Protein 8QWF (pdb70)

Structure (mmCIF, N/CA/C/O backbone):
data_8QWF
#
_entry.id   8QWF
#
_cell.length_a   1.00
_cell.length_b   1.00
_cell.length_c   1.00
_cell.angle_alpha   90.00
_cell.angle_beta   90.00
_cell.angle_gamma   90.00
#
_symmetry.space_group_name_H-M   'P 1'
#
loop_
_entity.id
_entity.type
_entity.pdbx_description
1 polymer ReChb
2 polymer crRNA
3 polymer 'non target DNA'
4 polymer 'target DNA'
5 non-polymer 'MAGNESIUM ION'
#
loop_
_atom_site.group_PDB
_atom_site.id
_atom_site.type_symbol
_atom_site.label_atom_id
_atom_site.label_alt_id
_atom_site.label_comp_id
_atom_site.label_asym_id
_atom_site.label_entity_id
_atom_site.label_seq_id
_atom_site.pdbx_PDB_ins_code
_atom_site.Cartn_x
_atom_site.Cartn_y
_atom_site.Cartn_z
_atom_site.occupancy
_atom_site.B_iso_or_equiv
_atom_site.auth_seq_id
_atom_site.auth_comp_id
_atom_site.auth_asym_id
_atom_site.auth_atom_id
_atom_site.pdbx_PDB_model_num
ATOM 1 N N . GLY A 1 1 ? 123.631 95.701 131.328 1.00 36.14 1 GLY A N 1
ATOM 2 C CA . GLY A 1 1 ? 124.409 95.794 130.107 1.00 37.97 1 GLY A CA 1
ATOM 3 C C . GLY A 1 1 ? 124.342 97.162 129.458 1.00 40.97 1 GLY A C 1
ATOM 4 O O . GLY A 1 1 ? 123.948 98.135 130.096 1.00 42.92 1 GLY A O 1
ATOM 5 N N . PRO A 1 2 ? 124.718 97.241 128.181 1.00 45.65 2 PRO A N 1
ATOM 6 C CA . PRO A 1 2 ? 124.709 98.522 127.469 1.00 38.97 2 PRO A CA 1
ATOM 7 C C . PRO A 1 2 ? 123.352 98.928 126.915 1.00 36.35 2 PRO A C 1
ATOM 8 O O . PRO A 1 2 ? 123.295 99.837 126.083 1.00 41.55 2 PRO A O 1
ATOM 12 N N . LYS A 1 3 ? 122.269 98.281 127.349 1.00 32.06 3 LYS A N 1
ATOM 13 C CA . LYS A 1 3 ? 120.950 98.553 126.791 1.00 34.64 3 LYS A CA 1
ATOM 14 C C . LYS A 1 3 ? 120.467 99.961 127.126 1.00 37.53 3 LYS A C 1
ATOM 15 O O . LYS A 1 3 ? 119.624 100.504 126.404 1.00 39.16 3 LYS A O 1
ATOM 21 N N . MET A 1 4 ? 121.004 100.580 128.180 1.00 26.94 4 MET A N 1
ATOM 22 C CA . MET A 1 4 ? 120.514 101.890 128.600 1.00 33.19 4 MET A CA 1
ATOM 23 C C . MET A 1 4 ? 120.754 102.946 127.528 1.00 29.72 4 MET A C 1
ATOM 24 O O . MET A 1 4 ? 119.813 103.574 127.032 1.00 27.30 4 MET A O 1
ATOM 29 N N . PHE A 1 5 ? 122.012 103.156 127.157 1.00 18.24 5 PHE A N 1
ATOM 30 C CA . PHE A 1 5 ? 122.366 104.206 126.215 1.00 19.34 5 PHE A CA 1
ATOM 31 C C . PHE A 1 5 ? 122.366 103.734 124.768 1.00 24.57 5 PHE A C 1
ATOM 32 O O . PHE A 1 5 ? 122.698 104.521 123.877 1.00 29.58 5 PHE A O 1
ATOM 40 N N . SER A 1 6 ? 122.000 102.476 124.512 1.00 21.33 6 SER A N 1
ATOM 41 C CA . SER A 1 6 ? 121.984 101.977 123.141 1.00 21.15 6 SER A CA 1
ATOM 42 C C . SER A 1 6 ? 120.943 102.691 122.290 1.00 26.55 6 SER A C 1
ATOM 43 O O . SER A 1 6 ? 121.121 102.818 121.074 1.00 30.73 6 SER A O 1
ATOM 46 N N . ASN A 1 7 ? 119.859 103.162 122.901 1.00 26.06 7 ASN A N 1
ATOM 47 C CA . ASN A 1 7 ? 118.786 103.840 122.189 1.00 25.32 7 ASN A CA 1
ATOM 48 C C . ASN A 1 7 ? 118.847 105.355 122.330 1.00 28.00 7 ASN A C 1
ATOM 49 O O . ASN A 1 7 ? 117.876 106.037 121.988 1.00 27.91 7 ASN A O 1
ATOM 54 N N . PHE A 1 8 ? 119.956 105.897 122.826 1.00 23.74 8 PHE A N 1
ATOM 55 C CA . PHE A 1 8 ? 120.104 107.330 123.045 1.00 13.41 8 PHE A CA 1
ATOM 56 C C . PHE A 1 8 ? 121.210 107.906 122.173 1.00 10.17 8 PHE A C 1
ATOM 57 O O . PHE A 1 8 ? 121.977 108.773 122.595 1.00 16.21 8 PHE A O 1
ATOM 65 N N . THR A 1 9 ? 121.300 107.423 120.939 1.00 15.58 9 THR A N 1
ATOM 66 C CA . THR A 1 9 ? 122.235 107.932 119.951 1.00 14.45 9 THR A CA 1
ATOM 67 C C . THR A 1 9 ? 121.458 108.509 118.777 1.00 15.02 9 THR A C 1
ATOM 68 O O . THR A 1 9 ? 120.353 108.056 118.465 1.00 27.20 9 THR A O 1
ATOM 72 N N . ASN A 1 10 ? 122.043 109.522 118.135 1.00 5.94 10 ASN A N 1
ATOM 73 C CA . ASN A 1 10 ? 121.430 110.197 116.991 1.00 10.84 10 ASN A CA 1
ATOM 74 C C . ASN A 1 10 ? 120.083 110.811 117.380 1.00 15.10 10 ASN A C 1
ATOM 75 O O . ASN A 1 10 ? 119.030 110.469 116.841 1.00 24.55 10 ASN A O 1
ATOM 80 N N . GLN A 1 11 ? 120.135 111.728 118.346 1.00 10.84 11 GLN A N 1
ATOM 81 C CA . GLN A 1 11 ? 118.940 112.383 118.864 1.00 8.49 11 GLN A CA 1
ATOM 82 C C . GLN A 1 11 ? 118.735 113.780 118.290 1.00 10.36 11 GLN A C 1
ATOM 83 O O . GLN A 1 11 ? 117.661 114.079 117.763 1.00 19.28 11 GLN A O 1
ATOM 89 N N . TYR A 1 12 ? 119.740 114.645 118.383 1.00 7.83 12 TYR A N 1
ATOM 90 C CA . TYR A 1 12 ? 119.645 116.010 117.889 1.00 12.79 12 TYR A CA 1
ATOM 91 C C . TYR A 1 12 ? 120.962 116.403 117.238 1.00 17.94 12 TYR A C 1
ATOM 92 O O . TYR A 1 12 ? 122.014 115.847 117.577 1.00 21.45 12 TYR A O 1
ATOM 101 N N . PRO A 1 13 ? 120.939 117.350 116.303 1.00 14.86 13 PRO A N 1
ATOM 102 C CA . PRO A 1 13 ? 122.180 117.764 115.644 1.00 13.54 13 PRO A CA 1
ATOM 103 C C . PRO A 1 13 ? 122.981 118.748 116.479 1.00 20.41 13 PRO A C 1
ATOM 104 O O . PRO A 1 13 ? 122.444 119.497 117.297 1.00 30.36 13 PRO A O 1
ATOM 108 N N . LEU A 1 14 ? 124.293 118.735 116.253 1.00 13.76 14 LEU A N 1
ATOM 109 C CA . LEU A 1 14 ? 125.223 119.641 116.909 1.00 11.18 14 LEU A CA 1
ATOM 110 C C . LEU A 1 14 ? 126.098 120.314 115.865 1.00 15.70 14 LEU A C 1
ATOM 111 O O . LEU A 1 14 ? 126.310 119.781 114.774 1.00 23.17 14 LEU A O 1
ATOM 116 N N . SER A 1 15 ? 126.610 121.491 116.211 1.00 10.27 15 SER A N 1
ATOM 117 C CA . SER A 1 15 ? 127.503 122.243 115.342 1.00 4.53 15 SER A CA 1
ATOM 118 C C . SER A 1 15 ? 128.748 122.614 116.129 1.00 9.04 15 SER A C 1
ATOM 119 O O . SER A 1 15 ? 128.649 123.091 117.263 1.00 18.75 15 SER A O 1
ATOM 122 N N . LYS A 1 16 ? 129.916 122.391 115.530 1.00 8.52 16 LYS A N 1
ATOM 123 C CA . LYS A 1 16 ? 131.185 122.669 116.184 1.00 11.34 16 LYS A CA 1
ATOM 124 C C . LYS A 1 16 ? 132.181 123.168 115.149 1.00 9.99 16 LYS A C 1
ATOM 125 O O . LYS A 1 16 ? 132.031 122.934 113.949 1.00 19.04 16 LYS A O 1
ATOM 131 N N . THR A 1 17 ? 133.206 123.863 115.633 1.00 8.97 17 THR A N 1
ATOM 132 C CA . THR A 1 17 ? 134.231 124.458 114.786 1.00 10.18 17 THR A CA 1
ATOM 133 C C . THR A 1 17 ? 135.563 123.779 115.066 1.00 12.01 17 THR A C 1
ATOM 134 O O . THR A 1 17 ? 136.060 123.820 116.197 1.00 22.62 17 THR A O 1
ATOM 138 N N . LEU A 1 18 ? 136.137 123.158 114.041 1.00 6.62 18 LEU A N 1
ATOM 139 C CA . LEU A 1 18 ? 137.460 122.564 114.144 1.00 7.26 18 LEU A CA 1
ATOM 140 C C . LEU A 1 18 ? 138.507 123.568 113.685 1.00 7.76 18 LEU A C 1
ATOM 141 O O . LEU A 1 18 ? 138.296 124.303 112.718 1.00 22.42 18 LEU A O 1
ATOM 146 N N . ARG A 1 19 ? 139.636 123.594 114.384 1.00 7.42 19 ARG A N 1
ATOM 147 C CA . ARG A 1 19 ? 140.724 124.509 114.077 1.00 5.84 19 ARG A CA 1
ATOM 148 C C . ARG A 1 19 ? 141.946 123.727 113.619 1.00 16.77 19 ARG A C 1
ATOM 149 O O . ARG A 1 19 ? 142.229 122.641 114.132 1.00 36.62 19 ARG A O 1
ATOM 157 N N . PHE A 1 20 ? 142.664 124.284 112.648 1.00 0.00 20 PHE A N 1
ATOM 158 C CA . PHE A 1 20 ? 143.833 123.643 112.070 1.00 0.00 20 PHE A CA 1
ATOM 159 C C . PHE A 1 20 ? 144.892 124.704 111.812 1.00 2.69 20 PHE A C 1
ATOM 160 O O . PHE A 1 20 ? 144.688 125.893 112.072 1.00 26.42 20 PHE A O 1
ATOM 168 N N . GLU A 1 21 ? 146.035 124.267 111.298 1.00 0.00 21 GLU A N 1
ATOM 169 C CA . GLU A 1 21 ? 147.114 125.156 110.898 1.00 0.00 21 GLU A CA 1
ATOM 170 C C . GLU A 1 21 ? 147.408 124.944 109.422 1.00 1.72 21 GLU A C 1
ATOM 171 O O . GLU A 1 21 ? 147.460 123.806 108.949 1.00 17.87 21 GLU A O 1
ATOM 177 N N . LEU A 1 22 ? 147.598 126.040 108.697 1.00 2.70 22 LEU A N 1
ATOM 178 C CA . LEU A 1 22 ? 147.855 125.994 107.265 1.00 0.90 22 LEU A CA 1
ATOM 179 C C . LEU A 1 22 ? 149.346 126.177 107.016 1.00 1.93 22 LEU A C 1
ATOM 180 O O . LEU A 1 22 ? 149.910 127.227 107.338 1.00 6.81 22 LEU A O 1
ATOM 185 N N . LYS A 1 23 ? 149.979 125.154 106.447 1.00 7.26 23 LYS A N 1
ATOM 186 C CA . LYS A 1 23 ? 151.387 125.224 106.091 1.00 14.70 23 LYS A CA 1
ATOM 187 C C . LYS A 1 23 ? 151.503 125.473 104.598 1.00 14.33 23 LYS A C 1
ATOM 188 O O . LYS A 1 23 ? 151.147 124.588 103.806 1.00 24.66 23 LYS A O 1
ATOM 194 N N . PRO A 1 24 ? 151.973 126.641 104.163 1.00 1.57 24 PRO A N 1
ATOM 195 C CA . PRO A 1 24 ? 152.076 126.902 102.722 1.00 9.75 24 PRO A CA 1
ATOM 196 C C . PRO A 1 24 ? 152.977 125.887 102.035 1.00 16.49 24 PRO A C 1
ATOM 197 O O . PRO A 1 24 ? 154.005 125.473 102.573 1.00 26.72 24 PRO A O 1
ATOM 201 N N . VAL A 1 25 ? 152.574 125.487 100.832 1.00 17.88 25 VAL A N 1
ATOM 202 C CA . VAL A 1 25 ? 153.248 124.445 100.067 1.00 17.71 25 VAL A CA 1
ATOM 203 C C . VAL A 1 25 ? 153.871 125.080 98.833 1.00 21.75 25 VAL A C 1
ATOM 204 O O . VAL A 1 25 ? 153.224 125.879 98.144 1.00 32.73 25 VAL A O 1
ATOM 208 N N . GLY A 1 26 ? 155.120 124.722 98.553 1.00 21.49 26 GLY A N 1
ATOM 209 C CA . GLY A 1 26 ? 155.787 125.250 97.373 1.00 23.77 26 GLY A CA 1
ATOM 210 C C . GLY A 1 26 ? 156.003 126.745 97.484 1.00 22.35 26 GLY A C 1
ATOM 211 O O . GLY A 1 26 ? 156.438 127.258 98.520 1.00 27.74 26 GLY A O 1
ATOM 212 N N . LYS A 1 27 ? 155.695 127.461 96.404 1.00 17.29 27 LYS A N 1
ATOM 213 C CA . LYS A 1 27 ? 155.908 128.898 96.328 1.00 20.52 27 LYS A CA 1
ATOM 214 C C . LYS A 1 27 ? 154.701 129.700 96.798 1.00 26.59 27 LYS A C 1
ATOM 215 O O . LYS A 1 27 ? 154.549 130.860 96.400 1.00 30.59 27 LYS A O 1
ATOM 221 N N . THR A 1 28 ? 153.837 129.107 97.624 1.00 23.84 28 THR A N 1
ATOM 222 C CA . THR A 1 28 ? 152.663 129.826 98.110 1.00 9.14 28 THR A CA 1
ATOM 223 C C . THR A 1 28 ? 153.064 131.026 98.958 1.00 20.05 28 THR A C 1
ATOM 224 O O . THR A 1 28 ? 152.597 132.148 98.729 1.00 28.55 28 THR A O 1
ATOM 228 N N . LEU A 1 29 ? 153.934 130.808 99.946 1.00 24.99 29 LEU A N 1
ATOM 229 C CA . LEU A 1 29 ? 154.339 131.896 100.830 1.00 16.26 29 LEU A CA 1
ATOM 230 C C . LEU A 1 29 ? 155.110 132.967 100.072 1.00 23.68 29 LEU A C 1
ATOM 231 O O . LEU A 1 29 ? 154.954 134.163 100.345 1.00 34.42 29 LEU A O 1
ATOM 236 N N . GLU A 1 30 ? 155.954 132.556 99.124 1.00 24.81 30 GLU A N 1
ATOM 237 C CA . GLU A 1 30 ? 156.722 133.519 98.342 1.00 18.59 30 GLU A CA 1
ATOM 238 C C . GLU A 1 30 ? 155.802 134.452 97.566 1.00 19.60 30 GLU A C 1
ATOM 239 O O . GLU A 1 30 ? 155.991 135.673 97.569 1.00 25.80 30 GLU A O 1
ATOM 245 N N . HIS A 1 31 ? 154.777 133.896 96.915 1.00 20.87 31 HIS A N 1
ATOM 246 C CA . HIS A 1 31 ? 153.847 134.728 96.159 1.00 21.11 31 HIS A CA 1
ATOM 247 C C . HIS A 1 31 ? 152.963 135.562 97.076 1.00 20.88 31 HIS A C 1
ATOM 248 O O . HIS A 1 31 ? 152.620 136.701 96.735 1.00 28.58 31 HIS A O 1
ATOM 255 N N . ILE A 1 32 ? 152.586 135.019 98.236 1.00 16.98 32 ILE A N 1
ATOM 256 C CA . ILE A 1 32 ? 151.800 135.788 99.198 1.00 13.01 32 ILE A CA 1
ATOM 257 C C . ILE A 1 32 ? 152.578 137.016 99.652 1.00 13.79 32 ILE A C 1
ATOM 258 O O . ILE A 1 32 ? 152.040 138.127 99.718 1.00 21.39 32 ILE A O 1
ATOM 263 N N . GLU A 1 33 ? 153.863 136.834 99.965 1.00 22.25 33 GLU A N 1
ATOM 264 C CA . GLU A 1 33 ? 154.697 137.964 100.360 1.00 21.76 33 GLU A CA 1
ATOM 265 C C . GLU A 1 33 ? 154.915 138.929 99.200 1.00 29.82 33 GLU A C 1
ATOM 266 O O . GLU A 1 33 ? 154.905 140.150 99.394 1.00 32.85 33 GLU A O 1
ATOM 272 N N . LYS A 1 34 ? 155.125 138.401 97.990 1.00 32.04 34 LYS A N 1
ATOM 273 C CA . LYS A 1 34 ? 155.377 139.260 96.837 1.00 28.78 34 LYS A CA 1
ATOM 274 C C . LYS A 1 34 ? 154.182 140.155 96.535 1.00 21.68 34 LYS A C 1
ATOM 275 O O . LYS A 1 34 ? 154.346 141.353 96.278 1.00 25.18 34 LYS A O 1
ATOM 281 N N . LYS A 1 35 ? 152.974 139.597 96.562 1.00 20.57 35 LYS A N 1
ATOM 282 C CA . LYS A 1 35 ? 151.781 140.391 96.295 1.00 25.51 35 LYS A CA 1
ATOM 283 C C . LYS A 1 35 ? 151.334 141.214 97.495 1.00 31.77 35 LYS A C 1
ATOM 284 O O . LYS A 1 35 ? 150.392 142.003 97.364 1.00 34.41 35 LYS A O 1
ATOM 290 N N . GLY A 1 36 ? 151.979 141.057 98.648 1.00 30.06 36 GLY A N 1
ATOM 291 C CA . GLY A 1 36 ? 151.637 141.835 99.822 1.00 26.95 36 GLY A CA 1
ATOM 292 C C . GLY A 1 36 ? 150.233 141.580 100.326 1.00 23.16 36 GLY A C 1
ATOM 293 O O . GLY A 1 36 ? 149.500 142.520 100.644 1.00 26.42 36 GLY A O 1
ATOM 294 N N . LEU A 1 37 ? 149.845 140.309 100.400 1.00 25.76 37 LEU A N 1
ATOM 295 C CA . LEU A 1 37 ? 148.511 139.938 100.849 1.00 24.74 37 LEU A CA 1
ATOM 296 C C . LEU A 1 37 ? 148.385 139.878 102.364 1.00 22.20 37 LEU A C 1
ATOM 297 O O . LEU A 1 37 ? 147.293 139.596 102.865 1.00 23.40 37 LEU A O 1
ATOM 302 N N . LEU A 1 38 ? 149.464 140.128 103.104 1.00 20.79 38 LEU A N 1
ATOM 303 C CA . LEU A 1 38 ? 149.419 140.141 104.561 1.00 25.50 38 LEU A CA 1
ATOM 304 C C . LEU A 1 38 ? 149.315 141.553 105.123 1.00 28.38 38 LEU A C 1
ATOM 305 O O . LEU A 1 38 ? 148.504 141.807 106.018 1.00 28.53 38 LEU A O 1
ATOM 310 N N . GLU A 1 39 ? 150.117 142.486 104.604 1.00 30.69 39 GLU A N 1
ATOM 311 C CA . GLU A 1 39 ? 149.985 143.881 105.009 1.00 29.02 39 GLU A CA 1
ATOM 312 C C . GLU A 1 39 ? 148.623 144.438 104.617 1.00 32.30 39 GLU A C 1
ATOM 313 O O . GLU A 1 39 ? 148.005 145.187 105.383 1.00 39.08 39 GLU A O 1
ATOM 319 N N . GLN A 1 40 ? 148.140 144.083 103.425 1.00 28.17 40 GLN A N 1
ATOM 320 C CA . GLN A 1 40 ? 146.828 144.542 102.983 1.00 23.49 40 GLN A CA 1
ATOM 321 C C . GLN A 1 40 ? 145.731 144.058 103.923 1.00 24.15 40 GLN A C 1
ATOM 322 O O . GLN A 1 40 ? 144.852 144.830 104.321 1.00 38.06 40 GLN A O 1
ATOM 328 N N . ASP A 1 41 ? 145.779 142.783 104.307 1.00 16.36 41 ASP A N 1
ATOM 329 C CA . ASP A 1 41 ? 144.745 142.230 105.170 1.00 17.44 41 ASP A CA 1
ATOM 330 C C . ASP A 1 41 ? 144.899 142.649 106.625 1.00 22.52 41 ASP A C 1
ATOM 331 O O . ASP A 1 41 ? 143.922 142.582 107.377 1.00 24.73 41 ASP A O 1
ATOM 336 N N . GLU A 1 42 ? 146.095 143.066 107.047 1.00 24.09 42 GLU A N 1
ATOM 337 C CA . GLU A 1 42 ? 146.229 143.620 108.390 1.00 22.38 42 GLU A CA 1
ATOM 338 C C . GLU A 1 42 ? 145.808 145.083 108.440 1.00 24.49 42 GLU A C 1
ATOM 339 O O . GLU A 1 42 ? 145.388 145.565 109.497 1.00 36.17 42 GLU A O 1
ATOM 345 N N . LYS A 1 43 ? 145.921 145.803 107.320 1.00 20.00 43 LYS A N 1
ATOM 346 C CA . LYS A 1 43 ? 145.376 147.155 107.254 1.00 18.36 43 LYS A CA 1
ATOM 347 C C . LYS A 1 43 ? 143.860 147.135 107.110 1.00 20.88 43 LYS A C 1
ATOM 348 O O . LYS A 1 43 ? 143.174 148.038 107.611 1.00 32.72 43 LYS A O 1
ATOM 354 N N . ARG A 1 44 ? 143.324 146.121 106.424 1.00 17.41 44 ARG A N 1
ATOM 355 C CA . ARG A 1 44 ? 141.878 145.990 106.310 1.00 13.43 44 ARG A CA 1
ATOM 356 C C . ARG A 1 44 ? 141.224 145.789 107.666 1.00 19.43 44 ARG A C 1
ATOM 357 O O . ARG A 1 44 ? 140.075 146.186 107.853 1.00 29.84 44 ARG A O 1
ATOM 365 N N . ALA A 1 45 ? 141.929 145.183 108.623 1.00 20.62 45 ALA A N 1
ATOM 366 C CA . ALA A 1 45 ? 141.360 145.022 109.957 1.00 20.48 45 ALA A CA 1
ATOM 367 C C . ALA A 1 45 ? 141.147 146.374 110.629 1.00 26.51 45 ALA A C 1
ATOM 368 O O . ALA A 1 45 ? 140.075 146.646 111.186 1.00 34.39 45 ALA A O 1
ATOM 370 N N . GLU A 1 46 ? 142.162 147.241 110.582 1.00 18.60 46 GLU A N 1
ATOM 371 C CA . GLU A 1 46 ? 142.026 148.576 111.155 1.00 18.35 46 GLU A CA 1
ATOM 372 C C . GLU A 1 46 ? 140.961 149.383 110.424 1.00 22.97 46 GLU A C 1
ATOM 373 O O . GLU A 1 46 ? 140.164 150.093 111.053 1.00 28.57 46 GLU A O 1
ATOM 379 N N . ASP A 1 47 ? 140.933 149.288 109.092 1.00 21.61 47 ASP A N 1
ATOM 380 C CA . ASP A 1 47 ? 139.915 150.002 108.329 1.00 17.07 47 ASP A CA 1
ATOM 381 C C . ASP A 1 47 ? 138.518 149.504 108.676 1.00 17.58 47 ASP A C 1
ATOM 382 O O . ASP A 1 47 ? 137.579 150.297 108.802 1.00 28.55 47 ASP A O 1
ATOM 387 N N . TYR A 1 48 ? 138.365 148.188 108.835 1.00 16.63 48 TYR A N 1
ATOM 388 C CA . TYR A 1 48 ? 137.085 147.603 109.207 1.00 8.65 48 TYR A CA 1
ATOM 389 C C . TYR A 1 48 ? 136.642 148.088 110.578 1.00 15.93 48 TYR A C 1
ATOM 390 O O . TYR A 1 48 ? 135.473 148.433 110.773 1.00 35.38 48 TYR A O 1
ATOM 399 N N . LYS A 1 49 ? 137.568 148.136 111.538 1.00 15.24 49 LYS A N 1
ATOM 400 C CA . LYS A 1 49 ? 137.224 148.630 112.868 1.00 17.46 49 LYS A CA 1
ATOM 401 C C . LYS A 1 49 ? 136.793 150.092 112.822 1.00 19.64 49 LYS A C 1
ATOM 402 O O . LYS A 1 49 ? 135.794 150.475 113.445 1.00 26.96 49 LYS A O 1
ATOM 408 N N . LYS A 1 50 ? 137.533 150.925 112.086 1.00 20.71 50 LYS A N 1
ATOM 409 C CA . LYS A 1 50 ? 137.187 152.342 112.013 1.00 11.61 50 LYS A CA 1
ATOM 410 C C . LYS A 1 50 ? 135.840 152.557 111.330 1.00 15.18 50 LYS A C 1
ATOM 411 O O . LYS A 1 50 ? 135.027 153.368 111.790 1.00 33.97 50 LYS A O 1
ATOM 417 N N . VAL A 1 51 ? 135.581 151.842 110.232 1.00 17.32 51 VAL A N 1
ATOM 418 C CA . VAL A 1 51 ? 134.298 151.992 109.553 1.00 16.34 51 VAL A CA 1
ATOM 419 C C . VAL A 1 51 ? 133.162 151.461 110.418 1.00 19.12 51 VAL A C 1
ATOM 420 O O . VAL A 1 51 ? 132.055 152.007 110.399 1.00 34.46 51 VAL A O 1
ATOM 424 N N . LYS A 1 52 ? 133.404 150.398 111.188 1.00 11.48 52 LYS A N 1
ATOM 425 C CA . LYS A 1 52 ? 132.378 149.912 112.104 1.00 6.00 52 LYS A CA 1
ATOM 426 C C . LYS A 1 52 ? 132.076 150.943 113.183 1.00 13.41 52 LYS A C 1
ATOM 427 O O . LYS A 1 52 ? 130.918 151.123 113.569 1.00 24.40 52 LYS A O 1
ATOM 433 N N . LYS A 1 53 ? 133.103 151.638 113.677 1.00 17.70 53 LYS A N 1
ATOM 434 C CA . LYS A 1 53 ? 132.864 152.714 114.638 1.00 12.31 53 LYS A CA 1
ATOM 435 C C . LYS A 1 53 ? 132.071 153.856 114.007 1.00 15.23 53 LYS A C 1
ATOM 436 O O . LYS A 1 53 ? 131.180 154.432 114.645 1.00 30.37 53 LYS A O 1
ATOM 442 N N . ILE A 1 54 ? 132.388 154.204 112.759 1.00 13.49 54 ILE A N 1
ATOM 443 C CA . ILE A 1 54 ? 131.647 155.263 112.073 1.00 10.31 54 ILE A CA 1
ATOM 444 C C . ILE A 1 54 ? 130.185 154.865 111.893 1.00 14.46 54 ILE A C 1
ATOM 445 O O . ILE A 1 54 ? 129.272 155.676 112.099 1.00 24.36 54 ILE A O 1
ATOM 450 N N . ILE A 1 55 ? 129.939 153.613 111.503 1.00 17.63 55 ILE A N 1
ATOM 451 C CA . ILE A 1 55 ? 128.570 153.128 111.360 1.00 17.44 55 ILE A CA 1
ATOM 452 C C . ILE A 1 55 ? 127.866 153.096 112.712 1.00 27.29 55 ILE A C 1
ATOM 453 O O . ILE A 1 55 ? 126.659 153.345 112.795 1.00 30.75 55 ILE A O 1
ATOM 458 N N . ASP A 1 56 ? 128.595 152.787 113.787 1.00 24.26 56 ASP A N 1
ATOM 459 C CA . ASP A 1 56 ? 128.007 152.847 115.122 1.00 15.89 56 ASP A CA 1
ATOM 460 C C . ASP A 1 56 ? 127.582 154.266 115.472 1.00 23.08 56 ASP A C 1
ATOM 461 O O . ASP A 1 56 ? 126.517 154.475 116.060 1.00 30.31 56 ASP A O 1
ATOM 466 N N . GLU A 1 57 ? 128.405 155.257 115.122 1.00 20.66 57 GLU A N 1
ATOM 467 C CA . GLU A 1 57 ? 128.016 156.650 115.336 1.00 20.54 57 GLU A CA 1
ATOM 468 C C . GLU A 1 57 ? 126.785 157.013 114.510 1.00 24.00 57 GLU A C 1
ATOM 469 O O . GLU A 1 57 ? 125.892 157.732 114.983 1.00 30.74 57 GLU A O 1
ATOM 475 N N . TYR A 1 58 ? 126.730 156.538 113.265 1.00 21.78 58 TYR A N 1
ATOM 476 C CA . TYR A 1 58 ? 125.561 156.788 112.425 1.00 17.30 58 TYR A CA 1
ATOM 477 C C . TYR A 1 58 ? 124.304 156.183 113.039 1.00 18.20 58 TYR A C 1
ATOM 478 O O . TYR A 1 58 ? 123.241 156.816 113.053 1.00 26.91 58 TYR A O 1
ATOM 487 N N . HIS A 1 59 ? 124.409 154.957 113.552 1.00 19.57 59 HIS A N 1
ATOM 488 C CA . HIS A 1 59 ? 123.278 154.328 114.224 1.00 16.03 59 HIS A CA 1
ATOM 489 C C . HIS A 1 59 ? 122.899 155.088 115.487 1.00 22.07 59 HIS A C 1
ATOM 490 O O . HIS A 1 59 ? 121.718 155.182 115.832 1.00 25.65 59 HIS A O 1
ATOM 497 N N . LYS A 1 60 ? 123.893 155.623 116.196 1.00 28.21 60 LYS A N 1
ATOM 498 C CA . LYS A 1 60 ? 123.624 156.428 117.382 1.00 26.81 60 LYS A CA 1
ATOM 499 C C . LYS A 1 60 ? 122.759 157.628 117.022 1.00 23.65 60 LYS A C 1
ATOM 500 O O . LYS A 1 60 ? 121.733 157.897 117.664 1.00 21.98 60 LYS A O 1
ATOM 506 N N . ASP A 1 61 ? 123.164 158.355 115.978 1.00 29.02 61 ASP A N 1
ATOM 507 C CA . ASP A 1 61 ? 122.399 159.517 115.537 1.00 28.12 61 ASP A CA 1
ATOM 508 C C . ASP A 1 61 ? 121.012 159.118 115.049 1.00 28.47 61 ASP A C 1
ATOM 509 O O . ASP A 1 61 ? 120.033 159.825 115.310 1.00 37.70 61 ASP A O 1
ATOM 514 N N . PHE A 1 62 ? 120.906 157.992 114.339 1.00 27.79 62 PHE A N 1
ATOM 515 C CA . PHE A 1 62 ? 119.600 157.558 113.850 1.00 27.36 62 PHE A CA 1
ATOM 516 C C . PHE A 1 62 ? 118.668 157.208 115.003 1.00 30.64 62 PHE A C 1
ATOM 517 O O . PHE A 1 62 ? 117.476 157.538 114.970 1.00 28.55 62 PHE A O 1
ATOM 525 N N . ILE A 1 63 ? 119.191 156.537 116.032 1.00 36.36 63 ILE A N 1
ATOM 526 C CA . ILE A 1 63 ? 118.385 156.218 117.208 1.00 28.91 63 ILE A CA 1
ATOM 527 C C . ILE A 1 63 ? 117.934 157.497 117.900 1.00 31.70 63 ILE A C 1
ATOM 528 O O . ILE A 1 63 ? 116.771 157.632 118.298 1.00 31.32 63 ILE A O 1
ATOM 533 N N . GLU A 1 64 ? 118.849 158.459 118.055 1.00 38.66 64 GLU A N 1
ATOM 534 C CA . GLU A 1 64 ? 118.476 159.706 118.717 1.00 32.97 64 GLU A CA 1
ATOM 535 C C . GLU A 1 64 ? 117.462 160.498 117.899 1.00 33.27 64 GLU A C 1
ATOM 536 O O . GLU A 1 64 ? 116.636 161.220 118.468 1.00 40.80 64 GLU A O 1
ATOM 542 N N . GLU A 1 65 ? 117.497 160.368 116.572 1.00 30.70 65 GLU A N 1
ATOM 543 C CA . GLU A 1 65 ? 116.570 161.094 115.713 1.00 32.19 65 GLU A CA 1
ATOM 544 C C . GLU A 1 65 ? 115.217 160.407 115.584 1.00 32.29 65 GLU A C 1
ATOM 545 O O . GLU A 1 65 ? 114.219 161.081 115.310 1.00 37.63 65 GLU A O 1
ATOM 551 N N . ALA A 1 66 ? 115.156 159.091 115.782 1.00 32.72 66 ALA A N 1
ATOM 552 C CA . ALA A 1 66 ? 113.914 158.349 115.597 1.00 33.32 66 ALA A CA 1
ATOM 553 C C . ALA A 1 66 ? 113.046 158.354 116.850 1.00 35.89 66 ALA A C 1
ATOM 554 O O . ALA A 1 66 ? 111.861 158.693 116.786 1.00 38.52 66 ALA A O 1
ATOM 556 N N . LEU A 1 67 ? 113.619 157.978 117.994 1.00 34.74 67 LEU A N 1
ATOM 557 C CA . LEU A 1 67 ? 112.866 157.905 119.240 1.00 31.89 67 LEU A CA 1
ATOM 558 C C . LEU A 1 67 ? 112.490 159.274 119.793 1.00 31.48 67 LEU A C 1
ATOM 559 O O . LEU A 1 67 ? 111.732 159.341 120.765 1.00 35.08 67 LEU A O 1
ATOM 564 N N . ASN A 1 68 ? 113.013 160.360 119.220 1.00 31.09 68 ASN A N 1
ATOM 565 C CA . ASN A 1 68 ? 112.666 161.688 119.713 1.00 36.49 68 ASN A CA 1
ATOM 566 C C . ASN A 1 68 ? 111.244 162.082 119.332 1.00 39.33 68 ASN A C 1
ATOM 567 O O . ASN A 1 68 ? 110.591 162.825 120.073 1.00 39.36 68 ASN A O 1
ATOM 572 N N . ASN A 1 69 ? 110.749 161.603 118.193 1.00 37.46 69 ASN A N 1
ATOM 573 C CA . ASN A 1 69 ? 109.457 162.024 117.668 1.00 40.77 69 ASN A CA 1
ATOM 574 C C . ASN A 1 69 ? 108.325 161.052 117.977 1.00 42.51 69 ASN A C 1
ATOM 575 O O . ASN A 1 69 ? 107.183 161.317 117.590 1.00 45.50 69 ASN A O 1
ATOM 580 N N . VAL A 1 70 ? 108.601 159.943 118.656 1.00 36.55 70 VAL A N 1
ATOM 581 C CA . VAL A 1 70 ? 107.554 158.977 118.972 1.00 37.05 70 VAL A CA 1
ATOM 582 C C . VAL A 1 70 ? 106.751 159.472 120.168 1.00 39.65 70 VAL A C 1
ATOM 583 O O . VAL A 1 70 ? 107.304 160.011 121.134 1.00 39.37 70 VAL A O 1
ATOM 587 N N . LYS A 1 71 ? 105.431 159.306 120.095 1.00 41.18 71 LYS A N 1
ATOM 588 C CA . LYS A 1 71 ? 104.519 159.692 121.167 1.00 42.14 71 LYS A CA 1
ATOM 589 C C . LYS A 1 71 ? 103.677 158.479 121.537 1.00 41.52 71 LYS A C 1
ATOM 590 O O . LYS A 1 71 ? 102.795 158.078 120.771 1.00 41.11 71 LYS A O 1
ATOM 596 N N . LEU A 1 72 ? 103.952 157.893 122.701 1.00 38.55 72 LEU A N 1
ATOM 597 C CA . LEU A 1 72 ? 103.188 156.738 123.149 1.00 37.78 72 LEU A CA 1
ATOM 598 C C . LEU A 1 72 ? 101.737 157.126 123.414 1.00 39.36 72 LEU A C 1
ATOM 599 O O . LEU A 1 72 ? 101.428 158.271 123.756 1.00 38.31 72 LEU A O 1
ATOM 604 N N . ASN A 1 73 ? 100.841 156.151 123.241 1.00 39.34 73 ASN A N 1
ATOM 605 C CA . ASN A 1 73 ? 99.415 156.405 123.429 1.00 39.36 73 ASN A CA 1
ATOM 606 C C . ASN A 1 73 ? 99.098 156.838 124.855 1.00 39.76 73 ASN A C 1
ATOM 607 O O . ASN A 1 73 ? 98.141 157.589 125.076 1.00 37.43 73 ASN A O 1
ATOM 612 N N . GLY A 1 74 ? 99.882 156.390 125.825 1.00 38.96 74 GLY A N 1
ATOM 613 C CA . GLY A 1 74 ? 99.618 156.736 127.221 1.00 38.42 74 GLY A CA 1
ATOM 614 C C . GLY A 1 74 ? 98.593 155.872 127.919 1.00 38.56 74 GLY A C 1
ATOM 615 O O . GLY A 1 74 ? 98.819 155.436 129.051 1.00 35.44 74 GLY A O 1
ATOM 616 N N . GLU A 1 75 ? 97.453 155.623 127.271 1.00 39.93 75 GLU A N 1
ATOM 617 C CA . GLU A 1 75 ? 96.454 154.733 127.854 1.00 40.08 75 GLU A CA 1
ATOM 618 C C . GLU A 1 75 ? 97.001 153.318 128.002 1.00 39.67 75 GLU A C 1
ATOM 619 O O . GLU A 1 75 ? 96.770 152.659 129.023 1.00 33.06 75 GLU A O 1
ATOM 625 N N . GLY A 1 76 ? 97.733 152.834 126.996 1.00 39.08 76 GLY A N 1
ATOM 626 C CA . GLY A 1 76 ? 98.431 151.570 127.146 1.00 40.43 76 GLY A CA 1
ATOM 627 C C . GLY A 1 76 ? 99.512 151.629 128.206 1.00 40.42 76 GLY A C 1
ATOM 628 O O . GLY A 1 76 ? 99.748 150.648 128.918 1.00 39.01 76 GLY A O 1
ATOM 629 N N . LEU A 1 77 ? 100.178 152.779 128.329 1.00 37.48 77 LEU A N 1
ATOM 630 C CA . LEU A 1 77 ? 101.129 152.970 129.417 1.00 37.49 77 LEU A CA 1
ATOM 631 C C . LEU A 1 77 ? 100.439 152.857 130.770 1.00 39.35 77 LEU A C 1
ATOM 632 O O . LEU A 1 77 ? 100.970 152.235 131.695 1.00 36.35 77 LEU A O 1
ATOM 637 N N . GLU A 1 78 ? 99.248 153.448 130.902 1.00 41.53 78 GLU A N 1
ATOM 638 C CA . GLU A 1 78 ? 98.505 153.337 132.154 1.00 43.61 78 GLU A CA 1
ATOM 639 C C . GLU A 1 78 ? 98.048 151.904 132.404 1.00 42.15 78 GLU A C 1
ATOM 640 O O . GLU A 1 78 ? 98.014 151.452 133.555 1.00 37.75 78 GLU A O 1
ATOM 646 N N . GLU A 1 79 ? 97.685 151.178 131.344 1.00 41.10 79 GLU A N 1
ATOM 647 C CA . GLU A 1 79 ? 97.320 149.773 131.506 1.00 41.39 79 GLU A CA 1
ATOM 648 C C . GLU A 1 79 ? 98.501 148.955 132.012 1.00 41.81 79 GLU A C 1
ATOM 649 O O . GLU A 1 79 ? 98.353 148.123 132.918 1.00 40.57 79 GLU A O 1
ATOM 655 N N . TYR A 1 80 ? 99.686 149.186 131.447 1.00 40.64 80 TYR A N 1
ATOM 656 C CA . TYR A 1 80 ? 100.874 148.489 131.929 1.00 40.11 80 TYR A CA 1
ATOM 657 C C . TYR A 1 80 ? 101.197 148.893 133.362 1.00 41.60 80 TYR A C 1
ATOM 658 O O . TYR A 1 80 ? 101.624 148.058 134.168 1.00 42.88 80 TYR A O 1
ATOM 667 N N . TYR A 1 81 ? 100.996 150.170 133.693 1.00 37.69 81 TYR A N 1
ATOM 668 C CA . TYR A 1 81 ? 101.238 150.648 135.050 1.00 42.84 81 TYR A CA 1
ATOM 669 C C . TYR A 1 81 ? 100.333 149.942 136.052 1.00 42.14 81 TYR A C 1
ATOM 670 O O . TYR A 1 81 ? 100.792 149.480 137.103 1.00 43.85 81 TYR A O 1
ATOM 679 N N . GLU A 1 82 ? 99.038 149.851 135.743 1.00 38.67 82 GLU A N 1
ATOM 680 C CA . GLU A 1 82 ? 98.111 149.216 136.675 1.00 44.39 82 GLU A CA 1
ATOM 681 C C . GLU A 1 82 ? 98.357 147.714 136.764 1.00 40.44 82 GLU A C 1
ATOM 682 O O . GLU A 1 82 ? 98.228 147.127 137.844 1.00 42.46 82 GLU A O 1
ATOM 688 N N . LEU A 1 83 ? 98.716 147.072 135.647 1.00 37.94 83 LEU A N 1
ATOM 689 C CA . LEU A 1 83 ? 99.025 145.646 135.704 1.00 43.64 83 LEU A CA 1
ATOM 690 C C . LEU A 1 83 ? 100.286 145.381 136.520 1.00 42.50 83 LEU A C 1
ATOM 691 O O . LEU A 1 83 ? 100.364 144.382 137.245 1.00 38.12 83 LEU A O 1
ATOM 696 N N . TYR A 1 84 ? 101.284 146.261 136.413 1.00 43.44 84 TYR A N 1
ATOM 697 C CA . TYR A 1 84 ? 102.514 146.095 137.180 1.00 46.20 84 TYR A CA 1
ATOM 698 C C . TYR A 1 84 ? 102.291 146.273 138.677 1.00 44.73 84 TYR A C 1
ATOM 699 O O . TYR A 1 84 ? 103.146 145.869 139.472 1.00 44.54 84 TYR A O 1
ATOM 708 N N . PHE A 1 85 ? 101.165 146.864 139.078 1.00 42.59 85 PHE A N 1
ATOM 709 C CA . PHE A 1 85 ? 100.868 147.118 140.482 1.00 43.23 85 PHE A CA 1
ATOM 710 C C . PHE A 1 85 ? 99.670 146.314 140.978 1.00 43.83 85 PHE A C 1
ATOM 711 O O . PHE A 1 85 ? 99.046 146.688 141.975 1.00 44.59 85 PHE A O 1
ATOM 719 N N . LYS A 1 86 ? 99.337 145.214 140.301 1.00 42.93 86 LYS A N 1
ATOM 720 C CA . LYS A 1 86 ? 98.241 144.344 140.706 1.00 44.87 86 LYS A CA 1
ATOM 721 C C . LYS A 1 86 ? 98.651 143.317 141.756 1.00 44.50 86 LYS A C 1
ATOM 722 O O . LYS A 1 86 ? 97.949 142.311 141.912 1.00 38.54 86 LYS A O 1
ATOM 728 N N . LYS A 1 87 ? 99.774 143.538 142.445 1.00 45.57 87 LYS A N 1
ATOM 729 C CA . LYS A 1 87 ? 100.257 142.666 143.513 1.00 46.20 87 LYS A CA 1
ATOM 730 C C . LYS A 1 87 ? 100.663 141.298 142.973 1.00 47.86 87 LYS A C 1
ATOM 731 O O . LYS A 1 87 ? 100.540 141.035 141.772 1.00 46.24 87 LYS A O 1
ATOM 737 N N . ASN A 1 88 ? 101.167 140.429 143.853 1.00 46.53 88 ASN A N 1
ATOM 738 C CA . ASN A 1 88 ? 101.628 139.113 143.420 1.00 44.82 88 ASN A CA 1
ATOM 739 C C . ASN A 1 88 ? 100.480 138.283 142.857 1.00 42.16 88 ASN A C 1
ATOM 740 O O . ASN A 1 88 ? 100.559 137.783 141.729 1.00 43.66 88 ASN A O 1
ATOM 745 N N . LYS A 1 89 ? 99.396 138.146 143.625 1.00 42.58 89 LYS A N 1
ATOM 746 C CA . LYS A 1 89 ? 98.231 137.357 143.232 1.00 47.01 89 LYS A CA 1
ATOM 747 C C . LYS A 1 89 ? 98.630 135.976 142.726 1.00 45.35 89 LYS A C 1
ATOM 748 O O . LYS A 1 89 ? 99.283 135.208 143.440 1.00 44.85 89 LYS A O 1
ATOM 754 N N . ASP A 1 90 ? 98.240 135.656 141.494 1.00 42.89 90 ASP A N 1
ATOM 755 C CA . ASP A 1 90 ? 98.607 134.395 140.869 1.00 44.84 90 ASP A CA 1
ATOM 756 C C . ASP A 1 90 ? 98.814 134.630 139.381 1.00 47.02 90 ASP A C 1
ATOM 757 O O . ASP A 1 90 ? 98.286 135.584 138.803 1.00 46.62 90 ASP A O 1
ATOM 762 N N . ASP A 1 91 ? 99.594 133.743 138.762 1.00 45.05 91 ASP A N 1
ATOM 763 C CA . ASP A 1 91 ? 99.885 133.826 137.330 1.00 46.56 91 ASP A CA 1
ATOM 764 C C . ASP A 1 91 ? 98.698 133.267 136.541 1.00 44.68 91 ASP A C 1
ATOM 765 O O . ASP A 1 91 ? 98.768 132.228 135.881 1.00 43.79 91 ASP A O 1
ATOM 770 N N . LYS A 1 92 ? 97.586 133.992 136.621 1.00 43.82 92 LYS A N 1
ATOM 771 C CA . LYS A 1 92 ? 96.352 133.590 135.961 1.00 42.55 92 LYS A CA 1
ATOM 772 C C . LYS A 1 92 ? 96.407 133.987 134.486 1.00 41.73 92 LYS A C 1
ATOM 773 O O . LYS A 1 92 ? 97.445 134.407 133.967 1.00 39.24 92 LYS A O 1
ATOM 779 N N . ASP A 1 93 ? 95.276 133.848 133.790 1.00 44.18 93 ASP A N 1
ATOM 780 C CA . ASP A 1 93 ? 95.224 134.220 132.379 1.00 44.04 93 ASP A CA 1
ATOM 781 C C . ASP A 1 93 ? 95.476 135.710 132.190 1.00 44.15 93 ASP A C 1
ATOM 782 O O . ASP A 1 93 ? 96.212 136.111 131.282 1.00 43.37 93 ASP A O 1
ATOM 787 N N . LYS A 1 94 ? 94.874 136.546 133.038 1.00 45.87 94 LYS A N 1
ATOM 788 C CA . LYS A 1 94 ? 95.081 137.988 132.944 1.00 47.12 94 LYS A CA 1
ATOM 789 C C . LYS A 1 94 ? 96.547 138.348 133.160 1.00 47.27 94 LYS A C 1
ATOM 790 O O . LYS A 1 94 ? 97.208 138.881 132.259 1.00 42.89 94 LYS A O 1
ATOM 796 N N . LYS A 1 95 ? 97.077 138.013 134.343 1.00 41.39 95 LYS A N 1
ATOM 797 C CA . LYS A 1 95 ? 98.379 138.508 134.786 1.00 44.86 95 LYS A CA 1
ATOM 798 C C . LYS A 1 95 ? 99.490 138.195 133.793 1.00 45.82 95 LYS A C 1
ATOM 799 O O . LYS A 1 95 ? 100.476 138.935 133.716 1.00 43.65 95 LYS A O 1
ATOM 805 N N . LYS A 1 96 ? 99.362 137.108 133.035 1.00 42.31 96 LYS A N 1
ATOM 806 C CA . LYS A 1 96 ? 100.353 136.751 132.028 1.00 40.42 96 LYS A CA 1
ATOM 807 C C . LYS A 1 96 ? 99.968 137.228 130.633 1.00 40.05 96 LYS A C 1
ATOM 808 O O . LYS A 1 96 ? 100.766 137.892 129.961 1.00 42.72 96 LYS A O 1
ATOM 814 N N . LYS A 1 97 ? 98.756 136.894 130.183 1.00 43.39 97 LYS A N 1
ATOM 815 C CA . LYS A 1 97 ? 98.358 137.189 128.811 1.00 43.91 97 LYS A CA 1
ATOM 816 C C . LYS A 1 97 ? 98.332 138.689 128.547 1.00 45.46 97 LYS A C 1
ATOM 817 O O . LYS A 1 97 ? 98.901 139.161 127.557 1.00 45.68 97 LYS A O 1
ATOM 823 N N . GLU A 1 98 ? 97.677 139.462 129.420 1.00 45.52 98 GLU A N 1
ATOM 824 C CA . GLU A 1 98 ? 97.593 140.898 129.177 1.00 47.19 98 GLU A CA 1
ATOM 825 C C . GLU A 1 98 ? 98.939 141.579 129.386 1.00 50.25 98 GLU A C 1
ATOM 826 O O . GLU A 1 98 ? 99.255 142.549 128.688 1.00 50.61 98 GLU A O 1
ATOM 832 N N . PHE A 1 99 ? 99.738 141.085 130.333 1.00 43.58 99 PHE A N 1
ATOM 833 C CA . PHE A 1 99 ? 101.100 141.579 130.507 1.00 41.65 99 PHE A CA 1
ATOM 834 C C . PHE A 1 99 ? 101.890 141.457 129.209 1.00 43.90 99 PHE A C 1
ATOM 835 O O . PHE A 1 99 ? 102.459 142.441 128.712 1.00 43.20 99 PHE A O 1
ATOM 843 N N . GLU A 1 100 ? 101.908 140.253 128.628 1.00 43.82 100 GLU A N 1
ATOM 844 C CA . GLU A 1 100 ? 102.637 140.043 127.382 1.00 43.88 100 GLU A CA 1
ATOM 845 C C . GLU A 1 100 ? 102.027 140.841 126.238 1.00 41.41 100 GLU A C 1
ATOM 846 O O . GLU A 1 100 ? 102.754 141.362 125.386 1.00 46.46 100 GLU A O 1
ATOM 852 N N . LYS A 1 101 ? 100.697 140.949 126.197 1.00 33.94 101 LYS A N 1
ATOM 853 C CA . LYS A 1 101 ? 100.046 141.687 125.119 1.00 39.66 101 LYS A CA 1
ATOM 854 C C . LYS A 1 101 ? 100.434 143.160 125.149 1.00 42.16 101 LYS A C 1
ATOM 855 O O . LYS A 1 101 ? 100.754 143.750 124.112 1.00 41.27 101 LYS A O 1
ATOM 861 N N . ILE A 1 102 ? 100.424 143.769 126.336 1.00 37.95 102 ILE A N 1
ATOM 862 C CA . ILE A 1 102 ? 100.778 145.181 126.441 1.00 40.26 102 ILE A CA 1
ATOM 863 C C . ILE A 1 102 ? 102.261 145.385 126.157 1.00 41.12 102 ILE A C 1
ATOM 864 O O . ILE A 1 102 ? 102.652 146.360 125.499 1.00 40.77 102 ILE A O 1
ATOM 869 N N . GLN A 1 103 ? 103.113 144.474 126.640 1.00 39.55 103 GLN A N 1
ATOM 870 C CA . GLN A 1 103 ? 104.536 144.576 126.332 1.00 36.29 103 GLN A CA 1
ATOM 871 C C . GLN A 1 103 ? 104.776 144.513 124.828 1.00 34.45 103 GLN A C 1
ATOM 872 O O . GLN A 1 103 ? 105.539 145.314 124.274 1.00 40.27 103 GLN A O 1
ATOM 878 N N . ASP A 1 104 ? 104.114 143.574 124.148 1.00 27.70 104 ASP A N 1
ATOM 879 C CA . ASP A 1 104 ? 104.281 143.443 122.706 1.00 34.43 104 ASP A CA 1
ATOM 880 C C . ASP A 1 104 ? 103.725 144.654 121.973 1.00 38.52 104 ASP A C 1
ATOM 881 O O . ASP A 1 104 ? 104.302 145.095 120.974 1.00 43.17 104 ASP A O 1
ATOM 886 N N . ASN A 1 105 ? 102.608 145.208 122.450 1.00 35.46 105 ASN A N 1
ATOM 887 C CA . ASN A 1 105 ? 102.041 146.394 121.818 1.00 36.65 105 ASN A CA 1
ATOM 888 C C . ASN A 1 105 ? 102.998 147.576 121.912 1.00 38.96 105 ASN A C 1
ATOM 889 O O . ASN A 1 105 ? 103.235 148.280 120.924 1.00 36.82 105 ASN A O 1
ATOM 894 N N . LEU A 1 106 ? 103.565 147.806 123.100 1.00 35.59 106 LEU A N 1
ATOM 895 C CA . LEU A 1 106 ? 104.510 148.908 123.259 1.00 33.92 106 LEU A CA 1
ATOM 896 C C . LEU A 1 106 ? 105.768 148.686 122.425 1.00 35.40 106 LEU A C 1
ATOM 897 O O . LEU A 1 106 ? 106.277 149.620 121.787 1.00 34.45 106 LEU A O 1
ATOM 902 N N . ARG A 1 107 ? 106.287 147.454 122.420 1.00 33.18 107 ARG A N 1
ATOM 903 C CA . ARG A 1 107 ? 107.471 147.156 121.621 1.00 32.74 107 ARG A CA 1
ATOM 904 C C . ARG A 1 107 ? 107.207 147.382 120.138 1.00 32.50 107 ARG A C 1
ATOM 905 O O . ARG A 1 107 ? 108.042 147.958 119.432 1.00 41.24 107 ARG A O 1
ATOM 913 N N . LYS A 1 108 ? 106.046 146.940 119.649 1.00 31.54 108 LYS A N 1
ATOM 914 C CA . LYS A 1 108 ? 105.707 147.143 118.248 1.00 36.05 108 LYS A CA 1
ATOM 915 C C . LYS A 1 108 ? 105.496 148.616 117.931 1.00 40.10 108 LYS A C 1
ATOM 916 O O . LYS A 1 108 ? 105.811 149.053 116.824 1.00 39.89 108 LYS A O 1
ATOM 922 N N . GLN A 1 109 ? 104.974 149.394 118.882 1.00 37.65 109 GLN A N 1
ATOM 923 C CA . GLN A 1 109 ? 104.865 150.834 118.667 1.00 33.87 109 GLN A CA 1
ATOM 924 C C . GLN A 1 109 ? 106.240 151.472 118.507 1.00 32.77 109 GLN A C 1
ATOM 925 O O . GLN A 1 109 ? 106.454 152.295 117.608 1.00 38.11 109 GLN A O 1
ATOM 931 N N . ILE A 1 110 ? 107.189 151.095 119.367 1.00 29.21 110 ILE A N 1
ATOM 932 C CA . ILE A 1 110 ? 108.543 151.638 119.255 1.00 28.61 110 ILE A CA 1
ATOM 933 C C . ILE A 1 110 ? 109.182 151.222 117.931 1.00 29.10 110 ILE A C 1
ATOM 934 O O . ILE A 1 110 ? 109.827 152.031 117.249 1.00 24.43 110 ILE A O 1
ATOM 939 N N . VAL A 1 111 ? 109.008 149.957 117.542 1.00 30.36 111 VAL A N 1
ATOM 940 C CA . VAL A 1 111 ? 109.601 149.485 116.295 1.00 26.80 111 VAL A CA 1
ATOM 941 C C . VAL A 1 111 ? 108.953 150.172 115.096 1.00 30.10 111 VAL A C 1
ATOM 942 O O . VAL A 1 111 ? 109.621 150.459 114.097 1.00 32.80 111 VAL A O 1
ATOM 946 N N . GLU A 1 112 ? 107.649 150.445 115.171 1.00 28.87 112 GLU A N 1
ATOM 947 C CA . GLU A 1 112 ? 106.982 151.187 114.106 1.00 31.30 112 GLU A CA 1
ATOM 948 C C . GLU A 1 112 ? 107.515 152.610 114.020 1.00 33.90 112 GLU A C 1
ATOM 949 O O . GLU A 1 112 ? 107.652 153.167 112.924 1.00 36.32 112 GLU A O 1
ATOM 955 N N . ALA A 1 113 ? 107.812 153.218 115.171 1.00 36.14 113 ALA A N 1
ATOM 956 C CA . ALA A 1 113 ? 108.486 154.512 115.166 1.00 34.04 113 ALA A CA 1
ATOM 957 C C . ALA A 1 113 ? 109.837 154.420 114.468 1.00 36.58 113 ALA A C 1
ATOM 958 O O . ALA A 1 113 ? 110.223 155.325 113.719 1.00 36.38 113 ALA A O 1
ATOM 960 N N . PHE A 1 114 ? 110.573 153.334 114.714 1.00 34.41 114 PHE A N 1
ATOM 961 C CA . PHE A 1 114 ? 111.844 153.121 114.023 1.00 30.25 114 PHE A CA 1
ATOM 962 C C . PHE A 1 114 ? 111.648 153.021 112.514 1.00 28.17 114 PHE A C 1
ATOM 963 O O . PHE A 1 114 ? 112.361 153.668 111.738 1.00 35.88 114 PHE A O 1
ATOM 971 N N . LYS A 1 115 ? 110.681 152.210 112.080 1.00 26.78 115 LYS A N 1
ATOM 972 C CA . LYS A 1 115 ? 110.533 151.906 110.659 1.00 29.73 115 LYS A CA 1
ATOM 973 C C . LYS A 1 115 ? 110.068 153.113 109.855 1.00 28.23 115 LYS A C 1
ATOM 974 O O . LYS A 1 115 ? 110.448 153.257 108.688 1.00 31.99 115 LYS A O 1
ATOM 980 N N . ASN A 1 116 ? 109.249 153.982 110.451 1.00 32.03 116 ASN A N 1
ATOM 981 C CA . ASN A 1 116 ? 108.698 155.115 109.715 1.00 36.48 116 ASN A CA 1
ATOM 982 C C . ASN A 1 116 ? 109.775 156.073 109.225 1.00 38.10 116 ASN A C 1
ATOM 983 O O . ASN A 1 116 ? 109.556 156.775 108.232 1.00 36.97 116 ASN A O 1
ATOM 988 N N . HIS A 1 117 ? 110.924 156.121 109.893 1.00 39.01 117 HIS A N 1
ATOM 989 C CA . HIS A 1 117 ? 111.971 157.060 109.519 1.00 40.44 117 HIS A CA 1
ATOM 990 C C . HIS A 1 117 ? 112.552 156.669 108.163 1.00 41.36 117 HIS A C 1
ATOM 991 O O . HIS A 1 117 ? 112.714 155.484 107.858 1.00 37.50 117 HIS A O 1
ATOM 998 N N . GLU A 1 118 ? 112.861 157.679 107.344 1.00 40.60 118 GLU A N 1
ATOM 999 C CA . GLU A 1 118 ? 113.296 157.428 105.972 1.00 35.90 118 GLU A CA 1
ATOM 1000 C C . GLU A 1 118 ? 114.621 156.676 105.930 1.00 39.39 118 GLU A C 1
ATOM 1001 O O . GLU A 1 118 ? 114.826 155.820 105.061 1.00 40.84 118 GLU A O 1
ATOM 1007 N N . LYS A 1 119 ? 115.534 156.982 106.855 1.00 39.32 119 LYS A N 1
ATOM 1008 C CA . LYS A 1 119 ? 116.852 156.359 106.841 1.00 31.98 119 LYS A CA 1
ATOM 1009 C C . LYS A 1 119 ? 116.793 154.853 107.063 1.00 30.38 119 LYS A C 1
ATOM 1010 O O . LYS A 1 119 ? 117.766 154.157 106.759 1.00 35.86 119 LYS A O 1
ATOM 1016 N N . TYR A 1 120 ? 115.680 154.335 107.585 1.00 28.79 120 TYR A N 1
ATOM 1017 C CA . TYR A 1 120 ? 115.581 152.908 107.869 1.00 29.91 120 TYR A CA 1
ATOM 1018 C C . TYR A 1 120 ? 115.433 152.066 106.606 1.00 29.68 120 TYR A C 1
ATOM 1019 O O . TYR A 1 120 ? 115.652 150.851 106.661 1.00 30.60 120 TYR A O 1
ATOM 1028 N N . LYS A 1 121 ? 115.070 152.678 105.476 1.00 31.59 121 LYS A N 1
ATOM 1029 C CA . LYS A 1 121 ? 114.835 151.907 104.258 1.00 34.25 121 LYS A CA 1
ATOM 1030 C C . LYS A 1 121 ? 116.110 151.236 103.763 1.00 32.18 121 LYS A C 1
ATOM 1031 O O . LYS A 1 121 ? 116.082 150.080 103.326 1.00 35.36 121 LYS A O 1
ATOM 1037 N N . ASN A 1 122 ? 117.233 151.943 103.818 1.00 32.53 122 ASN A N 1
ATOM 1038 C CA . ASN A 1 122 ? 118.515 151.447 103.332 1.00 29.20 122 ASN A CA 1
ATOM 1039 C C . ASN A 1 122 ? 119.591 151.573 104.402 1.00 24.94 122 ASN A C 1
ATOM 1040 O O . ASN A 1 122 ? 120.728 151.965 104.129 1.00 22.47 122 ASN A O 1
ATOM 1045 N N . LEU A 1 123 ? 119.244 151.234 105.644 1.00 23.68 123 LEU A N 1
ATOM 1046 C CA . LEU A 1 123 ? 120.195 151.309 106.745 1.00 23.80 123 LEU A CA 1
ATOM 1047 C C . LEU A 1 123 ? 121.116 150.098 106.813 1.00 24.39 123 LEU A C 1
ATOM 1048 O O . LEU A 1 123 ? 122.143 150.156 107.497 1.00 28.56 123 LEU A O 1
ATOM 1053 N N . PHE A 1 124 ? 120.780 149.010 106.120 1.00 23.95 124 PHE A N 1
ATOM 1054 C CA . PHE A 1 124 ? 121.567 147.783 106.155 1.00 19.07 124 PHE A CA 1
ATOM 1055 C C . PHE A 1 124 ? 121.921 147.317 104.750 1.00 22.25 124 PHE A C 1
ATOM 1056 O O . PHE A 1 124 ? 122.007 146.114 104.492 1.00 24.51 124 PHE A O 1
ATOM 1064 N N . LYS A 1 125 ? 122.126 148.254 103.830 1.00 20.24 125 LYS A N 1
ATOM 1065 C CA . LYS A 1 125 ? 122.389 147.935 102.436 1.00 18.14 125 LYS A CA 1
ATOM 1066 C C . LYS A 1 125 ? 123.671 148.626 101.991 1.00 21.20 125 LYS A C 1
ATOM 1067 O O . LYS A 1 125 ? 124.321 149.338 102.761 1.00 17.91 125 LYS A O 1
ATOM 1073 N N . LYS A 1 126 ? 124.038 148.401 100.727 1.00 27.22 126 LYS A N 1
ATOM 1074 C CA . LYS A 1 126 ? 125.206 149.062 100.160 1.00 25.04 126 LYS A CA 1
ATOM 1075 C C . LYS A 1 126 ? 125.041 150.572 100.117 1.00 27.99 126 LYS A C 1
ATOM 1076 O O . LYS A 1 126 ? 126.043 151.294 100.054 1.00 27.87 126 LYS A O 1
ATOM 1082 N N . GLU A 1 127 ? 123.800 151.061 100.150 1.00 33.35 127 GLU A N 1
ATOM 1083 C CA . GLU A 1 127 ? 123.564 152.499 100.150 1.00 31.62 127 GLU A CA 1
ATOM 1084 C C . GLU A 1 127 ? 124.217 153.161 101.354 1.00 29.61 127 GLU A C 1
ATOM 1085 O O . GLU A 1 127 ? 124.800 154.243 101.231 1.00 30.95 127 GLU A O 1
ATOM 1091 N N . LEU A 1 128 ? 124.140 152.515 102.521 1.00 21.35 128 LEU A N 1
ATOM 1092 C CA . LEU A 1 128 ? 124.705 153.083 103.741 1.00 18.74 128 LEU A CA 1
ATOM 1093 C C . LEU A 1 128 ? 126.169 153.462 103.557 1.00 18.46 128 LEU A C 1
ATOM 1094 O O . LEU A 1 128 ? 126.568 154.595 103.838 1.00 32.60 128 LEU A O 1
ATOM 1099 N N . ILE A 1 129 ? 126.983 152.530 103.058 1.00 16.18 129 ILE A N 1
ATOM 1100 C CA . ILE A 1 129 ? 128.411 152.796 102.922 1.00 14.20 129 ILE A CA 1
ATOM 1101 C C . ILE A 1 129 ? 128.740 153.522 101.623 1.00 18.54 129 ILE A C 1
ATOM 1102 O O . ILE A 1 129 ? 129.822 154.110 101.507 1.00 14.09 129 ILE A O 1
ATOM 1107 N N . LYS A 1 130 ? 127.832 153.526 100.648 1.00 28.83 130 LYS A N 1
ATOM 1108 C CA . LYS A 1 130 ? 128.137 154.156 99.369 1.00 29.58 130 LYS A CA 1
ATOM 1109 C C . LYS A 1 130 ? 127.779 155.639 99.345 1.00 30.25 130 LYS A C 1
ATOM 1110 O O . LYS A 1 130 ? 128.602 156.469 98.949 1.00 27.95 130 LYS A O 1
ATOM 1116 N N . GLU A 1 131 ? 126.561 155.991 99.755 1.00 31.27 131 GLU A N 1
ATOM 1117 C CA . GLU A 1 131 ? 126.087 157.367 99.686 1.00 31.02 131 GLU A CA 1
ATOM 1118 C C . GLU A 1 131 ? 125.752 157.948 101.049 1.00 31.29 131 GLU A C 1
ATOM 1119 O O . GLU A 1 131 ? 126.158 159.076 101.353 1.00 37.87 131 GLU A O 1
ATOM 1125 N N . ASP A 1 132 ? 125.011 157.210 101.879 1.00 27.56 132 ASP A N 1
ATOM 1126 C CA . ASP A 1 132 ? 124.479 157.777 103.115 1.00 29.94 132 ASP A CA 1
ATOM 1127 C C . ASP A 1 132 ? 125.591 158.150 104.090 1.00 26.59 132 ASP A C 1
ATOM 1128 O O . ASP A 1 132 ? 125.582 159.245 104.664 1.00 35.17 132 ASP A O 1
ATOM 1133 N N . LEU A 1 133 ? 126.550 157.249 104.304 1.00 17.44 133 LEU A N 1
ATOM 1134 C CA . LEU A 1 133 ? 127.637 157.547 105.235 1.00 15.51 133 LEU A CA 1
ATOM 1135 C C . LEU A 1 133 ? 128.523 158.694 104.763 1.00 26.76 133 LEU A C 1
ATOM 1136 O O . LEU A 1 133 ? 128.832 159.577 105.582 1.00 36.13 133 LEU A O 1
ATOM 1141 N N . PRO A 1 134 ? 128.989 158.745 103.506 1.00 27.18 134 PRO A N 1
ATOM 1142 C CA . PRO A 1 134 ? 129.739 159.938 103.077 1.00 29.78 134 PRO A CA 1
ATOM 1143 C C . PRO A 1 134 ? 128.939 161.224 103.191 1.00 31.09 134 PRO A C 1
ATOM 1144 O O . PRO A 1 134 ? 129.490 162.255 103.595 1.00 31.32 134 PRO A O 1
ATOM 1148 N N . ASN A 1 135 ? 127.646 161.189 102.858 1.00 28.67 135 ASN A N 1
ATOM 1149 C CA . ASN A 1 135 ? 126.813 162.381 102.995 1.00 26.26 135 ASN A CA 1
ATOM 1150 C C . ASN A 1 135 ? 126.665 162.786 104.455 1.00 29.37 135 ASN A C 1
ATOM 1151 O O . ASN A 1 135 ? 126.733 163.975 104.787 1.00 36.27 135 ASN A O 1
ATOM 1156 N N . TRP A 1 136 ? 126.454 161.809 105.340 1.00 25.60 136 TRP A N 1
ATOM 1157 C CA . TRP A 1 136 ? 126.331 162.105 106.763 1.00 24.26 136 TRP A CA 1
ATOM 1158 C C . TRP A 1 136 ? 127.622 162.695 107.315 1.00 23.15 136 TRP A C 1
ATOM 1159 O O . TRP A 1 136 ? 127.590 163.627 108.127 1.00 29.15 136 TRP A O 1
ATOM 1170 N N . LEU A 1 137 ? 128.769 162.160 106.892 1.00 25.47 137 LEU A N 1
ATOM 1171 C CA . LEU A 1 137 ? 130.048 162.720 107.317 1.00 32.35 137 LEU A CA 1
ATOM 1172 C C . LEU A 1 137 ? 130.232 164.138 106.791 1.00 34.68 137 LEU A C 1
ATOM 1173 O O . LEU A 1 137 ? 130.695 165.022 107.519 1.00 36.57 137 LEU A O 1
ATOM 1178 N N . LYS A 1 138 ? 129.872 164.373 105.526 1.00 32.25 138 LYS A N 1
ATOM 1179 C CA . LYS A 1 138 ? 130.005 165.708 104.950 1.00 30.17 138 LYS A CA 1
ATOM 1180 C C . LYS A 1 138 ? 129.123 166.713 105.679 1.00 31.41 138 LYS A C 1
ATOM 1181 O O . LYS A 1 138 ? 129.519 167.868 105.876 1.00 32.98 138 LYS A O 1
ATOM 1187 N N . ASN A 1 139 ? 127.918 166.295 106.074 1.00 36.60 139 ASN A N 1
ATOM 1188 C CA . ASN A 1 139 ? 127.038 167.181 106.830 1.00 36.05 139 ASN A CA 1
ATOM 1189 C C . ASN A 1 139 ? 127.674 167.593 108.151 1.00 33.86 139 ASN A C 1
ATOM 1190 O O . ASN A 1 139 ? 127.593 168.761 108.550 1.00 36.36 139 ASN A O 1
ATOM 1195 N N . SER A 1 140 ? 128.303 166.648 108.848 1.00 34.13 140 SER A N 1
ATOM 1196 C CA . SER A 1 140 ? 128.987 166.963 110.095 1.00 36.86 140 SER A CA 1
ATOM 1197 C C . SER A 1 140 ? 130.137 167.929 109.840 1.00 36.85 140 SER A C 1
ATOM 1198 O O . SER A 1 140 ? 130.928 167.741 108.910 1.00 36.08 140 SER A O 1
ATOM 1201 N N . GLU A 1 141 ? 130.225 168.971 110.670 1.00 37.83 141 GLU A N 1
ATOM 1202 C CA . GLU A 1 141 ? 131.255 169.986 110.476 1.00 38.16 141 GLU A CA 1
ATOM 1203 C C . GLU A 1 141 ? 132.635 169.465 110.858 1.00 38.79 141 GLU A C 1
ATOM 1204 O O . GLU A 1 141 ? 133.611 169.695 110.133 1.00 38.00 141 GLU A O 1
ATOM 1210 N N . ASP A 1 142 ? 132.741 168.772 111.995 1.00 36.00 142 ASP A N 1
ATOM 1211 C CA . ASP A 1 142 ? 134.037 168.260 112.432 1.00 34.34 142 ASP A CA 1
ATOM 1212 C C . ASP A 1 142 ? 134.591 167.250 111.435 1.00 36.67 142 ASP A C 1
ATOM 1213 O O . ASP A 1 142 ? 135.739 167.368 110.991 1.00 34.16 142 ASP A O 1
ATOM 1218 N N . THR A 1 143 ? 133.770 166.261 111.058 1.00 37.37 143 THR A N 1
ATOM 1219 C CA . THR A 1 143 ? 134.084 165.209 110.089 1.00 36.99 143 THR A CA 1
ATOM 1220 C C . THR A 1 143 ? 135.556 164.796 110.079 1.00 41.65 143 THR A C 1
ATOM 1221 O O . THR A 1 143 ? 136.099 164.408 111.118 1.00 40.66 143 THR A O 1
ATOM 1225 N N . GLY A 1 144 ? 136.208 164.875 108.923 1.00 40.05 144 GLY A N 1
ATOM 1226 C CA . GLY A 1 144 ? 137.600 164.494 108.802 1.00 40.03 144 GLY A CA 1
ATOM 1227 C C . GLY A 1 144 ? 137.881 163.742 107.520 1.00 38.12 144 GLY A C 1
ATOM 1228 O O . GLY A 1 144 ? 137.162 162.798 107.177 1.00 36.11 144 GLY A O 1
ATOM 1229 N N . GLU A 1 145 ? 138.921 164.159 106.794 1.00 41.31 145 GLU A N 1
ATOM 1230 C CA . GLU A 1 145 ? 139.272 163.481 105.552 1.00 41.58 145 GLU A CA 1
ATOM 1231 C C . GLU A 1 145 ? 139.689 162.038 105.800 1.00 42.39 145 GLU A C 1
ATOM 1232 O O . GLU A 1 145 ? 139.502 161.180 104.929 1.00 42.28 145 GLU A O 1
ATOM 1238 N N . GLU A 1 146 ? 140.253 161.749 106.976 1.00 40.24 146 GLU A N 1
ATOM 1239 C CA . GLU A 1 146 ? 140.625 160.376 107.298 1.00 40.58 146 GLU A CA 1
ATOM 1240 C C . GLU A 1 146 ? 139.399 159.472 107.365 1.00 44.80 146 GLU A C 1
ATOM 1241 O O . GLU A 1 146 ? 139.418 158.351 106.845 1.00 48.05 146 GLU A O 1
ATOM 1247 N N . ASP A 1 147 ? 138.315 159.948 107.983 1.00 39.40 147 ASP A N 1
ATOM 1248 C CA . ASP A 1 147 ? 137.102 159.142 108.076 1.00 31.54 147 ASP A CA 1
ATOM 1249 C C . ASP A 1 147 ? 136.478 158.923 106.704 1.00 30.04 147 ASP A C 1
ATOM 1250 O O . ASP A 1 147 ? 136.037 157.811 106.386 1.00 39.42 147 ASP A O 1
ATOM 1255 N N . LYS A 1 148 ? 136.424 159.972 105.881 1.00 29.80 148 LYS A N 1
ATOM 1256 C CA . LYS A 1 148 ? 135.866 159.824 104.542 1.00 35.19 148 LYS A CA 1
ATOM 1257 C C . LYS A 1 148 ? 136.698 158.865 103.702 1.00 36.70 148 LYS A C 1
ATOM 1258 O O . LYS A 1 148 ? 136.146 158.045 102.963 1.00 41.30 148 LYS A O 1
ATOM 1264 N N . GLU A 1 149 ? 138.027 158.952 103.799 1.00 30.25 149 GLU A N 1
ATOM 1265 C CA . GLU A 1 149 ? 138.883 158.018 103.073 1.00 29.42 149 GLU A CA 1
ATOM 1266 C C . GLU A 1 149 ? 138.680 156.588 103.562 1.00 32.17 149 GLU A C 1
ATOM 1267 O O . GLU A 1 149 ? 138.630 155.648 102.757 1.00 39.04 149 GLU A O 1
ATOM 1273 N N . THR A 1 150 ? 138.557 156.403 104.879 1.00 25.93 150 THR A N 1
ATOM 1274 C CA . THR A 1 150 ? 138.342 155.067 105.423 1.00 24.33 150 THR A CA 1
ATOM 1275 C C . THR A 1 150 ? 137.023 154.480 104.940 1.00 24.15 150 THR A C 1
ATOM 1276 O O . THR A 1 150 ? 136.945 153.289 104.619 1.00 27.39 150 THR A O 1
ATOM 1280 N N . VAL A 1 151 ? 135.972 155.300 104.885 1.00 24.69 151 VAL A N 1
ATOM 1281 C CA . VAL A 1 151 ? 134.687 154.819 104.384 1.00 23.49 151 VAL A CA 1
ATOM 1282 C C . VAL A 1 151 ? 134.765 154.539 102.887 1.00 24.56 151 VAL A C 1
ATOM 1283 O O . VAL A 1 151 ? 134.206 153.551 102.397 1.00 29.70 151 VAL A O 1
ATOM 1287 N N . GLU A 1 152 ? 135.467 155.393 102.139 1.00 25.76 152 GLU A N 1
ATOM 1288 C CA . GLU A 1 152 ? 135.583 155.218 100.697 1.00 25.21 152 GLU A CA 1
ATOM 1289 C C . GLU A 1 152 ? 136.414 154.000 100.327 1.00 26.60 152 GLU A C 1
ATOM 1290 O O . GLU A 1 152 ? 136.268 153.480 99.216 1.00 28.54 152 GLU A O 1
ATOM 1296 N N . LYS A 1 153 ? 137.284 153.538 101.225 1.00 24.65 153 LYS A N 1
ATOM 1297 C CA . LYS A 1 153 ? 138.033 152.314 100.959 1.00 26.95 153 LYS A CA 1
ATOM 1298 C C . LYS A 1 153 ? 137.141 151.081 100.877 1.00 27.86 153 LYS A C 1
ATOM 1299 O O . LYS A 1 153 ? 137.605 150.036 100.409 1.00 24.97 153 LYS A O 1
ATOM 1305 N N . PHE A 1 154 ? 135.884 151.175 101.313 1.00 27.59 154 PHE A N 1
ATOM 1306 C CA . PHE A 1 154 ? 134.941 150.063 101.277 1.00 21.55 154 PHE A CA 1
ATOM 1307 C C . PHE A 1 154 ? 133.773 150.342 100.335 1.00 22.32 154 PHE A C 1
ATOM 1308 O O . PHE A 1 154 ? 132.684 149.795 100.511 1.00 27.78 154 PHE A O 1
ATOM 1316 N N . LYS A 1 155 ? 133.982 151.195 99.331 1.00 27.09 155 LYS A N 1
ATOM 1317 C CA . LYS A 1 155 ? 132.904 151.536 98.411 1.00 23.27 155 LYS A CA 1
ATOM 1318 C C . LYS A 1 155 ? 132.591 150.413 97.432 1.00 30.61 155 LYS A C 1
ATOM 1319 O O . LYS A 1 155 ? 131.500 150.402 96.853 1.00 34.98 155 LYS A O 1
ATOM 1325 N N . ASN A 1 156 ? 133.515 149.472 97.237 1.00 31.36 156 ASN A N 1
ATOM 1326 C CA . ASN A 1 156 ? 133.288 148.302 96.396 1.00 26.12 156 ASN A CA 1
ATOM 1327 C C . ASN A 1 156 ? 133.494 147.007 97.173 1.00 24.70 156 ASN A C 1
ATOM 1328 O O . ASN A 1 156 ? 133.769 145.963 96.575 1.00 29.43 156 ASN A O 1
ATOM 1333 N N . PHE A 1 157 ? 133.366 147.060 98.499 1.00 24.26 157 PHE A N 1
ATOM 1334 C CA . PHE A 1 157 ? 133.671 145.930 99.366 1.00 13.49 157 PHE A CA 1
ATOM 1335 C C . PHE A 1 157 ? 132.601 145.791 100.445 1.00 14.91 157 PHE A C 1
ATOM 1336 O O . PHE A 1 157 ? 132.893 145.370 101.569 1.00 21.29 157 PHE A O 1
ATOM 1344 N N . THR A 1 158 ? 131.357 146.153 100.114 1.00 16.76 158 THR A N 1
ATOM 1345 C CA . THR A 1 158 ? 130.298 146.262 101.114 1.00 16.28 158 THR A CA 1
ATOM 1346 C C . THR A 1 158 ? 129.891 144.906 101.682 1.00 26.67 158 THR A C 1
ATOM 1347 O O . THR A 1 158 ? 129.484 144.826 102.846 1.00 31.70 158 THR A O 1
ATOM 1351 N N . THR A 1 159 ? 129.992 143.836 100.888 1.00 25.13 159 THR A N 1
ATOM 1352 C CA . THR A 1 159 ? 129.574 142.517 101.355 1.00 19.63 159 THR A CA 1
ATOM 1353 C C . THR A 1 159 ? 130.345 142.073 102.592 1.00 25.37 159 THR A C 1
ATOM 1354 O O . THR A 1 159 ? 129.870 141.203 103.330 1.00 30.07 159 THR A O 1
ATOM 1358 N N . TYR A 1 160 ? 131.517 142.658 102.840 1.00 15.44 160 TYR A N 1
ATOM 1359 C CA . TYR A 1 160 ? 132.288 142.370 104.041 1.00 14.55 160 TYR A CA 1
ATOM 1360 C C . TYR A 1 160 ? 131.585 142.817 105.315 1.00 14.51 160 TYR A C 1
ATOM 1361 O O . TYR A 1 160 ? 131.992 142.402 106.405 1.00 21.71 160 TYR A O 1
ATOM 1370 N N . PHE A 1 161 ? 130.544 143.640 105.206 1.00 10.29 161 PHE A N 1
ATOM 1371 C CA . PHE A 1 161 ? 129.809 144.145 106.356 1.00 9.01 161 PHE A CA 1
ATOM 1372 C C . PHE A 1 161 ? 128.496 143.411 106.585 1.00 18.29 161 PHE A C 1
ATOM 1373 O O . PHE A 1 161 ? 127.658 143.895 107.350 1.00 25.55 161 PHE A O 1
ATOM 1381 N N . THR A 1 162 ? 128.289 142.267 105.930 1.00 21.21 162 THR A N 1
ATOM 1382 C CA . THR A 1 162 ? 127.024 141.552 106.076 1.00 13.46 162 THR A CA 1
ATOM 1383 C C . THR A 1 162 ? 126.827 141.055 107.503 1.00 17.18 162 THR A C 1
ATOM 1384 O O . THR A 1 162 ? 125.739 141.197 108.071 1.00 23.64 162 THR A O 1
ATOM 1388 N N . GLY A 1 163 ? 127.868 140.474 108.100 1.00 20.87 163 GLY A N 1
ATOM 1389 C CA . GLY A 1 163 ? 127.754 140.018 109.476 1.00 16.54 163 GLY A CA 1
ATOM 1390 C C . GLY A 1 163 ? 127.504 141.155 110.448 1.00 25.10 163 GLY A C 1
ATOM 1391 O O . GLY A 1 163 ? 126.700 141.029 111.375 1.00 34.67 163 GLY A O 1
ATOM 1392 N N . PHE A 1 164 ? 128.191 142.281 110.250 1.00 24.11 164 PHE A N 1
ATOM 1393 C CA . PHE A 1 164 ? 127.971 143.441 111.105 1.00 18.75 164 PHE A CA 1
ATOM 1394 C C . PHE A 1 164 ? 126.551 143.974 110.958 1.00 21.91 164 PHE A C 1
ATOM 1395 O O . PHE A 1 164 ? 125.924 144.372 111.946 1.00 32.61 164 PHE A O 1
ATOM 1403 N N . HIS A 1 165 ? 126.032 144.007 109.730 1.00 15.14 165 HIS A N 1
ATOM 1404 C CA . HIS A 1 165 ? 124.661 144.460 109.521 1.00 9.63 165 HIS A CA 1
ATOM 1405 C C . HIS A 1 165 ? 123.661 143.509 110.166 1.00 18.24 165 HIS A C 1
ATOM 1406 O O . HIS A 1 165 ? 122.639 143.949 110.702 1.00 24.36 165 HIS A O 1
ATOM 1413 N N . GLU A 1 166 ? 123.931 142.202 110.120 1.00 30.61 166 GLU A N 1
ATOM 1414 C CA . GLU A 1 166 ? 123.069 141.254 110.821 1.00 27.44 166 GLU A CA 1
ATOM 1415 C C . GLU A 1 166 ? 123.129 141.469 112.328 1.00 25.31 166 GLU A C 1
ATOM 1416 O O . GLU A 1 166 ? 122.115 141.331 113.022 1.00 29.61 166 GLU A O 1
ATOM 1422 N N . ASN A 1 167 ? 124.312 141.794 112.852 1.00 23.04 167 ASN A N 1
ATOM 1423 C CA . ASN A 1 167 ? 124.435 142.097 114.274 1.00 24.53 167 ASN A CA 1
ATOM 1424 C C . ASN A 1 167 ? 123.660 143.357 114.640 1.00 26.40 167 ASN A C 1
ATOM 1425 O O . ASN A 1 167 ? 123.041 143.425 115.709 1.00 32.42 167 ASN A O 1
ATOM 1430 N N . ARG A 1 168 ? 123.685 144.365 113.770 1.00 21.46 168 ARG A N 1
ATOM 1431 C CA . ARG A 1 168 ? 122.998 145.623 114.036 1.00 20.34 168 ARG A CA 1
ATOM 1432 C C . ARG A 1 168 ? 121.512 145.576 113.704 1.00 18.54 168 ARG A C 1
ATOM 1433 O O . ARG A 1 168 ? 120.792 146.519 114.043 1.00 16.03 168 ARG A O 1
ATOM 1441 N N . LYS A 1 169 ? 121.040 144.519 113.042 1.00 25.08 169 LYS A N 1
ATOM 1442 C CA . LYS A 1 169 ? 119.609 144.369 112.805 1.00 25.77 169 LYS A CA 1
ATOM 1443 C C . LYS A 1 169 ? 118.859 143.935 114.056 1.00 28.68 169 LYS A C 1
ATOM 1444 O O . LYS A 1 169 ? 117.641 144.125 114.129 1.00 29.99 169 LYS A O 1
ATOM 1450 N N . ASN A 1 170 ? 119.557 143.353 115.034 1.00 24.86 170 ASN A N 1
ATOM 1451 C CA . ASN A 1 170 ? 118.887 142.834 116.221 1.00 22.86 170 ASN A CA 1
ATOM 1452 C C . ASN A 1 170 ? 118.281 143.947 117.063 1.00 26.18 170 ASN A C 1
ATOM 1453 O O . ASN A 1 170 ? 117.257 143.734 117.722 1.00 36.23 170 ASN A O 1
ATOM 1458 N N . MET A 1 171 ? 118.895 145.131 117.061 1.00 25.79 171 MET A N 1
ATOM 1459 C CA . MET A 1 171 ? 118.395 146.226 117.886 1.00 27.91 171 MET A CA 1
ATOM 1460 C C . MET A 1 171 ? 117.013 146.680 117.434 1.00 28.72 171 MET A C 1
ATOM 1461 O O . MET A 1 171 ? 116.155 147.001 118.264 1.00 34.51 171 MET A O 1
ATOM 1466 N N . TYR A 1 172 ? 116.776 146.716 116.125 1.00 24.24 172 TYR A N 1
ATOM 1467 C CA . TYR A 1 172 ? 115.482 147.133 115.585 1.00 21.92 172 TYR A CA 1
ATOM 1468 C C . TYR A 1 172 ? 114.615 145.902 115.320 1.00 31.34 172 TYR A C 1
ATOM 1469 O O . TYR A 1 172 ? 114.296 145.555 114.182 1.00 36.29 172 TYR A O 1
ATOM 1478 N N . SER A 1 173 ? 114.228 145.240 116.407 1.00 32.92 173 SER A N 1
ATOM 1479 C CA . SER A 1 173 ? 113.458 144.009 116.328 1.00 33.84 173 SER A CA 1
ATOM 1480 C C . SER A 1 173 ? 112.283 144.058 117.295 1.00 36.67 173 SER A C 1
ATOM 1481 O O . SER A 1 173 ? 112.275 144.822 118.263 1.00 35.18 173 SER A O 1
ATOM 1484 N N . ASP A 1 174 ? 111.280 143.224 117.013 1.00 35.84 174 ASP A N 1
ATOM 1485 C CA . ASP A 1 174 ? 110.084 143.139 117.841 1.00 34.38 174 ASP A CA 1
ATOM 1486 C C . ASP A 1 174 ? 110.200 142.101 118.947 1.00 36.63 174 ASP A C 1
ATOM 1487 O O . ASP A 1 174 ? 109.564 142.254 119.996 1.00 36.23 174 ASP A O 1
ATOM 1492 N N . GLU A 1 175 ? 110.989 141.051 118.735 1.00 35.26 175 GLU A N 1
ATOM 1493 C CA . GLU A 1 175 ? 111.080 139.968 119.702 1.00 35.57 175 GLU A CA 1
ATOM 1494 C C . GLU A 1 175 ? 111.695 140.454 121.009 1.00 35.77 175 GLU A C 1
ATOM 1495 O O . GLU A 1 175 ? 112.443 141.434 121.046 1.00 34.46 175 GLU A O 1
ATOM 1501 N N . GLU A 1 176 ? 111.364 139.754 122.094 1.00 37.86 176 GLU A N 1
ATOM 1502 C CA . GLU A 1 176 ? 111.845 140.114 123.427 1.00 38.19 176 GLU A CA 1
ATOM 1503 C C . GLU A 1 176 ? 113.252 139.557 123.659 1.00 37.39 176 GLU A C 1
ATOM 1504 O O . GLU A 1 176 ? 113.500 138.730 124.536 1.00 38.87 176 GLU A O 1
ATOM 1510 N N . LYS A 1 177 ? 114.184 140.036 122.843 1.00 34.86 177 LYS A N 1
ATOM 1511 C CA . LYS A 1 177 ? 115.589 139.681 122.959 1.00 34.78 177 LYS A CA 1
ATOM 1512 C C . LYS A 1 177 ? 116.352 140.807 123.645 1.00 34.76 177 LYS A C 1
ATOM 1513 O O . LYS A 1 177 ? 116.034 141.986 123.477 1.00 35.95 177 LYS A O 1
ATOM 1519 N N . SER A 1 178 ? 117.372 140.427 124.420 1.00 29.04 178 SER A N 1
ATOM 1520 C CA . SER A 1 178 ? 118.114 141.412 125.201 1.00 31.25 178 SER A CA 1
ATOM 1521 C C . SER A 1 178 ? 118.822 142.426 124.313 1.00 36.48 178 SER A C 1
ATOM 1522 O O . SER A 1 178 ? 119.027 143.574 124.724 1.00 36.71 178 SER A O 1
ATOM 1525 N N . THR A 1 179 ? 119.202 142.028 123.101 1.00 36.26 179 THR A N 1
ATOM 1526 C CA . THR A 1 179 ? 119.886 142.927 122.171 1.00 33.89 179 THR A CA 1
ATOM 1527 C C . THR A 1 179 ? 118.870 143.658 121.292 1.00 34.05 179 THR A C 1
ATOM 1528 O O . THR A 1 179 ? 118.813 143.490 120.076 1.00 40.20 179 THR A O 1
ATOM 1532 N N . ALA A 1 180 ? 118.057 144.487 121.942 1.00 25.83 180 ALA A N 1
ATOM 1533 C CA . ALA A 1 180 ? 117.034 145.250 121.244 1.00 26.16 180 ALA A CA 1
ATOM 1534 C C . ALA A 1 180 ? 116.783 146.549 121.995 1.00 31.00 180 ALA A C 1
ATOM 1535 O O . ALA A 1 180 ? 117.053 146.660 123.193 1.00 37.69 180 ALA A O 1
ATOM 1537 N N . ILE A 1 181 ? 116.261 147.533 121.271 1.00 27.10 181 ILE A N 1
ATOM 1538 C CA . ILE A 1 181 ? 115.951 148.833 121.857 1.00 28.09 181 ILE A CA 1
ATOM 1539 C C . ILE A 1 181 ? 114.553 148.849 122.457 1.00 35.10 181 ILE A C 1
ATOM 1540 O O . ILE A 1 181 ? 114.355 149.307 123.586 1.00 38.75 181 ILE A O 1
ATOM 1545 N N . ALA A 1 182 ? 113.566 148.351 121.709 1.00 35.21 182 ALA A N 1
ATOM 1546 C CA . ALA A 1 182 ? 112.205 148.284 122.230 1.00 31.58 182 ALA A CA 1
ATOM 1547 C C . ALA A 1 182 ? 112.127 147.371 123.445 1.00 29.46 182 ALA A C 1
ATOM 1548 O O . ALA A 1 182 ? 111.470 147.702 124.441 1.00 35.63 182 ALA A O 1
ATOM 1550 N N . TYR A 1 183 ? 112.801 146.219 123.387 1.00 31.13 183 TYR A N 1
ATOM 1551 C CA . TYR A 1 183 ? 112.790 145.309 124.525 1.00 33.49 183 TYR A CA 1
ATOM 1552 C C . TYR A 1 183 ? 113.365 145.979 125.760 1.00 28.78 183 TYR A C 1
ATOM 1553 O O . TYR A 1 183 ? 112.801 145.866 126.852 1.00 37.87 183 TYR A O 1
ATOM 1562 N N . ARG A 1 184 ? 114.492 146.678 125.612 1.00 21.72 184 ARG A N 1
ATOM 1563 C CA . ARG A 1 184 ? 115.057 147.397 126.747 1.00 30.35 184 ARG A CA 1
ATOM 1564 C C . ARG A 1 184 ? 114.074 148.431 127.279 1.00 31.44 184 ARG A C 1
ATOM 1565 O O . ARG A 1 184 ? 113.699 148.396 128.455 1.00 30.92 184 ARG A O 1
ATOM 1573 N N . LEU A 1 185 ? 113.581 149.307 126.400 1.00 31.14 185 LEU A N 1
ATOM 1574 C CA . LEU A 1 185 ? 112.756 150.427 126.836 1.00 33.20 185 LEU A CA 1
ATOM 1575 C C . LEU A 1 185 ? 111.406 149.995 127.393 1.00 34.79 185 LEU A C 1
ATOM 1576 O O . LEU A 1 185 ? 110.738 150.804 128.045 1.00 39.99 185 LEU A O 1
ATOM 1581 N N . ILE A 1 186 ? 110.978 148.758 127.154 1.00 30.11 186 ILE A N 1
ATOM 1582 C CA . ILE A 1 186 ? 109.704 148.293 127.686 1.00 29.71 186 ILE A CA 1
ATOM 1583 C C . ILE A 1 186 ? 109.858 147.269 128.811 1.00 33.68 186 ILE A C 1
ATOM 1584 O O . ILE A 1 186 ? 108.909 147.085 129.588 1.00 41.50 186 ILE A O 1
ATOM 1589 N N . HIS A 1 187 ? 111.024 146.636 128.964 1.00 30.51 187 HIS A N 1
ATOM 1590 C CA . HIS A 1 187 ? 111.182 145.583 129.955 1.00 32.73 187 HIS A CA 1
ATOM 1591 C C . HIS A 1 187 ? 112.217 145.870 131.032 1.00 37.08 187 HIS A C 1
ATOM 1592 O O . HIS A 1 187 ? 112.162 145.230 132.087 1.00 38.26 187 HIS A O 1
ATOM 1599 N N . GLU A 1 188 ? 113.159 146.787 130.810 1.00 35.92 188 GLU A N 1
ATOM 1600 C CA . GLU A 1 188 ? 114.204 147.051 131.789 1.00 34.44 188 GLU A CA 1
ATOM 1601 C C . GLU A 1 188 ? 114.156 148.472 132.324 1.00 34.27 188 GLU A C 1
ATOM 1602 O O . GLU A 1 188 ? 114.220 148.672 133.541 1.00 33.37 188 GLU A O 1
ATOM 1608 N N . ASN A 1 189 ? 114.046 149.471 131.446 1.00 36.28 189 ASN A N 1
ATOM 1609 C CA . ASN A 1 189 ? 114.015 150.856 131.904 1.00 35.20 189 ASN A CA 1
ATOM 1610 C C . ASN A 1 189 ? 112.702 151.176 132.609 1.00 37.70 189 ASN A C 1
ATOM 1611 O O . ASN A 1 189 ? 112.697 151.779 133.688 1.00 41.14 189 ASN A O 1
ATOM 1616 N N . LEU A 1 190 ? 111.579 150.785 132.009 1.00 34.80 190 LEU A N 1
ATOM 1617 C CA . LEU A 1 190 ? 110.280 151.141 132.575 1.00 33.20 190 LEU A CA 1
ATOM 1618 C C . LEU A 1 190 ? 110.036 150.545 133.959 1.00 30.61 190 LEU A C 1
ATOM 1619 O O . LEU A 1 190 ? 109.500 151.268 134.819 1.00 27.69 190 LEU A O 1
ATOM 1624 N N . PRO A 1 191 ? 110.349 149.271 134.240 1.00 32.94 191 PRO A N 1
ATOM 1625 C CA . PRO A 1 191 ? 110.190 148.789 135.624 1.00 34.57 191 PRO A CA 1
ATOM 1626 C C . PRO A 1 191 ? 110.982 149.597 136.636 1.00 35.26 191 PRO A C 1
ATOM 1627 O O . PRO A 1 191 ? 110.490 149.847 137.742 1.00 34.65 191 PRO A O 1
ATOM 1631 N N . LYS A 1 192 ? 112.199 150.021 136.286 1.00 36.73 192 LYS A N 1
ATOM 1632 C CA . LYS A 1 192 ? 112.961 150.881 137.184 1.00 35.97 192 LYS A CA 1
ATOM 1633 C C . LYS A 1 192 ? 112.271 152.227 137.367 1.00 35.60 192 LYS A C 1
ATOM 1634 O O . LYS A 1 192 ? 112.264 152.786 138.470 1.00 35.76 192 LYS A O 1
ATOM 1640 N N . PHE A 1 193 ? 111.688 152.764 136.292 1.00 35.34 193 PHE A N 1
ATOM 1641 C CA . PHE A 1 193 ? 110.952 154.019 136.396 1.00 35.09 193 PHE A CA 1
ATOM 1642 C C . PHE A 1 193 ? 109.773 153.887 137.352 1.00 39.53 193 PHE A C 1
ATOM 1643 O O . PHE A 1 193 ? 109.540 154.768 138.188 1.00 39.79 193 PHE A O 1
ATOM 1651 N N . LEU A 1 194 ? 109.029 152.783 137.260 1.00 37.01 194 LEU A N 1
ATOM 1652 C CA . LEU A 1 194 ? 107.891 152.597 138.154 1.00 37.48 194 LEU A CA 1
ATOM 1653 C C . LEU A 1 194 ? 108.338 152.329 139.586 1.00 38.33 194 LEU A C 1
ATOM 1654 O O . LEU A 1 194 ? 107.663 152.750 140.533 1.00 38.98 194 LEU A O 1
ATOM 1659 N N . ASP A 1 195 ? 109.467 151.639 139.768 1.00 35.53 195 ASP A N 1
ATOM 1660 C CA . ASP A 1 195 ? 110.005 151.452 141.111 1.00 36.09 195 ASP A CA 1
ATOM 1661 C C . ASP A 1 195 ? 110.392 152.787 141.734 1.00 37.53 195 ASP A C 1
ATOM 1662 O O . ASP A 1 195 ? 110.116 153.034 142.914 1.00 37.78 195 ASP A O 1
ATOM 1667 N N . ASN A 1 196 ? 111.038 153.658 140.955 1.00 37.61 196 ASN A N 1
ATOM 1668 C CA . ASN A 1 196 ? 111.348 154.998 141.445 1.00 39.15 196 ASN A CA 1
ATOM 1669 C C . ASN A 1 196 ? 110.074 155.767 141.768 1.00 42.16 196 ASN A C 1
ATOM 1670 O O . ASN A 1 196 ? 109.996 156.455 142.793 1.00 40.48 196 ASN A O 1
ATOM 1675 N N . MET A 1 197 ? 109.060 155.649 140.908 1.00 40.60 197 MET A N 1
ATOM 1676 C CA . MET A 1 197 ? 107.785 156.315 141.153 1.00 43.95 197 MET A CA 1
ATOM 1677 C C . MET A 1 197 ? 107.179 155.874 142.481 1.00 42.67 197 MET A C 1
ATOM 1678 O O . MET A 1 197 ? 106.723 156.705 143.274 1.00 39.37 197 MET A O 1
ATOM 1683 N N . LYS A 1 198 ? 107.177 154.566 142.746 1.00 37.90 198 LYS A N 1
ATOM 1684 C CA . LYS A 1 198 ? 106.519 154.071 143.954 1.00 40.74 198 LYS A CA 1
ATOM 1685 C C . LYS A 1 198 ? 107.336 154.384 145.206 1.00 38.89 198 LYS A C 1
ATOM 1686 O O . LYS A 1 198 ? 106.767 154.737 146.248 1.00 40.63 198 LYS A O 1
ATOM 1692 N N . VAL A 1 199 ? 108.668 154.287 145.129 1.00 35.85 199 VAL A N 1
ATOM 1693 C CA . VAL A 1 199 ? 109.463 154.640 146.301 1.00 40.75 199 VAL A CA 1
ATOM 1694 C C . VAL A 1 199 ? 109.338 156.129 146.598 1.00 38.91 199 VAL A C 1
ATOM 1695 O O . VAL A 1 199 ? 109.333 156.533 147.767 1.00 41.85 199 VAL A O 1
ATOM 1699 N N . PHE A 1 200 ? 109.221 156.970 145.566 1.00 36.69 200 PHE A N 1
ATOM 1700 C CA . PHE A 1 200 ? 108.954 158.384 145.804 1.00 40.76 200 PHE A CA 1
ATOM 1701 C C . PHE A 1 200 ? 107.586 158.577 146.445 1.00 46.25 200 PHE A C 1
ATOM 1702 O O . PHE A 1 200 ? 107.456 159.259 147.467 1.00 46.03 200 PHE A O 1
ATOM 1710 N N . GLU A 1 201 ? 106.549 157.967 145.863 1.00 44.11 201 GLU A N 1
ATOM 1711 C CA . GLU A 1 201 ? 105.196 158.130 146.381 1.00 46.12 201 GLU A CA 1
ATOM 1712 C C . GLU A 1 201 ? 105.056 157.589 147.796 1.00 44.00 201 GLU A C 1
ATOM 1713 O O . GLU A 1 201 ? 104.087 157.925 148.485 1.00 43.80 201 GLU A O 1
ATOM 1719 N N . LYS A 1 202 ? 105.992 156.754 148.241 1.00 38.80 202 LYS A N 1
ATOM 1720 C CA . LYS A 1 202 ? 106.021 156.344 149.641 1.00 39.21 202 LYS A CA 1
ATOM 1721 C C . LYS A 1 202 ? 106.798 157.341 150.501 1.00 37.48 202 LYS A C 1
ATOM 1722 O O . LYS A 1 202 ? 106.250 157.914 151.449 1.00 39.27 202 LYS A O 1
ATOM 1728 N N . ILE A 1 203 ? 108.071 157.570 150.163 1.00 33.06 203 ILE A N 1
ATOM 1729 C CA . ILE A 1 203 ? 108.954 158.341 151.034 1.00 39.93 203 ILE A CA 1
ATOM 1730 C C . ILE A 1 203 ? 108.489 159.789 151.140 1.00 44.69 203 ILE A C 1
ATOM 1731 O O . ILE A 1 203 ? 108.402 160.347 152.240 1.00 43.46 203 ILE A O 1
ATOM 1736 N N . LYS A 1 204 ? 108.192 160.424 150.003 1.00 39.36 204 LYS A N 1
ATOM 1737 C CA . LYS A 1 204 ? 107.765 161.818 150.030 1.00 40.30 204 LYS A CA 1
ATOM 1738 C C . LYS A 1 204 ? 106.449 161.978 150.782 1.00 40.98 204 LYS A C 1
ATOM 1739 O O . LYS A 1 204 ? 106.294 162.906 151.583 1.00 38.98 204 LYS A O 1
ATOM 1745 N N . GLU A 1 205 ? 105.493 161.076 150.546 1.00 43.94 205 GLU A N 1
ATOM 1746 C CA . GLU A 1 205 ? 104.207 161.165 151.228 1.00 45.12 205 GLU A CA 1
ATOM 1747 C C . GLU A 1 205 ? 104.313 160.858 152.716 1.00 44.38 205 GLU A C 1
ATOM 1748 O O . GLU A 1 205 ? 103.428 161.259 153.479 1.00 45.46 205 GLU A O 1
ATOM 1754 N N . LYS A 1 206 ? 105.363 160.153 153.147 1.00 41.74 206 LYS A N 1
ATOM 1755 C CA . LYS A 1 206 ? 105.610 160.023 154.581 1.00 43.37 206 LYS A CA 1
ATOM 1756 C C . LYS A 1 206 ? 105.858 161.386 155.217 1.00 43.82 206 LYS A C 1
ATOM 1757 O O . LYS A 1 206 ? 105.386 161.660 156.327 1.00 43.14 206 LYS A O 1
ATOM 1763 N N . HIS A 1 207 ? 106.604 162.247 154.526 1.00 44.57 207 HIS A N 1
ATOM 1764 C CA . HIS A 1 207 ? 106.956 163.606 154.931 1.00 42.70 207 HIS A CA 1
ATOM 1765 C C . HIS A 1 207 ? 107.673 163.712 156.277 1.00 40.20 207 HIS A C 1
ATOM 1766 O O . HIS A 1 207 ? 107.245 164.504 157.128 1.00 38.88 207 HIS A O 1
ATOM 1773 N N . PRO A 1 208 ? 108.762 162.939 156.537 1.00 44.95 208 PRO A N 1
ATOM 1774 C CA . PRO A 1 208 ? 109.714 163.307 157.591 1.00 46.11 208 PRO A CA 1
ATOM 1775 C C . PRO A 1 208 ? 110.835 164.190 157.046 1.00 44.45 208 PRO A C 1
ATOM 1776 O O . PRO A 1 208 ? 112.024 163.884 157.192 1.00 40.59 208 PRO A O 1
ATOM 1780 N N . GLU A 1 209 ? 110.460 165.298 156.408 1.00 46.35 209 GLU A N 1
ATOM 1781 C CA . GLU A 1 209 ? 111.385 166.014 155.539 1.00 45.86 209 GLU A CA 1
ATOM 1782 C C . GLU A 1 209 ? 112.504 166.683 156.331 1.00 48.31 209 GLU A C 1
ATOM 1783 O O . GLU A 1 209 ? 112.264 167.356 157.339 1.00 50.74 209 GLU A O 1
ATOM 1789 N N . ALA A 1 210 ? 113.740 166.460 155.881 1.00 44.95 210 ALA A N 1
ATOM 1790 C CA . ALA A 1 210 ? 114.899 167.211 156.335 1.00 44.58 210 ALA A CA 1
ATOM 1791 C C . ALA A 1 210 ? 115.779 167.690 155.191 1.00 45.18 210 ALA A C 1
ATOM 1792 O O . ALA A 1 210 ? 116.630 168.558 155.413 1.00 45.56 210 ALA A O 1
ATOM 1794 N N . GLU A 1 211 ? 115.602 167.155 153.986 1.00 45.64 211 GLU A N 1
ATOM 1795 C CA . GLU A 1 211 ? 116.384 167.529 152.819 1.00 46.18 211 GLU A CA 1
ATOM 1796 C C . GLU A 1 211 ? 115.717 168.706 152.109 1.00 47.18 211 GLU A C 1
ATOM 1797 O O . GLU A 1 211 ? 114.782 169.325 152.625 1.00 48.77 211 GLU A O 1
ATOM 1803 N N . GLN A 1 212 ? 116.194 169.026 150.909 1.00 39.47 212 GLN A N 1
ATOM 1804 C CA . GLN A 1 212 ? 115.629 170.097 150.098 1.00 42.64 212 GLN A CA 1
ATOM 1805 C C . GLN A 1 212 ? 114.682 169.491 149.071 1.00 41.42 212 GLN A C 1
ATOM 1806 O O . GLN A 1 212 ? 115.077 168.614 148.295 1.00 38.90 212 GLN A O 1
ATOM 1812 N N . LEU A 1 213 ? 113.432 169.960 149.070 1.00 40.84 213 LEU A N 1
ATOM 1813 C CA . LEU A 1 213 ? 112.435 169.450 148.137 1.00 41.15 213 LEU A CA 1
ATOM 1814 C C . LEU A 1 213 ? 112.716 169.864 146.699 1.00 44.59 213 LEU A C 1
ATOM 1815 O O . LEU A 1 213 ? 112.160 169.259 145.776 1.00 45.04 213 LEU A O 1
ATOM 1820 N N . GLU A 1 214 ? 113.543 170.890 146.493 1.00 45.74 214 GLU A N 1
ATOM 1821 C CA . GLU A 1 214 ? 113.925 171.411 145.182 1.00 45.46 214 GLU A CA 1
ATOM 1822 C C . GLU A 1 214 ? 112.752 172.017 144.419 1.00 44.49 214 GLU A C 1
ATOM 1823 O O . GLU A 1 214 ? 112.901 172.363 143.241 1.00 43.90 214 GLU A O 1
ATOM 1829 N N . LYS A 1 215 ? 111.585 172.148 145.055 1.00 44.76 215 LYS A N 1
ATOM 1830 C CA . LYS A 1 215 ? 110.447 172.774 144.391 1.00 47.25 215 LYS A CA 1
ATOM 1831 C C . LYS A 1 215 ? 110.720 174.243 144.093 1.00 47.66 215 LYS A C 1
ATOM 1832 O O . LYS A 1 215 ? 110.371 174.740 143.016 1.00 46.87 215 LYS A O 1
ATOM 1838 N N . THR A 1 216 ? 111.342 174.951 145.031 1.00 41.32 216 THR A N 1
ATOM 1839 C CA . THR A 1 216 ? 111.654 176.363 144.846 1.00 42.55 216 THR A CA 1
ATOM 1840 C C . THR A 1 216 ? 113.104 176.549 144.410 1.00 42.12 216 THR A C 1
ATOM 1841 O O . THR A 1 216 ? 113.914 175.627 144.505 1.00 41.21 216 THR A O 1
ATOM 1845 N N . ASN A 1 230 ? 106.802 170.606 136.093 1.00 37.36 230 ASN A N 1
ATOM 1846 C CA . ASN A 1 230 ? 107.962 171.331 136.597 1.00 38.97 230 ASN A CA 1
ATOM 1847 C C . ASN A 1 230 ? 108.555 170.631 137.815 1.00 36.43 230 ASN A C 1
ATOM 1848 O O . ASN A 1 230 ? 107.839 170.322 138.769 1.00 36.81 230 ASN A O 1
ATOM 1853 N N . VAL A 1 231 ? 109.865 170.377 137.766 1.00 38.68 231 VAL A N 1
ATOM 1854 C CA . VAL A 1 231 ? 110.613 169.747 138.853 1.00 43.08 231 VAL A CA 1
ATOM 1855 C C . VAL A 1 231 ? 110.061 168.357 139.145 1.00 43.87 231 VAL A C 1
ATOM 1856 O O . VAL A 1 231 ? 110.762 167.352 138.978 1.00 42.02 231 VAL A O 1
ATOM 1860 N N . GLU A 1 232 ? 108.804 168.287 139.587 1.00 43.01 232 GLU A N 1
ATOM 1861 C CA . GLU A 1 232 ? 108.172 167.012 139.895 1.00 42.52 232 GLU A CA 1
ATOM 1862 C C . GLU A 1 232 ? 107.704 166.269 138.649 1.00 44.98 232 GLU A C 1
ATOM 1863 O O . GLU A 1 232 ? 107.422 165.068 138.730 1.00 41.87 232 GLU A O 1
ATOM 1869 N N . ASP A 1 233 ? 107.651 166.938 137.494 1.00 43.58 233 ASP A N 1
ATOM 1870 C CA . ASP A 1 233 ? 107.238 166.272 136.264 1.00 45.04 233 ASP A CA 1
ATOM 1871 C C . ASP A 1 233 ? 108.172 165.132 135.880 1.00 45.06 233 ASP A C 1
ATOM 1872 O O . ASP A 1 233 ? 107.780 164.265 135.091 1.00 44.43 233 ASP A O 1
ATOM 1877 N N . ILE A 1 234 ? 109.396 165.117 136.413 1.00 38.11 234 ILE A N 1
ATOM 1878 C CA . ILE A 1 234 ? 110.336 164.043 136.106 1.00 39.86 234 ILE A CA 1
ATOM 1879 C C . ILE A 1 234 ? 109.820 162.705 136.615 1.00 42.21 234 ILE A C 1
ATOM 1880 O O . ILE A 1 234 ? 110.023 161.666 135.974 1.00 42.19 234 ILE A O 1
ATOM 1885 N N . PHE A 1 235 ? 109.146 162.701 137.766 1.00 42.16 235 PHE A N 1
ATOM 1886 C CA . PHE A 1 235 ? 108.664 161.465 138.369 1.00 41.02 235 PHE A CA 1
ATOM 1887 C C . PHE A 1 235 ? 107.219 161.140 138.020 1.00 41.31 235 PHE A C 1
ATOM 1888 O O . PHE A 1 235 ? 106.820 159.977 138.140 1.00 44.52 235 PHE A O 1
ATOM 1896 N N . SER A 1 236 ? 106.431 162.124 137.600 1.00 36.72 236 SER A N 1
ATOM 1897 C CA . SER A 1 236 ? 105.047 161.862 137.244 1.00 41.30 236 SER A CA 1
ATOM 1898 C C . SER A 1 236 ? 104.971 161.143 135.901 1.00 42.23 236 SER A C 1
ATOM 1899 O O . SER A 1 236 ? 105.936 161.094 135.134 1.00 42.95 236 SER A O 1
ATOM 1902 N N . LEU A 1 237 ? 103.799 160.579 135.620 1.00 38.67 237 LEU A N 1
ATOM 1903 C CA . LEU A 1 237 ? 103.598 159.856 134.375 1.00 37.75 237 LEU A CA 1
ATOM 1904 C C . LEU A 1 237 ? 103.565 160.839 133.203 1.00 36.84 237 LEU A C 1
ATOM 1905 O O . LEU A 1 237 ? 103.644 162.059 133.374 1.00 39.08 237 LEU A O 1
ATOM 1910 N N . ASP A 1 238 ? 103.460 160.290 131.992 1.00 35.03 238 ASP A N 1
ATOM 1911 C CA . ASP A 1 238 ? 103.528 161.001 130.717 1.00 37.32 238 ASP A CA 1
ATOM 1912 C C . ASP A 1 238 ? 104.908 161.592 130.459 1.00 37.64 238 ASP A C 1
ATOM 1913 O O . ASP A 1 238 ? 105.093 162.278 129.447 1.00 38.50 238 ASP A O 1
ATOM 1918 N N . TYR A 1 239 ? 105.882 161.354 131.338 1.00 36.69 239 TYR A N 1
ATOM 1919 C CA . TYR A 1 239 ? 107.252 161.797 131.136 1.00 39.87 239 TYR A CA 1
ATOM 1920 C C . TYR A 1 239 ? 108.161 160.684 130.632 1.00 42.31 239 TYR A C 1
ATOM 1921 O O . TYR A 1 239 ? 109.280 160.970 130.192 1.00 40.93 239 TYR A O 1
ATOM 1930 N N . PHE A 1 240 ? 107.706 159.429 130.678 1.00 39.30 240 PHE A N 1
ATOM 1931 C CA . PHE A 1 240 ? 108.500 158.322 130.161 1.00 33.57 240 PHE A CA 1
ATOM 1932 C C . PHE A 1 240 ? 108.788 158.466 128.674 1.00 33.09 240 PHE A C 1
ATOM 1933 O O . PHE A 1 240 ? 109.755 157.877 128.180 1.00 36.30 240 PHE A O 1
ATOM 1941 N N . ASN A 1 241 ? 107.967 159.228 127.948 1.00 33.07 241 ASN A N 1
ATOM 1942 C CA . ASN A 1 241 ? 108.253 159.496 126.543 1.00 35.75 241 ASN A CA 1
ATOM 1943 C C . ASN A 1 241 ? 109.547 160.283 126.384 1.00 35.28 241 ASN A C 1
ATOM 1944 O O . ASN A 1 241 ? 110.306 160.061 125.433 1.00 37.38 241 ASN A O 1
ATOM 1949 N N . HIS A 1 242 ? 109.813 161.213 127.304 1.00 35.79 242 HIS A N 1
ATOM 1950 C CA . HIS A 1 242 ? 111.004 162.049 127.189 1.00 42.98 242 HIS A CA 1
ATOM 1951 C C . HIS A 1 242 ? 112.279 161.241 127.396 1.00 44.44 242 HIS A C 1
ATOM 1952 O O . HIS A 1 242 ? 113.290 161.487 126.729 1.00 44.16 242 HIS A O 1
ATOM 1959 N N . THR A 1 243 ? 112.254 160.271 128.310 1.00 36.29 243 THR A N 1
ATOM 1960 C CA . THR A 1 243 ? 113.427 159.466 128.620 1.00 33.17 243 THR A CA 1
ATOM 1961 C C . THR A 1 243 ? 113.577 158.261 127.698 1.00 33.05 243 THR A C 1
ATOM 1962 O O . THR A 1 243 ? 114.287 157.311 128.046 1.00 34.51 243 THR A O 1
ATOM 1966 N N . LEU A 1 244 ? 112.923 158.276 126.535 1.00 31.15 244 LEU A N 1
ATOM 1967 C CA . LEU A 1 244 ? 113.071 157.167 125.598 1.00 34.34 244 LEU A CA 1
ATOM 1968 C C . LEU A 1 244 ? 114.437 157.190 124.923 1.00 32.57 244 LEU A C 1
ATOM 1969 O O . LEU A 1 244 ? 115.069 156.141 124.753 1.00 31.91 244 LEU A O 1
ATOM 1974 N N . THR A 1 245 ? 114.910 158.372 124.537 1.00 31.00 245 THR A N 1
ATOM 1975 C CA . THR A 1 245 ? 116.206 158.501 123.891 1.00 32.30 245 THR A CA 1
ATOM 1976 C C . THR A 1 245 ? 117.325 158.407 124.928 1.00 33.58 245 THR A C 1
ATOM 1977 O O . THR A 1 245 ? 117.090 158.230 126.126 1.00 33.24 245 THR A O 1
ATOM 1981 N N . GLN A 1 246 ? 118.568 158.525 124.457 1.00 34.56 246 GLN A N 1
ATOM 1982 C CA . GLN A 1 246 ? 119.698 158.550 125.379 1.00 33.00 246 GLN A CA 1
ATOM 1983 C C . GLN A 1 246 ? 119.794 159.892 126.092 1.00 32.98 246 GLN A C 1
ATOM 1984 O O . GLN A 1 246 ? 120.175 159.951 127.267 1.00 38.81 246 GLN A O 1
ATOM 1990 N N . SER A 1 247 ? 119.453 160.981 125.398 1.00 30.07 247 SER A N 1
ATOM 1991 C CA . SER A 1 247 ? 119.443 162.293 126.038 1.00 31.09 247 SER A CA 1
ATOM 1992 C C . SER A 1 247 ? 118.440 162.338 127.184 1.00 32.13 247 SER A C 1
ATOM 1993 O O . SER A 1 247 ? 118.734 162.881 128.255 1.00 35.90 247 SER A O 1
ATOM 1996 N N . GLY A 1 248 ? 117.249 161.775 126.974 1.00 26.68 248 GLY A N 1
ATOM 1997 C CA . GLY A 1 248 ? 116.267 161.724 128.045 1.00 24.99 248 GLY A CA 1
ATOM 1998 C C . GLY A 1 248 ? 116.733 160.893 129.225 1.00 27.13 248 GLY A C 1
ATOM 1999 O O . GLY A 1 248 ? 116.513 161.263 130.381 1.00 31.79 248 GLY A O 1
ATOM 2000 N N . ILE A 1 249 ? 117.379 159.758 128.951 1.00 30.24 249 ILE A N 1
ATOM 2001 C CA . ILE A 1 249 ? 117.907 158.923 130.026 1.00 31.32 249 ILE A CA 1
ATOM 2002 C C . ILE A 1 249 ? 118.973 159.677 130.809 1.00 33.49 249 ILE A C 1
ATOM 2003 O O . ILE A 1 249 ? 119.016 159.618 132.044 1.00 38.62 249 ILE A O 1
ATOM 2008 N N . ASP A 1 250 ? 119.851 160.394 130.105 1.00 32.20 250 ASP A N 1
ATOM 2009 C CA . ASP A 1 250 ? 120.896 161.157 130.778 1.00 31.23 250 ASP A CA 1
ATOM 2010 C C . ASP A 1 250 ? 120.295 162.273 131.627 1.00 36.19 250 ASP A C 1
ATOM 2011 O O . ASP A 1 250 ? 120.755 162.530 132.746 1.00 33.44 250 ASP A O 1
ATOM 2016 N N . ILE A 1 251 ? 119.265 162.949 131.110 1.00 35.12 251 ILE A N 1
ATOM 2017 C CA . ILE A 1 251 ? 118.596 163.995 131.881 1.00 34.31 251 ILE A CA 1
ATOM 2018 C C . ILE A 1 251 ? 117.947 163.407 133.128 1.00 34.46 251 ILE A C 1
ATOM 2019 O O . ILE A 1 251 ? 118.043 163.973 134.224 1.00 30.86 251 ILE A O 1
ATOM 2024 N N . TYR A 1 252 ? 117.282 162.259 132.983 1.00 35.03 252 TYR A N 1
ATOM 2025 C CA . TYR A 1 252 ? 116.675 161.603 134.135 1.00 35.44 252 TYR A CA 1
ATOM 2026 C C . TYR A 1 252 ? 117.728 161.216 135.166 1.00 35.34 252 TYR A C 1
ATOM 2027 O O . TYR A 1 252 ? 117.516 161.379 136.372 1.00 34.72 252 TYR A O 1
ATOM 2036 N N . ASN A 1 253 ? 118.872 160.707 134.708 1.00 33.87 253 ASN A N 1
ATOM 2037 C CA . ASN A 1 253 ? 119.927 160.300 135.631 1.00 33.40 253 ASN A CA 1
ATOM 2038 C C . ASN A 1 253 ? 120.527 161.498 136.357 1.00 40.75 253 ASN A C 1
ATOM 2039 O O . ASN A 1 253 ? 120.777 161.433 137.566 1.00 40.58 253 ASN A O 1
ATOM 2044 N N . THR A 1 254 ? 120.773 162.599 135.641 1.00 42.39 254 THR A N 1
ATOM 2045 C CA . THR A 1 254 ? 121.358 163.769 136.289 1.00 39.42 254 THR A CA 1
ATOM 2046 C C . THR A 1 254 ? 120.360 164.452 137.218 1.00 41.90 254 THR A C 1
ATOM 2047 O O . THR A 1 254 ? 120.767 165.080 138.202 1.00 39.02 254 THR A O 1
ATOM 2051 N N . ILE A 1 255 ? 119.060 164.348 136.928 1.00 42.05 255 ILE A N 1
ATOM 2052 C CA . ILE A 1 255 ? 118.057 164.760 137.904 1.00 40.57 255 ILE A CA 1
ATOM 2053 C C . ILE A 1 255 ? 118.118 163.857 139.129 1.00 39.04 255 ILE A C 1
ATOM 2054 O O . ILE A 1 255 ? 118.050 164.327 140.271 1.00 43.06 255 ILE A O 1
ATOM 2059 N N . ILE A 1 256 ? 118.252 162.548 138.909 1.00 35.44 256 ILE A N 1
ATOM 2060 C CA . ILE A 1 256 ? 118.453 161.617 140.014 1.00 37.57 256 ILE A CA 1
ATOM 2061 C C . ILE A 1 256 ? 119.782 161.898 140.704 1.00 40.00 256 ILE A C 1
ATOM 2062 O O . ILE A 1 256 ? 119.859 161.987 141.934 1.00 40.63 256 ILE A O 1
ATOM 2067 N N . GLY A 1 257 ? 120.843 162.060 139.920 1.00 36.60 257 GLY A N 1
ATOM 2068 C CA . GLY A 1 257 ? 122.150 162.336 140.475 1.00 34.40 257 GLY A CA 1
ATOM 2069 C C . GLY A 1 257 ? 122.773 161.116 141.139 1.00 38.70 257 GLY A C 1
ATOM 2070 O O . GLY A 1 257 ? 122.286 159.989 141.047 1.00 42.72 257 GLY A O 1
ATOM 2071 N N . GLY A 1 258 ? 123.882 161.373 141.825 1.00 40.98 258 GLY A N 1
ATOM 2072 C CA . GLY A 1 258 ? 124.606 160.328 142.524 1.00 44.45 258 GLY A CA 1
ATOM 2073 C C . GLY A 1 258 ? 125.331 159.373 141.596 1.00 44.22 258 GLY A C 1
ATOM 2074 O O . GLY A 1 258 ? 126.376 159.709 141.038 1.00 41.13 258 GLY A O 1
ATOM 2075 N N . LYS A 1 267 ? 128.826 168.193 137.234 1.00 38.28 267 LYS A N 1
ATOM 2076 C CA . LYS A 1 267 ? 128.741 168.276 138.687 1.00 39.34 267 LYS A CA 1
ATOM 2077 C C . LYS A 1 267 ? 127.525 169.091 139.114 1.00 40.89 267 LYS A C 1
ATOM 2078 O O . LYS A 1 267 ? 127.623 170.296 139.345 1.00 41.47 267 LYS A O 1
ATOM 2084 N N . ILE A 1 268 ? 126.379 168.423 139.217 1.00 40.49 268 ILE A N 1
ATOM 2085 C CA . ILE A 1 268 ? 125.120 169.058 139.583 1.00 44.42 268 ILE A CA 1
ATOM 2086 C C . ILE A 1 268 ? 124.429 168.190 140.626 1.00 40.91 268 ILE A C 1
ATOM 2087 O O . ILE A 1 268 ? 124.425 166.959 140.518 1.00 39.10 268 ILE A O 1
ATOM 2092 N N . GLN A 1 269 ? 123.857 168.836 141.642 1.00 36.72 269 GLN A N 1
ATOM 2093 C CA . GLN A 1 269 ? 123.172 168.119 142.709 1.00 35.79 269 GLN A CA 1
ATOM 2094 C C . GLN A 1 269 ? 122.021 167.286 142.156 1.00 41.08 269 GLN A C 1
ATOM 2095 O O . GLN A 1 269 ? 121.317 167.699 141.230 1.00 39.20 269 GLN A O 1
ATOM 2101 N N . GLY A 1 270 ? 121.844 166.095 142.723 1.00 48.52 270 GLY A N 1
ATOM 2102 C CA . GLY A 1 270 ? 120.800 165.192 142.281 1.00 43.87 270 GLY A CA 1
ATOM 2103 C C . GLY A 1 270 ? 119.878 164.737 143.393 1.00 44.04 270 GLY A C 1
ATOM 2104 O O . GLY A 1 270 ? 120.205 164.872 144.576 1.00 43.47 270 GLY A O 1
ATOM 2105 N N . LEU A 1 271 ? 118.714 164.199 143.020 1.00 43.88 271 LEU A N 1
ATOM 2106 C CA . LEU A 1 271 ? 117.753 163.736 144.017 1.00 43.42 271 LEU A CA 1
ATOM 2107 C C . LEU A 1 271 ? 118.302 162.561 144.817 1.00 40.07 271 LEU A C 1
ATOM 2108 O O . LEU A 1 271 ? 118.090 162.476 146.032 1.00 35.89 271 LEU A O 1
ATOM 2113 N N . ASN A 1 272 ? 118.994 161.633 144.150 1.00 42.44 272 ASN A N 1
ATOM 2114 C CA . ASN A 1 272 ? 119.564 160.487 144.853 1.00 45.75 272 ASN A CA 1
ATOM 2115 C C . ASN A 1 272 ? 120.608 160.927 145.871 1.00 44.72 272 ASN A C 1
ATOM 2116 O O . ASN A 1 272 ? 120.671 160.384 146.979 1.00 41.54 272 ASN A O 1
ATOM 2121 N N . GLU A 1 273 ? 121.444 161.902 145.510 1.00 43.43 273 GLU A N 1
ATOM 2122 C CA . GLU A 1 273 ? 122.422 162.417 146.463 1.00 47.73 273 GLU A CA 1
ATOM 2123 C C . GLU A 1 273 ? 121.732 163.057 147.662 1.00 45.55 273 GLU A C 1
ATOM 2124 O O . GLU A 1 273 ? 122.141 162.844 148.811 1.00 40.59 273 GLU A O 1
ATOM 2130 N N . TYR A 1 274 ? 120.676 163.837 147.412 1.00 46.61 274 TYR A N 1
ATOM 2131 C CA . TYR A 1 274 ? 119.932 164.444 148.510 1.00 45.18 274 TYR A CA 1
ATOM 2132 C C . TYR A 1 274 ? 119.324 163.391 149.425 1.00 45.19 274 TYR A C 1
ATOM 2133 O O . TYR A 1 274 ? 119.397 163.517 150.650 1.00 45.73 274 TYR A O 1
ATOM 2142 N N . ILE A 1 275 ? 118.731 162.340 148.857 1.00 42.55 275 ILE A N 1
ATOM 2143 C CA . ILE A 1 275 ? 118.088 161.335 149.699 1.00 42.19 275 ILE A CA 1
ATOM 2144 C C . ILE A 1 275 ? 119.133 160.526 150.464 1.00 42.26 275 ILE A C 1
ATOM 2145 O O . ILE A 1 275 ? 118.928 160.173 151.633 1.00 40.13 275 ILE A O 1
ATOM 2150 N N . ASN A 1 276 ? 120.278 160.242 149.835 1.00 41.58 276 ASN A N 1
ATOM 2151 C CA . ASN A 1 276 ? 121.337 159.516 150.527 1.00 43.99 276 ASN A CA 1
ATOM 2152 C C . ASN A 1 276 ? 121.887 160.329 151.691 1.00 42.59 276 ASN A C 1
ATOM 2153 O O . ASN A 1 276 ? 122.131 159.788 152.776 1.00 38.79 276 ASN A O 1
ATOM 2158 N N . LEU A 1 277 ? 122.094 161.633 151.486 1.00 42.55 277 LEU A N 1
ATOM 2159 C CA . LEU A 1 277 ? 122.518 162.488 152.590 1.00 46.51 277 LEU A CA 1
ATOM 2160 C C . LEU A 1 277 ? 121.420 162.639 153.637 1.00 47.12 277 LEU A C 1
ATOM 2161 O O . LEU A 1 277 ? 121.717 162.827 154.821 1.00 46.60 277 LEU A O 1
ATOM 2166 N N . TYR A 1 278 ? 120.155 162.563 153.219 1.00 42.81 278 TYR A N 1
ATOM 2167 C CA . TYR A 1 278 ? 119.016 162.708 154.115 1.00 42.35 278 TYR A CA 1
ATOM 2168 C C . TYR A 1 278 ? 118.774 161.471 154.969 1.00 43.27 278 TYR A C 1
ATOM 2169 O O . TYR A 1 278 ? 118.127 161.573 156.018 1.00 43.70 278 TYR A O 1
ATOM 2178 N N . ARG A 1 279 ? 119.276 160.311 154.552 1.00 44.75 279 ARG A N 1
ATOM 2179 C CA . ARG A 1 279 ? 119.123 159.116 155.377 1.00 45.55 279 ARG A CA 1
ATOM 2180 C C . ARG A 1 279 ? 120.073 159.145 156.571 1.00 46.16 279 ARG A C 1
ATOM 2181 O O . ARG A 1 279 ? 121.049 158.389 156.605 1.00 45.44 279 ARG A O 1
ATOM 2189 N N . GLN A 1 280 ? 119.807 160.007 157.554 1.00 47.20 280 GLN A N 1
ATOM 2190 C CA . GLN A 1 280 ? 120.592 160.021 158.782 1.00 46.65 280 GLN A CA 1
ATOM 2191 C C . GLN A 1 280 ? 119.691 160.451 159.934 1.00 43.18 280 GLN A C 1
ATOM 2192 O O . GLN A 1 280 ? 118.522 160.794 159.739 1.00 38.10 280 GLN A O 1
ATOM 2198 N N . LYS A 1 281 ? 120.251 160.408 161.147 1.00 43.88 281 LYS A N 1
ATOM 2199 C CA . LYS A 1 281 ? 119.563 160.740 162.395 1.00 45.01 281 LYS A CA 1
ATOM 2200 C C . LYS A 1 281 ? 118.446 159.760 162.729 1.00 44.40 281 LYS A C 1
ATOM 2201 O O . LYS A 1 281 ? 117.559 160.080 163.528 1.00 44.34 281 LYS A O 1
ATOM 2207 N N . ASN A 1 282 ? 118.467 158.575 162.122 1.00 45.17 282 ASN A N 1
ATOM 2208 C CA . ASN A 1 282 ? 117.536 157.478 162.378 1.00 45.58 282 ASN A CA 1
ATOM 2209 C C . ASN A 1 282 ? 116.088 157.825 162.046 1.00 46.27 282 ASN A C 1
ATOM 2210 O O . ASN A 1 282 ? 115.186 157.031 162.339 1.00 43.24 282 ASN A O 1
ATOM 2215 N N . ASN A 1 283 ? 115.832 158.988 161.443 1.00 44.31 283 ASN A N 1
ATOM 2216 C CA . ASN A 1 283 ? 114.475 159.290 161.000 1.00 44.00 283 ASN A CA 1
ATOM 2217 C C . ASN A 1 283 ? 114.124 158.518 159.733 1.00 47.33 283 ASN A C 1
ATOM 2218 O O . ASN A 1 283 ? 113.003 158.015 159.599 1.00 43.34 283 ASN A O 1
ATOM 2223 N N . GLU A 1 284 ? 115.072 158.416 158.793 1.00 48.23 284 GLU A N 1
ATOM 2224 C CA . GLU A 1 284 ? 114.880 157.619 157.587 1.00 45.17 284 GLU A CA 1
ATOM 2225 C C . GLU A 1 284 ? 116.134 156.830 157.221 1.00 46.01 284 GLU A C 1
ATOM 2226 O O . GLU A 1 284 ? 116.227 156.322 156.097 1.00 42.79 284 GLU A O 1
ATOM 2232 N N . LYS A 1 285 ? 117.097 156.716 158.140 1.00 46.76 285 LYS A N 1
ATOM 2233 C CA . LYS A 1 285 ? 118.367 156.069 157.818 1.00 47.79 285 LYS A CA 1
ATOM 2234 C C . LYS A 1 285 ? 118.173 154.600 157.459 1.00 48.78 285 LYS A C 1
ATOM 2235 O O . LYS A 1 285 ? 118.790 154.099 156.512 1.00 47.55 285 LYS A O 1
ATOM 2241 N N . ASN A 1 286 ? 117.324 153.893 158.209 1.00 45.91 286 ASN A N 1
ATOM 2242 C CA . ASN A 1 286 ? 117.111 152.472 157.952 1.00 45.85 286 ASN A CA 1
ATOM 2243 C C . ASN A 1 286 ? 116.502 152.226 156.577 1.00 45.19 286 ASN A C 1
ATOM 2244 O O . ASN A 1 286 ? 116.728 151.168 155.980 1.00 42.48 286 ASN A O 1
ATOM 2249 N N . ARG A 1 287 ? 115.735 153.186 156.058 1.00 45.29 287 ARG A N 1
ATOM 2250 C CA . ARG A 1 287 ? 115.025 153.014 154.789 1.00 45.45 287 ARG A CA 1
ATOM 2251 C C . ARG A 1 287 ? 115.957 153.356 153.625 1.00 46.59 287 ARG A C 1
ATOM 2252 O O . ARG A 1 287 ? 115.779 154.334 152.895 1.00 45.62 287 ARG A O 1
ATOM 2260 N N . LYS A 1 288 ? 116.978 152.514 153.459 1.00 46.53 288 LYS A N 1
ATOM 2261 C CA . LYS A 1 288 ? 117.906 152.646 152.345 1.00 45.23 288 LYS A CA 1
ATOM 2262 C C . LYS A 1 288 ? 117.456 151.884 151.106 1.00 43.63 288 LYS A C 1
ATOM 2263 O O . LYS A 1 288 ? 117.892 152.217 149.999 1.00 43.19 288 LYS A O 1
ATOM 2269 N N . LEU A 1 289 ? 116.610 150.868 151.272 1.00 38.33 289 LEU A N 1
ATOM 2270 C CA . LEU A 1 289 ? 116.073 150.149 150.118 1.00 42.40 289 LEU A CA 1
ATOM 2271 C C . LEU A 1 289 ? 115.330 151.044 149.128 1.00 42.58 289 LEU A C 1
ATOM 2272 O O . LEU A 1 289 ? 115.529 150.862 147.914 1.00 38.95 289 LEU A O 1
ATOM 2277 N N . PRO A 1 290 ? 114.483 151.997 149.542 1.00 43.49 290 PRO A N 1
ATOM 2278 C CA . PRO A 1 290 ? 113.787 152.840 148.555 1.00 41.53 290 PRO A CA 1
ATOM 2279 C C . PRO A 1 290 ? 114.694 153.759 147.748 1.00 43.35 290 PRO A C 1
ATOM 2280 O O . PRO A 1 290 ? 114.172 154.567 146.971 1.00 45.39 290 PRO A O 1
ATOM 2284 N N . LYS A 1 291 ? 116.015 153.690 147.925 1.00 44.54 291 LYS A N 1
ATOM 2285 C CA . LYS A 1 291 ? 116.934 154.543 147.180 1.00 46.21 291 LYS A CA 1
ATOM 2286 C C . LYS A 1 291 ? 116.666 154.459 145.681 1.00 42.65 291 LYS A C 1
ATOM 2287 O O . LYS A 1 291 ? 116.406 153.383 145.137 1.00 37.41 291 LYS A O 1
ATOM 2293 N N . LEU A 1 292 ? 116.729 155.612 145.019 1.00 40.89 292 LEU A N 1
ATOM 2294 C CA . LEU A 1 292 ? 116.362 155.708 143.612 1.00 42.30 292 LEU A CA 1
ATOM 2295 C C . LEU A 1 292 ? 117.427 155.055 142.738 1.00 39.90 292 LEU A C 1
ATOM 2296 O O . LEU A 1 292 ? 118.587 155.480 142.738 1.00 39.36 292 LEU A O 1
ATOM 2301 N N . LYS A 1 293 ? 117.031 154.021 141.992 1.00 38.88 293 LYS A N 1
ATOM 2302 C CA . LYS A 1 293 ? 117.931 153.347 141.060 1.00 40.89 293 LYS A CA 1
ATOM 2303 C C . LYS A 1 293 ? 117.943 154.080 139.725 1.00 44.05 293 LYS A C 1
ATOM 2304 O O . LYS A 1 293 ? 116.873 154.404 139.196 1.00 40.82 293 LYS A O 1
ATOM 2310 N N . PRO A 1 294 ? 119.113 154.359 139.156 1.00 44.41 294 PRO A N 1
ATOM 2311 C CA . PRO A 1 294 ? 119.154 155.042 137.860 1.00 36.33 294 PRO A CA 1
ATOM 2312 C C . PRO A 1 294 ? 118.681 154.138 136.734 1.00 39.67 294 PRO A C 1
ATOM 2313 O O . PRO A 1 294 ? 118.753 152.909 136.817 1.00 41.21 294 PRO A O 1
ATOM 2317 N N . LEU A 1 295 ? 118.188 154.767 135.672 1.00 40.09 295 LEU A N 1
ATOM 2318 C CA . LEU A 1 295 ? 117.743 154.028 134.500 1.00 36.16 295 LEU A CA 1
ATOM 2319 C C . LEU A 1 295 ? 118.931 153.407 133.775 1.00 35.14 295 LEU A C 1
ATOM 2320 O O . LEU A 1 295 ? 120.052 153.919 133.819 1.00 37.03 295 LEU A O 1
ATOM 2325 N N . TYR A 1 296 ? 118.677 152.285 133.106 1.00 33.66 296 TYR A N 1
ATOM 2326 C CA . TYR A 1 296 ? 119.708 151.668 132.286 1.00 34.89 296 TYR A CA 1
ATOM 2327 C C . TYR A 1 296 ? 120.051 152.552 131.094 1.00 38.74 296 TYR A C 1
ATOM 2328 O O . TYR A 1 296 ? 119.214 153.294 130.575 1.00 38.47 296 TYR A O 1
ATOM 2337 N N . LYS A 1 297 ? 121.307 152.467 130.669 1.00 39.10 297 LYS A N 1
ATOM 2338 C CA . LYS A 1 297 ? 121.761 153.189 129.492 1.00 34.59 297 LYS A CA 1
ATOM 2339 C C . LYS A 1 297 ? 121.089 152.652 128.233 1.00 34.09 297 LYS A C 1
ATOM 2340 O O . LYS A 1 297 ? 120.808 151.457 128.110 1.00 35.16 297 LYS A O 1
ATOM 2346 N N . GLN A 1 298 ? 120.820 153.559 127.298 1.00 30.51 298 GLN A N 1
ATOM 2347 C CA . GLN A 1 298 ? 120.225 153.177 126.026 1.00 28.61 298 GLN A CA 1
ATOM 2348 C C . GLN A 1 298 ? 121.186 152.289 125.243 1.00 35.59 298 GLN A C 1
ATOM 2349 O O . GLN A 1 298 ? 122.407 152.450 125.310 1.00 42.43 298 GLN A O 1
ATOM 2355 N N . ILE A 1 299 ? 120.620 151.327 124.507 1.00 29.77 299 ILE A N 1
ATOM 2356 C CA . ILE A 1 299 ? 121.438 150.417 123.714 1.00 30.50 299 ILE A CA 1
ATOM 2357 C C . ILE A 1 299 ? 122.268 151.214 122.721 1.00 26.06 299 ILE A C 1
ATOM 2358 O O . ILE A 1 299 ? 121.756 152.103 122.029 1.00 25.30 299 ILE A O 1
ATOM 2363 N N . LEU A 1 300 ? 123.563 150.901 122.657 1.00 26.81 300 LEU A N 1
ATOM 2364 C CA . LEU A 1 300 ? 124.505 151.565 121.759 1.00 34.00 300 LEU A CA 1
ATOM 2365 C C . LEU A 1 300 ? 124.554 153.071 122.031 1.00 35.30 300 LEU A C 1
ATOM 2366 O O . LEU A 1 300 ? 124.264 153.899 121.167 1.00 38.92 300 LEU A O 1
ATOM 2371 N N . SER A 1 301 ? 124.924 153.412 123.264 1.00 31.51 301 SER A N 1
ATOM 2372 C CA . SER A 1 301 ? 125.059 154.806 123.662 1.00 28.38 301 SER A CA 1
ATOM 2373 C C . SER A 1 301 ? 126.017 154.890 124.841 1.00 32.79 301 SER A C 1
ATOM 2374 O O . SER A 1 301 ? 125.939 154.081 125.767 1.00 35.99 301 SER A O 1
ATOM 2377 N N . ASP A 1 302 ? 126.912 155.872 124.800 1.00 36.33 302 ASP A N 1
ATOM 2378 C CA . ASP A 1 302 ? 127.907 156.035 125.853 1.00 37.88 302 ASP A CA 1
ATOM 2379 C C . ASP A 1 302 ? 128.487 157.447 125.851 1.00 37.53 302 ASP A C 1
ATOM 2380 O O . ASP A 1 302 ? 128.953 157.937 124.822 1.00 35.28 302 ASP A O 1
ATOM 2385 N N . PHE A 1 313 ? 154.137 153.319 131.063 1.00 46.20 313 PHE A N 1
ATOM 2386 C CA . PHE A 1 313 ? 155.335 153.969 130.545 1.00 46.65 313 PHE A CA 1
ATOM 2387 C C . PHE A 1 313 ? 155.665 153.471 129.141 1.00 48.79 313 PHE A C 1
ATOM 2388 O O . PHE A 1 313 ? 154.869 152.768 128.520 1.00 49.82 313 PHE A O 1
ATOM 2396 N N . GLU A 1 314 ? 156.846 153.839 128.647 1.00 47.29 314 GLU A N 1
ATOM 2397 C CA . GLU A 1 314 ? 157.285 153.472 127.306 1.00 50.34 314 GLU A CA 1
ATOM 2398 C C . GLU A 1 314 ? 158.330 152.363 127.316 1.00 49.19 314 GLU A C 1
ATOM 2399 O O . GLU A 1 314 ? 158.199 151.382 126.577 1.00 47.04 314 GLU A O 1
ATOM 2405 N N . ASN A 1 315 ? 159.367 152.499 128.138 1.00 44.63 315 ASN A N 1
ATOM 2406 C CA . ASN A 1 315 ? 160.409 151.489 128.242 1.00 43.97 315 ASN A CA 1
ATOM 2407 C C . ASN A 1 315 ? 161.058 151.599 129.616 1.00 43.28 315 ASN A C 1
ATOM 2408 O O . ASN A 1 315 ? 160.632 152.386 130.466 1.00 40.12 315 ASN A O 1
ATOM 2413 N N . ASP A 1 316 ? 162.100 150.793 129.830 1.00 41.75 316 ASP A N 1
ATOM 2414 C CA . ASP A 1 316 ? 162.819 150.841 131.098 1.00 42.58 316 ASP A CA 1
ATOM 2415 C C . ASP A 1 316 ? 163.642 152.115 131.231 1.00 46.77 316 ASP A C 1
ATOM 2416 O O . ASP A 1 316 ? 163.923 152.555 132.352 1.00 42.02 316 ASP A O 1
ATOM 2421 N N . GLU A 1 317 ? 164.036 152.719 130.106 1.00 46.86 317 GLU A N 1
ATOM 2422 C CA . GLU A 1 317 ? 164.833 153.940 130.160 1.00 44.09 317 GLU A CA 1
ATOM 2423 C C . GLU A 1 317 ? 164.064 155.075 130.825 1.00 45.38 317 GLU A C 1
ATOM 2424 O O . GLU A 1 317 ? 164.613 155.797 131.665 1.00 39.75 317 GLU A O 1
ATOM 2430 N N . GLU A 1 318 ? 162.789 155.245 130.466 1.00 49.32 318 GLU A N 1
ATOM 2431 C CA . GLU A 1 318 ? 161.991 156.310 131.065 1.00 48.37 318 GLU A CA 1
ATOM 2432 C C . GLU A 1 318 ? 161.761 156.059 132.550 1.00 49.70 318 GLU A C 1
ATOM 2433 O O . GLU A 1 318 ? 161.789 156.997 133.356 1.00 46.50 318 GLU A O 1
ATOM 2439 N N . LEU A 1 319 ? 161.528 154.800 132.931 1.00 49.22 319 LEU A N 1
ATOM 2440 C CA . LEU A 1 319 ? 161.353 154.477 134.343 1.00 49.66 319 LEU A CA 1
ATOM 2441 C C . LEU A 1 319 ? 162.620 154.772 135.137 1.00 47.40 319 LEU A C 1
ATOM 2442 O O . LEU A 1 319 ? 162.556 155.336 136.236 1.00 39.48 319 LEU A O 1
ATOM 2447 N N . LEU A 1 320 ? 163.783 154.401 134.593 1.00 44.96 320 LEU A N 1
ATOM 2448 C CA . LEU A 1 320 ? 165.045 154.707 135.260 1.00 46.09 320 LEU A CA 1
ATOM 2449 C C . LEU A 1 320 ? 165.266 156.211 135.361 1.00 49.43 320 LEU A C 1
ATOM 2450 O O . LEU A 1 320 ? 165.745 156.708 136.388 1.00 47.35 320 LEU A O 1
ATOM 2455 N N . GLU A 1 321 ? 164.936 156.951 134.300 1.00 49.82 321 GLU A N 1
ATOM 2456 C CA . GLU A 1 321 ? 165.074 158.403 134.337 1.00 48.29 321 GLU A CA 1
ATOM 2457 C C . GLU A 1 321 ? 164.192 159.013 135.419 1.00 46.38 321 GLU A C 1
ATOM 2458 O O . GLU A 1 321 ? 164.634 159.894 136.164 1.00 45.91 321 GLU A O 1
ATOM 2464 N N . ALA A 1 322 ? 162.941 158.556 135.519 1.00 41.09 322 ALA A N 1
ATOM 2465 C CA . ALA A 1 322 ? 162.044 159.071 136.550 1.00 44.92 322 ALA A CA 1
ATOM 2466 C C . ALA A 1 322 ? 162.545 158.719 137.946 1.00 45.52 322 ALA A C 1
ATOM 2467 O O . ALA A 1 322 ? 162.479 159.545 138.866 1.00 42.39 322 ALA A O 1
ATOM 2469 N N . ILE A 1 323 ? 163.050 157.495 138.123 1.00 43.94 323 ILE A N 1
ATOM 2470 C CA . ILE A 1 323 ? 163.567 157.082 139.424 1.00 44.01 323 ILE A CA 1
ATOM 2471 C C . ILE A 1 323 ? 164.758 157.944 139.823 1.00 40.36 323 ILE A C 1
ATOM 2472 O O . ILE A 1 323 ? 164.855 158.401 140.968 1.00 39.03 323 ILE A O 1
ATOM 2477 N N . GLU A 1 324 ? 165.678 158.186 138.886 1.00 41.01 324 GLU A N 1
ATOM 2478 C CA . GLU A 1 324 ? 166.839 159.019 139.190 1.00 45.31 324 GLU A CA 1
ATOM 2479 C C . GLU A 1 324 ? 166.433 160.465 139.452 1.00 46.44 324 GLU A C 1
ATOM 2480 O O . GLU A 1 324 ? 167.010 161.129 140.320 1.00 45.14 324 GLU A O 1
ATOM 2486 N N . GLU A 1 325 ? 165.443 160.970 138.710 1.00 46.25 325 GLU A N 1
ATOM 2487 C CA . GLU A 1 325 ? 164.949 162.321 138.954 1.00 45.44 325 GLU A CA 1
ATOM 2488 C C . GLU A 1 325 ? 164.371 162.449 140.357 1.00 45.26 325 GLU A C 1
ATOM 2489 O O . GLU A 1 325 ? 164.643 163.428 141.062 1.00 43.10 325 GLU A O 1
ATOM 2495 N N . PHE A 1 326 ? 163.577 161.465 140.785 1.00 45.04 326 PHE A N 1
ATOM 2496 C CA . PHE A 1 326 ? 163.007 161.531 142.126 1.00 45.64 326 PHE A CA 1
ATOM 2497 C C . PHE A 1 326 ? 164.072 161.335 143.198 1.00 46.22 326 PHE A C 1
ATOM 2498 O O . PHE A 1 326 ? 163.975 161.927 144.278 1.00 45.35 326 PHE A O 1
ATOM 2506 N N . TYR A 1 327 ? 165.088 160.514 142.922 1.00 44.63 327 TYR A N 1
ATOM 2507 C CA . TYR A 1 327 ? 166.198 160.369 143.858 1.00 45.67 327 TYR A CA 1
ATOM 2508 C C . TYR A 1 327 ? 166.947 161.686 144.028 1.00 45.06 327 TYR A C 1
ATOM 2509 O O . TYR A 1 327 ? 167.313 162.062 145.147 1.00 44.01 327 TYR A O 1
ATOM 2518 N N . GLU A 1 328 ? 167.189 162.395 142.923 1.00 46.18 328 GLU A N 1
ATOM 2519 C CA . GLU A 1 328 ? 167.833 163.702 143.004 1.00 47.85 328 GLU A CA 1
ATOM 2520 C C . GLU A 1 328 ? 166.955 164.705 143.743 1.00 48.73 328 GLU A C 1
ATOM 2521 O O . GLU A 1 328 ? 167.453 165.509 144.539 1.00 46.09 328 GLU A O 1
ATOM 2527 N N . ASN A 1 329 ? 165.646 164.678 143.486 1.00 45.00 329 ASN A N 1
ATOM 2528 C CA . ASN A 1 329 ? 164.735 165.573 144.192 1.00 44.96 329 ASN A CA 1
ATOM 2529 C C . ASN A 1 329 ? 164.679 165.261 145.683 1.00 45.98 329 ASN A C 1
ATOM 2530 O O . ASN A 1 329 ? 164.427 166.159 146.494 1.00 48.06 329 ASN A O 1
ATOM 2535 N N . LEU A 1 330 ? 164.913 164.004 146.062 1.00 45.58 330 LEU A N 1
ATOM 2536 C CA . LEU A 1 330 ? 164.808 163.608 147.463 1.00 48.49 330 LEU A CA 1
ATOM 2537 C C . LEU A 1 330 ? 166.063 163.981 148.246 1.00 47.33 330 LEU A C 1
ATOM 2538 O O . LEU A 1 330 ? 165.997 164.735 149.222 1.00 42.85 330 LEU A O 1
ATOM 2543 N N . ASN A 1 331 ? 167.217 163.461 147.829 1.00 45.46 331 ASN A N 1
ATOM 2544 C CA . ASN A 1 331 ? 168.461 163.686 148.558 1.00 47.50 331 ASN A CA 1
ATOM 2545 C C . ASN A 1 331 ? 169.160 164.972 148.129 1.00 49.47 331 ASN A C 1
ATOM 2546 O O . ASN A 1 331 ? 169.561 165.773 148.980 1.00 47.91 331 ASN A O 1
ATOM 2551 N N . PHE A 1 332 ? 169.316 165.175 146.825 1.00 46.84 332 PHE A N 1
ATOM 2552 C CA . PHE A 1 332 ? 169.977 166.364 146.252 1.00 44.94 332 PHE A CA 1
ATOM 2553 C C . PHE A 1 332 ? 171.423 166.374 146.761 1.00 47.81 332 PHE A C 1
ATOM 2554 O O . PHE A 1 332 ? 172.041 165.305 146.882 1.00 47.99 332 PHE A O 1
ATOM 2562 N N . SER A 1 333 ? 171.992 167.544 147.063 1.00 44.39 333 SER A N 1
ATOM 2563 C CA . SER A 1 333 ? 173.370 167.638 147.532 1.00 43.73 333 SER A CA 1
ATOM 2564 C C . SER A 1 333 ? 173.502 168.570 148.731 1.00 45.18 333 SER A C 1
ATOM 2565 O O . SER A 1 333 ? 174.600 169.069 149.000 1.00 44.47 333 SER A O 1
ATOM 2568 N N . ASN A 1 334 ? 172.404 168.815 149.450 1.00 46.64 334 ASN A N 1
ATOM 2569 C CA . ASN A 1 334 ? 172.397 169.676 150.635 1.00 48.77 334 ASN A CA 1
ATOM 2570 C C . ASN A 1 334 ? 172.885 171.085 150.297 1.00 47.34 334 ASN A C 1
ATOM 2571 O O . ASN A 1 334 ? 173.714 171.668 150.999 1.00 46.39 334 ASN A O 1
ATOM 2576 N N . ASN A 1 335 ? 172.357 171.632 149.206 1.00 38.92 335 ASN A N 1
ATOM 2577 C CA . ASN A 1 335 ? 172.667 172.984 148.770 1.00 39.04 335 ASN A CA 1
ATOM 2578 C C . ASN A 1 335 ? 171.442 173.873 148.938 1.00 44.01 335 ASN A C 1
ATOM 2579 O O . ASN A 1 335 ? 170.303 173.421 148.784 1.00 47.43 335 ASN A O 1
ATOM 2584 N N . ASN A 1 336 ? 171.690 175.145 149.259 1.00 44.45 336 ASN A N 1
ATOM 2585 C CA . ASN A 1 336 ? 170.632 176.119 149.528 1.00 45.45 336 ASN A CA 1
ATOM 2586 C C . ASN A 1 336 ? 169.725 175.623 150.656 1.00 43.81 336 ASN A C 1
ATOM 2587 O O . ASN A 1 336 ? 168.535 175.359 150.466 1.00 39.28 336 ASN A O 1
ATOM 2592 N N . GLU A 1 337 ? 170.336 175.467 151.835 1.00 42.69 337 GLU A N 1
ATOM 2593 C CA . GLU A 1 337 ? 169.705 174.912 153.031 1.00 44.43 337 GLU A CA 1
ATOM 2594 C C . GLU A 1 337 ? 169.437 173.423 152.836 1.00 48.45 337 GLU A C 1
ATOM 2595 O O . GLU A 1 337 ? 169.506 172.914 151.713 1.00 46.80 337 GLU A O 1
ATOM 2601 N N . ALA A 1 338 ? 169.139 172.713 153.921 1.00 47.15 338 ALA A N 1
ATOM 2602 C CA . ALA A 1 338 ? 168.943 171.267 153.867 1.00 46.77 338 ALA A CA 1
ATOM 2603 C C . ALA A 1 338 ? 167.619 170.969 153.176 1.00 43.08 338 ALA A C 1
ATOM 2604 O O . ALA A 1 338 ? 166.549 171.080 153.777 1.00 40.64 338 ALA A O 1
ATOM 2606 N N . THR A 1 339 ? 167.688 170.596 151.900 1.00 40.96 339 THR A N 1
ATOM 2607 C CA . THR A 1 339 ? 166.507 170.230 151.130 1.00 45.22 339 THR A CA 1
ATOM 2608 C C . THR A 1 339 ? 166.248 168.729 151.122 1.00 48.83 339 THR A C 1
ATOM 2609 O O . THR A 1 339 ? 165.264 168.289 150.518 1.00 46.25 339 THR A O 1
ATOM 2613 N N . ASN A 1 340 ? 167.103 167.940 151.768 1.00 48.87 340 ASN A N 1
ATOM 2614 C CA . ASN A 1 340 ? 166.914 166.495 151.841 1.00 45.93 340 ASN A CA 1
ATOM 2615 C C . ASN A 1 340 ? 165.684 166.190 152.688 1.00 47.21 340 ASN A C 1
ATOM 2616 O O . ASN A 1 340 ? 165.696 166.387 153.908 1.00 42.63 340 ASN A O 1
ATOM 2621 N N . VAL A 1 341 ? 164.620 165.711 152.040 1.00 49.44 341 VAL A N 1
ATOM 2622 C CA . VAL A 1 341 ? 163.361 165.469 152.738 1.00 50.97 341 VAL A CA 1
ATOM 2623 C C . VAL A 1 341 ? 163.503 164.343 153.754 1.00 49.74 341 VAL A C 1
ATOM 2624 O O . VAL A 1 341 ? 162.842 164.357 154.801 1.00 46.01 341 VAL A O 1
ATOM 2628 N N . LEU A 1 342 ? 164.352 163.352 153.469 1.00 45.21 342 LEU A N 1
ATOM 2629 C CA . LEU A 1 342 ? 164.469 162.192 154.349 1.00 45.59 342 LEU A CA 1
ATOM 2630 C C . LEU A 1 342 ? 164.930 162.593 155.746 1.00 44.77 342 LEU A C 1
ATOM 2631 O O . LEU A 1 342 ? 164.399 162.098 156.748 1.00 43.04 342 LEU A O 1
ATOM 2636 N N . GLU A 1 343 ? 165.914 163.488 155.837 1.00 40.97 343 GLU A N 1
ATOM 2637 C CA . GLU A 1 343 ? 166.407 163.925 157.137 1.00 41.47 343 GLU A CA 1
ATOM 2638 C C . GLU A 1 343 ? 165.646 165.123 157.688 1.00 43.06 343 GLU A C 1
ATOM 2639 O O . GLU A 1 343 ? 165.516 165.253 158.910 1.00 42.98 343 GLU A O 1
ATOM 2645 N N . LYS A 1 344 ? 165.138 166.001 156.819 1.00 41.79 344 LYS A N 1
ATOM 2646 C CA . LYS A 1 344 ? 164.372 167.148 157.296 1.00 45.08 344 LYS A CA 1
ATOM 2647 C C . LYS A 1 344 ? 163.083 166.708 157.979 1.00 45.40 344 LYS A C 1
ATOM 2648 O O . LYS A 1 344 ? 162.727 167.230 159.042 1.00 37.48 344 LYS A O 1
ATOM 2654 N N . LEU A 1 345 ? 162.374 165.745 157.386 1.00 44.34 345 LEU A N 1
ATOM 2655 C CA . LEU A 1 345 ? 161.159 165.229 158.009 1.00 42.33 345 LEU A CA 1
ATOM 2656 C C . LEU A 1 345 ? 161.476 164.526 159.323 1.00 40.46 345 LEU A C 1
ATOM 2657 O O . LEU A 1 345 ? 160.727 164.650 160.300 1.00 37.85 345 LEU A O 1
ATOM 2662 N N . LYS A 1 346 ? 162.584 163.784 159.361 1.00 41.91 346 LYS A N 1
ATOM 2663 C CA . LYS A 1 346 ? 162.998 163.116 160.591 1.00 42.85 346 LYS A CA 1
ATOM 2664 C C . LYS A 1 346 ? 163.272 164.127 161.698 1.00 45.94 346 LYS A C 1
ATOM 2665 O O . LYS A 1 346 ? 162.828 163.954 162.839 1.00 41.48 346 LYS A O 1
A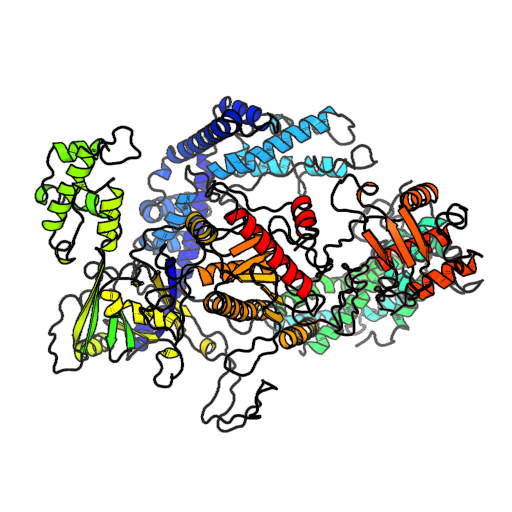TOM 2671 N N . GLU A 1 347 ? 163.993 165.203 161.372 1.00 46.72 347 GLU A N 1
ATOM 2672 C CA . GLU A 1 347 ? 164.276 166.238 162.362 1.00 48.40 347 GLU A CA 1
ATOM 2673 C C . GLU A 1 347 ? 163.001 166.942 162.810 1.00 48.80 347 GLU A C 1
ATOM 2674 O O . GLU A 1 347 ? 162.833 167.235 164.001 1.00 45.32 347 GLU A O 1
ATOM 2680 N N . LEU A 1 348 ? 162.093 167.225 161.872 1.00 44.85 348 LEU A N 1
ATOM 2681 C CA . LEU A 1 348 ? 160.840 167.883 162.228 1.00 45.68 348 LEU A CA 1
ATOM 2682 C C . LEU A 1 348 ? 160.009 167.015 163.165 1.00 42.26 348 LEU A C 1
ATOM 2683 O O . LEU A 1 348 ? 159.427 167.516 164.134 1.00 38.65 348 LEU A O 1
ATOM 2688 N N . LEU A 1 349 ? 159.938 165.711 162.889 1.00 44.19 349 LEU A N 1
ATOM 2689 C CA . LEU A 1 349 ? 159.208 164.809 163.775 1.00 48.67 349 LEU A CA 1
ATOM 2690 C C . LEU A 1 349 ? 159.900 164.680 165.127 1.00 48.11 349 LEU A C 1
ATOM 2691 O O . LEU A 1 349 ? 159.233 164.544 166.160 1.00 47.33 349 LEU A O 1
ATOM 2696 N N . SER A 1 350 ? 161.235 164.711 165.142 1.00 43.53 350 SER A N 1
ATOM 2697 C CA . SER A 1 350 ? 161.958 164.704 166.410 1.00 46.52 350 SER A CA 1
ATOM 2698 C C . SER A 1 350 ? 161.692 165.971 167.211 1.00 48.91 350 SER A C 1
ATOM 2699 O O . SER A 1 350 ? 161.746 165.949 168.446 1.00 46.36 350 SER A O 1
ATOM 2702 N N . ASN A 1 351 ? 161.407 167.079 166.531 1.00 43.79 351 ASN A N 1
ATOM 2703 C CA . ASN A 1 351 ? 161.111 168.347 167.185 1.00 44.51 351 ASN A CA 1
ATOM 2704 C C . ASN A 1 351 ? 159.648 168.478 167.590 1.00 46.25 351 ASN A C 1
ATOM 2705 O O . ASN A 1 351 ? 159.254 169.532 168.098 1.00 44.63 351 ASN A O 1
ATOM 2710 N N . LEU A 1 352 ? 158.838 167.438 167.370 1.00 44.44 352 LEU A N 1
ATOM 2711 C CA . LEU A 1 352 ? 157.426 167.497 167.736 1.00 47.01 352 LEU A CA 1
ATOM 2712 C C . LEU A 1 352 ? 157.235 167.698 169.234 1.00 47.40 352 LEU A C 1
ATOM 2713 O O . LEU A 1 352 ? 156.258 168.330 169.654 1.00 46.10 352 LEU A O 1
ATOM 2718 N N . ALA A 1 353 ? 158.145 167.162 170.052 1.00 43.61 353 ALA A N 1
ATOM 2719 C CA . ALA A 1 353 ? 158.002 167.273 171.501 1.00 45.48 353 ALA A CA 1
ATOM 2720 C C . ALA A 1 353 ? 158.022 168.727 171.956 1.00 45.18 353 ALA A C 1
ATOM 2721 O O . ALA A 1 353 ? 157.225 169.127 172.813 1.00 42.79 353 ALA A O 1
ATOM 2723 N N . ASP A 1 354 ? 158.929 169.533 171.398 1.00 39.17 354 ASP A N 1
ATOM 2724 C CA . ASP A 1 354 ? 159.009 170.937 171.791 1.00 40.67 354 ASP A CA 1
ATOM 2725 C C . ASP A 1 354 ? 157.770 171.708 171.355 1.00 42.98 354 ASP A C 1
ATOM 2726 O O . ASP A 1 354 ? 157.319 172.619 172.060 1.00 40.47 354 ASP A O 1
ATOM 2731 N N . TYR A 1 355 ? 157.211 171.365 170.197 1.00 45.25 355 TYR A N 1
ATOM 2732 C CA . TYR A 1 355 ? 156.025 172.047 169.703 1.00 46.93 355 TYR A CA 1
ATOM 2733 C C . TYR A 1 355 ? 154.821 171.749 170.591 1.00 47.55 355 TYR A C 1
ATOM 2734 O O . TYR A 1 355 ? 154.687 170.658 171.153 1.00 45.60 355 TYR A O 1
ATOM 2743 N N . ASP A 1 356 ? 153.941 172.740 170.715 1.00 48.37 356 ASP A N 1
ATOM 2744 C CA . ASP A 1 356 ? 152.740 172.579 171.523 1.00 47.49 356 ASP A CA 1
ATOM 2745 C C . ASP A 1 356 ? 151.821 171.527 170.913 1.00 47.16 356 ASP A C 1
ATOM 2746 O O . ASP A 1 356 ? 151.617 171.485 169.697 1.00 44.60 356 ASP A O 1
ATOM 2751 N N . LEU A 1 357 ? 151.264 170.674 171.770 1.00 47.20 357 LEU A N 1
ATOM 2752 C CA . LEU A 1 357 ? 150.400 169.585 171.336 1.00 47.76 357 LEU A CA 1
ATOM 2753 C C . LEU A 1 357 ? 148.924 169.960 171.331 1.00 44.65 357 LEU A C 1
ATOM 2754 O O . LEU A 1 357 ? 148.090 169.125 170.966 1.00 43.45 357 LEU A O 1
ATOM 2759 N N . ASN A 1 358 ? 148.580 171.188 171.724 1.00 42.81 358 ASN A N 1
ATOM 2760 C CA . ASN A 1 358 ? 147.183 171.599 171.773 1.00 45.33 358 ASN A CA 1
ATOM 2761 C C . ASN A 1 358 ? 146.611 171.916 170.398 1.00 45.97 358 ASN A C 1
ATOM 2762 O O . ASN A 1 358 ? 145.387 172.003 170.258 1.00 42.83 358 ASN A O 1
ATOM 2767 N N . LYS A 1 359 ? 147.461 172.085 169.384 1.00 47.73 359 LYS A N 1
ATOM 2768 C CA . LYS A 1 359 ? 147.008 172.428 168.044 1.00 50.67 359 LYS A CA 1
ATOM 2769 C C . LYS A 1 359 ? 147.396 171.408 166.984 1.00 50.99 359 LYS A C 1
ATOM 2770 O O . LYS A 1 359 ? 146.977 171.556 165.830 1.00 47.24 359 LYS A O 1
ATOM 2776 N N . ILE A 1 360 ? 148.174 170.389 167.331 1.00 49.57 360 ILE A N 1
ATOM 2777 C CA . ILE A 1 360 ? 148.561 169.355 166.378 1.00 48.50 360 ILE A CA 1
ATOM 2778 C C . ILE A 1 360 ? 147.446 168.322 166.291 1.00 44.84 360 ILE A C 1
ATOM 2779 O O . ILE A 1 360 ? 146.968 167.818 167.315 1.00 42.95 360 ILE A O 1
ATOM 2784 N N . TYR A 1 361 ? 147.025 168.006 165.070 1.00 44.15 361 TYR A N 1
ATOM 2785 C CA . TYR A 1 361 ? 145.912 167.100 164.836 1.00 48.31 361 TYR A CA 1
ATOM 2786 C C . TYR A 1 361 ? 146.415 165.754 164.330 1.00 48.71 361 TYR A C 1
ATOM 2787 O O . TYR A 1 361 ? 147.539 165.628 163.836 1.00 49.05 361 TYR A O 1
ATOM 2796 N N . ILE A 1 362 ? 145.559 164.743 164.460 1.00 47.01 362 ILE A N 1
ATOM 2797 C CA . ILE A 1 362 ? 145.897 163.370 164.103 1.00 45.97 362 ILE A CA 1
ATOM 2798 C C . ILE A 1 362 ? 144.721 162.751 163.358 1.00 46.10 362 ILE A C 1
ATOM 2799 O O . ILE A 1 362 ? 143.558 163.047 163.652 1.00 42.74 362 ILE A O 1
ATOM 2804 N N . ARG A 1 363 ? 145.029 161.913 162.371 1.00 47.76 363 ARG A N 1
ATOM 2805 C CA . ARG A 1 363 ? 143.996 161.241 161.597 1.00 49.95 363 ARG A CA 1
ATOM 2806 C C . ARG A 1 363 ? 143.291 160.179 162.437 1.00 49.93 363 ARG A C 1
ATOM 2807 O O . ARG A 1 363 ? 143.881 159.567 163.331 1.00 45.14 363 ARG A O 1
ATOM 2815 N N . ASN A 1 364 ? 142.009 159.968 162.141 1.00 47.47 364 ASN A N 1
ATOM 2816 C CA . ASN A 1 364 ? 141.196 158.955 162.801 1.00 46.24 364 ASN A CA 1
ATOM 2817 C C . ASN A 1 364 ? 141.183 157.626 162.053 1.00 45.80 364 ASN A C 1
ATOM 2818 O O . ASN A 1 364 ? 140.484 156.698 162.475 1.00 44.54 364 ASN A O 1
ATOM 2823 N N . ASP A 1 365 ? 141.940 157.508 160.967 1.00 48.53 365 ASP A N 1
ATOM 2824 C CA . ASP A 1 365 ? 141.917 156.321 160.122 1.00 49.65 365 ASP A CA 1
ATOM 2825 C C . ASP A 1 365 ? 142.773 155.220 160.749 1.00 50.93 365 ASP A C 1
ATOM 2826 O O . ASP A 1 365 ? 143.185 155.299 161.910 1.00 48.79 365 ASP A O 1
ATOM 2831 N N . THR A 1 366 ? 143.039 154.163 159.973 1.00 42.11 366 THR A N 1
ATOM 2832 C CA . THR A 1 366 ? 143.810 153.009 160.431 1.00 39.92 366 THR A CA 1
ATOM 2833 C C . THR A 1 366 ? 145.190 153.397 160.962 1.00 40.67 366 THR A C 1
ATOM 2834 O O . THR A 1 366 ? 145.826 152.589 161.651 1.00 34.16 366 THR A O 1
ATOM 2838 N N . SER A 1 367 ? 145.657 154.616 160.679 1.00 44.34 367 SER A N 1
ATOM 2839 C CA . SER A 1 367 ? 146.890 155.100 161.290 1.00 44.42 367 SER A CA 1
ATOM 2840 C C . SER A 1 367 ? 146.816 155.032 162.811 1.00 43.72 367 SER A C 1
ATOM 2841 O O . SER A 1 367 ? 147.814 154.728 163.475 1.00 40.84 367 SER A O 1
ATOM 2844 N N . LEU A 1 368 ? 145.641 155.311 163.382 1.00 43.84 368 LEU A N 1
ATOM 2845 C CA . LEU A 1 368 ? 145.466 155.154 164.823 1.00 45.02 368 LEU A CA 1
ATOM 2846 C C . LEU A 1 368 ? 145.637 153.700 165.245 1.00 44.32 368 LEU A C 1
ATOM 2847 O O . LEU A 1 368 ? 146.215 153.417 166.300 1.00 39.47 368 LEU A O 1
ATOM 2852 N N . THR A 1 369 ? 145.131 152.765 164.437 1.00 44.83 369 THR A N 1
ATOM 2853 C CA . THR A 1 369 ? 145.314 151.349 164.741 1.00 42.73 369 THR A CA 1
ATOM 2854 C C . THR A 1 369 ? 146.791 150.972 164.724 1.00 43.66 369 THR A C 1
ATOM 2855 O O . THR A 1 369 ? 147.264 150.243 165.603 1.00 40.73 369 THR A O 1
ATOM 2859 N N . ASP A 1 370 ? 147.536 151.469 163.733 1.00 41.24 370 ASP A N 1
ATOM 2860 C CA . ASP A 1 370 ? 148.972 151.205 163.679 1.00 42.58 370 ASP A CA 1
ATOM 2861 C C . ASP A 1 370 ? 149.692 151.803 164.882 1.00 43.84 370 ASP A C 1
ATOM 2862 O O . ASP A 1 370 ? 150.584 151.170 165.463 1.00 43.79 370 ASP A O 1
ATOM 2867 N N . ILE A 1 371 ? 149.321 153.027 165.267 1.00 41.96 371 ILE A N 1
ATOM 2868 C CA . ILE A 1 371 ? 149.942 153.675 166.419 1.00 44.64 371 ILE A CA 1
ATOM 2869 C C . ILE A 1 371 ? 149.668 152.878 167.688 1.00 43.42 371 ILE A C 1
ATOM 2870 O O . ILE A 1 371 ? 150.561 152.682 168.522 1.00 37.49 371 ILE A O 1
ATOM 2875 N N . SER A 1 372 ? 148.430 152.409 167.856 1.00 44.58 372 SER A N 1
ATOM 2876 C CA . SER A 1 372 ? 148.097 151.584 169.013 1.00 46.21 372 SER A CA 1
ATOM 2877 C C . SER A 1 372 ? 148.883 150.279 169.004 1.00 44.05 372 SER A C 1
ATOM 2878 O O . SER A 1 372 ? 149.388 149.841 170.044 1.00 38.62 372 SER A O 1
ATOM 2881 N N . GLN A 1 373 ? 148.999 149.646 167.834 1.00 40.74 373 GLN A N 1
ATOM 2882 C CA . GLN A 1 373 ? 149.707 148.374 167.735 1.00 42.39 373 GLN A CA 1
ATOM 2883 C C . GLN A 1 373 ? 151.195 148.532 168.019 1.00 43.29 373 GLN A C 1
ATOM 2884 O O . GLN A 1 373 ? 151.825 147.609 168.547 1.00 39.73 373 GLN A O 1
ATOM 2890 N N . LYS A 1 374 ? 151.772 149.686 167.688 1.00 44.87 374 LYS A N 1
ATOM 2891 C CA . LYS A 1 374 ? 153.202 149.873 167.908 1.00 45.42 374 LYS A CA 1
ATOM 2892 C C . LYS A 1 374 ? 153.523 150.366 169.315 1.00 46.66 374 LYS A C 1
ATOM 2893 O O . LYS A 1 374 ? 154.452 149.854 169.949 1.00 46.64 374 LYS A O 1
ATOM 2899 N N . ILE A 1 375 ? 152.780 151.356 169.816 1.00 44.19 375 ILE A N 1
ATOM 2900 C CA . ILE A 1 375 ? 153.080 151.926 171.127 1.00 44.25 375 ILE A CA 1
ATOM 2901 C C . ILE A 1 375 ? 152.813 150.911 172.234 1.00 46.20 375 ILE A C 1
ATOM 2902 O O . ILE A 1 375 ? 153.655 150.690 173.112 1.00 43.49 375 ILE A O 1
ATOM 2907 N N . PHE A 1 376 ? 151.640 150.275 172.207 1.00 46.79 376 PHE A N 1
ATOM 2908 C CA . PHE A 1 376 ? 151.203 149.418 173.300 1.00 46.51 376 PHE A CA 1
ATOM 2909 C C . PHE A 1 376 ? 151.243 147.932 172.983 1.00 48.74 376 PHE A C 1
ATOM 2910 O O . PHE A 1 376 ? 151.232 147.122 173.915 1.00 48.84 376 PHE A O 1
ATOM 2918 N N . GLY A 1 377 ? 151.288 147.553 171.708 1.00 45.21 377 GLY A N 1
ATOM 2919 C CA . GLY A 1 377 ? 151.159 146.172 171.309 1.00 42.55 377 GLY A CA 1
ATOM 2920 C C . GLY A 1 377 ? 149.733 145.711 171.092 1.00 42.55 377 GLY A C 1
ATOM 2921 O O . GLY A 1 377 ? 149.524 144.647 170.499 1.00 41.09 377 GLY A O 1
ATOM 2922 N N . ASP A 1 378 ? 148.752 146.477 171.559 1.00 48.82 378 ASP A N 1
ATOM 2923 C CA . ASP A 1 378 ? 147.342 146.212 171.307 1.00 47.28 378 ASP A CA 1
ATOM 2924 C C . ASP A 1 378 ? 146.797 147.300 170.393 1.00 44.77 378 ASP A C 1
ATOM 2925 O O . ASP A 1 378 ? 146.990 148.491 170.657 1.00 45.83 378 ASP A O 1
ATOM 2930 N N . TRP A 1 379 ? 146.110 146.889 169.330 1.00 44.14 379 TRP A N 1
ATOM 2931 C CA . TRP A 1 379 ? 145.648 147.817 168.305 1.00 47.46 379 TRP A CA 1
ATOM 2932 C C . TRP A 1 379 ? 144.337 148.506 168.659 1.00 48.96 379 TRP A C 1
ATOM 2933 O O . TRP A 1 379 ? 143.846 149.308 167.856 1.00 52.56 379 TRP A O 1
ATOM 2944 N N . SER A 1 380 ? 143.758 148.224 169.826 1.00 42.56 380 SER A N 1
ATOM 2945 C CA . SER A 1 380 ? 142.467 148.785 170.205 1.00 44.62 380 SER A CA 1
ATOM 2946 C C . SER A 1 380 ? 142.530 149.636 171.469 1.00 41.72 380 SER A C 1
ATOM 2947 O O . SER A 1 380 ? 141.483 150.084 171.949 1.00 38.59 380 SER A O 1
ATOM 2950 N N . VAL A 1 381 ? 143.722 149.869 172.022 1.00 42.02 381 VAL A N 1
ATOM 2951 C CA . VAL A 1 381 ? 143.825 150.602 173.282 1.00 47.06 381 VAL A CA 1
ATOM 2952 C C . VAL A 1 381 ? 143.399 152.056 173.099 1.00 47.00 381 VAL A C 1
ATOM 2953 O O . VAL A 1 381 ? 142.586 152.583 173.869 1.00 47.35 381 VAL A O 1
ATOM 2957 N N . ILE A 1 382 ? 143.932 152.722 172.072 1.00 40.87 382 ILE A N 1
ATOM 2958 C CA . ILE A 1 382 ? 143.651 154.143 171.888 1.00 41.29 382 ILE A CA 1
ATOM 2959 C C . ILE A 1 382 ? 142.198 154.359 171.485 1.00 40.59 382 ILE A C 1
ATOM 2960 O O . ILE A 1 382 ? 141.545 155.303 171.948 1.00 37.92 382 ILE A O 1
ATOM 2965 N N . LYS A 1 383 ? 141.662 153.491 170.622 1.00 43.08 383 LYS A N 1
ATOM 2966 C CA . LYS A 1 383 ? 140.268 153.639 170.217 1.00 44.18 383 LYS A CA 1
ATOM 2967 C C . LYS A 1 383 ? 139.323 153.378 171.385 1.00 43.33 383 LYS A C 1
ATOM 2968 O O . LYS A 1 383 ? 138.298 154.055 171.522 1.00 41.97 383 LYS A O 1
ATOM 2974 N N . ASP A 1 384 ? 139.662 152.421 172.255 1.00 41.50 384 ASP A N 1
ATOM 2975 C CA . ASP A 1 384 ? 138.837 152.181 173.436 1.00 43.46 384 ASP A CA 1
ATOM 2976 C C . ASP A 1 384 ? 138.919 153.350 174.409 1.00 44.29 384 ASP A C 1
ATOM 2977 O O . ASP A 1 384 ? 137.916 153.715 175.033 1.00 45.29 384 ASP A O 1
ATOM 2982 N N . ALA A 1 385 ? 140.103 153.951 174.550 1.00 37.47 385 ALA A N 1
ATOM 2983 C CA . ALA A 1 385 ? 140.231 155.136 175.391 1.00 42.26 385 ALA A CA 1
ATOM 2984 C C . ALA A 1 385 ? 139.399 156.289 174.843 1.00 43.34 385 ALA A C 1
ATOM 2985 O O . ALA A 1 385 ? 138.760 157.023 175.606 1.00 42.01 385 ALA A O 1
ATOM 2987 N N . LEU A 1 386 ? 139.398 156.464 173.520 1.00 42.25 386 LEU A N 1
ATOM 2988 C CA . LEU A 1 386 ? 138.625 157.544 172.913 1.00 42.25 386 LEU A CA 1
ATOM 2989 C C . LEU A 1 386 ? 137.125 157.286 172.996 1.00 43.43 386 LEU A C 1
ATOM 2990 O O . LEU A 1 386 ? 136.342 158.235 173.119 1.00 44.21 386 LEU A O 1
ATOM 2995 N N . ASN A 1 387 ? 136.705 156.023 172.931 1.00 40.55 387 ASN A N 1
ATOM 2996 C CA . ASN A 1 387 ? 135.290 155.678 172.967 1.00 43.72 387 ASN A CA 1
ATOM 2997 C C . ASN A 1 387 ? 134.765 155.438 174.377 1.00 44.92 387 ASN A C 1
ATOM 2998 O O . ASN A 1 387 ? 133.556 155.241 174.545 1.00 44.16 387 ASN A O 1
ATOM 3003 N N . ALA A 1 388 ? 135.628 155.455 175.389 1.00 42.57 388 ALA A N 1
ATOM 3004 C CA . ALA A 1 388 ? 135.208 155.207 176.761 1.00 45.03 388 ALA A CA 1
ATOM 3005 C C . ALA A 1 388 ? 135.463 156.368 177.709 1.00 44.01 388 ALA A C 1
ATOM 3006 O O . ALA A 1 388 ? 134.702 156.538 178.664 1.00 42.97 388 ALA A O 1
ATOM 3008 N N . HIS A 1 389 ? 136.500 157.166 177.479 1.00 46.46 389 HIS A N 1
ATOM 3009 C CA . HIS A 1 389 ? 136.867 158.240 178.396 1.00 46.79 389 HIS A CA 1
ATOM 3010 C C . HIS A 1 389 ? 136.757 159.627 177.785 1.00 47.21 389 HIS A C 1
ATOM 3011 O O . HIS A 1 389 ? 136.382 160.570 178.485 1.00 44.95 389 HIS A O 1
ATOM 3018 N N . TYR A 1 390 ? 137.088 159.783 176.500 1.00 45.07 390 TYR A N 1
ATOM 3019 C CA . TYR A 1 390 ? 136.975 161.090 175.860 1.00 44.39 390 TYR A CA 1
ATOM 3020 C C . TYR A 1 390 ? 135.532 161.581 175.864 1.00 46.31 390 TYR A C 1
ATOM 3021 O O . TYR A 1 390 ? 135.255 162.730 176.229 1.00 42.23 390 TYR A O 1
ATOM 3030 N N . ASP A 1 391 ? 134.597 160.718 175.474 1.00 47.13 391 ASP A N 1
ATOM 3031 C CA . ASP A 1 391 ? 133.184 161.070 175.440 1.00 46.50 391 ASP A CA 1
ATOM 3032 C C . ASP A 1 391 ? 132.375 159.793 175.275 1.00 46.20 391 ASP A C 1
ATOM 3033 O O . ASP A 1 391 ? 132.905 158.747 174.890 1.00 45.61 391 ASP A O 1
ATOM 3038 N N . GLN A 1 392 ? 131.083 159.894 175.571 1.00 46.33 392 GLN A N 1
ATOM 3039 C CA . GLN A 1 392 ? 130.184 158.751 175.478 1.00 49.82 392 GLN A CA 1
ATOM 3040 C C . GLN A 1 392 ? 129.176 158.936 174.348 1.00 50.90 392 GLN A C 1
ATOM 3041 O O . GLN A 1 392 ? 129.484 159.542 173.322 1.00 50.45 392 GLN A O 1
ATOM 3047 N N . LYS A 1 412 ? 125.144 159.153 172.851 1.00 45.78 412 LYS A N 1
ATOM 3048 C CA . LYS A 1 412 ? 125.051 159.732 171.516 1.00 45.83 412 LYS A CA 1
ATOM 3049 C C . LYS A 1 412 ? 125.927 158.969 170.526 1.00 45.54 412 LYS A C 1
ATOM 3050 O O . LYS A 1 412 ? 126.411 157.878 170.825 1.00 40.26 412 LYS A O 1
ATOM 3056 N N . TRP A 1 413 ? 126.126 159.553 169.345 1.00 48.91 413 TRP A N 1
ATOM 3057 C CA . TRP A 1 413 ? 126.921 158.940 168.291 1.00 46.13 413 TRP A CA 1
ATOM 3058 C C . TRP A 1 413 ? 128.381 159.384 168.319 1.00 48.68 413 TRP A C 1
ATOM 3059 O O . TRP A 1 413 ? 129.088 159.212 167.319 1.00 49.06 413 TRP A O 1
ATOM 3070 N N . LEU A 1 414 ? 128.833 159.964 169.432 1.00 44.57 414 LEU A N 1
ATOM 3071 C CA . LEU A 1 414 ? 130.210 160.375 169.702 1.00 42.59 414 LEU A CA 1
ATOM 3072 C C . LEU A 1 414 ? 130.609 161.627 168.926 1.00 45.00 414 LEU A C 1
ATOM 3073 O O . LEU A 1 414 ? 131.689 162.176 169.181 1.00 43.19 414 LEU A O 1
ATOM 3078 N N . LYS A 1 415 ? 129.750 162.140 168.045 1.00 42.27 415 LYS A N 1
ATOM 3079 C CA . LYS A 1 415 ? 130.085 163.250 167.154 1.00 44.57 415 LYS A CA 1
ATOM 3080 C C . LYS A 1 415 ? 131.388 162.957 166.409 1.00 46.88 415 LYS A C 1
ATOM 3081 O O . LYS A 1 415 ? 132.393 163.658 166.544 1.00 43.51 415 LYS A O 1
ATOM 3087 N N . LYS A 1 416 ? 131.347 161.880 165.626 1.00 47.64 416 LYS A N 1
ATOM 3088 C CA . LYS A 1 416 ? 132.524 161.386 164.922 1.00 49.13 416 LYS A CA 1
ATOM 3089 C C . LYS A 1 416 ? 133.137 162.476 164.051 1.00 48.91 416 LYS A C 1
ATOM 3090 O O . LYS A 1 416 ? 132.499 162.974 163.119 1.00 48.38 416 LYS A O 1
ATOM 3096 N N . GLN A 1 417 ? 134.377 162.843 164.361 1.00 42.22 417 GLN A N 1
ATOM 3097 C CA . GLN A 1 417 ? 135.115 163.848 163.615 1.00 40.92 417 GLN A CA 1
ATOM 3098 C C . GLN A 1 417 ? 136.315 163.206 162.931 1.00 43.58 417 GLN A C 1
ATOM 3099 O O . GLN A 1 417 ? 136.842 162.187 163.388 1.00 40.88 417 GLN A O 1
ATOM 3105 N N . LYS A 1 418 ? 136.737 163.810 161.818 1.00 46.49 418 LYS A N 1
ATOM 3106 C CA . LYS A 1 418 ? 137.815 163.226 161.027 1.00 46.15 418 LYS A CA 1
ATOM 3107 C C . LYS A 1 418 ? 139.164 163.375 161.720 1.00 47.25 418 LYS A C 1
ATOM 3108 O O . LYS A 1 418 ? 139.965 162.433 161.736 1.00 44.25 418 LYS A O 1
ATOM 3114 N N . TYR A 1 419 ? 139.438 164.545 162.293 1.00 47.80 419 TYR A N 1
ATOM 3115 C CA . TYR A 1 419 ? 140.734 164.841 162.891 1.00 45.59 419 TYR A CA 1
ATOM 3116 C C . TYR A 1 419 ? 140.562 165.093 164.382 1.00 47.41 419 TYR A C 1
ATOM 3117 O O . TYR A 1 419 ? 139.768 165.950 164.784 1.00 51.64 419 TYR A O 1
ATOM 3126 N N . PHE A 1 420 ? 141.307 164.349 165.195 1.00 43.25 420 PHE A N 1
ATOM 3127 C CA . PHE A 1 420 ? 141.388 164.591 166.626 1.00 46.10 420 PHE A CA 1
ATOM 3128 C C . PHE A 1 420 ? 142.556 165.537 166.902 1.00 45.76 420 PHE A C 1
ATOM 3129 O O . PHE A 1 420 ? 143.140 166.115 165.983 1.00 41.45 420 PHE A O 1
ATOM 3137 N N . SER A 1 421 ? 142.910 165.713 168.173 1.00 47.29 421 SER A N 1
ATOM 3138 C CA . SER A 1 421 ? 144.042 166.545 168.553 1.00 46.55 421 SER A CA 1
ATOM 3139 C C . SER A 1 421 ? 145.003 165.739 169.414 1.00 43.30 421 SER A C 1
ATOM 3140 O O . SER A 1 421 ? 144.589 164.876 170.192 1.00 37.67 421 SER A O 1
ATOM 3143 N N . ILE A 1 422 ? 146.296 166.043 169.274 1.00 46.61 422 ILE A N 1
ATOM 3144 C CA . ILE A 1 422 ? 147.330 165.277 169.967 1.00 47.02 422 ILE A CA 1
ATOM 3145 C C . ILE A 1 422 ? 147.169 165.397 171.477 1.00 44.93 422 ILE A C 1
ATOM 3146 O O . ILE A 1 422 ? 147.342 164.418 172.215 1.00 39.24 422 ILE A O 1
ATOM 3151 N N . ALA A 1 423 ? 146.844 166.598 171.962 1.00 45.79 423 ALA A N 1
ATOM 3152 C CA . ALA A 1 423 ? 146.645 166.786 173.396 1.00 45.23 423 ALA A CA 1
ATOM 3153 C C . ALA A 1 423 ? 145.497 165.928 173.913 1.00 47.63 423 ALA A C 1
ATOM 3154 O O . ALA A 1 423 ? 145.578 165.368 175.014 1.00 45.27 423 ALA A O 1
ATOM 3156 N N . GLU A 1 424 ? 144.416 165.815 173.136 1.00 45.34 424 GLU A N 1
ATOM 3157 C CA . GLU A 1 424 ? 143.290 164.987 173.558 1.00 43.57 424 GLU A CA 1
ATOM 3158 C C . GLU A 1 424 ? 143.679 163.515 173.631 1.00 46.86 424 GLU A C 1
ATOM 3159 O O . GLU A 1 424 ? 143.281 162.808 174.564 1.00 42.99 424 GLU A O 1
ATOM 3165 N N . LEU A 1 425 ? 144.449 163.031 172.652 1.00 47.82 425 LEU A N 1
ATOM 3166 C CA . LEU A 1 425 ? 144.930 161.652 172.708 1.00 44.36 425 LEU A CA 1
ATOM 3167 C C . LEU A 1 425 ? 145.846 161.430 173.903 1.00 43.01 425 LEU A C 1
ATOM 3168 O O . LEU A 1 425 ? 145.779 160.382 174.554 1.00 38.27 425 LEU A O 1
ATOM 3173 N N . GLN A 1 426 ? 146.721 162.394 174.197 1.00 44.63 426 GLN A N 1
ATOM 3174 C CA . GLN A 1 426 ? 147.579 162.273 175.373 1.00 47.25 426 GLN A CA 1
ATOM 3175 C C . GLN A 1 426 ? 146.753 162.201 176.651 1.00 44.61 426 GLN A C 1
ATOM 3176 O O . GLN A 1 426 ? 147.021 161.370 177.528 1.00 38.20 426 GLN A O 1
ATOM 3182 N N . GLU A 1 427 ? 145.740 163.062 176.771 1.00 41.44 427 GLU A N 1
ATOM 3183 C CA . GLU A 1 427 ? 144.881 163.042 177.951 1.00 43.96 427 GLU A CA 1
ATOM 3184 C C . GLU A 1 427 ? 144.131 161.720 178.067 1.00 45.46 427 GLU A C 1
ATOM 3185 O O . GLU A 1 427 ? 144.016 161.156 179.163 1.00 41.91 427 GLU A O 1
ATOM 3191 N N . ALA A 1 428 ? 143.612 161.210 176.947 1.00 44.17 428 ALA A N 1
ATOM 3192 C CA . ALA A 1 428 ? 142.893 159.940 176.969 1.00 46.38 428 ALA A CA 1
ATOM 3193 C C . ALA A 1 428 ? 143.813 158.788 177.351 1.00 46.37 428 ALA A C 1
ATOM 3194 O O . ALA A 1 428 ? 143.427 157.907 178.129 1.00 38.83 428 ALA A O 1
ATOM 3196 N N . LEU A 1 429 ? 145.034 158.772 176.812 1.00 47.87 429 LEU A N 1
ATOM 3197 C CA . LEU A 1 429 ? 145.977 157.707 177.126 1.00 45.29 429 LEU A CA 1
ATOM 3198 C C . LEU A 1 429 ? 146.527 157.820 178.540 1.00 44.06 429 LEU A C 1
ATOM 3199 O O . LEU A 1 429 ? 147.011 156.822 179.084 1.00 43.36 429 LEU A O 1
ATOM 3204 N N . ASP A 1 430 ? 146.466 159.008 179.147 1.00 40.52 430 ASP A N 1
ATOM 3205 C CA . ASP A 1 430 ? 146.864 159.139 180.543 1.00 43.05 430 ASP A CA 1
ATOM 3206 C C . ASP A 1 430 ? 145.898 158.433 181.484 1.00 45.32 430 ASP A C 1
ATOM 3207 O O . ASP A 1 430 ? 146.254 158.174 182.639 1.00 43.91 430 ASP A O 1
ATOM 3212 N N . SER A 1 431 ? 144.687 158.118 181.020 1.00 45.89 431 SER A N 1
ATOM 3213 C CA . SER A 1 431 ? 143.714 157.386 181.830 1.00 46.12 431 SER A CA 1
ATOM 3214 C C . SER A 1 431 ? 142.886 156.522 180.881 1.00 48.59 431 SER A C 1
ATOM 3215 O O . SER A 1 431 ? 141.917 157.003 180.288 1.00 50.98 431 SER A O 1
ATOM 3218 N N . TYR A 1 432 ? 143.270 155.251 180.750 1.00 47.51 432 TYR A N 1
ATOM 3219 C CA . TYR A 1 432 ? 142.579 154.308 179.878 1.00 47.60 432 TYR A CA 1
ATOM 3220 C C . TYR A 1 432 ? 142.176 153.051 180.642 1.00 46.40 432 TYR A C 1
ATOM 3221 O O . TYR A 1 432 ? 142.088 151.965 180.060 1.00 42.86 432 TYR A O 1
ATOM 3230 N N . CYS A 1 433 ? 141.968 153.191 181.954 1.00 46.10 433 CYS A N 1
ATOM 3231 C CA . CYS A 1 433 ? 141.449 152.152 182.841 1.00 47.75 433 CYS A CA 1
ATOM 3232 C C . CYS A 1 433 ? 142.487 151.072 183.126 1.00 47.73 433 CYS A C 1
ATOM 3233 O O . CYS A 1 433 ? 142.244 150.184 183.950 1.00 43.23 433 CYS A O 1
ATOM 3236 N N . LYS A 1 434 ? 143.648 151.158 182.474 1.00 46.38 434 LYS A N 1
ATOM 3237 C CA . LYS A 1 434 ? 144.789 150.277 182.728 1.00 45.83 434 LYS A CA 1
ATOM 3238 C C . LYS A 1 434 ? 144.365 148.807 182.777 1.00 47.05 434 LYS A C 1
ATOM 3239 O O . LYS A 1 434 ? 144.461 148.137 183.807 1.00 45.98 434 LYS A O 1
ATOM 3245 N N . GLU A 1 435 ? 143.859 148.328 181.636 1.00 42.93 435 GLU A N 1
ATOM 3246 C CA . GLU A 1 435 ? 143.364 146.957 181.534 1.00 42.20 435 GLU A CA 1
ATOM 3247 C C . GLU A 1 435 ? 144.379 145.951 182.069 1.00 43.35 435 GLU A C 1
ATOM 3248 O O . GLU A 1 435 ? 144.098 145.203 183.012 1.00 41.73 435 GLU A O 1
ATOM 3254 N N . SER A 1 436 ? 145.574 145.923 181.477 1.00 43.87 436 SER A N 1
ATOM 3255 C CA . SER A 1 436 ? 146.637 145.034 181.947 1.00 44.71 436 SER A CA 1
ATOM 3256 C C . SER A 1 436 ? 147.972 145.668 181.567 1.00 43.81 436 SER A C 1
ATOM 3257 O O . SER A 1 436 ? 148.400 145.574 180.413 1.00 41.41 436 SER A O 1
ATOM 3260 N N . ASP A 1 437 ? 148.619 146.297 182.539 1.00 41.80 437 ASP A N 1
ATOM 3261 C CA . ASP A 1 437 ? 149.918 146.940 182.356 1.00 41.70 437 ASP A CA 1
ATOM 3262 C C . ASP A 1 437 ? 150.463 147.280 183.739 1.00 44.33 437 ASP A C 1
ATOM 3263 O O . ASP A 1 437 ? 149.870 146.918 184.763 1.00 40.87 437 ASP A O 1
ATOM 3268 N N . GLU A 1 438 ? 151.598 147.974 183.768 1.00 47.65 438 GLU A N 1
ATOM 3269 C CA . GLU A 1 438 ? 152.143 148.469 185.023 1.00 44.94 438 GLU A CA 1
ATOM 3270 C C . GLU A 1 438 ? 151.191 149.487 185.645 1.00 43.99 438 GLU A C 1
ATOM 3271 O O . GLU A 1 438 ? 150.455 150.187 184.944 1.00 40.48 438 GLU A O 1
ATOM 3277 N N . SER A 1 439 ? 151.195 149.544 186.981 1.00 42.62 439 SER A N 1
ATOM 3278 C CA . SER A 1 439 ? 150.337 150.488 187.693 1.00 46.84 439 SER A CA 1
ATOM 3279 C C . SER A 1 439 ? 150.548 151.914 187.201 1.00 47.10 439 SER A C 1
ATOM 3280 O O . SER A 1 439 ? 149.583 152.662 187.004 1.00 43.28 439 SER A O 1
ATOM 3283 N N . LYS A 1 440 ? 151.802 152.309 186.996 1.00 46.25 440 LYS A N 1
ATOM 3284 C CA . LYS A 1 440 ? 152.139 153.594 186.402 1.00 46.18 440 LYS A CA 1
ATOM 3285 C C . LYS A 1 440 ? 152.952 153.351 185.139 1.00 44.99 440 LYS A C 1
ATOM 3286 O O . LYS A 1 440 ? 153.967 152.648 185.175 1.00 41.76 440 LYS A O 1
ATOM 3292 N N . GLU A 1 441 ? 152.506 153.933 184.030 1.00 49.11 441 GLU A N 1
ATOM 3293 C CA . GLU A 1 441 ? 153.156 153.759 182.738 1.00 48.82 441 GLU A CA 1
ATOM 3294 C C . GLU A 1 441 ? 153.998 154.987 182.421 1.00 48.63 441 GLU A C 1
ATOM 3295 O O . GLU A 1 441 ? 153.518 156.120 182.528 1.00 47.25 441 GLU A O 1
ATOM 3301 N N . GLN A 1 442 ? 155.252 154.758 182.031 1.00 44.21 442 GLN A N 1
ATOM 3302 C CA . GLN A 1 442 ? 156.173 155.841 181.686 1.00 44.95 442 GLN A CA 1
ATOM 3303 C C . GLN A 1 442 ? 155.989 156.249 180.222 1.00 48.51 442 GLN A C 1
ATOM 3304 O O . GLN A 1 442 ? 156.906 156.201 179.403 1.00 49.37 442 GLN A O 1
ATOM 3310 N N . LYS A 1 443 ? 154.759 156.659 179.903 1.00 49.15 443 LYS A N 1
ATOM 3311 C CA . LYS A 1 443 ? 154.444 157.060 178.537 1.00 46.44 443 LYS A CA 1
ATOM 3312 C C . LYS A 1 443 ? 155.100 158.388 178.180 1.00 45.98 443 LYS A C 1
ATOM 3313 O O . LYS A 1 443 ? 155.655 158.535 177.084 1.00 45.09 443 LYS A O 1
ATOM 3319 N N . GLU A 1 444 ? 155.052 159.357 179.093 1.00 45.57 444 GLU A N 1
ATOM 3320 C CA . GLU A 1 444 ? 155.555 160.720 178.865 1.00 46.55 444 GLU A CA 1
ATOM 3321 C C . GLU A 1 444 ? 154.833 161.261 177.632 1.00 48.85 444 GLU A C 1
ATOM 3322 O O . GLU A 1 444 ? 153.594 161.204 177.582 1.00 48.26 444 GLU A O 1
ATOM 3328 N N . ASN A 1 445 ? 155.540 161.783 176.631 1.00 44.01 445 ASN A N 1
ATOM 3329 C CA . ASN A 1 445 ? 154.921 162.197 175.372 1.00 46.64 445 ASN A CA 1
ATOM 3330 C C . ASN A 1 445 ? 154.893 161.000 174.419 1.00 46.13 445 ASN A C 1
ATOM 3331 O O . ASN A 1 445 ? 155.645 160.909 173.448 1.00 44.06 445 ASN A O 1
ATOM 3336 N N . SER A 1 446 ? 153.982 160.071 174.726 1.00 42.36 446 SER A N 1
ATOM 3337 C CA . SER A 1 446 ? 153.979 158.768 174.065 1.00 46.25 446 SER A CA 1
ATOM 3338 C C . SER A 1 446 ? 153.816 158.899 172.555 1.00 49.51 446 SER A C 1
ATOM 3339 O O . SER A 1 446 ? 154.504 158.213 171.790 1.00 47.39 446 SER A O 1
ATOM 3342 N N . ILE A 1 447 ? 152.915 159.774 172.106 1.00 44.14 447 ILE A N 1
ATOM 3343 C CA . ILE A 1 447 ? 152.715 159.958 170.670 1.00 43.48 447 ILE A CA 1
ATOM 3344 C C . ILE A 1 447 ? 153.976 160.525 170.029 1.00 44.38 447 ILE A C 1
ATOM 3345 O O . ILE A 1 447 ? 154.472 160.006 169.020 1.00 41.21 447 ILE A O 1
ATOM 3350 N N . ALA A 1 448 ? 154.530 161.584 170.624 1.00 40.23 448 ALA A N 1
ATOM 3351 C CA . ALA A 1 448 ? 155.747 162.182 170.085 1.00 42.54 448 ALA A CA 1
ATOM 3352 C C . ALA A 1 448 ? 156.942 161.251 170.251 1.00 41.92 448 ALA A C 1
ATOM 3353 O O . ALA A 1 448 ? 157.832 161.216 169.392 1.00 36.69 448 ALA A O 1
ATOM 3355 N N . ASP A 1 449 ? 156.985 160.498 171.354 1.00 42.83 449 ASP A N 1
ATOM 3356 C CA . ASP A 1 449 ? 158.064 159.534 171.547 1.00 44.49 449 ASP A CA 1
ATOM 3357 C C . ASP A 1 449 ? 158.049 158.475 170.453 1.00 44.83 449 ASP A C 1
ATOM 3358 O O . ASP A 1 449 ? 159.092 158.147 169.880 1.00 41.79 449 ASP A O 1
ATOM 3363 N N . TYR A 1 450 ? 156.868 157.938 170.139 1.00 44.82 450 TYR A N 1
ATOM 3364 C CA . TYR A 1 450 ? 156.758 156.975 169.047 1.00 47.56 450 TYR A CA 1
ATOM 3365 C C . TYR A 1 450 ? 157.125 157.609 167.712 1.00 44.14 450 TYR A C 1
ATOM 3366 O O . TYR A 1 450 ? 157.805 156.985 166.885 1.00 42.48 450 TYR A O 1
ATOM 3375 N N . PHE A 1 451 ? 156.662 158.840 167.474 1.00 41.95 451 PHE A N 1
ATOM 3376 C CA . PHE A 1 451 ? 156.978 159.522 166.223 1.00 48.64 451 PHE A CA 1
ATOM 3377 C C . PHE A 1 451 ? 158.484 159.641 166.027 1.00 47.82 451 PHE A C 1
ATOM 3378 O O . PHE A 1 451 ? 159.019 159.235 164.990 1.00 43.90 451 PHE A O 1
ATOM 3386 N N . LYS A 1 452 ? 159.190 160.172 167.028 1.00 45.29 452 LYS A N 1
ATOM 3387 C CA . LYS A 1 452 ? 160.638 160.326 166.901 1.00 44.37 452 LYS A CA 1
ATOM 3388 C C . LYS A 1 452 ? 161.342 158.973 166.865 1.00 41.78 452 LYS A C 1
ATOM 3389 O O . LYS A 1 452 ? 162.349 158.808 166.161 1.00 37.84 452 LYS A O 1
ATOM 3395 N N . THR A 1 453 ? 160.830 157.988 167.608 1.00 41.46 453 THR A N 1
ATOM 3396 C CA . THR A 1 453 ? 161.431 156.662 167.577 1.00 42.09 453 THR A CA 1
ATOM 3397 C C . THR A 1 453 ? 161.421 156.103 166.164 1.00 43.54 453 THR A C 1
ATOM 3398 O O . THR A 1 453 ? 162.471 155.751 165.618 1.00 37.85 453 THR A O 1
ATOM 3402 N N . LEU A 1 454 ? 160.249 156.086 165.527 1.00 43.80 454 LEU A N 1
ATOM 3403 C CA . LEU A 1 454 ? 160.181 155.589 164.158 1.00 43.72 454 LEU A CA 1
ATOM 3404 C C . LEU A 1 454 ? 160.923 156.512 163.196 1.00 42.10 454 LEU A C 1
ATOM 3405 O O . LEU A 1 454 ? 161.395 156.059 162.146 1.00 41.03 454 LEU A O 1
ATOM 3410 N N . ALA A 1 455 ? 161.055 157.796 163.540 1.00 37.75 455 ALA A N 1
ATOM 3411 C CA . ALA A 1 455 ? 161.742 158.734 162.659 1.00 40.62 455 ALA A CA 1
ATOM 3412 C C . ALA A 1 455 ? 163.229 158.416 162.550 1.00 41.80 455 ALA A C 1
ATOM 3413 O O . ALA A 1 455 ? 163.768 158.312 161.442 1.00 38.52 455 ALA A O 1
ATOM 3415 N N . GLN A 1 456 ? 163.914 158.259 163.683 1.00 42.89 456 GLN A N 1
ATOM 3416 C CA . GLN A 1 456 ? 165.355 158.011 163.634 1.00 41.35 456 GLN A CA 1
ATOM 3417 C C . GLN A 1 456 ? 165.797 156.670 164.206 1.00 44.49 456 GLN A C 1
ATOM 3418 O O . GLN A 1 456 ? 166.620 155.990 163.585 1.00 42.29 456 GLN A O 1
ATOM 3424 N N . THR A 1 457 ? 165.290 156.252 165.362 1.00 42.94 457 THR A N 1
ATOM 3425 C CA . THR A 1 457 ? 165.860 155.101 166.048 1.00 43.39 457 THR A CA 1
ATOM 3426 C C . THR A 1 457 ? 165.199 153.784 165.656 1.00 42.47 457 THR A C 1
ATOM 3427 O O . THR A 1 457 ? 165.529 152.746 166.239 1.00 43.73 457 THR A O 1
ATOM 3431 N N . LYS A 1 458 ? 164.273 153.799 164.694 1.00 35.82 458 LYS A N 1
ATOM 3432 C CA . LYS A 1 458 ? 163.605 152.564 164.294 1.00 38.67 458 LYS A CA 1
ATOM 3433 C C . LYS A 1 458 ? 164.587 151.582 163.666 1.00 41.90 458 LYS A C 1
ATOM 3434 O O . LYS A 1 458 ? 164.681 150.423 164.088 1.00 41.07 458 LYS A O 1
ATOM 3440 N N . ASN A 1 459 ? 165.330 152.029 162.653 1.00 42.53 459 ASN A N 1
ATOM 3441 C CA . ASN A 1 459 ? 166.307 151.167 161.997 1.00 41.67 459 ASN A CA 1
ATOM 3442 C C . ASN A 1 459 ? 167.653 151.825 161.736 1.00 42.58 459 ASN A C 1
ATOM 3443 O O . ASN A 1 459 ? 168.610 151.103 161.439 1.00 40.02 459 ASN A O 1
ATOM 3448 N N . GLU A 1 460 ? 167.767 153.152 161.840 1.00 46.17 460 GLU A N 1
ATOM 3449 C CA . GLU A 1 460 ? 168.995 153.879 161.503 1.00 47.03 460 GLU A CA 1
ATOM 3450 C C . GLU A 1 460 ? 169.481 153.546 160.093 1.00 46.15 460 GLU A C 1
ATOM 3451 O O . GLU A 1 460 ? 170.678 153.601 159.805 1.00 44.27 460 GLU A O 1
ATOM 3457 N N . THR A 1 461 ? 168.549 153.198 159.200 1.00 42.27 461 THR A N 1
ATOM 3458 C CA . THR A 1 461 ? 168.900 152.812 157.839 1.00 44.11 461 THR A CA 1
ATOM 3459 C C . THR A 1 461 ? 167.932 153.437 156.834 1.00 45.93 461 THR A C 1
ATOM 3460 O O . THR A 1 461 ? 167.726 152.901 155.739 1.00 46.10 461 THR A O 1
ATOM 3464 N N . ASP A 1 462 ? 167.314 154.564 157.198 1.00 46.23 462 ASP A N 1
ATOM 3465 C CA . ASP A 1 462 ? 166.413 155.241 156.271 1.00 47.15 462 ASP A CA 1
ATOM 3466 C C . ASP A 1 462 ? 167.157 155.722 155.031 1.00 45.91 462 ASP A C 1
ATOM 3467 O O . ASP A 1 462 ? 166.660 155.584 153.907 1.00 43.28 462 ASP A O 1
ATOM 3472 N N . LYS A 1 463 ? 168.345 156.290 155.215 1.00 43.84 463 LYS A N 1
ATOM 3473 C CA . LYS A 1 463 ? 169.160 156.704 154.083 1.00 42.72 463 LYS A CA 1
ATOM 3474 C C . LYS A 1 463 ? 169.676 155.483 153.330 1.00 44.39 463 LYS A C 1
ATOM 3475 O O . LYS A 1 463 ? 170.089 154.489 153.934 1.00 42.62 463 LYS A O 1
ATOM 3481 N N . LYS A 1 464 ? 169.648 155.561 152.003 1.00 46.38 464 LYS A N 1
ATOM 3482 C CA . LYS A 1 464 ? 170.105 154.459 151.166 1.00 47.23 464 LYS A CA 1
ATOM 3483 C C . LYS A 1 464 ? 171.578 154.617 150.807 1.00 48.21 464 LYS A C 1
ATOM 3484 O O . LYS A 1 464 ? 172.446 153.995 151.420 1.00 49.09 464 LYS A O 1
ATOM 3490 N N . LYS A 1 490 ? 168.745 149.951 137.806 1.00 42.33 490 LYS A N 1
ATOM 3491 C CA . LYS A 1 490 ? 168.152 149.185 136.716 1.00 45.60 490 LYS A CA 1
ATOM 3492 C C . LYS A 1 490 ? 167.455 147.936 137.247 1.00 44.92 490 LYS A C 1
ATOM 3493 O O . LYS A 1 490 ? 166.359 147.592 136.804 1.00 43.01 490 LYS A O 1
ATOM 3499 N N . ASP A 1 491 ? 168.103 147.261 138.195 1.00 47.25 491 ASP A N 1
ATOM 3500 C CA . ASP A 1 491 ? 167.527 146.061 138.786 1.00 48.90 491 ASP A CA 1
ATOM 3501 C C . ASP A 1 491 ? 166.214 146.384 139.488 1.00 48.98 491 ASP A C 1
ATOM 3502 O O . ASP A 1 491 ? 166.085 147.409 140.165 1.00 45.78 491 ASP A O 1
ATOM 3507 N N . VAL A 1 492 ? 165.231 145.499 139.316 1.00 42.69 492 VAL A N 1
ATOM 3508 C CA . VAL A 1 492 ? 163.921 145.712 139.922 1.00 40.63 492 VAL A CA 1
ATOM 3509 C C . VAL A 1 492 ? 164.003 145.609 141.442 1.00 41.60 492 VAL A C 1
ATOM 3510 O O . VAL A 1 492 ? 163.294 146.323 142.162 1.00 40.36 492 VAL A O 1
ATOM 3514 N N . GLU A 1 493 ? 164.867 144.727 141.954 1.00 47.80 493 GLU A N 1
ATOM 3515 C CA . GLU A 1 493 ? 164.919 144.475 143.393 1.00 50.62 493 GLU A CA 1
ATOM 3516 C C . GLU A 1 493 ? 165.298 145.732 144.169 1.00 48.75 493 GLU A C 1
ATOM 3517 O O . GLU A 1 493 ? 164.654 146.077 145.166 1.00 45.87 493 GLU A O 1
ATOM 3523 N N . LYS A 1 494 ? 166.342 146.434 143.722 1.00 42.22 494 LYS A N 1
ATOM 3524 C CA . LYS A 1 494 ? 166.773 147.642 144.421 1.00 44.71 494 LYS A CA 1
ATOM 3525 C C . LYS A 1 494 ? 165.722 148.741 144.321 1.00 44.10 494 LYS A C 1
ATOM 3526 O O . LYS A 1 494 ? 165.407 149.402 145.321 1.00 39.30 494 LYS A O 1
ATOM 3532 N N . ILE A 1 495 ? 165.169 148.946 143.125 1.00 42.26 495 ILE A N 1
ATOM 3533 C CA . ILE A 1 495 ? 164.140 149.965 142.941 1.00 44.88 495 ILE A CA 1
ATOM 3534 C C . ILE A 1 495 ? 162.909 149.632 143.772 1.00 43.75 495 ILE A C 1
ATOM 3535 O O . ILE A 1 495 ? 162.318 150.510 144.413 1.00 40.62 495 ILE A O 1
ATOM 3540 N N . LYS A 1 496 ? 162.506 148.358 143.781 1.00 43.17 496 LYS A N 1
ATOM 3541 C CA . LYS A 1 496 ? 161.327 147.969 144.548 1.00 43.34 496 LYS A CA 1
ATOM 3542 C C . LYS A 1 496 ? 161.556 148.131 146.045 1.00 42.96 496 LYS A C 1
ATOM 3543 O O . LYS A 1 496 ? 160.654 148.564 146.766 1.00 42.16 496 LYS A O 1
ATOM 3549 N N . ALA A 1 497 ? 162.753 147.793 146.534 1.00 39.00 497 ALA A N 1
ATOM 3550 C CA . ALA A 1 497 ? 163.043 147.985 147.952 1.00 43.25 497 ALA A CA 1
ATOM 3551 C C . ALA A 1 497 ? 163.037 149.463 148.325 1.00 46.11 497 ALA A C 1
ATOM 3552 O O . ALA A 1 497 ? 162.483 149.848 149.366 1.00 46.63 497 ALA A O 1
ATOM 3554 N N . PHE A 1 498 ? 163.645 150.305 147.485 1.00 42.35 498 PHE A N 1
ATOM 3555 C CA . PHE A 1 498 ? 163.643 151.741 147.746 1.00 45.82 498 PHE A CA 1
ATOM 3556 C C . PHE A 1 498 ? 162.222 152.286 147.769 1.00 45.48 498 PHE A C 1
ATOM 3557 O O . PHE A 1 498 ? 161.848 153.039 148.676 1.00 40.09 498 PHE A O 1
ATOM 3565 N N . LEU A 1 499 ? 161.405 151.890 146.790 1.00 43.58 499 LEU A N 1
ATOM 3566 C CA . LEU A 1 499 ? 160.018 152.340 146.758 1.00 44.66 499 LEU A CA 1
ATOM 3567 C C . LEU A 1 499 ? 159.253 151.853 147.980 1.00 42.22 499 LEU A C 1
ATOM 3568 O O . LEU A 1 499 ? 158.456 152.601 148.559 1.00 40.09 499 LEU A O 1
ATOM 3573 N N . ASP A 1 500 ? 159.465 150.593 148.374 1.00 38.77 500 ASP A N 1
ATOM 3574 C CA . ASP A 1 500 ? 158.779 150.046 149.539 1.00 41.97 500 ASP A CA 1
ATOM 3575 C C . ASP A 1 500 ? 159.090 150.865 150.782 1.00 43.03 500 ASP A C 1
ATOM 3576 O O . ASP A 1 500 ? 158.180 151.281 151.511 1.00 44.60 500 ASP A O 1
ATOM 3581 N N . SER A 1 501 ? 160.375 151.137 151.017 1.00 35.47 501 SER A N 1
ATOM 3582 C CA . SER A 1 501 ? 160.751 151.963 152.158 1.00 39.57 501 SER A CA 1
ATOM 3583 C C . SER A 1 501 ? 160.132 153.352 152.055 1.00 40.50 501 SER A C 1
ATOM 3584 O O . SER A 1 501 ? 159.654 153.907 153.056 1.00 39.35 501 SER A O 1
ATOM 3587 N N . ILE A 1 502 ? 160.115 153.923 150.847 1.00 38.69 502 ILE A N 1
ATOM 3588 C CA . ILE A 1 502 ? 159.648 155.295 150.688 1.00 42.24 502 ILE A CA 1
ATOM 3589 C C . ILE A 1 502 ? 158.157 155.405 150.993 1.00 42.61 502 ILE A C 1
ATOM 3590 O O . ILE A 1 502 ? 157.734 156.286 151.753 1.00 39.68 502 ILE A O 1
ATOM 3595 N N . MET A 1 503 ? 157.327 154.518 150.428 1.00 41.97 503 MET A N 1
ATOM 3596 C CA . MET A 1 503 ? 155.917 154.716 150.748 1.00 42.41 503 MET A CA 1
ATOM 3597 C C . MET A 1 503 ? 155.565 154.162 152.121 1.00 42.00 503 MET A C 1
ATOM 3598 O O . MET A 1 503 ? 154.538 154.559 152.675 1.00 35.64 503 MET A O 1
ATOM 3603 N N . ASN A 1 504 ? 156.398 153.295 152.709 1.00 39.84 504 ASN A N 1
ATOM 3604 C CA . ASN A 1 504 ? 156.207 152.966 154.119 1.00 38.57 504 ASN A CA 1
ATOM 3605 C C . ASN A 1 504 ? 156.399 154.204 154.987 1.00 40.53 504 ASN A C 1
ATOM 3606 O O . ASN A 1 504 ? 155.588 154.490 155.878 1.00 40.17 504 ASN A O 1
ATOM 3611 N N . LEU A 1 505 ? 157.460 154.970 154.716 1.00 41.45 505 LEU A N 1
ATOM 3612 C CA . LEU A 1 505 ? 157.681 156.214 155.446 1.00 45.97 505 LEU A CA 1
ATOM 3613 C C . LEU A 1 505 ? 156.555 157.211 155.196 1.00 46.47 505 LEU A C 1
ATOM 3614 O O . LEU A 1 505 ? 156.105 157.901 156.121 1.00 41.21 505 LEU A O 1
ATOM 3619 N N . GLN A 1 506 ? 156.087 157.305 153.947 1.00 42.50 506 GLN A N 1
ATOM 3620 C CA . GLN A 1 506 ? 155.023 158.259 153.648 1.00 44.79 506 GLN A CA 1
ATOM 3621 C C . GLN A 1 506 ? 153.705 157.851 154.298 1.00 44.52 506 GLN A C 1
ATOM 3622 O O . GLN A 1 506 ? 152.951 158.718 154.749 1.00 42.22 506 GLN A O 1
ATOM 3628 N N . HIS A 1 507 ? 153.416 156.548 154.382 1.00 45.11 507 HIS A N 1
ATOM 3629 C CA . HIS A 1 507 ? 152.240 156.096 155.115 1.00 46.76 507 HIS A CA 1
ATOM 3630 C C . HIS A 1 507 ? 152.375 156.394 156.601 1.00 47.28 507 HIS A C 1
ATOM 3631 O O . HIS A 1 507 ? 151.394 156.760 157.259 1.00 41.12 507 HIS A O 1
ATOM 3638 N N . PHE A 1 508 ? 153.581 156.230 157.150 1.00 45.97 508 PHE A N 1
ATOM 3639 C CA . PHE A 1 508 ? 153.797 156.545 158.558 1.00 44.42 508 PHE A CA 1
ATOM 3640 C C . PHE A 1 508 ? 153.561 158.025 158.838 1.00 46.31 508 PHE A C 1
ATOM 3641 O O . PHE A 1 508 ? 152.977 158.384 159.867 1.00 47.35 508 PHE A O 1
ATOM 3649 N N . VAL A 1 509 ? 154.014 158.901 157.935 1.00 40.29 509 VAL A N 1
ATOM 3650 C CA . VAL A 1 509 ? 153.891 160.342 158.162 1.00 44.16 509 VAL A CA 1
ATOM 3651 C C . VAL A 1 509 ? 152.549 160.897 157.693 1.00 42.22 509 VAL A C 1
ATOM 3652 O O . VAL A 1 509 ? 152.211 162.045 158.026 1.00 37.19 509 VAL A O 1
ATOM 3656 N N . LYS A 1 510 ? 151.765 160.114 156.951 1.00 41.62 510 LYS A N 1
ATOM 3657 C CA . LYS A 1 510 ? 150.467 160.583 156.470 1.00 44.37 510 LYS A CA 1
ATOM 3658 C C . LYS A 1 510 ? 149.510 161.047 157.566 1.00 46.22 510 LYS A C 1
ATOM 3659 O O . LYS A 1 510 ? 148.821 162.059 157.345 1.00 45.07 510 LYS A O 1
ATOM 3665 N N . PRO A 1 511 ? 149.391 160.382 158.726 1.00 45.85 511 PRO A N 1
ATOM 3666 C CA . PRO A 1 511 ? 148.412 160.840 159.731 1.00 44.23 511 PRO A CA 1
ATOM 3667 C C . PRO A 1 511 ? 148.534 162.309 160.106 1.00 43.35 511 PRO A C 1
ATOM 3668 O O . PRO A 1 511 ? 147.511 162.956 160.368 1.00 40.28 511 PRO A O 1
ATOM 3672 N N . LEU A 1 512 ? 149.746 162.861 160.142 1.00 42.53 512 LEU A N 1
ATOM 3673 C CA . LEU A 1 512 ? 149.921 164.263 160.497 1.00 41.82 512 LEU A CA 1
ATOM 3674 C C . LEU A 1 512 ? 149.555 165.217 159.366 1.00 42.86 512 LEU A C 1
ATOM 3675 O O . LEU A 1 512 ? 149.521 166.432 159.592 1.00 39.15 512 LEU A O 1
ATOM 3680 N N . HIS A 1 513 ? 149.281 164.706 158.169 1.00 43.81 513 HIS A N 1
ATOM 3681 C CA . HIS A 1 513 ? 148.923 165.553 157.039 1.00 42.23 513 HIS A CA 1
ATOM 3682 C C . HIS A 1 513 ? 147.449 165.937 157.093 1.00 45.68 513 HIS A C 1
ATOM 3683 O O . HIS A 1 513 ? 146.594 165.127 157.463 1.00 49.15 513 HIS A O 1
ATOM 3690 N N . LEU A 1 514 ? 147.158 167.182 156.722 1.00 42.02 514 LEU A N 1
ATOM 3691 C CA . LEU A 1 514 ? 145.787 167.678 156.647 1.00 40.01 514 LEU A CA 1
ATOM 3692 C C . LEU A 1 514 ? 145.227 167.358 155.265 1.00 36.63 514 LEU A C 1
ATOM 3693 O O . LEU A 1 514 ? 145.712 167.878 154.255 1.00 39.38 514 LEU A O 1
ATOM 3698 N N . VAL A 1 515 ? 144.210 166.504 155.218 1.00 39.70 515 VAL A N 1
ATOM 3699 C CA . VAL A 1 515 ? 143.569 166.151 153.956 1.00 45.18 515 VAL A CA 1
ATOM 3700 C C . VAL A 1 515 ? 142.530 167.209 153.602 1.00 44.37 515 VAL A C 1
ATOM 3701 O O . VAL A 1 515 ? 141.675 167.558 154.425 1.00 39.49 515 VAL A O 1
ATOM 3705 N N . LYS A 1 516 ? 142.629 167.737 152.388 1.00 41.27 516 LYS A N 1
ATOM 3706 C CA . LYS A 1 516 ? 141.729 168.731 151.788 1.00 42.32 516 LYS A CA 1
ATOM 3707 C C . LYS A 1 516 ? 141.484 169.878 152.777 1.00 45.81 516 LYS A C 1
ATOM 3708 O O . LYS A 1 516 ? 142.320 170.161 153.642 1.00 46.74 516 LYS A O 1
ATOM 3714 N N . GLY A 1 517 ? 140.358 170.565 152.649 1.00 42.38 517 GLY A N 1
ATOM 3715 C CA . GLY A 1 517 ? 140.033 171.662 153.541 1.00 39.68 517 GLY A CA 1
ATOM 3716 C C . GLY A 1 517 ? 138.592 171.578 153.995 1.00 42.25 517 GLY A C 1
ATOM 3717 O O . GLY A 1 517 ? 137.710 171.132 153.258 1.00 42.47 517 GLY A O 1
ATOM 3718 N N . GLY A 1 518 ? 138.362 172.023 155.226 1.00 39.89 518 GLY A N 1
ATOM 3719 C CA . GLY A 1 518 ? 137.024 171.989 155.798 1.00 36.34 518 GLY A CA 1
ATOM 3720 C C . GLY A 1 518 ? 136.463 170.594 155.957 1.00 36.97 518 GLY A C 1
ATOM 3721 O O . GLY A 1 518 ? 135.275 170.370 155.694 1.00 36.36 518 GLY A O 1
ATOM 3722 N N . SER A 1 519 ? 137.293 169.645 156.384 1.00 40.66 519 SER A N 1
ATOM 3723 C CA . SER A 1 519 ? 136.870 168.256 156.556 1.00 40.54 519 SER A CA 1
ATOM 3724 C C . SER A 1 519 ? 136.122 168.137 157.878 1.00 41.91 519 SER A C 1
ATOM 3725 O O . SER A 1 519 ? 136.717 167.956 158.942 1.00 39.74 519 SER A O 1
ATOM 3728 N N . ALA A 1 520 ? 134.794 168.238 157.801 1.00 40.93 520 ALA A N 1
ATOM 3729 C CA . ALA A 1 520 ? 133.910 168.114 158.960 1.00 41.29 520 ALA A CA 1
ATOM 3730 C C . ALA A 1 520 ? 134.298 169.095 160.065 1.00 42.89 520 ALA A C 1
ATOM 3731 O O . ALA A 1 520 ? 134.366 168.750 161.247 1.00 45.86 520 ALA A O 1
ATOM 3733 N N . GLY A 1 521 ? 134.555 170.339 159.666 1.00 40.69 521 GLY A N 1
ATOM 3734 C CA . GLY A 1 521 ? 134.914 171.357 160.640 1.00 39.35 521 GLY A CA 1
ATOM 3735 C C . GLY A 1 521 ? 136.324 171.162 161.164 1.00 38.66 521 GLY A C 1
ATOM 3736 O O . GLY A 1 521 ? 137.232 170.742 160.438 1.00 37.76 521 GLY A O 1
ATOM 3737 N N . ALA A 1 522 ? 136.508 171.478 162.445 1.00 37.81 522 ALA A N 1
ATOM 3738 C CA . ALA A 1 522 ? 137.805 171.391 163.135 1.00 43.39 522 ALA A CA 1
ATOM 3739 C C . ALA A 1 522 ? 138.771 172.321 162.403 1.00 45.36 522 ALA A C 1
ATOM 3740 O O . ALA A 1 522 ? 138.420 173.495 162.200 1.00 41.70 522 ALA A O 1
ATOM 3742 N N . GLU A 1 523 ? 139.968 171.860 162.022 1.00 47.87 523 GLU A N 1
ATOM 3743 C CA . GLU A 1 523 ? 140.958 172.639 161.265 1.00 45.16 523 GLU A CA 1
ATOM 3744 C C . GLU A 1 523 ? 141.144 174.045 161.839 1.00 48.70 523 GLU A C 1
ATOM 3745 O O . GLU A 1 523 ? 141.281 175.031 161.110 1.00 45.92 523 GLU A O 1
ATOM 3751 N N . MET A 1 524 ? 141.179 174.132 163.167 1.00 53.84 524 MET A N 1
ATOM 3752 C CA . MET A 1 524 ? 141.380 175.406 163.841 1.00 52.77 524 MET A CA 1
ATOM 3753 C C . MET A 1 524 ? 142.805 175.910 163.602 1.00 54.37 524 MET A C 1
ATOM 3754 O O . MET A 1 524 ? 143.618 175.269 162.928 1.00 52.16 524 MET A O 1
ATOM 3759 N N . GLU A 1 525 ? 143.096 177.091 164.148 1.00 52.15 525 GLU A N 1
ATOM 3760 C CA . GLU A 1 525 ? 144.408 177.713 163.998 1.00 50.14 525 GLU A CA 1
ATOM 3761 C C . GLU A 1 525 ? 145.518 176.743 164.378 1.00 50.28 525 GLU A C 1
ATOM 3762 O O . GLU A 1 525 ? 145.594 176.283 165.521 1.00 46.24 525 GLU A O 1
ATOM 3768 N N . LYS A 1 526 ? 146.374 176.435 163.410 1.00 46.55 526 LYS A N 1
ATOM 3769 C CA . LYS A 1 526 ? 147.391 175.408 163.560 1.00 47.62 526 LYS A CA 1
ATOM 3770 C C . LYS A 1 526 ? 148.701 176.002 164.070 1.00 46.11 526 LYS A C 1
ATOM 3771 O O . LYS A 1 526 ? 148.894 177.219 164.112 1.00 46.69 526 LYS A O 1
ATOM 3777 N N . ASP A 1 527 ? 149.613 175.114 164.462 1.00 43.91 527 ASP A N 1
ATOM 3778 C CA . ASP A 1 527 ? 150.958 175.515 164.861 1.00 44.03 527 ASP A CA 1
ATOM 3779 C C . ASP A 1 527 ? 151.731 175.954 163.624 1.00 46.43 527 ASP A C 1
ATOM 3780 O O . ASP A 1 527 ? 152.103 175.124 162.789 1.00 47.02 527 ASP A O 1
ATOM 3785 N N . GLU A 1 528 ? 151.963 177.263 163.499 1.00 45.99 528 GLU A N 1
ATOM 3786 C CA . GLU A 1 528 ? 152.602 177.797 162.300 1.00 45.23 528 GLU A CA 1
ATOM 3787 C C . GLU A 1 528 ? 154.003 177.228 162.113 1.00 43.14 528 GLU A C 1
ATOM 3788 O O . GLU A 1 528 ? 154.322 176.670 161.056 1.00 41.55 528 GLU A O 1
ATOM 3794 N N . ALA A 1 529 ? 154.844 177.327 163.148 1.00 42.27 529 ALA A N 1
ATOM 3795 C CA . ALA A 1 529 ? 156.253 176.968 163.017 1.00 47.14 529 ALA A CA 1
ATOM 3796 C C . ALA A 1 529 ? 156.459 175.505 162.647 1.00 46.13 529 ALA A C 1
ATOM 3797 O O . ALA A 1 529 ? 157.506 175.163 162.086 1.00 46.85 529 ALA A O 1
ATOM 3799 N N . PHE A 1 530 ? 155.494 174.637 162.946 1.00 42.10 530 PHE A N 1
ATOM 3800 C CA . PHE A 1 530 ? 155.583 173.224 162.591 1.00 43.12 530 PHE A CA 1
ATOM 3801 C C . PHE A 1 530 ? 154.828 172.912 161.304 1.00 41.62 530 PHE A C 1
ATOM 3802 O O . PHE A 1 530 ? 155.407 172.389 160.347 1.00 39.63 530 PHE A O 1
ATOM 3810 N N . TYR A 1 531 ? 153.537 173.249 161.256 1.00 42.26 531 TYR A N 1
ATOM 3811 C CA . TYR A 1 531 ? 152.704 172.807 160.144 1.00 44.25 531 TYR A CA 1
ATOM 3812 C C . TYR A 1 531 ? 152.988 173.587 158.867 1.00 43.37 531 TYR A C 1
ATOM 3813 O O . TYR A 1 531 ? 152.817 173.043 157.770 1.00 37.51 531 TYR A O 1
ATOM 3822 N N . SER A 1 532 ? 153.429 174.844 158.977 1.00 43.85 532 SER A N 1
ATOM 3823 C CA . SER A 1 532 ? 153.773 175.605 157.781 1.00 40.16 532 SER A CA 1
ATOM 3824 C C . SER A 1 532 ? 154.904 174.935 157.012 1.00 40.98 532 SER A C 1
ATOM 3825 O O . SER A 1 532 ? 154.879 174.877 155.777 1.00 39.90 532 SER A O 1
ATOM 3828 N N . GLU A 1 533 ? 155.909 174.425 157.727 1.00 45.84 533 GLU A N 1
ATOM 3829 C CA . GLU A 1 533 ? 156.976 173.674 157.076 1.00 46.49 533 GLU A CA 1
ATOM 3830 C C . GLU A 1 533 ? 156.528 172.263 156.712 1.00 46.83 533 GLU A C 1
ATOM 3831 O O . GLU A 1 533 ? 156.954 171.722 155.685 1.00 43.71 533 GLU A O 1
ATOM 3837 N N . PHE A 1 534 ? 155.676 171.652 157.542 1.00 45.85 534 PHE A N 1
ATOM 3838 C CA . PHE A 1 534 ? 155.258 170.275 157.297 1.00 43.75 534 PHE A CA 1
ATOM 3839 C C . PHE A 1 534 ? 154.451 170.151 156.010 1.00 46.68 534 PHE A C 1
ATOM 3840 O O . PHE A 1 534 ? 154.623 169.187 155.254 1.00 42.68 534 PHE A O 1
ATOM 3848 N N . GLU A 1 535 ? 153.552 171.104 155.751 1.00 48.87 535 GLU A N 1
ATOM 3849 C CA . GLU A 1 535 ? 152.725 171.029 154.551 1.00 46.54 535 GLU A CA 1
ATOM 3850 C C . GLU A 1 535 ? 153.569 171.156 153.287 1.00 45.46 535 GLU A C 1
ATOM 3851 O O . GLU A 1 535 ? 153.310 170.471 152.291 1.00 44.43 535 GLU A O 1
ATOM 3857 N N . ALA A 1 536 ? 154.583 172.024 153.309 1.00 44.35 536 ALA A N 1
ATOM 3858 C CA . ALA A 1 536 ? 155.458 172.171 152.153 1.00 46.45 536 ALA A CA 1
ATOM 3859 C C . ALA A 1 536 ? 156.429 171.006 152.019 1.00 48.53 536 ALA A C 1
ATOM 3860 O O . ALA A 1 536 ? 156.872 170.700 150.906 1.00 43.61 536 ALA A O 1
ATOM 3862 N N . LEU A 1 537 ? 156.781 170.356 153.129 1.00 47.17 537 LEU A N 1
ATOM 3863 C CA . LEU A 1 537 ? 157.671 169.204 153.062 1.00 46.49 537 LEU A CA 1
ATOM 3864 C C . LEU A 1 537 ? 156.955 167.946 152.587 1.00 45.83 537 LEU A C 1
ATOM 3865 O O . LEU A 1 537 ? 157.556 167.126 151.885 1.00 43.14 537 LEU A O 1
ATOM 3870 N N . TYR A 1 538 ? 155.682 167.776 152.955 1.00 47.32 538 TYR A N 1
ATOM 3871 C CA . TYR A 1 538 ? 154.988 166.530 152.645 1.00 51.45 538 TYR A CA 1
ATOM 3872 C C . TYR A 1 538 ? 154.602 166.434 151.174 1.00 50.86 538 TYR A C 1
ATOM 3873 O O . TYR A 1 538 ? 154.446 165.325 150.653 1.00 45.40 538 TYR A O 1
ATOM 3882 N N . GLU A 1 539 ? 154.414 167.569 150.496 1.00 51.33 539 GLU A N 1
ATOM 3883 C CA . GLU A 1 539 ? 154.034 167.517 149.088 1.00 47.32 539 GLU A CA 1
ATOM 3884 C C . GLU A 1 539 ? 155.139 166.913 148.229 1.00 45.96 539 GLU A C 1
ATOM 3885 O O . GLU A 1 539 ? 154.849 166.251 147.226 1.00 45.91 539 GLU A O 1
ATOM 3891 N N . GLU A 1 540 ? 156.404 167.131 148.599 1.00 44.32 540 GLU A N 1
ATOM 3892 C CA . GLU A 1 540 ? 157.506 166.522 147.862 1.00 48.51 540 GLU A CA 1
ATOM 3893 C C . GLU A 1 540 ? 157.487 165.003 147.992 1.00 49.91 540 GLU A C 1
ATOM 3894 O O . GLU A 1 540 ? 157.752 164.288 147.019 1.00 46.19 540 GLU A O 1
ATOM 3900 N N . LEU A 1 541 ? 157.177 164.494 149.185 1.00 48.60 541 LEU A N 1
ATOM 3901 C CA . LEU A 1 541 ? 157.122 163.054 149.402 1.00 46.34 541 LEU A CA 1
ATOM 3902 C C . LEU A 1 541 ? 155.812 162.436 148.932 1.00 48.29 541 LEU A C 1
ATOM 3903 O O . LEU A 1 541 ? 155.730 161.210 148.809 1.00 50.41 541 LEU A O 1
ATOM 3908 N N . SER A 1 542 ? 154.789 163.251 148.677 1.00 42.87 542 SER A N 1
ATOM 3909 C CA . SER A 1 542 ? 153.510 162.730 148.211 1.00 44.88 542 SER A CA 1
ATOM 3910 C C . SER A 1 542 ? 153.497 162.430 146.719 1.00 43.91 542 SER A C 1
ATOM 3911 O O . SER A 1 542 ? 152.506 161.881 146.224 1.00 42.40 542 SER A O 1
ATOM 3914 N N . GLN A 1 543 ? 154.563 162.772 145.993 1.00 40.09 543 GLN A N 1
ATOM 3915 C CA . GLN A 1 543 ? 154.653 162.441 144.576 1.00 42.59 543 GLN A CA 1
ATOM 3916 C C . GLN A 1 543 ? 154.868 160.954 144.334 1.00 44.87 543 GLN A C 1
ATOM 3917 O O . GLN A 1 543 ? 154.807 160.516 143.180 1.00 44.98 543 GLN A O 1
ATOM 3923 N N . VAL A 1 544 ? 155.133 160.176 145.385 1.00 39.57 544 VAL A N 1
ATOM 3924 C CA . VAL A 1 544 ? 155.374 158.747 145.217 1.00 41.09 544 VAL A CA 1
ATOM 3925 C C . VAL A 1 544 ? 154.097 158.028 144.803 1.00 42.42 544 VAL A C 1
ATOM 3926 O O . VAL A 1 544 ? 154.136 157.086 144.001 1.00 39.90 544 VAL A O 1
ATOM 3930 N N . ILE A 1 545 ? 152.950 158.450 145.345 1.00 42.16 545 ILE A N 1
ATOM 3931 C CA . ILE A 1 545 ? 151.693 157.757 145.052 1.00 41.57 545 ILE A CA 1
ATOM 3932 C C . ILE A 1 545 ? 151.397 157.710 143.556 1.00 41.96 545 ILE A C 1
ATOM 3933 O O . ILE A 1 545 ? 151.144 156.611 143.035 1.00 37.28 545 ILE A O 1
ATOM 3938 N N . PRO A 1 546 ? 151.431 158.822 142.808 1.00 43.34 546 PRO A N 1
ATOM 3939 C CA . PRO A 1 546 ? 151.285 158.684 141.349 1.00 41.15 546 PRO A CA 1
ATOM 3940 C C . PRO A 1 546 ? 152.453 157.954 140.714 1.00 40.54 546 PRO A C 1
ATOM 3941 O O . PRO A 1 546 ? 152.257 157.189 139.761 1.00 37.34 546 PRO A O 1
ATOM 3945 N N . LEU A 1 547 ? 153.667 158.154 141.232 1.00 41.77 547 LEU A N 1
ATOM 3946 C CA . LEU A 1 547 ? 154.820 157.427 140.715 1.00 42.67 547 LEU A CA 1
ATOM 3947 C C . LEU A 1 547 ? 154.683 155.932 140.970 1.00 46.54 547 LEU A C 1
ATOM 3948 O O . LEU A 1 547 ? 154.978 155.115 140.090 1.00 47.22 547 LEU A O 1
ATOM 3953 N N . TYR A 1 548 ? 154.229 155.554 142.167 1.00 43.62 548 TYR A N 1
ATOM 3954 C CA . TYR A 1 548 ? 154.030 154.140 142.468 1.00 44.27 548 TYR A CA 1
ATOM 3955 C C . TYR A 1 548 ? 152.911 153.550 141.618 1.00 46.20 548 TYR A C 1
ATOM 3956 O O . TYR A 1 548 ? 153.003 152.399 141.175 1.00 39.78 548 TYR A O 1
ATOM 3965 N N . ASN A 1 549 ? 151.848 154.323 141.380 1.00 46.15 549 ASN A N 1
ATOM 3966 C CA . ASN A 1 549 ? 150.776 153.857 140.505 1.00 47.20 549 ASN A CA 1
ATOM 3967 C C . ASN A 1 549 ? 151.291 153.609 139.093 1.00 43.76 549 ASN A C 1
ATOM 3968 O O . ASN A 1 549 ? 150.988 152.579 138.480 1.00 40.83 549 ASN A O 1
ATOM 3973 N N . LYS A 1 550 ? 152.084 154.543 138.563 1.00 40.89 550 LYS A N 1
ATOM 3974 C CA . LYS A 1 550 ? 152.650 154.364 137.229 1.00 45.47 550 LYS A CA 1
ATOM 3975 C C . LYS A 1 550 ? 153.586 153.162 137.180 1.00 44.74 550 LYS A C 1
ATOM 3976 O O . LYS A 1 550 ? 153.585 152.404 136.203 1.00 42.53 550 LYS A O 1
ATOM 3982 N N . VAL A 1 551 ? 154.399 152.977 138.224 1.00 40.63 551 VAL A N 1
ATOM 3983 C CA . VAL A 1 551 ? 155.324 151.847 138.260 1.00 44.53 551 VAL A CA 1
ATOM 3984 C C . VAL A 1 551 ? 154.556 150.531 138.262 1.00 46.84 551 VAL A C 1
ATOM 3985 O O . VAL A 1 551 ? 154.874 149.604 137.507 1.00 46.21 551 VAL A O 1
ATOM 3989 N N . ARG A 1 552 ? 153.528 150.429 139.110 1.00 49.64 552 ARG A N 1
ATOM 3990 C CA . ARG A 1 552 ? 152.758 149.192 139.183 1.00 52.11 552 ARG A CA 1
ATOM 3991 C C . ARG A 1 552 ? 151.925 148.969 137.926 1.00 48.11 552 ARG A C 1
ATOM 3992 O O . ARG A 1 552 ? 151.598 147.822 137.599 1.00 47.02 552 ARG A O 1
ATOM 4000 N N . ASN A 1 553 ? 151.572 150.039 137.211 1.00 41.73 553 ASN A N 1
ATOM 4001 C CA . ASN A 1 553 ? 150.835 149.883 135.963 1.00 45.57 553 ASN A CA 1
ATOM 4002 C C . ASN A 1 553 ? 151.743 149.430 134.826 1.00 49.03 553 ASN A C 1
ATOM 4003 O O . ASN A 1 553 ? 151.337 148.614 133.991 1.00 49.61 553 ASN A O 1
ATOM 4008 N N . TYR A 1 554 ? 152.973 149.945 134.779 1.00 47.93 554 TYR A N 1
ATOM 4009 C CA . TYR A 1 554 ? 153.868 149.635 133.669 1.00 50.30 554 TYR A CA 1
ATOM 4010 C C . TYR A 1 554 ? 154.571 148.297 133.871 1.00 47.28 554 TYR A C 1
ATOM 4011 O O . TYR A 1 554 ? 154.613 147.466 132.956 1.00 43.62 554 TYR A O 1
ATOM 4020 N N . LEU A 1 555 ? 155.136 148.075 135.061 1.00 44.30 555 LEU A N 1
ATOM 4021 C CA . LEU A 1 555 ? 155.915 146.864 135.302 1.00 46.17 555 LEU A CA 1
ATOM 4022 C C . LEU A 1 555 ? 155.058 145.606 135.230 1.00 45.31 555 LEU A C 1
ATOM 4023 O O . LEU A 1 555 ? 155.562 144.536 134.870 1.00 42.78 555 LEU A O 1
ATOM 4028 N N . THR A 1 556 ? 153.772 145.708 135.556 1.00 43.98 556 THR A N 1
ATOM 4029 C CA . THR A 1 556 ? 152.867 144.560 135.554 1.00 46.33 556 THR A CA 1
ATOM 4030 C C . THR A 1 556 ? 151.987 144.652 134.312 1.00 45.58 556 THR A C 1
ATOM 4031 O O . THR A 1 556 ? 151.018 145.415 134.277 1.00 45.18 556 THR A O 1
ATOM 4035 N N . GLN A 1 557 ? 152.329 143.870 133.293 1.00 41.24 557 GLN A N 1
ATOM 4036 C CA . GLN A 1 557 ? 151.578 143.862 132.043 1.00 38.56 557 GLN A CA 1
ATOM 4037 C C . GLN A 1 557 ? 151.535 142.463 131.440 1.00 37.64 557 GLN A C 1
ATOM 4038 O O . GLN A 1 557 ? 152.252 141.564 131.880 1.00 36.17 557 GLN A O 1
ATOM 4044 N N . LYS A 1 558 ? 151.701 138.229 130.037 1.00 35.04 558 LYS A N 1
ATOM 4045 C CA . LYS A 1 558 ? 151.737 136.918 129.400 1.00 34.90 558 LYS A CA 1
ATOM 4046 C C . LYS A 1 558 ? 152.926 136.810 128.452 1.00 34.69 558 LYS A C 1
ATOM 4047 O O . LYS A 1 558 ? 153.286 137.784 127.790 1.00 35.66 558 LYS A O 1
ATOM 4053 N N . PRO A 1 559 ? 153.543 135.626 128.393 1.00 33.41 559 PRO A N 1
ATOM 4054 C CA . PRO A 1 559 ? 154.707 135.463 127.503 1.00 29.63 559 PRO A CA 1
ATOM 4055 C C . PRO A 1 559 ? 154.369 135.633 126.032 1.00 32.66 559 PRO A C 1
ATOM 4056 O O . PRO A 1 559 ? 155.031 136.409 125.331 1.00 35.56 559 PRO A O 1
ATOM 4060 N N . TYR A 1 560 ? 153.352 134.932 125.542 1.00 31.41 560 TYR A N 1
ATOM 4061 C CA . TYR A 1 560 ? 152.962 134.975 124.142 1.00 21.90 560 TYR A CA 1
ATOM 4062 C C . TYR A 1 560 ? 151.691 135.802 123.977 1.00 31.08 560 TYR A C 1
ATOM 4063 O O . TYR A 1 560 ? 151.083 136.261 124.948 1.00 41.82 560 TYR A O 1
ATOM 4072 N N . SER A 1 561 ? 151.293 135.989 122.722 1.00 24.02 561 SER A N 1
ATOM 4073 C CA . SER A 1 561 ? 150.087 136.724 122.379 1.00 24.24 561 SER A CA 1
ATOM 4074 C C . SER A 1 561 ? 149.285 135.922 121.367 1.00 23.58 561 SER A C 1
ATOM 4075 O O . SER A 1 561 ? 149.846 135.206 120.533 1.00 24.13 561 SER A O 1
ATOM 4078 N N . THR A 1 562 ? 147.960 136.050 121.446 1.00 26.22 562 THR A N 1
ATOM 4079 C CA . THR A 1 562 ? 147.051 135.273 120.612 1.00 21.20 562 THR A CA 1
ATOM 4080 C C . THR A 1 562 ? 146.243 136.151 119.664 1.00 21.50 562 THR A C 1
ATOM 4081 O O . THR A 1 562 ? 145.165 135.746 119.219 1.00 23.67 562 THR A O 1
ATOM 4085 N N . GLU A 1 563 ? 146.737 137.345 119.346 1.00 30.25 563 GLU A N 1
ATOM 4086 C CA . GLU A 1 563 ? 146.056 138.224 118.405 1.00 28.68 563 GLU A CA 1
ATOM 4087 C C . GLU A 1 563 ? 146.377 137.782 116.982 1.00 26.83 563 GLU A C 1
ATOM 4088 O O . GLU A 1 563 ? 147.548 137.730 116.592 1.00 31.49 563 GLU A O 1
ATOM 4094 N N . LYS A 1 564 ? 145.341 137.469 116.210 1.00 7.74 564 LYS A N 1
ATOM 4095 C CA . LYS A 1 564 ? 145.495 136.955 114.858 1.00 6.54 564 LYS A CA 1
ATOM 4096 C C . LYS A 1 564 ? 144.749 137.843 113.874 1.00 11.42 564 LYS A C 1
ATOM 4097 O O . LYS A 1 564 ? 143.637 138.300 114.153 1.00 20.02 564 LYS A O 1
ATOM 4103 N N . ILE A 1 565 ? 145.369 138.082 112.724 1.00 11.90 565 ILE A N 1
ATOM 4104 C CA . ILE A 1 565 ? 144.773 138.885 111.664 1.00 10.60 565 ILE A CA 1
ATOM 4105 C C . ILE A 1 565 ? 143.958 137.972 110.761 1.00 10.28 565 ILE A C 1
ATOM 4106 O O . ILE A 1 565 ? 144.433 136.907 110.350 1.00 29.70 565 ILE A O 1
ATOM 4111 N N . LYS A 1 566 ? 142.731 138.381 110.453 1.00 5.35 566 LYS A N 1
ATOM 4112 C CA . LYS A 1 566 ? 141.892 137.625 109.535 1.00 6.62 566 LYS A CA 1
ATOM 4113 C C . LYS A 1 566 ? 142.321 137.897 108.101 1.00 10.55 566 LYS A C 1
ATOM 4114 O O . LYS A 1 566 ? 142.521 139.052 107.713 1.00 19.98 566 LYS A O 1
ATOM 4120 N N . LEU A 1 567 ? 142.456 136.835 107.314 1.00 10.33 567 LEU A N 1
ATOM 4121 C CA . LEU A 1 567 ? 142.898 136.940 105.933 1.00 10.57 567 LEU A CA 1
ATOM 4122 C C . LEU A 1 567 ? 141.707 136.814 104.993 1.00 19.74 567 LEU A C 1
ATOM 4123 O O . LEU A 1 567 ? 140.802 136.008 105.223 1.00 20.59 567 LEU A O 1
ATOM 4128 N N . ASN A 1 568 ? 141.718 137.617 103.929 1.00 18.28 568 ASN A N 1
ATOM 4129 C CA . ASN A 1 568 ? 140.635 137.642 102.959 1.00 11.49 568 ASN A CA 1
ATOM 4130 C C . ASN A 1 568 ? 141.064 137.289 101.545 1.00 16.12 568 ASN A C 1
ATOM 4131 O O . ASN A 1 568 ? 140.214 136.865 100.755 1.00 20.69 568 ASN A O 1
ATOM 4136 N N . PHE A 1 569 ? 142.345 137.449 101.206 1.00 12.87 569 PHE A N 1
ATOM 4137 C CA . PHE A 1 569 ? 142.861 137.138 99.872 1.00 15.49 569 PHE A CA 1
ATOM 4138 C C . PHE A 1 569 ? 142.087 137.883 98.788 1.00 16.32 569 PHE A C 1
ATOM 4139 O O . PHE A 1 569 ? 141.764 137.328 97.736 1.00 24.71 569 PHE A O 1
ATOM 4147 N N . GLU A 1 570 ? 141.772 139.150 99.062 1.00 15.44 570 GLU A N 1
ATOM 4148 C CA . GLU A 1 570 ? 141.117 140.082 98.148 1.00 15.98 570 GLU A CA 1
ATOM 4149 C C . GLU A 1 570 ? 139.670 139.716 97.849 1.00 20.51 570 GLU A C 1
ATOM 4150 O O . GLU A 1 570 ? 139.057 140.332 96.969 1.00 22.82 570 GLU A O 1
ATOM 4156 N N . ASN A 1 571 ? 139.097 138.747 98.556 1.00 19.82 571 ASN A N 1
ATOM 4157 C CA . ASN A 1 571 ? 137.735 138.292 98.307 1.00 14.73 571 ASN A CA 1
ATOM 4158 C C . ASN A 1 571 ? 136.846 138.711 99.469 1.00 21.25 571 ASN A C 1
ATOM 4159 O O . ASN A 1 571 ? 137.134 138.383 100.625 1.00 26.89 571 ASN A O 1
ATOM 4164 N N . SER A 1 572 ? 135.771 139.440 99.159 1.00 25.18 572 SER A N 1
ATOM 4165 C CA . SER A 1 572 ? 134.803 139.806 100.188 1.00 19.63 572 SER A CA 1
ATOM 4166 C C . SER A 1 572 ? 134.123 138.573 100.767 1.00 20.59 572 SER A C 1
ATOM 4167 O O . SER A 1 572 ? 133.939 138.470 101.985 1.00 15.87 572 SER A O 1
ATOM 4170 N N . THR A 1 573 ? 133.744 137.630 99.911 1.00 28.02 573 THR A N 1
ATOM 4171 C CA . THR A 1 573 ? 133.127 136.372 100.323 1.00 24.27 573 THR A CA 1
ATOM 4172 C C . THR A 1 573 ? 134.146 135.263 100.084 1.00 24.40 573 THR A C 1
ATOM 4173 O O . THR A 1 573 ? 134.228 134.700 98.992 1.00 38.88 573 THR A O 1
ATOM 4177 N N . LEU A 1 574 ? 134.924 134.952 101.114 1.00 13.11 574 LEU A N 1
ATOM 4178 C CA . LEU A 1 574 ? 135.922 133.894 101.056 1.00 6.70 574 LEU A CA 1
ATOM 4179 C C . LEU A 1 574 ? 135.498 132.766 101.983 1.00 23.27 574 LEU A C 1
ATOM 4180 O O . LEU A 1 574 ? 135.103 133.014 103.127 1.00 23.07 574 LEU A O 1
ATOM 4185 N N . LEU A 1 575 ? 135.564 131.535 101.480 1.00 21.36 575 LEU A N 1
ATOM 4186 C CA . LEU A 1 575 ? 135.220 130.324 102.218 1.00 9.49 575 LEU A CA 1
ATOM 4187 C C . LEU A 1 575 ? 133.757 130.287 102.641 1.00 18.71 575 LEU A C 1
ATOM 4188 O O . LEU A 1 575 ? 133.372 129.422 103.435 1.00 18.95 575 LEU A O 1
ATOM 4193 N N . ASP A 1 576 ? 132.927 131.197 102.123 1.00 26.74 576 ASP A N 1
ATOM 4194 C CA . ASP A 1 576 ? 131.527 131.258 102.529 1.00 16.15 576 ASP A CA 1
ATOM 4195 C C . ASP A 1 576 ? 130.751 130.013 102.127 1.00 14.99 576 ASP A C 1
ATOM 4196 O O . ASP A 1 576 ? 129.664 129.773 102.663 1.00 32.55 576 ASP A O 1
ATOM 4201 N N . GLY A 1 577 ? 131.277 129.225 101.196 1.00 14.27 577 GLY A N 1
ATOM 4202 C CA . GLY A 1 577 ? 130.659 127.977 100.801 1.00 9.00 577 GLY A CA 1
ATOM 4203 C C . GLY A 1 577 ? 131.603 127.139 99.969 1.00 9.34 577 GLY A C 1
ATOM 4204 O O . GLY A 1 577 ? 132.509 127.676 99.326 1.00 18.79 577 GLY A O 1
ATOM 4205 N N . TRP A 1 578 ? 131.409 125.824 99.970 1.00 0.00 578 TRP A N 1
ATOM 4206 C CA . TRP A 1 578 ? 132.263 124.922 99.214 1.00 6.14 578 TRP A CA 1
ATOM 4207 C C . TRP A 1 578 ? 131.600 124.394 97.952 1.00 6.32 578 TRP A C 1
ATOM 4208 O O . TRP A 1 578 ? 132.205 123.579 97.250 1.00 14.03 578 TRP A O 1
ATOM 4219 N N . ASP A 1 579 ? 130.386 124.844 97.641 1.00 10.78 579 ASP A N 1
ATOM 4220 C CA . ASP A 1 579 ? 129.640 124.284 96.523 1.00 4.68 579 ASP A CA 1
ATOM 4221 C C . ASP A 1 579 ? 130.393 124.487 95.215 1.00 10.75 579 ASP A C 1
ATOM 4222 O O . ASP A 1 579 ? 131.087 125.488 95.018 1.00 23.69 579 ASP A O 1
ATOM 4227 N N . VAL A 1 580 ? 130.263 123.504 94.321 1.00 9.44 580 VAL A N 1
ATOM 4228 C CA . VAL A 1 580 ? 130.976 123.544 93.047 1.00 7.31 580 VAL A CA 1
ATOM 4229 C C . VAL A 1 580 ? 130.580 124.780 92.250 1.00 19.37 580 VAL A C 1
ATOM 4230 O O . VAL A 1 580 ? 131.435 125.472 91.684 1.00 24.99 580 VAL A O 1
ATOM 4234 N N . ASN A 1 581 ? 129.280 125.074 92.188 1.00 25.00 581 ASN A N 1
ATOM 4235 C CA . ASN A 1 581 ? 128.827 126.260 91.470 1.00 16.12 581 ASN A CA 1
ATOM 4236 C C . ASN A 1 581 ? 129.366 127.532 92.110 1.00 14.89 581 ASN A C 1
ATOM 4237 O O . ASN A 1 581 ? 129.816 128.447 91.410 1.00 18.72 581 ASN A O 1
ATOM 4242 N N . LYS A 1 582 ? 129.333 127.609 93.436 1.00 14.50 582 LYS A N 1
ATOM 4243 C CA . LYS A 1 582 ? 129.845 128.772 94.159 1.00 19.56 582 LYS A CA 1
ATOM 4244 C C . LYS A 1 582 ? 131.281 128.529 94.619 1.00 19.57 582 LYS A C 1
ATOM 4245 O O . LYS A 1 582 ? 131.588 128.490 95.810 1.00 28.44 582 LYS A O 1
ATOM 4251 N N . GLU A 1 583 ? 132.172 128.368 93.643 1.00 12.83 583 GLU A N 1
ATOM 4252 C CA . GLU A 1 583 ? 133.597 128.234 93.916 1.00 7.64 583 GLU A CA 1
ATOM 4253 C C . GLU A 1 583 ? 134.466 129.179 93.106 1.00 10.64 583 GLU A C 1
ATOM 4254 O O . GLU A 1 583 ? 135.632 129.371 93.470 1.00 19.75 583 GLU A O 1
ATOM 4260 N N . THR A 1 584 ? 133.955 129.764 92.024 1.00 20.93 584 THR A N 1
ATOM 4261 C CA . THR A 1 584 ? 134.614 130.897 91.392 1.00 19.22 584 THR A CA 1
ATOM 4262 C C . THR A 1 584 ? 134.310 132.204 92.108 1.00 26.75 584 THR A C 1
ATOM 4263 O O . THR A 1 584 ? 134.975 133.211 91.840 1.00 26.49 584 THR A O 1
ATOM 4267 N N . ASP A 1 585 ? 133.326 132.207 93.007 1.00 25.02 585 ASP A N 1
ATOM 4268 C CA . ASP A 1 585 ? 132.996 133.368 93.822 1.00 11.65 585 ASP A CA 1
ATOM 4269 C C . ASP A 1 585 ? 133.691 133.312 95.177 1.00 15.46 585 ASP A C 1
ATOM 4270 O O . ASP A 1 585 ? 134.250 134.314 95.633 1.00 26.35 585 ASP A O 1
ATOM 4275 N N . ASN A 1 586 ? 133.661 132.150 95.832 1.00 16.53 586 ASN A N 1
ATOM 4276 C CA . ASN A 1 586 ? 134.338 131.986 97.112 1.00 14.49 586 ASN A CA 1
ATOM 4277 C C . ASN A 1 586 ? 135.819 131.671 96.958 1.00 15.06 586 ASN A C 1
ATOM 4278 O O . ASN A 1 586 ? 136.573 131.847 97.921 1.00 22.51 586 ASN A O 1
ATOM 4283 N N . THR A 1 587 ? 136.246 131.229 95.776 1.00 16.03 587 THR A N 1
ATOM 4284 C CA . THR A 1 587 ? 137.651 130.977 95.448 1.00 12.89 587 THR A CA 1
ATOM 4285 C C . THR A 1 587 ? 138.355 130.163 96.536 1.00 18.54 587 THR A C 1
ATOM 4286 O O . THR A 1 587 ? 139.313 130.612 97.165 1.00 31.00 587 THR A O 1
ATOM 4290 N N . SER A 1 588 ? 137.862 128.944 96.750 1.00 21.60 588 SER A N 1
ATOM 4291 C CA . SER A 1 588 ? 138.463 128.053 97.735 1.00 23.11 588 SER A CA 1
ATOM 4292 C C . SER A 1 588 ? 138.038 126.622 97.447 1.00 27.61 588 SER A C 1
ATOM 4293 O O . SER A 1 588 ? 136.851 126.359 97.229 1.00 30.62 588 SER A O 1
ATOM 4296 N N . VAL A 1 589 ? 139.008 125.705 97.448 1.00 19.17 589 VAL A N 1
ATOM 4297 C CA . VAL A 1 589 ? 138.772 124.289 97.201 1.00 10.26 589 VAL A CA 1
ATOM 4298 C C . VAL A 1 589 ? 139.556 123.471 98.219 1.00 11.00 589 VAL A C 1
ATOM 4299 O O . VAL A 1 589 ? 140.474 123.966 98.875 1.00 25.69 589 VAL A O 1
ATOM 4303 N N . LEU A 1 590 ? 139.178 122.200 98.345 1.00 0.00 590 LEU A N 1
ATOM 4304 C CA . LEU A 1 590 ? 139.929 121.225 99.125 1.00 0.00 590 LEU A CA 1
ATOM 4305 C C . LEU A 1 590 ? 140.563 120.193 98.207 1.00 0.00 590 LEU A C 1
ATOM 4306 O O . LEU A 1 590 ? 139.966 119.783 97.207 1.00 5.67 590 LEU A O 1
ATOM 4311 N N . LEU A 1 591 ? 141.774 119.776 98.557 1.00 1.36 591 LEU A N 1
ATOM 4312 C CA . LEU A 1 591 ? 142.496 118.741 97.837 1.00 1.58 591 LEU A CA 1
ATOM 4313 C C . LEU A 1 591 ? 142.986 117.701 98.832 1.00 1.62 591 LEU A C 1
ATOM 4314 O O . LEU A 1 591 ? 143.201 117.999 100.008 1.00 14.75 591 LEU A O 1
ATOM 4319 N N . ARG A 1 592 ? 143.156 116.473 98.351 1.00 3.93 592 ARG A N 1
ATOM 4320 C CA . ARG A 1 592 ? 143.578 115.366 99.194 1.00 3.83 592 ARG A CA 1
ATOM 4321 C C . ARG A 1 592 ? 144.564 114.500 98.427 1.00 12.64 592 ARG A C 1
ATOM 4322 O O . ARG A 1 592 ? 144.360 114.216 97.244 1.00 23.23 592 ARG A O 1
ATOM 4330 N N . LYS A 1 593 ? 145.632 114.087 99.105 1.00 12.36 593 LYS A N 1
ATOM 4331 C CA . LYS A 1 593 ? 146.653 113.250 98.481 1.00 16.53 593 LYS A CA 1
ATOM 4332 C C . LYS A 1 593 ? 147.421 112.526 99.574 1.00 22.48 593 LYS A C 1
ATOM 4333 O O . LYS A 1 593 ? 147.982 113.173 100.464 1.00 27.70 593 LYS A O 1
ATOM 4339 N N . ASP A 1 594 ? 147.443 111.194 99.505 1.00 21.08 594 ASP A N 1
ATOM 4340 C CA . ASP A 1 594 ? 148.189 110.353 100.444 1.00 20.37 594 ASP A CA 1
ATOM 4341 C C . ASP A 1 594 ? 147.737 110.563 101.887 1.00 23.92 594 ASP A C 1
ATOM 4342 O O . ASP A 1 594 ? 148.532 110.437 102.821 1.00 29.68 594 ASP A O 1
ATOM 4347 N N . GLY A 1 595 ? 146.461 110.878 102.083 1.00 20.79 595 GLY A N 1
ATOM 4348 C CA . GLY A 1 595 ? 145.924 111.085 103.410 1.00 18.36 595 GLY A CA 1
ATOM 4349 C C . GLY A 1 595 ? 146.153 112.462 103.989 1.00 23.80 595 GLY A C 1
ATOM 4350 O O . GLY A 1 595 ? 145.765 112.702 105.139 1.00 28.19 595 GLY A O 1
ATOM 4351 N N . LEU A 1 596 ? 146.766 113.371 103.239 1.00 20.05 596 LEU A N 1
ATOM 4352 C CA . LEU A 1 596 ? 146.987 114.741 103.680 1.00 16.44 596 LEU A CA 1
ATOM 4353 C C . LEU A 1 596 ? 145.979 115.649 102.993 1.00 9.65 596 LEU A C 1
ATOM 4354 O O . LEU A 1 596 ? 145.780 115.555 101.778 1.00 20.70 596 LEU A O 1
ATOM 4359 N N . TYR A 1 597 ? 145.347 116.524 103.767 1.00 0.00 597 TYR A N 1
ATOM 4360 C CA . TYR A 1 597 ? 144.302 117.401 103.261 1.00 0.00 597 TYR A CA 1
ATOM 4361 C C . TYR A 1 597 ? 144.866 118.797 103.047 1.00 2.51 597 TYR A C 1
ATOM 4362 O O . TYR A 1 597 ? 145.430 119.392 103.970 1.00 22.28 597 TYR A O 1
ATOM 4371 N N . TYR A 1 598 ? 144.715 119.311 101.834 1.00 4.44 598 TYR A N 1
ATOM 4372 C CA . TYR A 1 598 ? 145.197 120.632 101.468 1.00 3.89 598 TYR A CA 1
ATOM 4373 C C . TYR A 1 598 ? 144.027 121.595 101.322 1.00 1.73 598 TYR A C 1
ATOM 4374 O O . TYR A 1 598 ? 142.863 121.197 101.250 1.00 12.55 598 TYR A O 1
ATOM 4383 N N . LEU A 1 599 ? 144.355 122.883 101.279 1.00 8.35 599 LEU A N 1
ATOM 4384 C CA . LEU A 1 599 ? 143.376 123.941 101.069 1.00 3.02 599 LEU A CA 1
ATOM 4385 C C . LEU A 1 599 ? 143.941 124.913 100.049 1.00 13.14 599 LEU A C 1
ATOM 4386 O O . LEU A 1 599 ? 144.965 125.554 100.303 1.00 32.27 599 LEU A O 1
ATOM 4391 N N . GLY A 1 600 ? 143.278 125.025 98.901 1.00 2.66 600 GLY A N 1
ATOM 4392 C CA . GLY A 1 600 ? 143.698 125.935 97.856 1.00 6.66 600 GLY A CA 1
ATOM 4393 C C . GLY A 1 600 ? 142.792 127.152 97.817 1.00 15.13 600 GLY A C 1
ATOM 4394 O O . GLY A 1 600 ? 141.570 127.027 97.723 1.00 28.94 600 GLY A O 1
ATOM 4395 N N . ILE A 1 601 ? 143.408 128.323 97.890 1.00 13.00 601 ILE A N 1
ATOM 4396 C CA . ILE A 1 601 ? 142.697 129.597 97.828 1.00 8.56 601 ILE A CA 1
ATOM 4397 C C . ILE A 1 601 ? 143.225 130.314 96.592 1.00 10.72 601 ILE A C 1
ATOM 4398 O O . ILE A 1 601 ? 144.253 130.993 96.630 1.00 19.44 601 ILE A O 1
ATOM 4403 N N . MET A 1 602 ? 142.518 130.154 95.480 1.00 13.42 602 MET A N 1
ATOM 4404 C CA . MET A 1 602 ? 142.980 130.663 94.199 1.00 17.90 602 MET A CA 1
ATOM 4405 C C . MET A 1 602 ? 142.939 132.187 94.166 1.00 13.06 602 MET A C 1
ATOM 4406 O O . MET A 1 602 ? 142.085 132.824 94.787 1.00 23.26 602 MET A O 1
ATOM 4411 N N . ASN A 1 603 ? 143.893 132.769 93.443 1.00 17.32 603 ASN A N 1
ATOM 4412 C CA . ASN A 1 603 ? 143.955 134.218 93.311 1.00 21.68 603 ASN A CA 1
ATOM 4413 C C . ASN A 1 603 ? 142.714 134.738 92.598 1.00 23.63 603 ASN A C 1
ATOM 4414 O O . ASN A 1 603 ? 142.239 134.141 91.630 1.00 25.31 603 ASN A O 1
ATOM 4419 N N . LYS A 1 604 ? 142.186 135.863 93.085 1.00 23.69 604 LYS A N 1
ATOM 4420 C CA . LYS A 1 604 ? 140.945 136.399 92.538 1.00 21.99 604 LYS A CA 1
ATOM 4421 C C . LYS A 1 604 ? 141.077 136.810 91.078 1.00 26.10 604 LYS A C 1
ATOM 4422 O O . LYS A 1 604 ? 140.064 136.877 90.373 1.00 33.04 604 LYS A O 1
ATOM 4428 N N . LYS A 1 605 ? 142.292 137.096 90.608 1.00 26.57 605 LYS A N 1
ATOM 4429 C CA . LYS A 1 605 ? 142.470 137.418 89.196 1.00 26.55 605 LYS A CA 1
ATOM 4430 C C . LYS A 1 605 ? 142.224 136.198 88.317 1.00 29.63 605 LYS A C 1
ATOM 4431 O O . LYS A 1 605 ? 141.576 136.302 87.270 1.00 28.68 605 LYS A O 1
ATOM 4437 N N . HIS A 1 606 ? 142.726 135.036 88.724 1.00 33.02 606 HIS A N 1
ATOM 4438 C CA . HIS A 1 606 ? 142.487 133.781 88.018 1.00 30.54 606 HIS A CA 1
ATOM 4439 C C . HIS A 1 606 ? 141.628 132.909 88.928 1.00 27.82 606 HIS A C 1
ATOM 4440 O O . HIS A 1 606 ? 142.139 132.095 89.697 1.00 29.02 606 HIS A O 1
ATOM 4447 N N . ASN A 1 607 ? 140.313 133.080 88.829 1.00 18.51 607 ASN A N 1
ATOM 4448 C CA . ASN A 1 607 ? 139.368 132.316 89.629 1.00 13.75 607 ASN A CA 1
ATOM 4449 C C . ASN A 1 607 ? 138.683 131.206 88.843 1.00 24.76 607 ASN A C 1
ATOM 4450 O O . ASN A 1 607 ? 137.834 130.504 89.399 1.00 33.09 607 ASN A O 1
ATOM 4455 N N . LYS A 1 608 ? 139.028 131.033 87.568 1.00 21.12 608 LYS A N 1
ATOM 4456 C CA . LYS A 1 608 ? 138.438 130.003 86.724 1.00 16.00 608 LYS A CA 1
ATOM 4457 C C . LYS A 1 608 ? 139.422 128.884 86.402 1.00 25.15 608 LYS A C 1
ATOM 4458 O O . LYS A 1 608 ? 139.205 128.128 85.450 1.00 28.95 608 LYS A O 1
ATOM 4464 N N . VAL A 1 609 ? 140.507 128.769 87.171 1.00 28.30 609 VAL A N 1
ATOM 4465 C CA . VAL A 1 609 ? 141.524 127.763 86.878 1.00 23.14 609 VAL A CA 1
ATOM 4466 C C . VAL A 1 609 ? 140.962 126.357 87.052 1.00 23.92 609 VAL A C 1
ATOM 4467 O O . VAL A 1 609 ? 141.321 125.437 86.308 1.00 32.35 609 VAL A O 1
ATOM 4471 N N . PHE A 1 610 ? 140.079 126.164 88.030 1.00 16.74 610 PHE A N 1
ATOM 4472 C CA . PHE A 1 610 ? 139.477 124.860 88.273 1.00 20.60 610 PHE A CA 1
ATOM 4473 C C . PHE A 1 610 ? 138.220 124.617 87.451 1.00 26.80 610 PHE A C 1
ATOM 4474 O O . PHE A 1 610 ? 137.670 123.512 87.506 1.00 28.45 610 PHE A O 1
ATOM 4482 N N . GLU A 1 611 ? 137.749 125.617 86.702 1.00 34.64 611 GLU A N 1
ATOM 4483 C CA . GLU A 1 611 ? 136.546 125.434 85.895 1.00 29.99 611 GLU A CA 1
ATOM 4484 C C . GLU A 1 611 ? 136.766 124.407 84.792 1.00 38.49 611 GLU A C 1
ATOM 4485 O O . GLU A 1 611 ? 135.901 123.558 84.546 1.00 39.63 611 GLU A O 1
ATOM 4491 N N . ASN A 1 612 ? 137.913 124.465 84.120 1.00 40.06 612 ASN A N 1
ATOM 4492 C CA . ASN A 1 612 ? 138.229 123.578 83.002 1.00 37.51 612 ASN A CA 1
ATOM 4493 C C . ASN A 1 612 ? 139.504 122.810 83.338 1.00 38.40 612 ASN A C 1
ATOM 4494 O O . ASN A 1 612 ? 140.614 123.299 83.116 1.00 35.66 612 ASN A O 1
ATOM 4499 N N . ILE A 1 613 ? 139.341 121.605 83.875 1.00 44.05 613 ILE A N 1
ATOM 4500 C CA . ILE A 1 613 ? 140.470 120.722 84.154 1.00 40.08 613 ILE A CA 1
ATOM 4501 C C . ILE A 1 613 ? 140.922 120.091 82.842 1.00 36.32 613 ILE A C 1
ATOM 4502 O O . ILE A 1 613 ? 140.109 119.465 82.147 1.00 36.74 613 ILE A O 1
ATOM 4507 N N . PRO A 1 614 ? 142.194 120.244 82.458 1.00 32.68 614 PRO A N 1
ATOM 4508 C CA . PRO A 1 614 ? 142.631 119.719 81.151 1.00 39.51 614 PRO A CA 1
ATOM 4509 C C . PRO A 1 614 ? 142.436 118.221 80.985 1.00 37.15 614 PRO A C 1
ATOM 4510 O O . PRO A 1 614 ? 142.055 117.772 79.896 1.00 35.02 614 PRO A O 1
ATOM 4514 N N . GLU A 1 615 ? 142.676 117.434 82.030 1.00 40.13 615 GLU A N 1
ATOM 4515 C CA . GLU A 1 615 ? 142.597 115.983 81.925 1.00 39.08 615 GLU A CA 1
ATOM 4516 C C . GLU A 1 615 ? 142.542 115.382 83.323 1.00 41.04 615 GLU A C 1
ATOM 4517 O O . GLU A 1 615 ? 142.846 116.042 84.319 1.00 40.35 615 GLU A O 1
ATOM 4523 N N . SER A 1 616 ? 142.146 114.111 83.380 1.00 40.66 616 SER A N 1
ATOM 4524 C CA . SER A 1 616 ? 142.010 113.383 84.638 1.00 40.91 616 SER A CA 1
ATOM 4525 C C . SER A 1 616 ? 142.597 111.983 84.514 1.00 42.22 616 SER A C 1
ATOM 4526 O O . SER A 1 616 ? 142.079 111.022 85.093 1.00 42.24 616 SER A O 1
ATOM 4529 N N . ASN A 1 617 ? 143.680 111.846 83.750 1.00 46.34 617 ASN A N 1
ATOM 4530 C CA . ASN A 1 617 ? 144.301 110.540 83.564 1.00 46.50 617 ASN A CA 1
ATOM 4531 C C . ASN A 1 617 ? 144.833 110.004 84.888 1.00 50.41 617 ASN A C 1
ATOM 4532 O O . ASN A 1 617 ? 145.345 110.754 85.723 1.00 52.29 617 ASN A O 1
ATOM 4537 N N . GLU A 1 618 ? 144.712 108.689 85.074 1.00 44.59 618 GLU A N 1
ATOM 4538 C CA . GLU A 1 618 ? 145.085 108.051 86.329 1.00 43.89 618 GLU A CA 1
ATOM 4539 C C . GLU A 1 618 ? 146.548 107.629 86.380 1.00 45.85 618 GLU A C 1
ATOM 4540 O O . GLU A 1 618 ? 147.065 107.375 87.474 1.00 45.25 618 GLU A O 1
ATOM 4546 N N . ASN A 1 619 ? 147.227 107.556 85.232 1.00 44.43 619 ASN A N 1
ATOM 4547 C CA . ASN A 1 619 ? 148.625 107.134 85.227 1.00 42.81 619 ASN A CA 1
ATOM 4548 C C . ASN A 1 619 ? 149.497 108.088 86.035 1.00 41.50 619 ASN A C 1
ATOM 4549 O O . ASN A 1 619 ? 150.342 107.651 86.825 1.00 41.64 619 ASN A O 1
ATOM 4554 N N . ASP A 1 620 ? 149.306 109.391 85.853 1.00 38.98 620 ASP A N 1
ATOM 4555 C CA . ASP A 1 620 ? 150.057 110.384 86.604 1.00 39.68 620 ASP A CA 1
ATOM 4556 C C . ASP A 1 620 ? 149.523 110.472 88.032 1.00 38.49 620 ASP A C 1
ATOM 4557 O O . ASP A 1 620 ? 148.366 110.149 88.313 1.00 35.37 620 ASP A O 1
ATOM 4562 N N . LYS A 1 621 ? 150.391 110.910 88.942 1.00 31.28 621 LYS A N 1
ATOM 4563 C CA . LYS A 1 621 ? 149.970 111.139 90.317 1.00 27.21 621 LYS A CA 1
ATOM 4564 C C . LYS A 1 621 ? 148.947 112.266 90.362 1.00 30.36 621 LYS A C 1
ATOM 4565 O O . LYS A 1 621 ? 149.119 113.307 89.724 1.00 36.34 621 LYS A O 1
ATOM 4571 N N . CYS A 1 622 ? 147.874 112.053 91.118 1.00 22.51 622 CYS A N 1
ATOM 4572 C CA . CYS A 1 622 ? 146.720 112.938 91.079 1.00 19.11 622 CYS A CA 1
ATOM 4573 C C . CYS A 1 622 ? 146.310 113.367 92.478 1.00 20.10 622 CYS A C 1
ATOM 4574 O O . CYS A 1 622 ? 146.402 112.588 93.431 1.00 31.39 622 CYS A O 1
ATOM 4577 N N . TYR A 1 623 ? 145.859 114.615 92.591 1.00 17.96 623 TYR A N 1
ATOM 4578 C CA . TYR A 1 623 ? 145.173 115.088 93.781 1.00 15.64 623 TYR A CA 1
ATOM 4579 C C . TYR A 1 623 ? 143.741 114.560 93.786 1.00 18.40 623 TYR A C 1
ATOM 4580 O O . TYR A 1 623 ? 143.337 113.768 92.931 1.00 24.50 623 TYR A O 1
ATOM 4589 N N . GLU A 1 624 ? 142.952 115.005 94.762 1.00 15.20 624 GLU A N 1
ATOM 4590 C CA . GLU A 1 624 ? 141.534 114.646 94.838 1.00 7.57 624 GLU A CA 1
ATOM 4591 C C . GLU A 1 624 ? 140.754 115.906 95.206 1.00 6.89 624 GLU A C 1
ATOM 4592 O O . GLU A 1 624 ? 140.568 116.212 96.386 1.00 19.77 624 GLU A O 1
ATOM 4598 N N . LYS A 1 625 ? 140.297 116.630 94.189 1.00 9.30 625 LYS A N 1
ATOM 4599 C CA . LYS A 1 625 ? 139.492 117.820 94.424 1.00 14.90 625 LYS A CA 1
ATOM 4600 C C . LYS A 1 625 ? 138.096 117.421 94.881 1.00 13.73 625 LYS A C 1
ATOM 4601 O O . LYS A 1 625 ? 137.475 116.525 94.303 1.00 21.75 625 LYS A O 1
ATOM 4607 N N . MET A 1 626 ? 137.599 118.092 95.916 1.00 7.94 626 MET A N 1
ATOM 4608 C CA . MET A 1 626 ? 136.301 117.759 96.485 1.00 3.42 626 MET A CA 1
ATOM 4609 C C . MET A 1 626 ? 135.187 118.420 95.684 1.00 7.72 626 MET A C 1
ATOM 4610 O O . MET A 1 626 ? 135.242 119.620 95.399 1.00 22.08 626 MET A O 1
ATOM 4615 N N . ASP A 1 627 ? 134.174 117.634 95.323 1.00 5.22 627 ASP A N 1
ATOM 4616 C CA . ASP A 1 627 ? 133.004 118.129 94.598 1.00 7.11 627 ASP A CA 1
ATOM 4617 C C . ASP A 1 627 ? 131.870 118.264 95.608 1.00 5.86 627 ASP A C 1
ATOM 4618 O O . ASP A 1 627 ? 131.063 117.354 95.795 1.00 11.04 627 ASP A O 1
ATOM 4623 N N . TYR A 1 628 ? 131.816 119.420 96.258 1.00 0.25 628 TYR A N 1
ATOM 4624 C CA . TYR A 1 628 ? 130.858 119.686 97.320 1.00 0.00 628 TYR A CA 1
ATOM 4625 C C . TYR A 1 628 ? 129.559 120.205 96.720 1.00 9.99 628 TYR A C 1
ATOM 4626 O O . TYR A 1 628 ? 129.568 121.152 95.928 1.00 27.92 628 TYR A O 1
ATOM 4635 N N . LYS A 1 629 ? 128.447 119.570 97.082 1.00 11.75 629 LYS A N 1
ATOM 4636 C CA . LYS A 1 629 ? 127.123 119.993 96.653 1.00 1.47 629 LYS A CA 1
ATOM 4637 C C . LYS A 1 629 ? 126.223 120.104 97.872 1.00 1.67 629 LYS A C 1
ATOM 4638 O O . LYS A 1 629 ? 126.305 119.280 98.786 1.00 12.60 629 LYS A O 1
ATOM 4644 N N . LEU A 1 630 ? 125.367 121.123 97.886 1.00 1.25 630 LEU A N 1
ATOM 4645 C CA . LEU A 1 630 ? 124.534 121.374 99.052 1.00 0.00 630 LEU A CA 1
ATOM 4646 C C . LEU A 1 630 ? 123.297 122.161 98.645 1.00 5.79 630 LEU A C 1
ATOM 4647 O O . LEU A 1 630 ? 123.355 122.997 97.741 1.00 10.40 630 LEU A O 1
ATOM 4652 N N . LEU A 1 631 ? 122.184 121.875 99.314 1.00 12.84 631 LEU A N 1
ATOM 4653 C CA . LEU A 1 631 ? 120.957 122.665 99.211 1.00 6.11 631 LEU A CA 1
ATOM 4654 C C . LEU A 1 631 ? 120.698 123.241 100.596 1.00 10.61 631 LEU A C 1
ATOM 4655 O O . LEU A 1 631 ? 120.121 122.554 101.458 1.00 17.59 631 LEU A O 1
ATOM 4660 N N . PRO A 1 632 ? 121.103 124.491 100.862 1.00 12.50 632 PRO A N 1
ATOM 4661 C CA . PRO A 1 632 ? 121.219 124.961 102.251 1.00 19.78 632 PRO A CA 1
ATOM 4662 C C . PRO A 1 632 ? 119.917 124.961 103.036 1.00 28.46 632 PRO A C 1
ATOM 4663 O O . PRO A 1 632 ? 119.837 124.352 104.107 1.00 39.55 632 PRO A O 1
ATOM 4667 N N . GLY A 1 633 ? 118.894 125.634 102.522 1.00 20.80 633 GLY A N 1
ATOM 4668 C CA . GLY A 1 633 ? 117.607 125.639 103.186 1.00 19.33 633 GLY A CA 1
ATOM 4669 C C . GLY A 1 633 ? 116.475 125.394 102.215 1.00 28.17 633 GLY A C 1
ATOM 4670 O O . GLY A 1 633 ? 116.274 126.180 101.286 1.00 38.56 633 GLY A O 1
ATOM 4671 N N . ALA A 1 634 ? 115.723 124.314 102.423 1.00 22.57 634 ALA A N 1
ATOM 4672 C CA . ALA A 1 634 ? 114.653 123.971 101.493 1.00 19.31 634 ALA A CA 1
ATOM 4673 C C . ALA A 1 634 ? 113.576 125.048 101.471 1.00 20.71 634 ALA A C 1
ATOM 4674 O O . ALA A 1 634 ? 113.140 125.483 100.398 1.00 30.02 634 ALA A O 1
ATOM 4676 N N . ASN A 1 635 ? 113.165 125.516 102.654 1.00 19.16 635 ASN A N 1
ATOM 4677 C CA . ASN A 1 635 ? 112.063 126.469 102.750 1.00 22.40 635 ASN A CA 1
ATOM 4678 C C . ASN A 1 635 ? 112.370 127.769 102.024 1.00 31.36 635 ASN A C 1
ATOM 4679 O O . ASN A 1 635 ? 111.448 128.468 101.589 1.00 37.44 635 ASN A O 1
ATOM 4684 N N . LYS A 1 636 ? 113.646 128.122 101.902 1.00 24.87 636 LYS A N 1
ATOM 4685 C CA . LYS A 1 636 ? 114.048 129.328 101.193 1.00 9.38 636 LYS A CA 1
ATOM 4686 C C . LYS A 1 636 ? 114.510 129.049 99.772 1.00 11.50 636 LYS A C 1
ATOM 4687 O O . LYS A 1 636 ? 114.193 129.821 98.864 1.00 23.36 636 LYS A O 1
ATOM 4693 N N . MET A 1 637 ? 115.243 127.958 99.551 1.00 14.78 637 MET A N 1
ATOM 4694 C CA . MET A 1 637 ? 115.786 127.702 98.222 1.00 11.05 637 MET A CA 1
ATOM 4695 C C . MET A 1 637 ? 114.702 127.258 97.247 1.00 15.22 637 MET A C 1
ATOM 4696 O O . MET A 1 637 ? 114.685 127.703 96.095 1.00 28.47 637 MET A O 1
ATOM 4701 N N . LEU A 1 638 ? 113.799 126.374 97.676 1.00 11.34 638 LEU A N 1
ATOM 4702 C CA . LEU A 1 638 ? 112.796 125.860 96.744 1.00 15.51 638 LEU A CA 1
ATOM 4703 C C . LEU A 1 638 ? 111.866 126.947 96.214 1.00 23.88 638 LEU A C 1
ATOM 4704 O O . LEU A 1 638 ? 111.736 127.065 94.982 1.00 24.48 638 LEU A O 1
ATOM 4709 N N . PRO A 1 639 ? 111.202 127.761 97.044 1.00 23.19 639 PRO A N 1
ATOM 4710 C CA . PRO A 1 639 ? 110.367 128.831 96.475 1.00 15.80 639 PRO A CA 1
ATOM 4711 C C . PRO A 1 639 ? 111.158 129.853 95.687 1.00 20.36 639 PRO A C 1
ATOM 4712 O O . PRO A 1 639 ? 110.642 130.399 94.705 1.00 29.96 639 PRO A O 1
ATOM 4716 N N . LYS A 1 640 ? 112.397 130.134 96.092 1.00 14.40 640 LYS A N 1
ATOM 4717 C CA . LYS A 1 640 ? 113.208 131.112 95.376 1.00 10.90 640 LYS A CA 1
ATOM 4718 C C . LYS A 1 640 ? 113.489 130.655 93.952 1.00 18.69 640 LYS A C 1
ATOM 4719 O O . LYS A 1 640 ? 113.311 131.417 92.995 1.00 28.47 640 LYS A O 1
ATOM 4725 N N . VAL A 1 641 ? 113.933 129.409 93.791 1.00 13.58 641 VAL A N 1
ATOM 4726 C CA . VAL A 1 641 ? 114.248 128.904 92.461 1.00 7.02 641 VAL A CA 1
ATOM 4727 C C . VAL A 1 641 ? 112.977 128.694 91.648 1.00 18.06 641 VAL A C 1
ATOM 4728 O O . VAL A 1 641 ? 112.932 129.011 90.454 1.00 27.68 641 VAL A O 1
ATOM 4732 N N . PHE A 1 642 ? 111.922 128.169 92.273 1.00 20.93 642 PHE A N 1
ATOM 4733 C CA . PHE A 1 642 ? 110.735 127.782 91.520 1.00 18.15 642 PHE A CA 1
ATOM 4734 C C . PHE A 1 642 ? 109.768 128.933 91.268 1.00 15.95 642 PHE A C 1
ATOM 4735 O O . PHE A 1 642 ? 108.883 128.793 90.417 1.00 19.21 642 PHE A O 1
ATOM 4743 N N . PHE A 1 643 ? 109.907 130.056 91.967 1.00 25.32 643 PHE A N 1
ATOM 4744 C CA . PHE A 1 643 ? 108.987 131.184 91.843 1.00 30.24 643 PHE A CA 1
ATOM 4745 C C . PHE A 1 643 ? 109.751 132.468 91.551 1.00 25.49 643 PHE A C 1
ATOM 4746 O O . PHE A 1 643 ? 109.506 133.520 92.146 1.00 31.72 643 PHE A O 1
ATOM 4754 N N . SER A 1 644 ? 110.698 132.395 90.621 1.00 24.20 644 SER A N 1
ATOM 4755 C CA . SER A 1 644 ? 111.487 133.545 90.209 1.00 25.09 644 SER A CA 1
ATOM 4756 C C . SER A 1 644 ? 111.223 133.850 88.742 1.00 28.10 644 SER A C 1
ATOM 4757 O O . SER A 1 644 ? 110.979 132.944 87.940 1.00 36.91 644 SER A O 1
ATOM 4760 N N . ASN A 1 645 ? 111.282 135.140 88.397 1.00 26.43 645 ASN A N 1
ATOM 4761 C CA . ASN A 1 645 ? 110.997 135.561 87.028 1.00 29.26 645 ASN A CA 1
ATOM 4762 C C . ASN A 1 645 ? 111.935 134.901 86.026 1.00 29.44 645 ASN A C 1
ATOM 4763 O O . ASN A 1 645 ? 111.574 134.732 84.856 1.00 29.68 645 ASN A O 1
ATOM 4768 N N . LYS A 1 646 ? 113.138 134.523 86.461 1.00 28.89 646 LYS A N 1
ATOM 4769 C CA . LYS A 1 646 ? 114.072 133.850 85.567 1.00 28.56 646 LYS A CA 1
ATOM 4770 C C . LYS A 1 646 ? 113.665 132.404 85.308 1.00 32.51 646 LYS A C 1
ATOM 4771 O O . LYS A 1 646 ? 113.905 131.880 84.214 1.00 32.91 646 LYS A O 1
ATOM 4777 N N . ASN A 1 647 ? 113.028 131.752 86.284 1.00 28.81 647 ASN A N 1
ATOM 4778 C CA . ASN A 1 647 ? 112.749 130.327 86.203 1.00 22.19 647 ASN A CA 1
ATOM 4779 C C . ASN A 1 647 ? 111.271 129.965 86.233 1.00 19.58 647 ASN A C 1
ATOM 4780 O O . ASN A 1 647 ? 110.945 128.792 86.021 1.00 28.39 647 ASN A O 1
ATOM 4785 N N . ILE A 1 648 ? 110.371 130.917 86.495 1.00 17.31 648 ILE A N 1
ATOM 4786 C CA . ILE A 1 648 ? 108.956 130.574 86.625 1.00 24.32 648 ILE A CA 1
ATOM 4787 C C . ILE A 1 648 ? 108.400 130.025 85.317 1.00 30.70 648 ILE A C 1
ATOM 4788 O O . ILE A 1 648 ? 107.465 129.215 85.324 1.00 29.52 648 ILE A O 1
ATOM 4793 N N . ASP A 1 649 ? 108.952 130.451 84.179 1.00 37.48 649 ASP A N 1
ATOM 4794 C CA . ASP A 1 649 ? 108.503 129.915 82.898 1.00 31.96 649 ASP A CA 1
ATOM 4795 C C . ASP A 1 649 ? 108.878 128.445 82.750 1.00 34.02 649 ASP A C 1
ATOM 4796 O O . ASP A 1 649 ? 108.084 127.645 82.243 1.00 35.47 649 ASP A O 1
ATOM 4801 N N . TYR A 1 650 ? 110.087 128.076 83.179 1.00 30.69 650 TYR A N 1
ATOM 4802 C CA . TYR A 1 650 ? 110.554 126.702 83.011 1.00 31.29 650 TYR A CA 1
ATOM 4803 C C . TYR A 1 650 ? 109.692 125.721 83.797 1.00 30.92 650 TYR A C 1
ATOM 4804 O O . TYR A 1 650 ? 109.194 124.734 83.244 1.00 32.29 650 TYR A O 1
ATOM 4813 N N . PHE A 1 651 ? 109.503 125.977 85.092 1.00 24.88 651 PHE A N 1
ATOM 4814 C CA . PHE A 1 651 ? 108.732 125.060 85.922 1.00 23.12 651 PHE A CA 1
ATOM 4815 C C . PHE A 1 651 ? 107.233 125.198 85.687 1.00 28.64 651 PHE A C 1
ATOM 4816 O O . PHE A 1 651 ? 106.497 124.217 85.839 1.00 34.75 651 PHE A O 1
ATOM 4824 N N . ASN A 1 652 ? 106.774 126.393 85.314 1.00 29.84 652 ASN A N 1
ATOM 4825 C CA . ASN A 1 652 ? 105.382 126.673 84.974 1.00 32.59 652 ASN A CA 1
ATOM 4826 C C . ASN A 1 652 ? 104.425 126.223 86.072 1.00 27.17 652 ASN A C 1
ATOM 4827 O O . ASN A 1 652 ? 103.658 125.273 85.871 1.00 26.63 652 ASN A O 1
ATOM 4832 N N . PRO A 1 653 ? 104.446 126.859 87.243 1.00 31.83 653 PRO A N 1
ATOM 4833 C CA . PRO A 1 653 ? 103.465 126.513 88.278 1.00 34.09 653 PRO A CA 1
ATOM 4834 C C . PRO A 1 653 ? 102.048 126.819 87.817 1.00 34.93 653 PRO A C 1
ATOM 4835 O O . PRO A 1 653 ? 101.800 127.808 87.125 1.00 34.12 653 PRO A O 1
ATOM 4839 N N . SER A 1 654 ? 101.116 125.956 88.209 1.00 33.83 654 SER A N 1
ATOM 4840 C CA . SER A 1 654 ? 99.721 126.147 87.849 1.00 32.59 654 SER A CA 1
ATOM 4841 C C . SER A 1 654 ? 99.110 127.292 88.651 1.00 34.51 654 SER A C 1
ATOM 4842 O O . SER A 1 654 ? 99.635 127.713 89.686 1.00 37.55 654 SER A O 1
ATOM 4845 N N . ALA A 1 655 ? 97.982 127.803 88.151 1.00 34.24 655 ALA A N 1
ATOM 4846 C CA . ALA A 1 655 ? 97.286 128.881 88.847 1.00 34.09 655 ALA A CA 1
ATOM 4847 C C . ALA A 1 655 ? 96.840 128.442 90.235 1.00 34.61 655 ALA A C 1
ATOM 4848 O O . ALA A 1 655 ? 96.901 129.224 91.192 1.00 32.48 655 ALA A O 1
ATOM 4850 N N . GLU A 1 656 ? 96.385 127.193 90.363 1.00 36.99 656 GLU A N 1
ATOM 4851 C CA . GLU A 1 656 ? 95.984 126.679 91.668 1.00 34.59 656 GLU A CA 1
ATOM 4852 C C . GLU A 1 656 ? 97.161 126.645 92.635 1.00 38.66 656 GLU A C 1
ATOM 4853 O O . GLU A 1 656 ? 97.023 127.016 93.805 1.00 40.54 656 GLU A O 1
ATOM 4859 N N . ILE A 1 657 ? 98.330 126.207 92.162 1.00 30.17 657 ILE A N 1
ATOM 4860 C CA . ILE A 1 657 ? 99.506 126.146 93.025 1.00 25.40 657 ILE A CA 1
ATOM 4861 C C . ILE A 1 657 ? 99.953 127.548 93.425 1.00 32.14 657 ILE A C 1
ATOM 4862 O O . ILE A 1 657 ? 100.337 127.787 94.577 1.00 32.84 657 ILE A O 1
ATOM 4867 N N . LEU A 1 658 ? 99.922 128.492 92.481 1.00 38.34 658 LEU A N 1
ATOM 4868 C CA . LEU A 1 658 ? 100.269 129.872 92.807 1.00 39.54 658 LEU A CA 1
ATOM 4869 C C . LEU A 1 658 ? 99.319 130.452 93.845 1.00 37.32 658 LEU A C 1
ATOM 4870 O O . LEU A 1 658 ? 99.753 131.133 94.779 1.00 36.76 658 LEU A O 1
ATOM 4875 N N . GLU A 1 659 ? 98.016 130.198 93.696 1.00 31.54 659 GLU A N 1
ATOM 4876 C CA . GLU A 1 659 ? 97.056 130.675 94.687 1.00 36.33 659 GLU A CA 1
ATOM 4877 C C . GLU A 1 659 ? 97.304 130.033 96.046 1.00 37.80 659 GLU A C 1
ATOM 4878 O O . GLU A 1 659 ? 97.226 130.704 97.084 1.00 39.27 659 GLU A O 1
ATOM 4884 N N . ILE A 1 660 ? 97.606 128.733 96.057 1.00 32.50 660 ILE A N 1
ATOM 4885 C CA . ILE A 1 660 ? 97.885 128.030 97.307 1.00 32.70 660 ILE A CA 1
ATOM 4886 C C . ILE A 1 660 ? 99.078 128.660 98.013 1.00 31.47 660 ILE A C 1
ATOM 4887 O O . ILE A 1 660 ? 99.040 128.924 99.221 1.00 32.26 660 ILE A O 1
ATOM 4892 N N . TYR A 1 661 ? 100.157 128.912 97.269 1.00 27.74 661 TYR A N 1
ATOM 4893 C CA . TYR A 1 661 ? 101.333 129.530 97.874 1.00 28.94 661 TYR A CA 1
ATOM 4894 C C . TYR A 1 661 ? 101.043 130.952 98.341 1.00 30.68 661 TYR A C 1
ATOM 4895 O O . TYR A 1 661 ? 101.489 131.357 99.421 1.00 30.00 661 TYR A O 1
ATOM 4904 N N . GLU A 1 662 ? 100.305 131.725 97.541 1.00 36.60 662 GLU A N 1
ATOM 4905 C CA . GLU A 1 662 ? 100.040 133.118 97.888 1.00 37.43 662 GLU A CA 1
ATOM 4906 C C . GLU A 1 662 ? 99.196 133.229 99.150 1.00 38.54 662 GLU A C 1
ATOM 4907 O O . GLU A 1 662 ? 99.466 134.076 100.010 1.00 37.78 662 GLU A O 1
ATOM 4913 N N . ASN A 1 663 ? 98.173 132.387 99.283 1.00 38.65 663 ASN A N 1
ATOM 4914 C CA . ASN A 1 663 ? 97.280 132.469 100.431 1.00 36.37 663 ASN A CA 1
ATOM 4915 C C . ASN A 1 663 ? 97.845 131.800 101.678 1.00 34.68 663 ASN A C 1
ATOM 4916 O O . ASN A 1 663 ? 97.209 131.867 102.735 1.00 34.29 663 ASN A O 1
ATOM 4921 N N . GLY A 1 664 ? 99.010 131.165 101.586 1.00 34.44 664 GLY A N 1
ATOM 4922 C CA . GLY A 1 664 ? 99.613 130.549 102.752 1.00 33.68 664 GLY A CA 1
ATOM 4923 C C . GLY A 1 664 ? 98.878 129.337 103.273 1.00 34.31 664 GLY A C 1
ATOM 4924 O O . GLY A 1 664 ? 98.979 129.024 104.463 1.00 32.89 664 GLY A O 1
ATOM 4925 N N . THR A 1 665 ? 98.130 128.645 102.411 1.00 31.98 665 THR A N 1
ATOM 4926 C CA . THR A 1 665 ? 97.372 127.480 102.855 1.00 31.37 665 THR A CA 1
ATOM 4927 C C . THR A 1 665 ? 98.294 126.355 103.311 1.00 32.72 665 THR A C 1
ATOM 4928 O O . THR A 1 665 ? 97.978 125.638 104.267 1.00 38.47 665 THR A O 1
ATOM 4932 N N . HIS A 1 666 ? 99.431 126.179 102.634 1.00 32.99 666 HIS A N 1
ATOM 4933 C CA . HIS A 1 666 ? 100.355 125.109 103.001 1.00 29.91 666 HIS A CA 1
ATOM 4934 C C . HIS A 1 666 ? 100.918 125.312 104.403 1.00 30.88 666 HIS A C 1
ATOM 4935 O O . HIS A 1 666 ? 101.087 124.346 105.156 1.00 37.15 666 HIS A O 1
ATOM 4942 N N . LYS A 1 667 ? 101.221 126.555 104.769 1.00 29.29 667 LYS A N 1
ATOM 4943 C CA . LYS A 1 667 ? 101.762 126.839 106.090 1.00 35.44 667 LYS A CA 1
ATOM 4944 C C . LYS A 1 667 ? 100.739 126.524 107.176 1.00 34.17 667 LYS A C 1
ATOM 4945 O O . LYS A 1 667 ? 99.531 126.697 106.996 1.00 31.99 667 LYS A O 1
ATOM 4951 N N . LYS A 1 668 ? 101.241 126.054 108.318 1.00 36.16 668 LYS A N 1
ATOM 4952 C CA . LYS A 1 668 ? 100.385 125.716 109.447 1.00 36.59 668 LYS A CA 1
ATOM 4953 C C . LYS A 1 668 ? 100.129 126.907 110.361 1.00 36.66 668 LYS A C 1
ATOM 4954 O O . LYS A 1 668 ? 99.085 126.958 111.022 1.00 36.52 668 LYS A O 1
ATOM 4960 N N . SER A 1 669 ? 101.052 127.872 110.404 1.00 35.13 669 SER A N 1
ATOM 4961 C CA . SER A 1 669 ? 100.845 129.060 111.226 1.00 34.45 669 SER A CA 1
ATOM 4962 C C . SER A 1 669 ? 99.621 129.846 110.779 1.00 36.59 669 SER A C 1
ATOM 4963 O O . SER A 1 669 ? 98.937 130.456 111.609 1.00 37.66 669 SER A O 1
ATOM 4966 N N . GLY A 1 670 ? 99.330 129.850 109.480 1.00 37.94 670 GLY A N 1
ATOM 4967 C CA . GLY A 1 670 ? 98.153 130.537 108.994 1.00 36.37 670 GLY A CA 1
ATOM 4968 C C . GLY A 1 670 ? 96.872 129.805 109.340 1.00 39.23 670 GLY A C 1
ATOM 4969 O O . GLY A 1 670 ? 96.842 128.590 109.545 1.00 40.46 670 GLY A O 1
ATOM 4970 N N . ASP A 1 671 ? 95.783 130.573 109.406 1.00 39.23 671 ASP A N 1
ATOM 4971 C CA . ASP A 1 671 ? 94.479 130.010 109.732 1.00 37.16 671 ASP A CA 1
ATOM 4972 C C . ASP A 1 671 ? 93.878 129.201 108.590 1.00 35.38 671 ASP A C 1
ATOM 4973 O O . ASP A 1 671 ? 92.863 128.528 108.800 1.00 35.51 671 ASP A O 1
ATOM 4978 N N . ASN A 1 672 ? 94.472 129.247 107.397 1.00 35.28 672 ASN A N 1
ATOM 4979 C CA . ASN A 1 672 ? 93.945 128.558 106.226 1.00 37.12 672 ASN A CA 1
ATOM 4980 C C . ASN A 1 672 ? 94.681 127.253 105.938 1.00 34.32 672 ASN A C 1
ATOM 4981 O O . ASN A 1 672 ? 94.836 126.875 104.772 1.00 35.04 672 ASN A O 1
ATOM 4986 N N . PHE A 1 673 ? 95.141 126.561 106.978 1.00 32.48 673 PHE A N 1
ATOM 4987 C CA . PHE A 1 673 ? 95.852 125.304 106.783 1.00 35.42 673 PHE A CA 1
ATOM 4988 C C . PHE A 1 673 ? 94.959 124.275 106.101 1.00 36.58 673 PHE A C 1
ATOM 4989 O O . PHE A 1 673 ? 93.787 124.113 106.449 1.00 40.98 673 PHE A O 1
ATOM 4997 N N . ASN A 1 674 ? 95.526 123.579 105.118 1.00 33.08 674 ASN A N 1
ATOM 4998 C CA . ASN A 1 674 ? 94.790 122.579 104.353 1.00 35.04 674 ASN A CA 1
ATOM 4999 C C . ASN A 1 674 ? 95.763 121.491 103.929 1.00 35.45 674 ASN A C 1
ATOM 5000 O O . ASN A 1 674 ? 96.719 121.767 103.198 1.00 44.47 674 ASN A O 1
ATOM 5005 N N . LEU A 1 675 ? 95.522 120.263 104.394 1.00 33.31 675 LEU A N 1
ATOM 5006 C CA . LEU A 1 675 ? 96.420 119.157 104.074 1.00 39.04 675 LEU A CA 1
ATOM 5007 C C . LEU A 1 675 ? 96.477 118.899 102.574 1.00 39.04 675 LEU A C 1
ATOM 5008 O O . LEU A 1 675 ? 97.539 118.566 102.035 1.00 39.99 675 LEU A O 1
ATOM 5013 N N . ASP A 1 676 ? 95.343 119.039 101.882 1.00 32.50 676 ASP A N 1
ATOM 5014 C CA . ASP A 1 676 ? 95.327 118.815 100.440 1.00 33.45 676 ASP A CA 1
ATOM 5015 C C . ASP A 1 676 ? 96.190 119.839 99.711 1.00 36.22 676 ASP A C 1
ATOM 5016 O O . ASP A 1 676 ? 96.940 119.488 98.792 1.00 38.32 676 ASP A O 1
ATOM 5021 N N . ASP A 1 677 ? 96.097 121.111 100.108 1.00 35.49 677 ASP A N 1
ATOM 5022 C CA . ASP A 1 677 ? 96.926 122.142 99.491 1.00 38.30 677 ASP A CA 1
ATOM 5023 C C . ASP A 1 677 ? 98.406 121.892 99.754 1.00 39.75 677 ASP A C 1
ATOM 5024 O O . ASP A 1 677 ? 99.241 122.052 98.855 1.00 44.98 677 ASP A O 1
ATOM 5029 N N . CYS A 1 678 ? 98.750 121.508 100.985 1.00 30.35 678 CYS A N 1
ATOM 5030 C CA . CYS A 1 678 ? 100.144 121.221 101.308 1.00 24.44 678 CYS A CA 1
ATOM 5031 C C . CYS A 1 678 ? 100.665 120.043 100.495 1.00 23.37 678 CYS A C 1
ATOM 5032 O O . CYS A 1 678 ? 101.798 120.071 100.004 1.00 30.15 678 CYS A O 1
ATOM 5035 N N . HIS A 1 679 ? 99.848 119.000 100.333 1.00 29.31 679 HIS A N 1
ATOM 5036 C CA . HIS A 1 679 ? 100.268 117.851 99.538 1.00 33.68 679 HIS A CA 1
ATOM 5037 C C . HIS A 1 679 ? 100.424 118.219 98.067 1.00 28.86 679 HIS A C 1
ATOM 5038 O O . HIS A 1 679 ? 101.344 117.737 97.396 1.00 37.93 679 HIS A O 1
ATOM 5045 N N . LYS A 1 680 ? 99.533 119.065 97.545 1.00 21.00 680 LYS A N 1
ATOM 5046 C CA . LYS A 1 680 ? 99.663 119.508 96.160 1.00 27.88 680 LYS A CA 1
ATOM 5047 C C . LYS A 1 680 ? 100.935 120.323 95.961 1.00 24.27 680 LYS A C 1
ATOM 5048 O O . LYS A 1 680 ? 101.645 120.150 94.962 1.00 27.20 680 LYS A O 1
ATOM 5054 N N . LEU A 1 681 ? 101.240 121.218 96.904 1.00 20.95 681 LEU A N 1
ATOM 5055 C CA . LEU A 1 681 ? 102.482 121.981 96.822 1.00 19.27 681 LEU A CA 1
ATOM 5056 C C . LEU A 1 681 ? 103.697 121.066 96.914 1.00 28.28 681 LEU A C 1
ATOM 5057 O O . LEU A 1 681 ? 104.700 121.285 96.227 1.00 32.62 681 LEU A O 1
ATOM 5062 N N . ILE A 1 682 ? 103.629 120.041 97.766 1.00 29.22 682 ILE A N 1
ATOM 5063 C CA . ILE A 1 682 ? 104.730 119.087 97.878 1.00 13.23 682 ILE A CA 1
ATOM 5064 C C . ILE A 1 682 ? 104.933 118.347 96.562 1.00 16.71 682 ILE A C 1
ATOM 5065 O O . ILE A 1 682 ? 106.068 118.141 96.117 1.00 26.77 682 ILE A O 1
ATOM 5070 N N . ASP A 1 683 ? 103.839 117.928 95.923 1.00 23.59 683 ASP A N 1
ATOM 5071 C CA . ASP A 1 683 ? 103.949 117.254 94.631 1.00 27.73 683 ASP A CA 1
ATOM 5072 C C . ASP A 1 683 ? 104.546 118.177 93.575 1.00 35.98 683 ASP A C 1
ATOM 5073 O O . ASP A 1 683 ? 105.384 117.754 92.767 1.00 33.85 683 ASP A O 1
ATOM 5078 N N . PHE A 1 684 ? 104.123 119.444 93.566 1.00 33.10 684 PHE A N 1
ATOM 5079 C CA . PHE A 1 684 ? 104.702 120.408 92.634 1.00 24.45 684 PHE A CA 1
ATOM 5080 C C . PHE A 1 684 ? 106.194 120.581 92.882 1.00 24.32 684 PHE A C 1
ATOM 5081 O O . PHE A 1 684 ? 106.984 120.663 91.934 1.00 28.47 684 PHE A O 1
ATOM 5089 N N . PHE A 1 685 ? 106.594 120.657 94.153 1.00 23.40 685 PHE A N 1
ATOM 5090 C CA . PHE A 1 685 ? 108.009 120.785 94.483 1.00 18.51 685 PHE A CA 1
ATOM 5091 C C . PHE A 1 685 ? 108.794 119.561 94.029 1.00 21.87 685 PHE A C 1
ATOM 5092 O O . PHE A 1 685 ? 109.916 119.689 93.529 1.00 29.31 685 PHE A O 1
ATOM 5100 N N . LYS A 1 686 ? 108.228 118.365 94.208 1.00 18.44 686 LYS A N 1
ATOM 5101 C CA . LYS A 1 686 ? 108.895 117.153 93.737 1.00 19.22 686 LYS A CA 1
ATOM 5102 C C . LYS A 1 686 ? 109.081 117.185 92.226 1.00 30.45 686 LYS A C 1
ATOM 5103 O O . LYS A 1 686 ? 110.157 116.855 91.712 1.00 36.19 686 LYS A O 1
ATOM 5109 N N . GLU A 1 687 ? 108.036 117.581 91.495 1.00 28.69 687 GLU A N 1
ATOM 5110 C CA . GLU A 1 687 ? 108.142 117.654 90.040 1.00 29.78 687 GLU A CA 1
ATOM 5111 C C . GLU A 1 687 ? 109.187 118.678 89.613 1.00 32.99 687 GLU A C 1
ATOM 5112 O O . GLU A 1 687 ? 109.976 118.427 88.694 1.00 35.63 687 GLU A O 1
ATOM 5118 N N . SER A 1 688 ? 109.207 119.840 90.270 1.00 25.56 688 SER A N 1
ATOM 5119 C CA . SER A 1 688 ? 110.185 120.868 89.931 1.00 20.59 688 SER A CA 1
ATOM 5120 C C . SER A 1 688 ? 111.606 120.405 90.232 1.00 28.27 688 SER A C 1
ATOM 5121 O O . SER A 1 688 ? 112.531 120.674 89.456 1.00 33.75 688 SER A O 1
ATOM 5124 N N . ILE A 1 689 ? 111.802 119.716 91.359 1.00 29.96 689 ILE A N 1
ATOM 5125 C CA . ILE A 1 689 ? 113.115 119.163 91.679 1.00 26.08 689 ILE A CA 1
ATOM 5126 C C . ILE A 1 689 ? 113.536 118.158 90.617 1.00 25.75 689 ILE A C 1
ATOM 5127 O O . ILE A 1 689 ? 114.697 118.131 90.190 1.00 29.98 689 ILE A O 1
ATOM 5132 N N . ASN A 1 690 ? 112.598 117.320 90.168 1.00 30.21 690 ASN A N 1
ATOM 5133 C CA . ASN A 1 690 ? 112.904 116.380 89.096 1.00 29.86 690 ASN A CA 1
ATOM 5134 C C . ASN A 1 690 ? 113.263 117.117 87.810 1.00 32.18 690 ASN A C 1
ATOM 5135 O O . ASN A 1 690 ? 114.089 116.637 87.026 1.00 38.72 690 ASN A O 1
ATOM 5140 N N . LYS A 1 691 ? 112.672 118.293 87.588 1.00 29.29 691 LYS A N 1
ATOM 5141 C CA . LYS A 1 691 ? 113.002 119.069 86.396 1.00 25.59 691 LYS A CA 1
ATOM 5142 C C . LYS A 1 691 ? 114.373 119.725 86.517 1.00 23.52 691 LYS A C 1
ATOM 5143 O O . LYS A 1 691 ? 115.134 119.765 85.543 1.00 24.67 691 LYS A O 1
ATOM 5149 N N . HIS A 1 692 ? 114.701 120.250 87.697 1.00 25.99 692 HIS A N 1
ATOM 5150 C CA . HIS A 1 692 ? 115.957 120.967 87.885 1.00 24.47 692 HIS A CA 1
ATOM 5151 C C . HIS A 1 692 ? 117.139 120.033 87.657 1.00 23.10 692 HIS A C 1
ATOM 5152 O O . HIS A 1 692 ? 117.187 118.929 88.206 1.00 31.35 692 HIS A O 1
ATOM 5159 N N . GLU A 1 693 ? 118.097 120.480 86.843 1.00 28.06 693 GLU A N 1
ATOM 5160 C CA . GLU A 1 693 ? 119.191 119.602 86.438 1.00 28.41 693 GLU A CA 1
ATOM 5161 C C . GLU A 1 693 ? 120.229 119.427 87.541 1.00 27.90 693 GLU A C 1
ATOM 5162 O O . GLU A 1 693 ? 120.777 118.332 87.707 1.00 33.35 693 GLU A O 1
ATOM 5168 N N . ASP A 1 694 ? 120.518 120.485 88.300 1.00 28.11 694 ASP A N 1
ATOM 5169 C CA . ASP A 1 694 ? 121.524 120.392 89.351 1.00 29.25 694 ASP A CA 1
ATOM 5170 C C . ASP A 1 694 ? 120.997 119.734 90.617 1.00 29.77 694 ASP A C 1
ATOM 5171 O O . ASP A 1 694 ? 121.797 119.340 91.472 1.00 32.91 694 ASP A O 1
ATOM 5176 N N . TRP A 1 695 ? 119.679 119.608 90.759 1.00 22.61 695 TRP A N 1
ATOM 5177 C CA . TRP A 1 695 ? 119.086 119.038 91.961 1.00 16.77 695 TRP A CA 1
ATOM 5178 C C . TRP A 1 695 ? 118.648 117.593 91.790 1.00 19.11 695 TRP A C 1
ATOM 5179 O O . TRP A 1 695 ? 118.605 116.853 92.778 1.00 25.82 695 TRP A O 1
ATOM 5190 N N . LYS A 1 696 ? 118.321 117.169 90.569 1.00 27.52 696 LYS A N 1
ATOM 5191 C CA . LYS A 1 696 ? 117.981 115.772 90.336 1.00 29.85 696 LYS A CA 1
ATOM 5192 C C . LYS A 1 696 ? 119.191 114.853 90.433 1.00 32.71 696 LYS A C 1
ATOM 5193 O O . LYS A 1 696 ? 119.015 113.632 90.507 1.00 37.14 696 LYS A O 1
ATOM 5199 N N . LYS A 1 697 ? 120.405 115.404 90.436 1.00 24.36 697 LYS A N 1
ATOM 5200 C CA . LYS A 1 697 ? 121.611 114.607 90.606 1.00 28.15 697 LYS A CA 1
ATOM 5201 C C . LYS A 1 697 ? 121.845 114.192 92.052 1.00 26.98 697 LYS A C 1
ATOM 5202 O O . LYS A 1 697 ? 122.695 113.332 92.302 1.00 27.50 697 LYS A O 1
ATOM 5208 N N . PHE A 1 698 ? 121.116 114.779 93.003 1.00 22.62 698 PHE A N 1
ATOM 5209 C CA . PHE A 1 698 ? 121.255 114.413 94.406 1.00 19.22 698 PHE A CA 1
ATOM 5210 C C . PHE A 1 698 ? 120.739 113.013 94.706 1.00 20.05 698 PHE A C 1
ATOM 5211 O O . PHE A 1 698 ? 120.993 112.504 95.802 1.00 15.07 698 PHE A O 1
ATOM 5219 N N . GLY A 1 699 ? 120.032 112.383 93.771 1.00 23.05 699 GLY A N 1
ATOM 5220 C CA . GLY A 1 699 ? 119.455 111.076 94.016 1.00 19.84 699 GLY A CA 1
ATOM 5221 C C . GLY A 1 699 ? 118.399 111.114 95.098 1.00 21.41 699 GLY A C 1
ATOM 5222 O O . GLY A 1 699 ? 118.403 110.283 96.011 1.00 29.51 699 GLY A O 1
ATOM 5223 N N . PHE A 1 700 ? 117.499 112.091 95.011 1.00 12.21 700 PHE A N 1
ATOM 5224 C CA . PHE A 1 700 ? 116.473 112.264 96.030 1.00 12.90 700 PHE A CA 1
ATOM 5225 C C . PHE A 1 700 ? 115.571 111.038 96.109 1.00 22.28 700 PHE A C 1
ATOM 5226 O O . PHE A 1 700 ? 115.213 110.440 95.091 1.00 28.02 700 PHE A O 1
ATOM 5234 N N . LYS A 1 701 ? 115.203 110.668 97.335 1.00 26.54 701 LYS A N 1
ATOM 5235 C CA . LYS A 1 701 ? 114.304 109.541 97.587 1.00 31.00 701 LYS A CA 1
ATOM 5236 C C . LYS A 1 701 ? 113.376 109.955 98.724 1.00 28.62 701 LYS A C 1
ATOM 5237 O O . LYS A 1 701 ? 113.735 109.843 99.900 1.00 25.73 701 LYS A O 1
ATOM 5243 N N . PHE A 1 702 ? 112.188 110.431 98.370 1.00 23.35 702 PHE A N 1
ATOM 5244 C CA . PHE A 1 702 ? 111.238 110.969 99.330 1.00 20.32 702 PHE A CA 1
ATOM 5245 C C . PHE A 1 702 ? 110.228 109.912 99.758 1.00 24.02 702 PHE A C 1
ATOM 5246 O O . PHE A 1 702 ? 109.978 108.930 99.056 1.00 30.93 702 PHE A O 1
ATOM 5254 N N . SER A 1 703 ? 109.646 110.134 100.933 1.00 25.75 703 SER A N 1
ATOM 5255 C CA . SER A 1 703 ? 108.519 109.338 101.377 1.00 28.47 703 SER A CA 1
ATOM 5256 C C . SER A 1 703 ? 107.300 109.659 100.515 1.00 25.94 703 SER A C 1
ATOM 5257 O O . SER A 1 703 ? 107.249 110.707 99.868 1.00 27.18 703 SER A O 1
ATOM 5260 N N . PRO A 1 704 ? 106.315 108.761 100.468 1.00 29.75 704 PRO A N 1
ATOM 5261 C CA . PRO A 1 704 ? 105.091 109.064 99.718 1.00 28.59 704 PRO A CA 1
ATOM 5262 C C . PRO A 1 704 ? 104.435 110.339 100.228 1.00 33.04 704 PRO A C 1
ATOM 5263 O O . PRO A 1 704 ? 104.382 110.595 101.432 1.00 34.33 704 PRO A O 1
ATOM 5267 N N . THR A 1 705 ? 103.939 111.146 99.285 1.00 33.95 705 THR A N 1
ATOM 5268 C CA . THR A 1 705 ? 103.425 112.469 99.628 1.00 32.37 705 THR A CA 1
ATOM 5269 C C . THR A 1 705 ? 102.219 112.394 100.555 1.00 36.70 705 THR A C 1
ATOM 5270 O O . THR A 1 705 ? 101.942 113.351 101.287 1.00 35.55 705 THR A O 1
ATOM 5274 N N . SER A 1 706 ? 101.492 111.276 100.542 1.00 38.01 706 SER A N 1
ATOM 5275 C CA . SER A 1 706 ? 100.331 111.127 101.410 1.00 35.97 706 SER A CA 1
ATOM 5276 C C . SER A 1 706 ? 100.705 110.973 102.878 1.00 33.04 706 SER A C 1
ATOM 5277 O O . SER A 1 706 ? 99.831 111.125 103.739 1.00 30.01 706 SER A O 1
ATOM 5280 N N . SER A 1 707 ? 101.966 110.679 103.185 1.00 23.66 707 SER A N 1
ATOM 5281 C CA . SER A 1 707 ? 102.411 110.486 104.558 1.00 25.3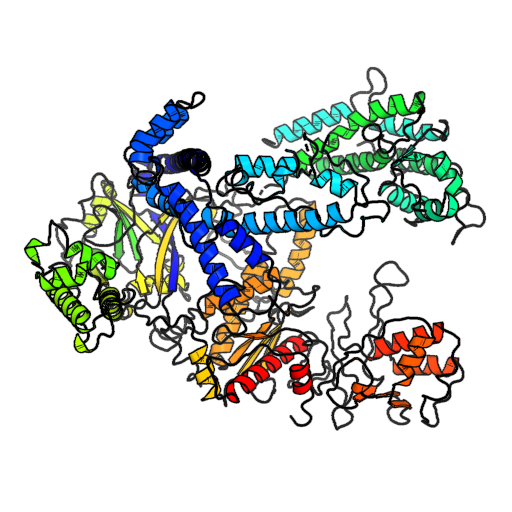8 707 SER A CA 1
ATOM 5282 C C . SER A 1 707 ? 102.964 111.755 105.193 1.00 28.11 707 SER A C 1
ATOM 5283 O O . SER A 1 707 ? 103.355 111.721 106.364 1.00 32.73 707 SER A O 1
ATOM 5286 N N . TYR A 1 708 ? 103.008 112.864 104.462 1.00 31.44 708 TYR A N 1
ATOM 5287 C CA . TYR A 1 708 ? 103.553 114.106 104.996 1.00 33.35 708 TYR A CA 1
ATOM 5288 C C . TYR A 1 708 ? 102.501 114.805 105.847 1.00 31.80 708 TYR A C 1
ATOM 5289 O O . TYR A 1 708 ? 101.392 115.076 105.376 1.00 31.25 708 TYR A O 1
ATOM 5298 N N . GLU A 1 709 ? 102.851 115.100 107.100 1.00 30.87 709 GLU A N 1
ATOM 5299 C CA . GLU A 1 709 ? 101.933 115.813 107.978 1.00 33.30 709 GLU A CA 1
ATOM 5300 C C . GLU A 1 709 ? 101.872 117.299 107.653 1.00 34.65 709 GLU A C 1
ATOM 5301 O O . GLU A 1 709 ? 100.823 117.926 107.834 1.00 34.23 709 GLU A O 1
ATOM 5307 N N . ASP A 1 710 ? 102.974 117.874 107.180 1.00 33.80 710 ASP A N 1
ATOM 5308 C CA . ASP A 1 710 ? 103.016 119.278 106.795 1.00 26.73 710 ASP A CA 1
ATOM 5309 C C . ASP A 1 710 ? 104.195 119.479 105.852 1.00 30.80 710 ASP A C 1
ATOM 5310 O O . ASP A 1 710 ? 104.875 118.526 105.461 1.00 28.80 710 ASP A O 1
ATOM 5315 N N . ILE A 1 711 ? 104.430 120.741 105.483 1.00 36.21 711 ILE A N 1
ATOM 5316 C CA . ILE A 1 711 ? 105.561 121.075 104.626 1.00 26.21 711 ILE A CA 1
ATOM 5317 C C . ILE A 1 711 ? 106.888 120.898 105.354 1.00 24.21 711 ILE A C 1
ATOM 5318 O O . ILE A 1 711 ? 107.934 120.757 104.707 1.00 33.82 711 ILE A O 1
ATOM 5323 N N . SER A 1 712 ? 106.870 120.897 106.689 1.00 19.79 712 SER A N 1
ATOM 5324 C CA . SER A 1 712 ? 108.107 120.771 107.452 1.00 20.59 712 SER A CA 1
ATOM 5325 C C . SER A 1 712 ? 108.781 119.428 107.202 1.00 23.41 712 SER A C 1
ATOM 5326 O O . SER A 1 712 ? 110.011 119.351 107.125 1.00 26.99 712 SER A O 1
ATOM 5329 N N . GLY A 1 713 ? 107.996 118.356 107.087 1.00 23.64 713 GLY A N 1
ATOM 5330 C CA . GLY A 1 713 ? 108.580 117.055 106.801 1.00 23.17 713 GLY A CA 1
ATOM 5331 C C . GLY A 1 713 ? 109.273 117.010 105.453 1.00 29.19 713 GLY A C 1
ATOM 5332 O O . GLY A 1 713 ? 110.383 116.483 105.330 1.00 39.26 713 GLY A O 1
ATOM 5333 N N . PHE A 1 714 ? 108.629 117.563 104.423 1.00 24.50 714 PHE A N 1
ATOM 5334 C CA . PHE A 1 714 ? 109.246 117.611 103.102 1.00 13.39 714 PHE A CA 1
ATOM 5335 C C . PHE A 1 714 ? 110.511 118.456 103.117 1.00 16.38 714 PHE A C 1
ATOM 5336 O O . PHE A 1 714 ? 111.518 118.091 102.497 1.00 26.67 714 PHE A O 1
ATOM 5344 N N . TYR A 1 715 ? 110.481 119.590 103.819 1.00 19.39 715 TYR A N 1
ATOM 5345 C CA . TYR A 1 715 ? 111.669 120.433 103.902 1.00 14.88 715 TYR A CA 1
ATOM 5346 C C . TYR A 1 715 ? 112.804 119.719 104.627 1.00 23.16 715 TYR A C 1
ATOM 5347 O O . TYR A 1 715 ? 113.966 119.811 104.216 1.00 42.76 715 TYR A O 1
ATOM 5356 N N . ARG A 1 716 ? 112.486 119.000 105.706 1.00 25.84 716 ARG A N 1
ATOM 5357 C CA . ARG A 1 716 ? 113.500 118.219 106.408 1.00 26.62 716 ARG A CA 1
ATOM 5358 C C . ARG A 1 716 ? 114.102 117.155 105.502 1.00 29.46 716 ARG A C 1
ATOM 5359 O O . ARG A 1 716 ? 115.322 116.963 105.488 1.00 39.79 716 ARG A O 1
ATOM 5367 N N . GLU A 1 717 ? 113.261 116.444 104.748 1.00 18.23 717 GLU A N 1
ATOM 5368 C CA . GLU A 1 717 ? 113.775 115.414 103.851 1.00 15.47 717 GLU A CA 1
ATOM 5369 C C . GLU A 1 717 ? 114.671 116.015 102.774 1.00 19.62 717 GLU A C 1
ATOM 5370 O O . GLU A 1 717 ? 115.733 115.462 102.461 1.00 23.60 717 GLU A O 1
ATOM 5376 N N . VAL A 1 718 ? 114.264 117.151 102.204 1.00 22.19 718 VAL A N 1
ATOM 5377 C CA . VAL A 1 718 ? 115.070 117.794 101.168 1.00 9.50 718 VAL A CA 1
ATOM 5378 C C . VAL A 1 718 ? 116.406 118.248 101.739 1.00 17.05 718 VAL A C 1
ATOM 5379 O O . VAL A 1 718 ? 117.457 118.076 101.110 1.00 31.62 718 VAL A O 1
ATOM 5383 N N . GLU A 1 719 ? 116.390 118.837 102.937 1.00 17.43 719 GLU A N 1
ATOM 5384 C CA . GLU A 1 719 ? 117.630 119.298 103.551 1.00 16.54 719 GLU A CA 1
ATOM 5385 C C . GLU A 1 719 ? 118.559 118.134 103.875 1.00 24.34 719 GLU A C 1
ATOM 5386 O O . GLU A 1 719 ? 119.771 118.219 103.652 1.00 35.32 719 GLU A O 1
ATOM 5392 N N . GLN A 1 720 ? 118.011 117.041 104.410 1.00 15.87 720 GLN A N 1
ATOM 5393 C CA . GLN A 1 720 ? 118.838 115.897 104.779 1.00 9.71 720 GLN A CA 1
ATOM 5394 C C . GLN A 1 720 ? 119.437 115.224 103.551 1.00 7.60 720 GLN A C 1
ATOM 5395 O O . GLN A 1 720 ? 120.626 114.887 103.535 1.00 12.86 720 GLN A O 1
ATOM 5401 N N . GLN A 1 721 ? 118.629 115.011 102.513 1.00 10.98 721 GLN A N 1
ATOM 5402 C CA . GLN A 1 721 ? 119.117 114.340 101.317 1.00 16.05 721 GLN A CA 1
ATOM 5403 C C . GLN A 1 721 ? 119.834 115.277 100.354 1.00 19.77 721 GLN A C 1
ATOM 5404 O O . GLN A 1 721 ? 120.439 114.799 99.389 1.00 23.12 721 GLN A O 1
ATOM 5410 N N . GLY A 1 722 ? 119.783 116.585 100.586 1.00 12.55 722 GLY A N 1
ATOM 5411 C CA . GLY A 1 722 ? 120.430 117.531 99.703 1.00 10.59 722 GLY A CA 1
ATOM 5412 C C . GLY A 1 722 ? 121.850 117.859 100.112 1.00 14.29 722 GLY A C 1
ATOM 5413 O O . GLY A 1 722 ? 122.184 119.026 100.330 1.00 21.27 722 GLY A O 1
ATOM 5414 N N . TYR A 1 723 ? 122.694 116.837 100.224 1.00 7.42 723 TYR A N 1
ATOM 5415 C CA . TYR A 1 723 ? 124.096 117.042 100.580 1.00 3.98 723 TYR A CA 1
ATOM 5416 C C . TYR A 1 723 ? 124.886 115.819 100.149 1.00 13.85 723 TYR A C 1
ATOM 5417 O O . TYR A 1 723 ? 124.651 114.721 100.663 1.00 17.22 723 TYR A O 1
ATOM 5426 N N . LYS A 1 724 ? 125.817 116.004 99.217 1.00 18.06 724 LYS A N 1
ATOM 5427 C CA . LYS A 1 724 ? 126.684 114.926 98.769 1.00 13.68 724 LYS A CA 1
ATOM 5428 C C . LYS A 1 724 ? 128.085 115.473 98.542 1.00 6.06 724 LYS A C 1
ATOM 5429 O O . LYS A 1 724 ? 128.263 116.645 98.202 1.00 14.39 724 LYS A O 1
ATOM 5435 N N . ILE A 1 725 ? 129.081 114.617 98.755 1.00 5.21 725 ILE A N 1
ATOM 5436 C CA . ILE A 1 725 ? 130.479 114.960 98.524 1.00 12.06 725 ILE A CA 1
ATOM 5437 C C . ILE A 1 725 ? 131.095 113.896 97.629 1.00 19.10 725 ILE A C 1
ATOM 5438 O O . ILE A 1 725 ? 130.959 112.697 97.896 1.00 20.74 725 ILE A O 1
ATOM 5443 N N . SER A 1 726 ? 131.768 114.334 96.570 1.00 12.66 726 SER A N 1
ATOM 5444 C CA . SER A 1 726 ? 132.514 113.456 95.684 1.00 13.83 726 SER A CA 1
ATOM 5445 C C . SER A 1 726 ? 133.902 114.040 95.475 1.00 18.55 726 SER A C 1
ATOM 5446 O O . SER A 1 726 ? 134.106 115.249 95.608 1.00 26.40 726 SER A O 1
ATOM 5449 N N . PHE A 1 727 ? 134.860 113.175 95.157 1.00 9.87 727 PHE A N 1
ATOM 5450 C CA . PHE A 1 727 ? 136.245 113.588 94.967 1.00 8.95 727 PHE A CA 1
ATOM 5451 C C . PHE A 1 727 ? 136.661 113.306 93.531 1.00 10.25 727 PHE A C 1
ATOM 5452 O O . PHE A 1 727 ? 136.624 112.156 93.084 1.00 11.23 727 PHE A O 1
ATOM 5460 N N . LYS A 1 728 ? 137.059 114.356 92.818 1.00 19.61 728 LYS A N 1
ATOM 5461 C CA . LYS A 1 728 ? 137.478 114.261 91.428 1.00 17.88 728 LYS A CA 1
ATOM 5462 C C . LYS A 1 728 ? 138.998 114.285 91.346 1.00 20.37 728 LYS A C 1
ATOM 5463 O O . LYS A 1 728 ? 139.660 114.978 92.124 1.00 25.81 728 LYS A O 1
ATOM 5469 N N . ASN A 1 729 ? 139.547 113.532 90.397 1.00 24.63 729 ASN A N 1
ATOM 5470 C CA . ASN A 1 729 ? 140.990 113.398 90.255 1.00 26.05 729 ASN A CA 1
ATOM 5471 C C . ASN A 1 729 ? 141.522 114.430 89.271 1.00 33.03 729 ASN A C 1
ATOM 5472 O O . ASN A 1 729 ? 141.039 114.525 88.138 1.00 31.81 729 ASN A O 1
ATOM 5477 N N . ILE A 1 730 ? 142.516 115.200 89.707 1.00 32.53 730 ILE A N 1
ATOM 5478 C CA . ILE A 1 730 ? 143.196 116.172 88.862 1.00 29.88 730 ILE A CA 1
ATOM 5479 C C . ILE A 1 730 ? 144.695 115.939 88.975 1.00 27.28 730 ILE A C 1
ATOM 5480 O O . ILE A 1 730 ? 145.201 115.528 90.023 1.00 30.54 730 ILE A O 1
ATOM 5485 N N . SER A 1 731 ? 145.405 116.193 87.878 1.00 26.25 731 SER A N 1
ATOM 5486 C CA . SER A 1 731 ? 146.831 115.903 87.826 1.00 28.19 731 SER A CA 1
ATOM 5487 C C . SER A 1 731 ? 147.598 116.744 88.837 1.00 28.91 731 SER A C 1
ATOM 5488 O O . SER A 1 731 ? 147.254 117.898 89.102 1.00 31.34 731 SER A O 1
ATOM 5491 N N . GLU A 1 732 ? 148.646 116.148 89.411 1.00 25.20 732 GLU A N 1
ATOM 5492 C CA . GLU A 1 732 ? 149.506 116.884 90.332 1.00 23.00 732 GLU A CA 1
ATOM 5493 C C . GLU A 1 732 ? 150.320 117.948 89.608 1.00 32.49 732 GLU A C 1
ATOM 5494 O O . GLU A 1 732 ? 150.617 118.999 90.188 1.00 32.22 732 GLU A O 1
ATOM 5500 N N . SER A 1 733 ? 150.695 117.691 88.353 1.00 30.72 733 SER A N 1
ATOM 5501 C CA . SER A 1 733 ? 151.471 118.667 87.594 1.00 29.48 733 SER A CA 1
ATOM 5502 C C . SER A 1 733 ? 150.686 119.955 87.385 1.00 33.55 733 SER A C 1
ATOM 5503 O O . SER A 1 733 ? 151.252 121.052 87.444 1.00 37.21 733 SER A O 1
ATOM 5506 N N . TYR A 1 734 ? 149.381 119.842 87.130 1.00 31.02 734 TYR A N 1
ATOM 5507 C CA . TYR A 1 734 ? 148.547 121.030 86.976 1.00 22.43 734 TYR A CA 1
ATOM 5508 C C . TYR A 1 734 ? 148.535 121.864 88.251 1.00 24.61 734 TYR A C 1
ATOM 5509 O O . TYR A 1 734 ? 148.670 123.093 88.201 1.00 37.61 734 TYR A O 1
ATOM 5518 N N . ILE A 1 735 ? 148.382 121.211 89.404 1.00 23.58 735 ILE A N 1
ATOM 5519 C CA . ILE A 1 735 ? 148.371 121.928 90.676 1.00 23.27 735 ILE A CA 1
ATOM 5520 C C . ILE A 1 735 ? 149.724 122.576 90.935 1.00 23.43 735 ILE A C 1
ATOM 5521 O O . ILE A 1 735 ? 149.804 123.714 91.413 1.00 30.23 735 ILE A O 1
ATOM 5526 N N . ASP A 1 736 ? 150.809 121.861 90.630 1.00 21.38 736 ASP A N 1
ATOM 5527 C CA . ASP A 1 736 ? 152.142 122.423 90.823 1.00 30.32 736 ASP A CA 1
ATOM 5528 C C . ASP A 1 736 ? 152.356 123.647 89.942 1.00 29.25 736 ASP A C 1
ATOM 5529 O O . ASP A 1 736 ? 152.919 124.652 90.390 1.00 31.98 736 ASP A O 1
ATOM 5534 N N . GLU A 1 737 ? 151.918 123.580 88.682 1.00 24.03 737 GLU A N 1
ATOM 5535 C CA . GLU A 1 737 ? 152.031 124.733 87.794 1.00 24.98 737 GLU A CA 1
ATOM 5536 C C . GLU A 1 737 ? 151.207 125.906 88.307 1.00 27.08 737 GLU A C 1
ATOM 5537 O O . GLU A 1 737 ? 151.661 127.056 88.273 1.00 30.56 737 GLU A O 1
ATOM 5543 N N . LEU A 1 738 ? 149.987 125.635 88.781 1.00 25.48 738 LEU A N 1
ATOM 5544 C CA . LEU A 1 738 ? 149.149 126.702 89.319 1.00 15.79 738 LEU A CA 1
ATOM 5545 C C . LEU A 1 738 ? 149.805 127.365 90.523 1.00 22.02 738 LEU A C 1
ATOM 5546 O O . LEU A 1 738 ? 149.789 128.595 90.649 1.00 30.08 738 LEU A O 1
ATOM 5551 N N . VAL A 1 739 ? 150.380 126.566 91.424 1.00 23.28 739 VAL A N 1
ATOM 5552 C CA . VAL A 1 739 ? 151.042 127.127 92.598 1.00 18.37 739 VAL A CA 1
ATOM 5553 C C . VAL A 1 739 ? 152.268 127.936 92.192 1.00 20.41 739 VAL A C 1
ATOM 5554 O O . VAL A 1 739 ? 152.491 129.043 92.697 1.00 28.17 739 VAL A O 1
ATOM 5558 N N . ASP A 1 740 ? 153.084 127.400 91.280 1.00 27.02 740 ASP A N 1
ATOM 5559 C CA . ASP A 1 740 ? 154.302 128.093 90.869 1.00 30.34 740 ASP A CA 1
ATOM 5560 C C . ASP A 1 740 ? 153.988 129.419 90.189 1.00 30.96 740 ASP A C 1
ATOM 5561 O O . ASP A 1 740 ? 154.647 130.431 90.453 1.00 31.96 740 ASP A O 1
ATOM 5566 N N . GLU A 1 741 ? 152.987 129.436 89.309 1.00 24.67 741 GLU A N 1
ATOM 5567 C CA . GLU A 1 741 ? 152.646 130.658 88.593 1.00 21.44 741 GLU A CA 1
ATOM 5568 C C . GLU A 1 741 ? 151.944 131.684 89.472 1.00 23.82 741 GLU A C 1
ATOM 5569 O O . GLU A 1 741 ? 151.733 132.815 89.022 1.00 30.06 741 GLU A O 1
ATOM 5575 N N . GLY A 1 742 ? 151.584 131.327 90.702 1.00 27.13 742 GLY A N 1
ATOM 5576 C CA . GLY A 1 742 ? 150.927 132.254 91.598 1.00 29.07 742 GLY A CA 1
ATOM 5577 C C . GLY A 1 742 ? 149.428 132.353 91.439 1.00 24.67 742 GLY A C 1
ATOM 5578 O O . GLY A 1 742 ? 148.810 133.214 92.074 1.00 28.23 742 GLY A O 1
ATOM 5579 N N . LYS A 1 743 ? 148.822 131.502 90.611 1.00 16.15 743 LYS A N 1
ATOM 5580 C CA . LYS A 1 743 ? 147.376 131.533 90.438 1.00 18.53 743 LYS A CA 1
ATOM 5581 C C . LYS A 1 743 ? 146.646 130.901 91.614 1.00 13.90 743 LYS A C 1
ATOM 5582 O O . LYS A 1 743 ? 145.493 131.252 91.883 1.00 26.19 743 LYS A O 1
ATOM 5588 N N . LEU A 1 744 ? 147.291 129.975 92.318 1.00 5.98 744 LEU A N 1
ATOM 5589 C CA . LEU A 1 744 ? 146.683 129.264 93.432 1.00 10.26 744 LEU A CA 1
ATOM 5590 C C . LEU A 1 744 ? 147.594 129.347 94.646 1.00 18.78 744 LEU A C 1
ATOM 5591 O O . LEU A 1 744 ? 148.817 129.238 94.523 1.00 27.93 744 LEU A O 1
ATOM 5596 N N . TYR A 1 745 ? 146.994 129.550 95.814 1.00 7.62 745 TYR A N 1
ATOM 5597 C CA . TYR A 1 745 ? 147.711 129.573 97.086 1.00 0.00 745 TYR A CA 1
ATOM 5598 C C . TYR A 1 745 ? 147.379 128.273 97.806 1.00 5.18 745 TYR A C 1
ATOM 5599 O O . TYR A 1 745 ? 146.291 128.128 98.370 1.00 19.59 745 TYR A O 1
ATOM 5608 N N . LEU A 1 746 ? 148.316 127.333 97.789 1.00 6.52 746 LEU A N 1
ATOM 5609 C CA . LEU A 1 746 ? 148.091 125.999 98.324 1.00 0.00 746 LEU A CA 1
ATOM 5610 C C . LEU A 1 746 ? 148.667 125.912 99.730 1.00 9.95 746 LEU A C 1
ATOM 5611 O O . LEU A 1 746 ? 149.874 126.086 99.924 1.00 20.06 746 LEU A O 1
ATOM 5616 N N . PHE A 1 747 ? 147.803 125.649 100.700 1.00 3.36 747 PHE A N 1
ATOM 5617 C CA . PHE A 1 747 ? 148.198 125.360 102.068 1.00 0.00 747 PHE A CA 1
ATOM 5618 C C . PHE A 1 747 ? 147.945 123.889 102.360 1.00 0.00 747 PHE A C 1
ATOM 5619 O O . PHE A 1 747 ? 147.397 123.153 101.536 1.00 18.44 747 PHE A O 1
ATOM 5627 N N . GLN A 1 748 ? 148.354 123.456 103.547 1.00 0.00 748 GLN A N 1
ATOM 5628 C CA . GLN A 1 748 ? 148.089 122.101 104.010 1.00 0.00 748 GLN A CA 1
ATOM 5629 C C . GLN A 1 748 ? 147.379 122.176 105.351 1.00 9.58 748 GLN A C 1
ATOM 5630 O O . GLN A 1 748 ? 147.917 122.736 106.311 1.00 21.89 748 GLN A O 1
ATOM 5636 N N . ILE A 1 749 ? 146.176 121.611 105.415 1.00 18.01 749 ILE A N 1
ATOM 5637 C CA . ILE A 1 749 ? 145.433 121.548 106.669 1.00 15.87 749 ILE A CA 1
ATOM 5638 C C . ILE A 1 749 ? 146.173 120.584 107.589 1.00 15.21 749 ILE A C 1
ATOM 5639 O O . ILE A 1 749 ? 146.178 119.372 107.357 1.00 20.67 749 ILE A O 1
ATOM 5644 N N . TYR A 1 750 ? 146.799 121.116 108.635 1.00 7.07 750 TYR A N 1
ATOM 5645 C CA . TYR A 1 750 ? 147.780 120.372 109.406 1.00 0.00 750 TYR A CA 1
ATOM 5646 C C . TYR A 1 750 ? 147.360 120.225 110.860 1.00 1.11 750 TYR A C 1
ATOM 5647 O O . TYR A 1 750 ? 146.711 121.100 111.439 1.00 14.92 750 TYR A O 1
ATOM 5656 N N . ASN A 1 751 ? 147.749 119.091 111.432 1.00 3.34 751 ASN A N 1
ATOM 5657 C CA . ASN A 1 751 ? 147.590 118.792 112.844 1.00 0.00 751 ASN A CA 1
ATOM 5658 C C . ASN A 1 751 ? 148.698 117.815 113.204 1.00 5.67 751 ASN A C 1
ATOM 5659 O O . ASN A 1 751 ? 149.215 117.103 112.341 1.00 25.16 751 ASN A O 1
ATOM 5664 N N . LYS A 1 752 ? 149.074 117.786 114.484 1.00 0.00 752 LYS A N 1
ATOM 5665 C CA . LYS A 1 752 ? 150.180 116.916 114.873 1.00 10.03 752 LYS A CA 1
ATOM 5666 C C . LYS A 1 752 ? 149.855 115.445 114.650 1.00 23.48 752 LYS A C 1
ATOM 5667 O O . LYS A 1 752 ? 150.769 114.612 114.654 1.00 27.37 752 LYS A O 1
ATOM 5673 N N . ASP A 1 753 ? 148.580 115.106 114.454 1.00 17.61 753 ASP A N 1
ATOM 5674 C CA . ASP A 1 753 ? 148.189 113.761 114.057 1.00 5.97 753 ASP A CA 1
ATOM 5675 C C . ASP A 1 753 ? 148.382 113.504 112.570 1.00 9.56 753 ASP A C 1
ATOM 5676 O O . ASP A 1 753 ? 148.314 112.346 112.146 1.00 16.74 753 ASP A O 1
ATOM 5681 N N . PHE A 1 754 ? 148.609 114.545 111.773 1.00 8.70 754 PHE A N 1
ATOM 5682 C CA . PHE A 1 754 ? 148.873 114.397 110.349 1.00 4.51 754 PHE A CA 1
ATOM 5683 C C . PHE A 1 754 ? 150.357 114.263 110.042 1.00 7.77 754 PHE A C 1
ATOM 5684 O O . PHE A 1 754 ? 150.726 114.149 108.870 1.00 14.45 754 PHE A O 1
ATOM 5692 N N . SER A 1 755 ? 151.207 114.277 111.059 1.00 11.86 755 SER A N 1
ATOM 5693 C CA . SER A 1 755 ? 152.639 114.134 110.873 1.00 10.59 755 SER A CA 1
ATOM 5694 C C . SER A 1 755 ? 152.998 112.674 110.601 1.00 12.50 755 SER A C 1
ATOM 5695 O O . SER A 1 755 ? 152.329 111.762 111.092 1.00 19.59 755 SER A O 1
ATOM 5698 N N . PRO A 1 756 ? 154.047 112.428 109.813 1.00 13.09 756 PRO A N 1
ATOM 5699 C CA . PRO A 1 756 ? 154.476 111.040 109.584 1.00 13.91 756 PRO A CA 1
ATOM 5700 C C . PRO A 1 756 ? 154.937 110.330 110.843 1.00 21.21 756 PRO A C 1
ATOM 5701 O O . PRO A 1 756 ? 154.914 109.094 110.881 1.00 22.76 756 PRO A O 1
ATOM 5705 N N . TYR A 1 757 ? 155.354 111.066 111.871 1.00 16.99 757 TYR A N 1
ATOM 5706 C CA . TYR A 1 757 ? 155.857 110.471 113.101 1.00 7.89 757 TYR A CA 1
ATOM 5707 C C . TYR A 1 757 ? 154.767 110.192 114.125 1.00 15.04 757 TYR A C 1
ATOM 5708 O O . TYR A 1 757 ? 155.053 109.568 115.152 1.00 21.28 757 TYR A O 1
ATOM 5717 N N . SER A 1 758 ? 153.536 110.634 113.881 1.00 21.12 758 SER A N 1
ATOM 5718 C CA . SER A 1 758 ? 152.453 110.385 114.821 1.00 12.93 758 SER A CA 1
ATOM 5719 C C . SER A 1 758 ? 152.034 108.923 114.760 1.00 22.31 758 SER A C 1
ATOM 5720 O O . SER A 1 758 ? 151.799 108.378 113.678 1.00 30.31 758 SER A O 1
ATOM 5723 N N . LYS A 1 759 ? 151.935 108.287 115.927 1.00 28.03 759 LYS A N 1
ATOM 5724 C CA . LYS A 1 759 ? 151.621 106.866 116.008 1.00 26.24 759 LYS A CA 1
ATOM 5725 C C . LYS A 1 759 ? 150.514 106.520 116.992 1.00 30.95 759 LYS A C 1
ATOM 5726 O O . LYS A 1 759 ? 149.919 105.444 116.858 1.00 34.48 759 LYS A O 1
ATOM 5732 N N . GLY A 1 760 ? 150.213 107.376 117.961 1.00 25.16 760 GLY A N 1
ATOM 5733 C CA . GLY A 1 760 ? 149.215 107.076 118.966 1.00 20.21 760 GLY A CA 1
ATOM 5734 C C . GLY A 1 760 ? 147.813 107.406 118.500 1.00 20.82 760 GLY A C 1
ATOM 5735 O O . GLY A 1 760 ? 147.548 107.601 117.311 1.00 27.39 760 GLY A O 1
ATOM 5736 N N . LYS A 1 761 ? 146.900 107.461 119.461 1.00 18.84 761 LYS A N 1
ATOM 5737 C CA . LYS A 1 761 ? 145.511 107.771 119.150 1.00 12.40 761 LYS A CA 1
ATOM 5738 C C . LYS A 1 761 ? 145.395 109.222 118.696 1.00 16.86 761 LYS A C 1
ATOM 5739 O O . LYS A 1 761 ? 145.855 110.126 119.404 1.00 20.47 761 LYS A O 1
ATOM 5745 N N . PRO A 1 762 ? 144.796 109.485 117.539 1.00 8.90 762 PRO A N 1
ATOM 5746 C CA . PRO A 1 762 ? 144.689 110.864 117.057 1.00 6.92 762 PRO A CA 1
ATOM 5747 C C . PRO A 1 762 ? 143.704 111.667 117.889 1.00 10.08 762 PRO A C 1
ATOM 5748 O O . PRO A 1 762 ? 142.845 111.124 118.586 1.00 17.01 762 PRO A O 1
ATOM 5752 N N . ASN A 1 763 ? 143.850 112.988 117.815 1.00 13.04 763 ASN A N 1
ATOM 5753 C CA . ASN A 1 763 ? 142.942 113.873 118.525 1.00 3.25 763 ASN A CA 1
ATOM 5754 C C . ASN A 1 763 ? 141.516 113.672 118.028 1.00 5.52 763 ASN A C 1
ATOM 5755 O O . ASN A 1 763 ? 141.275 113.199 116.915 1.00 26.54 763 ASN A O 1
ATOM 5760 N N . LEU A 1 764 ? 140.561 114.031 118.882 1.00 2.15 764 LEU A N 1
ATOM 5761 C CA . LEU A 1 764 ? 139.160 113.794 118.559 1.00 1.44 764 LEU A CA 1
ATOM 5762 C C . LEU A 1 764 ? 138.725 114.626 117.358 1.00 0.00 764 LEU A C 1
ATOM 5763 O O . LEU A 1 764 ? 137.989 114.141 116.488 1.00 11.09 764 LEU A O 1
ATOM 5768 N N . HIS A 1 765 ? 139.178 115.879 117.287 1.00 0.84 765 HIS A N 1
ATOM 5769 C CA . HIS A 1 765 ? 138.852 116.723 116.144 1.00 0.00 765 HIS A CA 1
ATOM 5770 C C . HIS A 1 765 ? 139.486 116.200 114.863 1.00 1.71 765 HIS A C 1
ATOM 5771 O O . HIS A 1 765 ? 138.909 116.352 113.782 1.00 29.95 765 HIS A O 1
ATOM 5778 N N . THR A 1 766 ? 140.664 115.581 114.961 1.00 0.00 766 THR A N 1
ATOM 5779 C CA . THR A 1 766 ? 141.248 114.919 113.798 1.00 0.00 766 THR A CA 1
ATOM 5780 C C . THR A 1 766 ? 140.361 113.776 113.322 1.00 1.91 766 THR A C 1
ATOM 5781 O O . THR A 1 766 ? 140.176 113.582 112.114 1.00 20.42 766 THR A O 1
ATOM 5785 N N . LEU A 1 767 ? 139.800 113.009 114.260 1.00 0.54 767 LEU A N 1
ATOM 5786 C CA . LEU A 1 767 ? 138.870 111.947 113.892 1.00 0.00 767 LEU A CA 1
ATOM 5787 C C . LEU A 1 767 ? 137.632 112.513 113.210 1.00 3.76 767 LEU A C 1
ATOM 5788 O O . LEU A 1 767 ? 137.163 111.961 112.209 1.00 13.67 767 LEU A O 1
ATOM 5793 N N . TYR A 1 768 ? 137.092 113.617 113.733 1.00 4.10 768 TYR A N 1
ATOM 5794 C CA . TYR A 1 768 ? 135.940 114.250 113.095 1.00 0.00 768 TYR A CA 1
ATOM 5795 C C . TYR A 1 768 ? 136.275 114.701 111.677 1.00 0.00 768 TYR A C 1
ATOM 5796 O O . TYR A 1 768 ? 135.496 114.487 110.740 1.00 19.95 768 TYR A O 1
ATOM 5805 N N . TRP A 1 769 ? 137.437 115.334 111.505 1.00 0.00 769 TRP A N 1
ATOM 5806 C CA . TRP A 1 769 ? 137.830 115.820 110.188 1.00 0.00 769 TRP A CA 1
ATOM 5807 C C . TRP A 1 769 ? 138.003 114.674 109.201 1.00 6.58 769 TRP A C 1
ATOM 5808 O O . TRP A 1 769 ? 137.552 114.761 108.053 1.00 20.46 769 TRP A O 1
ATOM 5819 N N . LYS A 1 770 ? 138.659 113.592 109.623 1.00 0.00 770 LYS A N 1
ATOM 5820 C CA . LYS A 1 770 ? 138.860 112.465 108.720 1.00 0.00 770 LYS A CA 1
ATOM 5821 C C . LYS A 1 770 ? 137.562 111.712 108.456 1.00 3.78 770 LYS A C 1
ATOM 5822 O O . LYS A 1 770 ? 137.427 111.068 107.410 1.00 9.69 770 LYS A O 1
ATOM 5828 N N . ALA A 1 771 ? 136.602 111.776 109.381 1.00 18.34 771 ALA A N 1
ATOM 5829 C CA . ALA A 1 771 ? 135.304 111.157 109.156 1.00 16.58 771 ALA A CA 1
ATOM 5830 C C . ALA A 1 771 ? 134.394 112.013 108.291 1.00 8.35 771 ALA A C 1
ATOM 5831 O O . ALA A 1 771 ? 133.414 111.495 107.748 1.00 17.14 771 ALA A O 1
ATOM 5833 N N . LEU A 1 772 ? 134.686 113.309 108.168 1.00 6.94 772 LEU A N 1
ATOM 5834 C CA . LEU A 1 772 ? 133.918 114.161 107.264 1.00 0.00 772 LEU A CA 1
ATOM 5835 C C . LEU A 1 772 ? 133.872 113.586 105.853 1.00 0.60 772 LEU A C 1
ATOM 5836 O O . LEU A 1 772 ? 132.847 113.680 105.169 1.00 4.52 772 LEU A O 1
ATOM 5841 N N . PHE A 1 773 ? 134.974 112.985 105.401 1.00 11.85 773 PHE A N 1
ATOM 5842 C CA . PHE A 1 773 ? 135.099 112.472 104.042 1.00 14.49 773 PHE A CA 1
ATOM 5843 C C . PHE A 1 773 ? 135.196 110.951 103.997 1.00 17.67 773 PHE A C 1
ATOM 5844 O O . PHE A 1 773 ? 135.594 110.390 102.972 1.00 13.70 773 PHE A O 1
ATOM 5852 N N . ASP A 1 774 ? 134.853 110.274 105.089 1.00 19.40 774 ASP A N 1
ATOM 5853 C CA . ASP A 1 774 ? 134.890 108.820 105.115 1.00 17.25 774 ASP A CA 1
ATOM 5854 C C . ASP A 1 774 ? 133.827 108.238 104.191 1.00 24.89 774 ASP A C 1
ATOM 5855 O O . ASP A 1 774 ? 132.744 108.802 104.019 1.00 36.79 774 ASP A O 1
ATOM 5860 N N . GLU A 1 775 ? 134.151 107.092 103.586 1.00 23.87 775 GLU A N 1
ATOM 5861 C CA . GLU A 1 775 ? 133.185 106.415 102.726 1.00 24.10 775 GLU A CA 1
ATOM 5862 C C . GLU A 1 775 ? 131.963 105.966 103.517 1.00 34.85 775 GLU A C 1
ATOM 5863 O O . GLU A 1 775 ? 130.825 106.127 103.062 1.00 40.72 775 GLU A O 1
ATOM 5869 N N . GLU A 1 776 ? 132.181 105.402 104.709 1.00 31.76 776 GLU A N 1
ATOM 5870 C CA . GLU A 1 776 ? 131.062 105.001 105.555 1.00 24.34 776 GLU A CA 1
ATOM 5871 C C . GLU A 1 776 ? 130.209 106.201 105.942 1.00 28.56 776 GLU A C 1
ATOM 5872 O O . GLU A 1 776 ? 128.976 106.134 105.903 1.00 32.02 776 GLU A O 1
ATOM 5878 N N . ASN A 1 777 ? 130.850 107.304 106.331 1.00 25.73 777 ASN A N 1
ATOM 5879 C CA . ASN A 1 777 ? 130.102 108.505 106.686 1.00 20.80 777 ASN A CA 1
ATOM 5880 C C . ASN A 1 777 ? 129.373 109.082 105.481 1.00 21.87 777 ASN A C 1
ATOM 5881 O O . ASN A 1 777 ? 128.227 109.524 105.599 1.00 33.71 777 ASN A O 1
ATOM 5886 N N . LEU A 1 778 ? 130.019 109.096 104.314 1.00 21.83 778 LEU A N 1
ATOM 5887 C CA . LEU A 1 778 ? 129.367 109.639 103.129 1.00 17.94 778 LEU A CA 1
ATOM 5888 C C . LEU A 1 778 ? 128.243 108.743 102.627 1.00 20.83 778 LEU A C 1
ATOM 5889 O O . LEU A 1 778 ? 127.385 109.213 101.873 1.00 27.61 778 LEU A O 1
ATOM 5894 N N . LYS A 1 779 ? 128.230 107.466 103.018 1.00 20.89 779 LYS A N 1
ATOM 5895 C CA . LYS A 1 779 ? 127.092 106.611 102.694 1.00 26.31 779 LYS A CA 1
ATOM 5896 C C . LYS A 1 779 ? 125.835 107.061 103.430 1.00 33.42 779 LYS A C 1
ATOM 5897 O O . LYS A 1 779 ? 124.741 107.073 102.854 1.00 34.10 779 LYS A O 1
ATOM 5903 N N . ASP A 1 780 ? 125.973 107.436 104.701 1.00 34.72 780 ASP A N 1
ATOM 5904 C CA . ASP A 1 780 ? 124.865 107.946 105.511 1.00 23.38 780 ASP A CA 1
ATOM 5905 C C . ASP A 1 780 ? 125.444 109.048 106.393 1.00 23.43 780 ASP A C 1
ATOM 5906 O O . ASP A 1 780 ? 126.091 108.760 107.403 1.00 26.51 780 ASP A O 1
ATOM 5911 N N . VAL A 1 781 ? 125.211 110.303 106.001 1.00 13.91 781 VAL A N 1
ATOM 5912 C CA . VAL A 1 781 ? 125.949 111.424 106.572 1.00 12.75 781 VAL A CA 1
ATOM 5913 C C . VAL A 1 781 ? 125.701 111.527 108.069 1.00 15.47 781 VAL A C 1
ATOM 5914 O O . VAL A 1 781 ? 124.554 111.539 108.532 1.00 21.03 781 VAL A O 1
ATOM 5918 N N . VAL A 1 782 ? 126.789 111.597 108.836 1.00 17.92 782 VAL A N 1
ATOM 5919 C CA . VAL A 1 782 ? 126.733 111.869 110.266 1.00 3.56 782 VAL A CA 1
ATOM 5920 C C . VAL A 1 782 ? 127.505 113.153 110.531 1.00 11.80 782 VAL A C 1
ATOM 5921 O O . VAL A 1 782 ? 127.228 113.874 111.495 1.00 14.17 782 VAL A O 1
ATOM 5925 N N . TYR A 1 783 ? 128.470 113.453 109.664 1.00 11.29 783 TYR A N 1
ATOM 5926 C CA . TYR A 1 783 ? 129.278 114.661 109.756 1.00 0.00 783 TYR A CA 1
ATOM 5927 C C . TYR A 1 783 ? 129.112 115.463 108.476 1.00 3.13 783 TYR A C 1
ATOM 5928 O O . TYR A 1 783 ? 129.278 114.925 107.377 1.00 14.49 783 TYR A O 1
ATOM 5937 N N . LYS A 1 784 ? 128.796 116.746 108.619 1.00 0.00 784 LYS A N 1
ATOM 5938 C CA . LYS A 1 784 ? 128.575 117.634 107.489 1.00 0.00 784 LYS A CA 1
ATOM 5939 C C . LYS A 1 784 ? 129.616 118.743 107.496 1.00 0.00 784 LYS A C 1
ATOM 5940 O O . LYS A 1 784 ? 129.926 119.308 108.548 1.00 19.43 784 LYS A O 1
ATOM 5946 N N . LEU A 1 785 ? 130.157 119.045 106.319 1.00 0.00 785 LEU A N 1
ATOM 5947 C CA . LEU A 1 785 ? 131.146 120.108 106.159 1.00 0.00 785 LEU A CA 1
ATOM 5948 C C . LEU A 1 785 ? 130.399 121.417 105.936 1.00 1.68 785 LEU A C 1
ATOM 5949 O O . LEU A 1 785 ? 129.859 121.663 104.856 1.00 18.58 785 LEU A O 1
ATOM 5954 N N . ASN A 1 786 ? 130.363 122.258 106.964 1.00 0.00 786 ASN A N 1
ATOM 5955 C CA . ASN A 1 786 ? 129.653 123.524 106.884 1.00 2.44 786 ASN A CA 1
ATOM 5956 C C . ASN A 1 786 ? 130.515 124.590 106.219 1.00 13.76 786 ASN A C 1
ATOM 5957 O O . ASN A 1 786 ? 131.745 124.575 106.311 1.00 22.64 786 ASN A O 1
ATOM 5962 N N . GLY A 1 787 ? 129.852 125.520 105.540 1.00 11.76 787 GLY A N 1
ATOM 5963 C CA . GLY A 1 787 ? 130.526 126.624 104.897 1.00 12.87 787 GLY A CA 1
ATOM 5964 C C . GLY A 1 787 ? 130.854 127.738 105.872 1.00 18.09 787 GLY A C 1
ATOM 5965 O O . GLY A 1 787 ? 130.720 127.610 107.090 1.00 26.24 787 GLY A O 1
ATOM 5966 N N . GLU A 1 788 ? 131.302 128.858 105.304 1.00 14.97 788 GLU A N 1
ATOM 5967 C CA . GLU A 1 788 ? 131.691 130.046 106.067 1.00 18.98 788 GLU A CA 1
ATOM 5968 C C . GLU A 1 788 ? 132.842 129.740 107.024 1.00 21.77 788 GLU A C 1
ATOM 5969 O O . GLU A 1 788 ? 132.774 130.005 108.225 1.00 29.06 788 GLU A O 1
ATOM 5975 N N . ALA A 1 789 ? 133.913 129.172 106.474 1.00 21.88 789 ALA A N 1
ATOM 5976 C CA . ALA A 1 789 ? 135.140 128.963 107.224 1.00 14.67 789 ALA A CA 1
ATOM 5977 C C . ALA A 1 789 ? 135.946 130.259 107.260 1.00 22.28 789 ALA A C 1
ATOM 5978 O O . ALA A 1 789 ? 135.589 131.263 106.638 1.00 31.15 789 ALA A O 1
ATOM 5980 N N . GLU A 1 790 ? 137.051 130.247 108.000 1.00 9.89 790 GLU A N 1
ATOM 5981 C CA . GLU A 1 790 ? 137.883 131.432 108.139 1.00 12.97 790 GLU A CA 1
ATOM 5982 C C . GLU A 1 790 ? 139.350 131.037 108.177 1.00 5.64 790 GLU A C 1
ATOM 5983 O O . GLU A 1 790 ? 139.707 129.994 108.730 1.00 14.97 790 GLU A O 1
ATOM 5989 N N . VAL A 1 791 ? 140.194 131.882 107.591 1.00 0.00 791 VAL A N 1
ATOM 5990 C CA . VAL A 1 791 ? 141.640 131.699 107.594 1.00 3.20 791 VAL A CA 1
ATOM 5991 C C . VAL A 1 791 ? 142.253 132.894 108.305 1.00 12.28 791 VAL A C 1
ATOM 5992 O O . VAL A 1 791 ? 142.005 134.044 107.922 1.00 22.17 791 VAL A O 1
ATOM 5996 N N . PHE A 1 792 ? 143.047 132.627 109.336 1.00 4.41 792 PHE A N 1
ATOM 5997 C CA . PHE A 1 792 ? 143.677 133.663 110.135 1.00 0.00 792 PHE A CA 1
ATOM 5998 C C . PHE A 1 792 ? 145.190 133.600 109.982 1.00 0.21 792 PHE A C 1
ATOM 5999 O O . PHE A 1 792 ? 145.751 132.600 109.528 1.00 18.78 792 PHE A O 1
ATOM 6007 N N . TYR A 1 793 ? 145.846 134.690 110.367 1.00 0.00 793 TYR A N 1
ATOM 6008 C CA . TYR A 1 793 ? 147.300 134.787 110.339 1.00 0.12 793 TYR A CA 1
ATOM 6009 C C . TYR A 1 793 ? 147.769 135.311 111.685 1.00 5.14 793 TYR A C 1
ATOM 6010 O O . TYR A 1 793 ? 147.351 136.392 112.110 1.00 16.79 793 TYR A O 1
ATOM 6019 N N . ARG A 1 794 ? 148.633 134.552 112.351 1.00 3.39 794 ARG A N 1
ATOM 6020 C CA . ARG A 1 794 ? 149.139 134.908 113.669 1.00 2.61 794 ARG A CA 1
ATOM 6021 C C . ARG A 1 794 ? 150.625 135.216 113.560 1.00 11.86 794 ARG A C 1
ATOM 6022 O O . ARG A 1 794 ? 151.406 134.372 113.110 1.00 14.88 794 ARG A O 1
ATOM 6030 N N . LYS A 1 795 ? 151.009 136.420 113.973 1.00 11.74 795 LYS A N 1
ATOM 6031 C CA . LYS A 1 795 ? 152.401 136.831 113.925 1.00 13.47 795 LYS A CA 1
ATOM 6032 C C . LYS A 1 795 ? 153.177 136.237 115.095 1.00 18.84 795 LYS A C 1
ATOM 6033 O O . LYS A 1 795 ? 152.606 135.806 116.101 1.00 25.70 795 LYS A O 1
ATOM 6039 N N . ALA A 1 796 ? 154.499 136.212 114.949 1.00 20.72 796 ALA A N 1
ATOM 6040 C CA . ALA A 1 796 ? 155.355 135.721 116.019 1.00 17.91 796 ALA A CA 1
ATOM 6041 C C . ALA A 1 796 ? 155.223 136.608 117.249 1.00 20.74 796 ALA A C 1
ATOM 6042 O O . ALA A 1 796 ? 155.204 137.837 117.151 1.00 31.53 796 ALA A O 1
ATOM 6044 N N . SER A 1 797 ? 155.130 135.973 118.417 1.00 14.16 797 SER A N 1
ATOM 6045 C CA . SER A 1 797 ? 154.957 136.688 119.671 1.00 15.88 797 SER A CA 1
ATOM 6046 C C . SER A 1 797 ? 156.127 136.549 120.630 1.00 19.77 797 SER A C 1
ATOM 6047 O O . SER A 1 797 ? 156.317 137.434 121.469 1.00 24.88 797 SER A O 1
ATOM 6050 N N . ILE A 1 798 ? 156.910 135.480 120.532 1.00 13.42 798 ILE A N 1
ATOM 6051 C CA . ILE A 1 798 ? 157.998 135.202 121.461 1.00 10.98 798 ILE A CA 1
ATOM 6052 C C . ILE A 1 798 ? 159.304 135.324 120.689 1.00 19.50 798 ILE A C 1
ATOM 6053 O O . ILE A 1 798 ? 159.585 134.516 119.796 1.00 28.77 798 ILE A O 1
ATOM 6058 N N . ASN A 1 799 ? 160.106 136.333 121.030 1.00 32.16 799 ASN A N 1
ATOM 6059 C CA . ASN A 1 799 ? 161.366 136.551 120.326 1.00 32.87 799 ASN A CA 1
ATOM 6060 C C . ASN A 1 799 ? 162.464 135.642 120.865 1.00 32.16 799 ASN A C 1
ATOM 6061 O O . ASN A 1 799 ? 163.019 134.817 120.132 1.00 31.49 799 ASN A O 1
ATOM 6066 N N . GLU A 1 800 ? 162.790 135.777 122.148 1.00 38.75 800 GLU A N 1
ATOM 6067 C CA . GLU A 1 800 ? 163.799 134.926 122.761 1.00 41.06 800 GLU A CA 1
ATOM 6068 C C . GLU A 1 800 ? 163.209 133.555 123.068 1.00 41.25 800 GLU A C 1
ATOM 6069 O O . GLU A 1 800 ? 162.073 133.438 123.535 1.00 43.34 800 GLU A O 1
ATOM 6075 N N . THR A 1 801 ? 163.978 132.513 122.776 1.00 38.01 801 THR A N 1
ATOM 6076 C CA . THR A 1 801 ? 163.519 131.140 122.921 1.00 38.64 801 THR A CA 1
ATOM 6077 C C . THR A 1 801 ? 164.302 130.435 124.019 1.00 41.29 801 THR A C 1
ATOM 6078 O O . THR A 1 801 ? 165.498 130.683 124.202 1.00 42.58 801 THR A O 1
ATOM 6082 N N . ILE A 1 802 ? 163.621 129.557 124.746 1.00 34.16 802 ILE A N 1
ATOM 6083 C CA . ILE A 1 802 ? 164.238 128.705 125.753 1.00 23.21 802 ILE A CA 1
ATOM 6084 C C . ILE A 1 802 ? 164.280 127.305 125.157 1.00 26.62 802 ILE A C 1
ATOM 6085 O O . ILE A 1 802 ? 163.276 126.585 125.156 1.00 28.50 802 ILE A O 1
ATOM 6090 N N . VAL A 1 803 ? 165.444 126.912 124.649 1.00 27.97 803 VAL A N 1
ATOM 6091 C CA . VAL A 1 803 ? 165.595 125.697 123.859 1.00 25.24 803 VAL A CA 1
ATOM 6092 C C . VAL A 1 803 ? 166.371 124.667 124.668 1.00 25.89 803 VAL A C 1
ATOM 6093 O O . VAL A 1 803 ? 167.393 124.989 125.286 1.00 32.51 803 VAL A O 1
ATOM 6097 N N . HIS A 1 804 ? 165.868 123.435 124.685 1.00 20.26 804 HIS A N 1
ATOM 6098 C CA . HIS A 1 804 ? 166.576 122.305 125.276 1.00 22.69 804 HIS A CA 1
ATOM 6099 C C . HIS A 1 804 ? 167.496 121.721 124.211 1.00 26.54 804 HIS A C 1
ATOM 6100 O O . HIS A 1 804 ? 167.027 121.095 123.255 1.00 30.29 804 HIS A O 1
ATOM 6107 N N . LYS A 1 805 ? 168.800 121.935 124.369 1.00 18.38 805 LYS A N 1
ATOM 6108 C CA . LYS A 1 805 ? 169.763 121.515 123.362 1.00 20.64 805 LYS A CA 1
ATOM 6109 C C . LYS A 1 805 ? 169.698 120.006 123.139 1.00 25.15 805 LYS A C 1
ATOM 6110 O O . LYS A 1 805 ? 169.201 119.244 123.972 1.00 33.26 805 LYS A O 1
ATOM 6116 N N . ALA A 1 806 ? 170.217 119.579 121.993 1.00 25.72 806 ALA A N 1
ATOM 6117 C CA . ALA A 1 806 ? 170.150 118.179 121.604 1.00 23.45 806 ALA A CA 1
ATOM 6118 C C . ALA A 1 806 ? 171.265 117.376 122.260 1.00 29.59 806 ALA A C 1
ATOM 6119 O O . ALA A 1 806 ? 172.332 117.904 122.587 1.00 37.16 806 ALA A O 1
ATOM 6121 N N . ASN A 1 807 ? 171.002 116.081 122.446 1.00 27.57 807 ASN A N 1
ATOM 6122 C CA . ASN A 1 807 ? 171.963 115.148 123.037 1.00 25.22 807 ASN A CA 1
ATOM 6123 C C . ASN A 1 807 ? 172.413 115.612 124.421 1.00 31.94 807 ASN A C 1
ATOM 6124 O O . ASN A 1 807 ? 173.589 115.520 124.776 1.00 37.27 807 ASN A O 1
ATOM 6129 N N . GLU A 1 808 ? 171.463 116.116 125.211 1.00 37.41 808 GLU A N 1
ATOM 6130 C CA . GLU A 1 808 ? 171.724 116.546 126.576 1.00 37.54 808 GLU A CA 1
ATOM 6131 C C . GLU A 1 808 ? 170.553 116.080 127.433 1.00 34.99 808 GLU A C 1
ATOM 6132 O O . GLU A 1 808 ? 169.391 116.386 127.108 1.00 39.26 808 GLU A O 1
ATOM 6138 N N . PRO A 1 809 ? 170.813 115.341 128.511 1.00 24.87 809 PRO A N 1
ATOM 6139 C CA . PRO A 1 809 ? 169.714 114.788 129.311 1.00 24.72 809 PRO A CA 1
ATOM 6140 C C . PRO A 1 809 ? 168.837 115.882 129.902 1.00 30.96 809 PRO A C 1
ATOM 6141 O O . PRO A 1 809 ? 169.311 116.960 130.263 1.00 34.68 809 PRO A O 1
ATOM 6145 N N . ILE A 1 810 ? 167.542 115.589 129.993 1.00 28.21 810 ILE A N 1
ATOM 6146 C CA . ILE A 1 810 ? 166.548 116.509 130.530 1.00 23.39 810 ILE A CA 1
ATOM 6147 C C . ILE A 1 810 ? 165.885 115.845 131.726 1.00 28.58 810 ILE A C 1
ATOM 6148 O O . ILE A 1 810 ? 165.462 114.686 131.642 1.00 34.54 810 ILE A O 1
ATOM 6153 N N . LYS A 1 811 ? 165.795 116.575 132.833 1.00 32.53 811 LYS A N 1
ATOM 6154 C CA . LYS A 1 811 ? 165.194 116.028 134.041 1.00 29.20 811 LYS A CA 1
ATOM 6155 C C . LYS A 1 811 ? 163.684 115.916 133.877 1.00 28.34 811 LYS A C 1
ATOM 6156 O O . LYS A 1 811 ? 163.015 116.879 133.492 1.00 28.83 811 LYS A O 1
ATOM 6162 N N . ASN A 1 812 ? 163.150 114.734 134.169 1.00 21.98 812 ASN A N 1
ATOM 6163 C CA . ASN A 1 812 ? 161.716 114.509 134.074 1.00 16.36 812 ASN A CA 1
ATOM 6164 C C . ASN A 1 812 ? 160.984 115.200 135.220 1.00 22.86 812 ASN A C 1
ATOM 6165 O O . ASN A 1 812 ? 161.479 115.279 136.347 1.00 30.20 812 ASN A O 1
ATOM 6170 N N . LYS A 1 813 ? 159.788 115.700 134.921 1.00 21.33 813 LYS A N 1
ATOM 6171 C CA . LYS A 1 813 ? 158.984 116.424 135.897 1.00 24.79 813 LYS A CA 1
ATOM 6172 C C . LYS A 1 813 ? 157.972 115.542 136.615 1.00 27.44 813 LYS A C 1
ATOM 6173 O O . LYS A 1 813 ? 157.217 116.050 137.451 1.00 30.58 813 LYS A O 1
ATOM 6179 N N . ASN A 1 814 ? 157.930 114.246 136.314 1.00 31.55 814 ASN A N 1
ATOM 6180 C CA . ASN A 1 814 ? 156.971 113.352 136.945 1.00 31.93 814 ASN A CA 1
ATOM 6181 C C . ASN A 1 814 ? 157.686 112.519 137.996 1.00 33.38 814 ASN A C 1
ATOM 6182 O O . ASN A 1 814 ? 158.519 111.672 137.637 1.00 30.90 814 ASN A O 1
ATOM 6187 N N . PRO A 1 815 ? 157.418 112.722 139.289 1.00 29.05 815 PRO A N 1
ATOM 6188 C CA . PRO A 1 815 ? 158.094 111.906 140.311 1.00 32.27 815 PRO A CA 1
ATOM 6189 C C . PRO A 1 815 ? 157.806 110.420 140.194 1.00 36.67 815 PRO A C 1
ATOM 6190 O O . PRO A 1 815 ? 158.684 109.603 140.498 1.00 38.40 815 PRO A O 1
ATOM 6194 N N . LEU A 1 816 ? 156.604 110.043 139.760 1.00 33.87 816 LEU A N 1
ATOM 6195 C CA . LEU A 1 816 ? 156.249 108.637 139.617 1.00 36.10 816 LEU A CA 1
ATOM 6196 C C . LEU A 1 816 ? 156.843 107.996 138.370 1.00 33.73 816 LEU A C 1
ATOM 6197 O O . LEU A 1 816 ? 156.747 106.774 138.218 1.00 31.44 816 LEU A O 1
ATOM 6202 N N . ASN A 1 817 ? 157.444 108.778 137.485 1.00 31.76 817 ASN A N 1
ATOM 6203 C CA . ASN A 1 817 ? 158.030 108.234 136.266 1.00 33.75 817 ASN A CA 1
ATOM 6204 C C . ASN A 1 817 ? 159.303 107.469 136.601 1.00 37.91 817 ASN A C 1
ATOM 6205 O O . ASN A 1 817 ? 160.227 108.052 137.185 1.00 41.74 817 ASN A O 1
ATOM 6210 N N . PRO A 1 818 ? 159.396 106.178 136.273 1.00 34.91 818 PRO A N 1
ATOM 6211 C CA . PRO A 1 818 ? 160.633 105.437 136.569 1.00 32.22 818 PRO A CA 1
ATOM 6212 C C . PRO A 1 818 ? 161.859 105.989 135.865 1.00 30.52 818 PRO A C 1
ATOM 6213 O O . PRO A 1 818 ? 162.957 105.946 136.433 1.00 34.61 818 PRO A O 1
ATOM 6217 N N . LYS A 1 819 ? 161.711 106.506 134.648 1.00 28.99 819 LYS A N 1
ATOM 6218 C CA . LYS A 1 819 ? 162.843 107.046 133.906 1.00 31.57 819 LYS A CA 1
ATOM 6219 C C . LYS A 1 819 ? 163.171 108.439 134.429 1.00 35.21 819 LYS A C 1
ATOM 6220 O O . LYS A 1 819 ? 162.348 109.355 134.331 1.00 37.32 819 LYS A O 1
ATOM 6226 N N . LYS A 1 820 ? 164.373 108.597 134.985 1.00 29.53 820 LYS A N 1
ATOM 6227 C CA . LYS A 1 820 ? 164.742 109.860 135.615 1.00 27.04 820 LYS A CA 1
ATOM 6228 C C . LYS A 1 820 ? 165.087 110.934 134.590 1.00 31.45 820 LYS A C 1
ATOM 6229 O O . LYS A 1 820 ? 164.756 112.108 134.786 1.00 36.44 820 LYS A O 1
ATOM 6235 N N . GLN A 1 821 ? 165.748 110.559 133.496 1.00 31.29 821 GLN A N 1
ATOM 6236 C CA . GLN A 1 821 ? 166.205 111.524 132.508 1.00 31.42 821 GLN A CA 1
ATOM 6237 C C . GLN A 1 821 ? 165.894 111.019 131.108 1.00 26.02 821 GLN A C 1
ATOM 6238 O O . GLN A 1 821 ? 165.812 109.812 130.870 1.00 28.79 821 GLN A O 1
ATOM 6244 N N . SER A 1 822 ? 165.734 111.960 130.180 1.00 26.17 822 SER A N 1
ATOM 6245 C CA . SER A 1 822 ? 165.455 111.654 128.786 1.00 29.18 822 SER A CA 1
ATOM 6246 C C . SER A 1 822 ? 166.439 112.397 127.897 1.00 31.49 822 SER A C 1
ATOM 6247 O O . SER A 1 822 ? 166.786 113.549 128.168 1.00 36.42 822 SER A O 1
ATOM 6250 N N . THR A 1 823 ? 166.884 111.732 126.834 1.00 26.30 823 THR A N 1
ATOM 6251 C CA . THR A 1 823 ? 167.837 112.296 125.889 1.00 26.38 823 THR A CA 1
ATOM 6252 C C . THR A 1 823 ? 167.191 112.369 124.515 1.00 31.40 823 THR A C 1
ATOM 6253 O O . THR A 1 823 ? 166.645 111.373 124.029 1.00 40.79 823 THR A O 1
ATOM 6257 N N . PHE A 1 824 ? 167.254 113.543 123.895 1.00 26.48 824 PHE A N 1
ATOM 6258 C CA . PHE A 1 824 ? 166.671 113.780 122.584 1.00 22.65 824 PHE A CA 1
ATOM 6259 C C . PHE A 1 824 ? 167.765 114.141 121.592 1.00 30.28 824 PHE A C 1
ATOM 6260 O O . PHE A 1 824 ? 168.671 114.917 121.908 1.00 40.93 824 PHE A O 1
ATOM 6268 N N . GLU A 1 825 ? 167.676 113.574 120.390 1.00 29.69 825 GLU A N 1
ATOM 6269 C CA . GLU A 1 825 ? 168.615 113.872 119.317 1.00 32.49 825 GLU A CA 1
ATOM 6270 C C . GLU A 1 825 ? 168.237 115.124 118.535 1.00 27.83 825 GLU A C 1
ATOM 6271 O O . GLU A 1 825 ? 168.739 115.325 117.424 1.00 26.29 825 GLU A O 1
ATOM 6277 N N . TYR A 1 826 ? 167.367 115.963 119.092 1.00 22.54 826 TYR A N 1
ATOM 6278 C CA . TYR A 1 826 ? 166.941 117.190 118.438 1.00 21.35 826 TYR A CA 1
ATOM 6279 C C . TYR A 1 826 ? 166.545 118.198 119.504 1.00 23.30 826 TYR A C 1
ATOM 6280 O O . TYR A 1 826 ? 166.304 117.845 120.661 1.00 31.48 826 TYR A O 1
ATOM 6289 N N . ASP A 1 827 ? 166.483 119.463 119.102 1.00 18.90 827 ASP A N 1
ATOM 6290 C CA . ASP A 1 827 ? 166.137 120.524 120.035 1.00 15.53 827 ASP A CA 1
ATOM 6291 C C . ASP A 1 827 ? 164.653 120.480 120.380 1.00 21.93 827 ASP A C 1
ATOM 6292 O O . ASP A 1 827 ? 163.824 119.996 119.606 1.00 28.91 827 ASP A O 1
ATOM 6297 N N . ILE A 1 828 ? 164.323 120.999 121.560 1.00 17.80 828 ILE A N 1
ATOM 6298 C CA . ILE A 1 828 ? 162.938 121.131 122.013 1.00 19.59 828 ILE A CA 1
ATOM 6299 C C . ILE A 1 828 ? 162.762 122.591 122.422 1.00 24.48 828 ILE A C 1
ATOM 6300 O O . ILE A 1 828 ? 163.068 122.979 123.553 1.00 32.10 828 ILE A O 1
ATOM 6305 N N . ILE A 1 829 ? 162.275 123.411 121.498 1.00 22.64 829 ILE A N 1
ATOM 6306 C CA . ILE A 1 829 ? 162.110 124.838 121.746 1.00 13.30 829 ILE A CA 1
ATOM 6307 C C . ILE A 1 829 ? 160.813 125.065 122.509 1.00 14.34 829 ILE A C 1
ATOM 6308 O O . ILE A 1 829 ? 159.750 124.580 122.106 1.00 21.83 829 ILE A O 1
ATOM 6313 N N . LYS A 1 830 ? 160.895 125.805 123.610 1.00 15.83 830 LYS A N 1
ATOM 6314 C CA . LYS A 1 830 ? 159.712 126.097 124.406 1.00 19.20 830 LYS A CA 1
ATOM 6315 C C . LYS A 1 830 ? 158.774 127.021 123.639 1.00 25.15 830 LYS A C 1
ATOM 6316 O O . LYS A 1 830 ? 159.207 128.034 123.080 1.00 30.49 830 LYS A O 1
ATOM 6322 N N . ASP A 1 831 ? 157.487 126.673 123.624 1.00 19.69 831 ASP A N 1
ATOM 6323 C CA . ASP A 1 831 ? 156.455 127.447 122.933 1.00 8.15 831 ASP A CA 1
ATOM 6324 C C . ASP A 1 831 ? 156.832 127.689 121.473 1.00 7.98 831 ASP A C 1
ATOM 6325 O O . ASP A 1 831 ? 156.749 128.805 120.959 1.00 24.73 831 ASP A O 1
ATOM 6330 N N . ARG A 1 832 ? 157.262 126.616 120.805 1.00 11.16 832 ARG A N 1
ATOM 6331 C CA . ARG A 1 832 ? 157.704 126.728 119.418 1.00 3.23 832 ARG A CA 1
ATOM 6332 C C . ARG A 1 832 ? 156.599 127.248 118.509 1.00 6.53 832 ARG A C 1
ATOM 6333 O O . ARG A 1 832 ? 156.884 127.902 117.500 1.00 23.58 832 ARG A O 1
ATOM 6341 N N . ARG A 1 833 ? 155.338 126.974 118.845 1.00 10.70 833 ARG A N 1
ATOM 6342 C CA . ARG A 1 833 ? 154.222 127.433 118.027 1.00 1.43 833 ARG A CA 1
ATOM 6343 C C . ARG A 1 833 ? 154.051 128.945 118.049 1.00 6.31 833 ARG A C 1
ATOM 6344 O O . ARG A 1 833 ? 153.320 129.477 117.208 1.00 18.08 833 ARG A O 1
ATOM 6352 N N . TYR A 1 834 ? 154.698 129.645 118.980 1.00 7.20 834 TYR A N 1
ATOM 6353 C CA . TYR A 1 834 ? 154.551 131.086 119.106 1.00 3.93 834 TYR A CA 1
ATOM 6354 C C . TYR A 1 834 ? 155.789 131.863 118.687 1.00 12.12 834 TYR A C 1
ATOM 6355 O O . TYR A 1 834 ? 155.742 133.097 118.663 1.00 30.45 834 TYR A O 1
ATOM 6364 N N . THR A 1 835 ? 156.885 131.187 118.356 1.00 4.30 835 THR A N 1
ATOM 6365 C CA . THR A 1 835 ? 158.098 131.866 117.927 1.00 1.68 835 THR A CA 1
ATOM 6366 C C . THR A 1 835 ? 158.141 132.118 116.426 1.00 13.66 835 THR A C 1
ATOM 6367 O O . THR A 1 835 ? 159.058 132.799 115.955 1.00 23.86 835 THR A O 1
ATOM 6371 N N . VAL A 1 836 ? 157.179 131.591 115.669 1.00 11.09 836 VAL A N 1
ATOM 6372 C CA . VAL A 1 836 ? 157.128 131.753 114.223 1.00 19.02 836 VAL A CA 1
ATOM 6373 C C . VAL A 1 836 ? 155.706 132.113 113.816 1.00 19.78 836 VAL A C 1
ATOM 6374 O O . VAL A 1 836 ? 154.747 131.902 114.561 1.00 21.64 836 VAL A O 1
ATOM 6378 N N . ASP A 1 837 ? 155.580 132.668 112.613 1.00 16.52 837 ASP A N 1
ATOM 6379 C CA . ASP A 1 837 ? 154.273 133.052 112.097 1.00 15.54 837 ASP A CA 1
ATOM 6380 C C . ASP A 1 837 ? 153.493 131.816 111.671 1.00 21.89 837 ASP A C 1
ATOM 6381 O O . ASP A 1 837 ? 154.000 130.977 110.921 1.00 36.53 837 ASP A O 1
ATOM 6386 N N . LYS A 1 838 ? 152.255 131.707 112.146 1.00 9.36 838 LYS A N 1
ATOM 6387 C CA . LYS A 1 838 ? 151.423 130.535 111.914 1.00 6.43 838 LYS A CA 1
ATOM 6388 C C . LYS A 1 838 ? 150.091 130.964 111.322 1.00 2.22 838 LYS A C 1
ATOM 6389 O O . LYS A 1 838 ? 149.448 131.882 111.838 1.00 15.67 838 LYS A O 1
ATOM 6395 N N . PHE A 1 839 ? 149.683 130.302 110.244 1.00 3.17 839 PHE A N 1
ATOM 6396 C CA . PHE A 1 839 ? 148.342 130.485 109.716 1.00 0.00 839 PHE A CA 1
ATOM 6397 C C . PHE A 1 839 ? 147.344 129.683 110.549 1.00 3.23 839 PHE A C 1
ATOM 6398 O O . PHE A 1 839 ? 147.712 128.815 111.343 1.00 15.15 839 PHE A O 1
ATOM 6406 N N . GLN A 1 840 ? 146.061 129.979 110.363 1.00 0.00 840 GLN A N 1
ATOM 6407 C CA . GLN A 1 840 ? 145.005 129.292 111.091 1.00 0.00 840 GLN A CA 1
ATOM 6408 C C . GLN A 1 840 ? 143.848 129.006 110.147 1.00 0.00 840 GLN A C 1
ATOM 6409 O O . GLN A 1 840 ? 143.718 129.619 109.087 1.00 8.81 840 GLN A O 1
ATOM 6415 N N . PHE A 1 841 ? 143.004 128.057 110.546 1.00 0.00 841 PHE A N 1
ATOM 6416 C CA . PHE A 1 841 ? 141.885 127.622 109.715 1.00 0.00 841 PHE A CA 1
ATOM 6417 C C . PHE A 1 841 ? 140.792 127.098 110.634 1.00 5.30 841 PHE A C 1
ATOM 6418 O O . PHE A 1 841 ? 140.976 126.068 111.285 1.00 26.54 841 PHE A O 1
ATOM 6426 N N . HIS A 1 842 ? 139.663 127.798 110.684 1.00 0.00 842 HIS A N 1
ATOM 6427 C CA . HIS A 1 842 ? 138.530 127.419 111.522 1.00 0.00 842 HIS A CA 1
ATOM 6428 C C . HIS A 1 842 ? 137.442 126.862 110.614 1.00 2.52 842 HIS A C 1
ATOM 6429 O O . HIS A 1 842 ? 136.859 127.598 109.812 1.00 20.88 842 HIS A O 1
ATOM 6436 N N . VAL A 1 843 ? 137.171 125.568 110.741 1.00 1.34 843 VAL A N 1
ATOM 6437 C CA . VAL A 1 843 ? 136.238 124.857 109.876 1.00 0.00 843 VAL A CA 1
ATOM 6438 C C . VAL A 1 843 ? 134.998 124.520 110.700 1.00 13.61 843 VAL A C 1
ATOM 6439 O O . VAL A 1 843 ? 135.088 123.732 111.653 1.00 20.14 843 VAL A O 1
ATOM 6443 N N . PRO A 1 844 ? 133.833 125.078 110.384 1.00 16.64 844 PRO A N 1
ATOM 6444 C CA . PRO A 1 844 ? 132.605 124.627 111.044 1.00 9.19 844 PRO A CA 1
ATOM 6445 C C . PRO A 1 844 ? 132.136 123.305 110.460 1.00 14.30 844 PRO A C 1
ATOM 6446 O O . PRO A 1 844 ? 132.118 123.113 109.243 1.00 21.14 844 PRO A O 1
ATOM 6450 N N . ILE A 1 845 ? 131.773 122.377 111.345 1.00 12.92 845 ILE A N 1
ATOM 6451 C CA . ILE A 1 845 ? 131.216 121.094 110.942 1.00 8.15 845 ILE A CA 1
ATOM 6452 C C . ILE A 1 845 ? 129.985 120.811 111.791 1.00 9.34 845 ILE A C 1
ATOM 6453 O O . ILE A 1 845 ? 129.787 121.395 112.858 1.00 25.40 845 ILE A O 1
ATOM 6458 N N . THR A 1 846 ? 129.137 119.919 111.287 1.00 0.44 846 THR A N 1
ATOM 6459 C CA . THR A 1 846 ? 127.881 119.561 111.933 1.00 0.61 846 THR A CA 1
ATOM 6460 C C . THR A 1 846 ? 127.855 118.065 112.211 1.00 13.31 846 THR A C 1
ATOM 6461 O O . THR A 1 846 ? 128.114 117.261 111.310 1.00 25.17 846 THR A O 1
ATOM 6465 N N . MET A 1 847 ? 127.553 117.695 113.452 1.00 7.99 847 MET A N 1
ATOM 6466 C CA . MET A 1 847 ? 127.374 116.301 113.824 1.00 3.09 847 MET A CA 1
ATOM 6467 C C . MET A 1 847 ? 125.893 115.952 113.844 1.00 7.30 847 MET A C 1
ATOM 6468 O O . MET A 1 847 ? 125.041 116.806 114.101 1.00 17.23 847 MET A O 1
ATOM 6473 N N . ASN A 1 848 ? 125.599 114.682 113.577 1.00 7.16 848 ASN A N 1
ATOM 6474 C CA . ASN A 1 848 ? 124.228 114.189 113.482 1.00 17.71 848 ASN A CA 1
ATOM 6475 C C . ASN A 1 848 ? 123.423 115.037 112.499 1.00 16.46 848 ASN A C 1
ATOM 6476 O O . ASN A 1 848 ? 122.446 115.697 112.852 1.00 23.29 848 ASN A O 1
ATOM 6481 N N . PHE A 1 849 ? 123.878 115.028 111.246 1.00 8.49 849 PHE A N 1
ATOM 6482 C CA . PHE A 1 849 ? 123.213 115.811 110.211 1.00 9.98 849 PHE A CA 1
ATOM 6483 C C . PHE A 1 849 ? 121.771 115.353 110.023 1.00 16.75 849 PHE A C 1
ATOM 6484 O O . PHE A 1 849 ? 120.848 116.174 109.970 1.00 25.00 849 PHE A O 1
ATOM 6492 N N . LYS A 1 850 ? 121.556 114.042 109.929 1.00 15.42 850 LYS A N 1
ATOM 6493 C CA . LYS A 1 850 ? 120.212 113.485 109.777 1.00 15.99 850 LYS A CA 1
ATOM 6494 C C . LYS A 1 850 ? 119.628 113.086 111.135 1.00 23.35 850 LYS A C 1
ATOM 6495 O O . LYS A 1 850 ? 119.266 111.936 111.381 1.00 27.45 850 LYS A O 1
ATOM 6501 N N . ALA A 1 851 ? 119.533 114.069 112.025 1.00 22.69 851 ALA A N 1
ATOM 6502 C CA . ALA A 1 851 ? 119.007 113.862 113.367 1.00 14.08 851 ALA A CA 1
ATOM 6503 C C . ALA A 1 851 ? 117.569 114.353 113.449 1.00 29.74 851 ALA A C 1
ATOM 6504 O O . ALA A 1 851 ? 117.225 115.395 112.884 1.00 35.38 851 ALA A O 1
ATOM 6506 N N . GLU A 1 852 ? 116.730 113.590 114.155 1.00 35.98 852 GLU A N 1
ATOM 6507 C CA . GLU A 1 852 ? 115.313 113.931 114.255 1.00 32.00 852 GLU A CA 1
ATOM 6508 C C . GLU A 1 852 ? 115.119 115.289 114.918 1.00 36.62 852 GLU A C 1
ATOM 6509 O O . GLU A 1 852 ? 114.328 116.115 114.449 1.00 39.30 852 GLU A O 1
ATOM 6515 N N . GLY A 1 853 ? 115.831 115.537 116.014 1.00 30.24 853 GLY A N 1
ATOM 6516 C CA . GLY A 1 853 ? 115.767 116.828 116.670 1.00 32.68 853 GLY A CA 1
ATOM 6517 C C . GLY A 1 853 ? 115.168 116.799 118.060 1.00 33.73 853 GLY A C 1
ATOM 6518 O O . GLY A 1 853 ? 114.583 117.790 118.507 1.00 38.24 853 GLY A O 1
ATOM 6519 N N . ASN A 1 854 ? 115.308 115.672 118.761 1.00 32.58 854 ASN A N 1
ATOM 6520 C CA . ASN A 1 854 ? 114.820 115.548 120.136 1.00 27.81 854 ASN A CA 1
ATOM 6521 C C . ASN A 1 854 ? 115.796 116.256 121.077 1.00 29.81 854 ASN A C 1
ATOM 6522 O O . ASN A 1 854 ? 116.559 115.642 121.825 1.00 34.97 854 ASN A O 1
ATOM 6527 N N . SER A 1 855 ? 115.757 117.590 121.027 1.00 32.43 855 SER A N 1
ATOM 6528 C CA . SER A 1 855 ? 116.686 118.397 121.809 1.00 33.30 855 SER A CA 1
ATOM 6529 C C . SER A 1 855 ? 116.475 118.251 123.310 1.00 32.30 855 SER A C 1
ATOM 6530 O O . SER A 1 855 ? 117.383 118.575 124.082 1.00 32.38 855 SER A O 1
ATOM 6533 N N . ASN A 1 856 ? 115.310 117.776 123.740 1.00 32.69 856 ASN A N 1
ATOM 6534 C CA . ASN A 1 856 ? 115.007 117.566 125.154 1.00 28.23 856 ASN A CA 1
ATOM 6535 C C . ASN A 1 856 ? 114.678 116.088 125.340 1.00 32.05 856 ASN A C 1
ATOM 6536 O O . ASN A 1 856 ? 113.551 115.656 125.077 1.00 37.80 856 ASN A O 1
ATOM 6541 N N . ILE A 1 857 ? 115.662 115.317 125.798 1.00 25.30 857 ILE A N 1
ATOM 6542 C CA . ILE A 1 857 ? 115.530 113.869 125.913 1.00 17.01 857 ILE A CA 1
ATOM 6543 C C . ILE A 1 857 ? 115.016 113.488 127.295 1.00 18.26 857 ILE A C 1
ATOM 6544 O O . ILE A 1 857 ? 114.991 112.305 127.651 1.00 29.75 857 ILE A O 1
ATOM 6549 N N . ASN A 1 858 ? 114.596 114.484 128.079 1.00 17.71 858 ASN A N 1
ATOM 6550 C CA . ASN A 1 858 ? 114.167 114.217 129.449 1.00 11.32 858 ASN A CA 1
ATOM 6551 C C . ASN A 1 858 ? 112.971 113.274 129.486 1.00 21.94 858 ASN A C 1
ATOM 6552 O O . ASN A 1 858 ? 112.920 112.360 130.316 1.00 35.29 858 ASN A O 1
ATOM 6557 N N . ASP A 1 859 ? 111.997 113.484 128.599 1.00 24.53 859 ASP A N 1
ATOM 6558 C CA . ASP A 1 859 ? 110.816 112.627 128.581 1.00 21.40 859 ASP A CA 1
ATOM 6559 C C . ASP A 1 859 ? 111.179 111.188 128.234 1.00 21.63 859 ASP A C 1
ATOM 6560 O O . ASP A 1 859 ? 110.594 110.245 128.779 1.00 32.58 859 ASP A O 1
ATOM 6565 N N . GLU A 1 860 ? 112.137 110.999 127.325 1.00 15.55 860 GLU A N 1
ATOM 6566 C CA . GLU A 1 860 ? 112.544 109.647 126.954 1.00 15.46 860 GLU A CA 1
ATOM 6567 C C . GLU A 1 860 ? 113.390 109.003 128.046 1.00 21.46 860 GLU A C 1
ATOM 6568 O O . GLU A 1 860 ? 113.239 107.808 128.333 1.00 28.04 860 GLU A O 1
ATOM 6574 N N . VAL A 1 861 ? 114.281 109.778 128.668 1.00 21.05 861 VAL A N 1
ATOM 6575 C CA . VAL A 1 861 ? 115.112 109.242 129.743 1.00 13.39 861 VAL A CA 1
ATOM 6576 C C . VAL A 1 861 ? 114.244 108.808 130.915 1.00 24.80 861 VAL A C 1
ATOM 6577 O O . VAL A 1 861 ? 114.435 107.728 131.485 1.00 32.49 861 VAL A O 1
ATOM 6581 N N . ASN A 1 862 ? 113.277 109.646 131.295 1.00 22.96 862 ASN A N 1
ATOM 6582 C CA . ASN A 1 862 ? 112.397 109.308 132.408 1.00 10.67 862 ASN A CA 1
ATOM 6583 C C . ASN A 1 862 ? 111.545 108.088 132.087 1.00 16.45 862 ASN A C 1
ATOM 6584 O O . ASN A 1 862 ? 111.329 107.228 132.950 1.00 28.46 862 ASN A O 1
ATOM 6589 N N . GLU A 1 863 ? 111.045 107.998 130.853 1.00 18.49 863 GLU A N 1
ATOM 6590 C CA . GLU A 1 863 ? 110.256 106.835 130.462 1.00 27.69 863 GLU A CA 1
ATOM 6591 C C . GLU A 1 863 ? 111.088 105.562 130.530 1.00 29.96 863 GLU A C 1
ATOM 6592 O O . GLU A 1 863 ? 110.617 104.529 131.021 1.00 29.22 863 GLU A O 1
ATOM 6598 N N . PHE A 1 864 ? 112.333 105.617 130.050 1.00 28.91 864 PHE A N 1
ATOM 6599 C CA . PHE A 1 864 ? 113.197 104.444 130.129 1.00 28.42 864 PHE A CA 1
ATOM 6600 C C . PHE A 1 864 ? 113.506 104.079 131.575 1.00 28.75 864 PHE A C 1
ATOM 6601 O O . PHE A 1 864 ? 113.497 102.898 131.940 1.00 32.63 864 PHE A O 1
ATOM 6609 N N . LEU A 1 865 ? 113.794 105.080 132.411 1.00 23.41 865 LEU A N 1
ATOM 6610 C CA . LEU A 1 865 ? 114.125 104.813 133.807 1.00 21.49 865 LEU A CA 1
ATOM 6611 C C . LEU A 1 865 ? 112.950 104.185 134.544 1.00 31.17 865 LEU A C 1
ATOM 6612 O O . LEU A 1 865 ? 113.130 103.240 135.320 1.00 32.49 865 LEU A O 1
ATOM 6617 N N . LYS A 1 866 ? 111.739 104.698 134.319 1.00 31.49 866 LYS A N 1
ATOM 6618 C CA . LYS A 1 866 ? 110.564 104.095 134.939 1.00 28.10 866 LYS A CA 1
ATOM 6619 C C . LYS A 1 866 ? 110.326 102.684 134.418 1.00 27.56 866 LYS A C 1
ATOM 6620 O O . LYS A 1 866 ? 110.057 101.765 135.201 1.00 31.52 866 LYS A O 1
ATOM 6626 N N . GLY A 1 867 ? 110.425 102.490 133.102 1.00 32.79 867 GLY A N 1
ATOM 6627 C CA . GLY A 1 867 ? 110.135 101.183 132.536 1.00 38.03 867 GLY A CA 1
ATOM 6628 C C . GLY A 1 867 ? 111.134 100.116 132.942 1.00 38.14 867 GLY A C 1
ATOM 6629 O O . GLY A 1 867 ? 110.750 98.992 133.279 1.00 38.05 867 GLY A O 1
ATOM 6630 N N . ASN A 1 868 ? 112.425 100.446 132.920 1.00 34.54 868 ASN A N 1
ATOM 6631 C CA . ASN A 1 868 ? 113.480 99.457 133.143 1.00 36.36 868 ASN A CA 1
ATOM 6632 C C . ASN A 1 868 ? 114.595 100.096 133.964 1.00 36.09 868 ASN A C 1
ATOM 6633 O O . ASN A 1 868 ? 115.436 100.818 133.421 1.00 37.69 868 ASN A O 1
ATOM 6638 N N . ALA A 1 869 ? 114.597 99.835 135.270 1.00 36.47 869 ALA A N 1
ATOM 6639 C CA . ALA A 1 869 ? 115.737 100.224 136.092 1.00 35.38 869 ALA A CA 1
ATOM 6640 C C . ALA A 1 869 ? 116.030 99.247 137.229 1.00 35.90 869 ALA A C 1
ATOM 6641 O O . ALA A 1 869 ? 116.090 99.670 138.391 1.00 30.15 869 ALA A O 1
ATOM 6643 N N . PRO A 1 870 ? 116.221 97.948 136.965 1.00 35.95 870 PRO A N 1
ATOM 6644 C CA . PRO A 1 870 ? 116.779 97.068 137.996 1.00 33.85 870 PRO A CA 1
ATOM 6645 C C . PRO A 1 870 ? 118.296 97.080 138.065 1.00 31.16 870 PRO A C 1
ATOM 6646 O O . PRO A 1 870 ? 118.855 96.609 139.064 1.00 29.92 870 PRO A O 1
ATOM 6650 N N . ASP A 1 871 ? 118.970 97.599 137.037 1.00 38.29 871 ASP A N 1
ATOM 6651 C CA . ASP A 1 871 ? 120.426 97.583 136.961 1.00 38.79 871 ASP A CA 1
ATOM 6652 C C . ASP A 1 871 ? 121.003 98.971 136.704 1.00 38.59 871 ASP A C 1
ATOM 6653 O O . ASP A 1 871 ? 122.103 99.089 136.155 1.00 37.78 871 ASP A O 1
ATOM 6658 N N . VAL A 1 872 ? 120.286 100.022 137.085 1.00 34.30 872 VAL A N 1
ATOM 6659 C CA . VAL A 1 872 ? 120.735 101.395 136.892 1.00 24.51 872 VAL A CA 1
ATOM 6660 C C . VAL A 1 872 ? 121.382 101.866 138.185 1.00 24.85 872 VAL A C 1
ATOM 6661 O O . VAL A 1 872 ? 120.739 101.879 139.242 1.00 34.85 872 VAL A O 1
ATOM 6665 N N . ASN A 1 873 ? 122.652 102.251 138.105 1.00 16.45 873 ASN A N 1
ATOM 6666 C CA . ASN A 1 873 ? 123.386 102.739 139.258 1.00 16.13 873 ASN A CA 1
ATOM 6667 C C . ASN A 1 873 ? 123.283 104.261 139.332 1.00 23.62 873 ASN A C 1
ATOM 6668 O O . ASN A 1 873 ? 122.705 104.914 138.461 1.00 38.33 873 ASN A O 1
ATOM 6673 N N . ILE A 1 874 ? 123.841 104.837 140.394 1.00 8.27 874 ILE A N 1
ATOM 6674 C CA . ILE A 1 874 ? 123.815 106.277 140.614 1.00 5.14 874 ILE A CA 1
ATOM 6675 C C . ILE A 1 874 ? 125.228 106.741 140.933 1.00 0.00 874 ILE A C 1
ATOM 6676 O O . ILE A 1 874 ? 125.967 106.058 141.649 1.00 19.10 874 ILE A O 1
ATOM 6681 N N . ILE A 1 875 ? 125.603 107.900 140.399 1.00 2.23 875 ILE A N 1
ATOM 6682 C CA . ILE A 1 875 ? 126.918 108.492 140.615 1.00 0.56 875 ILE A CA 1
ATOM 6683 C C . ILE A 1 875 ? 126.722 109.875 141.215 1.00 11.00 875 ILE A C 1
ATOM 6684 O O . ILE A 1 875 ? 125.952 110.684 140.683 1.00 15.94 875 ILE A O 1
ATOM 6689 N N . GLY A 1 876 ? 127.412 110.146 142.319 1.00 12.09 876 GLY A N 1
ATOM 6690 C CA . GLY A 1 876 ? 127.317 111.441 142.960 1.00 16.06 876 GLY A CA 1
ATOM 6691 C C . GLY A 1 876 ? 128.646 112.163 143.005 1.00 10.47 876 GLY A C 1
ATOM 6692 O O . GLY A 1 876 ? 129.658 111.582 143.403 1.00 20.33 876 GLY A O 1
ATOM 6693 N N . ILE A 1 877 ? 128.659 113.427 142.594 1.00 12.67 877 ILE A N 1
ATOM 6694 C CA . ILE A 1 877 ? 129.872 114.235 142.554 1.00 19.24 877 ILE A CA 1
ATOM 6695 C C . ILE A 1 877 ? 129.694 115.403 143.512 1.00 22.40 877 ILE A C 1
ATOM 6696 O O . ILE A 1 877 ? 128.769 116.209 143.350 1.00 27.79 877 ILE A O 1
ATOM 6701 N N . ASP A 1 878 ? 130.577 115.496 144.502 1.00 17.56 878 ASP A N 1
ATOM 6702 C CA . ASP A 1 878 ? 130.555 116.585 145.466 1.00 23.08 878 ASP A CA 1
ATOM 6703 C C . ASP A 1 878 ? 131.970 117.116 145.631 1.00 20.29 878 ASP A C 1
ATOM 6704 O O . ASP A 1 878 ? 132.927 116.342 145.715 1.00 21.32 878 ASP A O 1
ATOM 6709 N N . ARG A 1 879 ? 132.096 118.440 145.678 1.00 23.83 879 ARG A N 1
ATOM 6710 C CA . ARG A 1 879 ? 133.386 119.086 145.893 1.00 24.53 879 ARG A CA 1
ATOM 6711 C C . ARG A 1 879 ? 133.723 119.031 147.378 1.00 26.22 879 ARG A C 1
ATOM 6712 O O . ARG A 1 879 ? 133.100 119.721 148.192 1.00 30.01 879 ARG A O 1
ATOM 6720 N N . GLY A 1 880 ? 134.707 118.210 147.737 1.00 26.02 880 GLY A N 1
ATOM 6721 C CA . GLY A 1 880 ? 135.061 118.053 149.128 1.00 29.45 880 GLY A CA 1
ATOM 6722 C C . GLY A 1 880 ? 135.868 119.217 149.667 1.00 34.34 880 GLY A C 1
ATOM 6723 O O . GLY A 1 880 ? 136.430 120.021 148.925 1.00 30.99 880 GLY A O 1
ATOM 6724 N N . GLU A 1 881 ? 135.912 119.305 150.998 1.00 40.24 881 GLU A N 1
ATOM 6725 C CA . GLU A 1 881 ? 136.694 120.354 151.645 1.00 35.06 881 GLU A CA 1
ATOM 6726 C C . GLU A 1 881 ? 138.186 120.144 151.420 1.00 38.03 881 GLU A C 1
ATOM 6727 O O . GLU A 1 881 ? 138.909 121.082 151.065 1.00 42.44 881 GLU A O 1
ATOM 6733 N N . ARG A 1 882 ? 138.666 118.918 151.624 1.00 36.77 882 ARG A N 1
ATOM 6734 C CA . ARG A 1 882 ? 140.067 118.589 151.379 1.00 37.20 882 ARG A CA 1
ATOM 6735 C C . ARG A 1 882 ? 140.274 118.081 149.955 1.00 36.47 882 ARG A C 1
ATOM 6736 O O . ARG A 1 882 ? 141.076 118.637 149.199 1.00 38.07 882 ARG A O 1
ATOM 6744 N N . HIS A 1 883 ? 139.557 117.024 149.581 1.00 29.22 883 HIS A N 1
ATOM 6745 C CA . HIS A 1 883 ? 139.638 116.502 148.226 1.00 27.58 883 HIS A CA 1
ATOM 6746 C C . HIS A 1 883 ? 139.016 117.484 147.242 1.00 27.33 883 HIS A C 1
ATOM 6747 O O . HIS A 1 883 ? 137.999 118.118 147.535 1.00 29.99 883 HIS A O 1
ATOM 6754 N N . LEU A 1 884 ? 139.639 117.612 146.068 1.00 23.31 884 LEU A N 1
ATOM 6755 C CA . LEU A 1 884 ? 139.130 118.529 145.053 1.00 21.56 884 LEU A CA 1
ATOM 6756 C C . LEU A 1 884 ? 137.718 118.147 144.630 1.00 22.47 884 LEU A C 1
ATOM 6757 O O . LEU A 1 884 ? 136.800 118.974 144.659 1.00 27.48 884 LEU A O 1
ATOM 6762 N N . LEU A 1 885 ? 137.525 116.888 144.246 1.00 20.84 885 LEU A N 1
ATOM 6763 C CA . LEU A 1 885 ? 136.216 116.356 143.899 1.00 18.44 885 LEU A CA 1
ATOM 6764 C C . LEU A 1 885 ? 136.179 114.899 144.328 1.00 20.85 885 LEU A C 1
ATOM 6765 O O . LEU A 1 885 ? 137.151 114.167 144.133 1.00 27.42 885 LEU A O 1
ATOM 6770 N N . TYR A 1 886 ? 135.065 114.485 144.919 1.00 14.47 886 TYR A N 1
ATOM 6771 C CA . TYR A 1 886 ? 134.913 113.120 145.396 1.00 15.01 886 TYR A CA 1
ATOM 6772 C C . TYR A 1 886 ? 133.798 112.433 144.623 1.00 16.11 886 TYR A C 1
ATOM 6773 O O . TYR A 1 886 ? 132.778 113.051 144.305 1.00 20.40 886 TYR A O 1
ATOM 6782 N N . LEU A 1 887 ? 133.998 111.154 144.325 1.00 19.40 887 LEU A N 1
ATOM 6783 C CA . LEU A 1 887 ? 133.060 110.369 143.539 1.00 13.92 887 LEU A CA 1
ATOM 6784 C C . LEU A 1 887 ? 132.563 109.182 144.352 1.00 20.48 887 LEU A C 1
ATOM 6785 O O . LEU A 1 887 ? 133.337 108.541 145.070 1.00 27.54 887 LEU A O 1
ATOM 6790 N N . THR A 1 888 ? 131.269 108.892 144.235 1.00 21.93 888 THR A N 1
ATOM 6791 C CA . THR A 1 888 ? 130.673 107.728 144.876 1.00 22.87 888 THR A CA 1
ATOM 6792 C C . THR A 1 888 ? 129.627 107.131 143.950 1.00 17.57 888 THR A C 1
ATOM 6793 O O . THR A 1 888 ? 128.732 107.841 143.484 1.00 27.96 888 THR A O 1
ATOM 6797 N N . LEU A 1 889 ? 129.743 105.832 143.689 1.00 8.08 889 LEU A N 1
ATOM 6798 C CA . LEU A 1 889 ? 128.808 105.103 142.845 1.00 8.65 889 LEU A CA 1
ATOM 6799 C C . LEU A 1 889 ? 128.049 104.101 143.703 1.00 17.21 889 LEU A C 1
ATOM 6800 O O . LEU A 1 889 ? 128.662 103.299 144.415 1.00 32.54 889 LEU A O 1
ATOM 6805 N N . ILE A 1 890 ? 126.717 104.147 143.635 1.00 13.57 890 ILE A N 1
ATOM 6806 C CA . ILE A 1 890 ? 125.861 103.325 144.479 1.00 12.55 890 ILE A CA 1
ATOM 6807 C C . ILE A 1 890 ? 124.848 102.589 143.612 1.00 18.67 890 ILE A C 1
ATOM 6808 O O . ILE A 1 890 ? 124.563 102.975 142.477 1.00 35.22 890 ILE A O 1
ATOM 6813 N N . ASP A 1 891 ? 124.311 101.506 144.168 1.00 14.72 891 ASP A N 1
ATOM 6814 C CA . ASP A 1 891 ? 123.294 100.696 143.515 1.00 11.88 891 ASP A CA 1
ATOM 6815 C C . ASP A 1 891 ? 121.906 101.268 143.791 1.00 17.66 891 ASP A C 1
ATOM 6816 O O . ASP A 1 891 ? 121.753 102.377 144.309 1.00 23.60 891 ASP A O 1
ATOM 6821 N N . GLN A 1 892 ? 120.872 100.505 143.436 1.00 25.57 892 GLN A N 1
ATOM 6822 C CA . GLN A 1 892 ? 119.501 100.867 143.765 1.00 25.91 892 GLN A CA 1
ATOM 6823 C C . GLN A 1 892 ? 119.158 100.604 145.224 1.00 28.32 892 GLN A C 1
ATOM 6824 O O . GLN A 1 892 ? 118.122 101.084 145.697 1.00 29.32 892 GLN A O 1
ATOM 6830 N N . LYS A 1 893 ? 119.995 99.858 145.942 1.00 25.58 893 LYS A N 1
ATOM 6831 C CA . LYS A 1 893 ? 119.788 99.579 147.355 1.00 27.07 893 LYS A CA 1
ATOM 6832 C C . LYS A 1 893 ? 120.643 100.453 148.260 1.00 30.36 893 LYS A C 1
ATOM 6833 O O . LYS A 1 893 ? 120.575 100.307 149.484 1.00 31.71 893 LYS A O 1
ATOM 6839 N N . GLY A 1 894 ? 121.439 101.356 147.693 1.00 30.39 894 GLY A N 1
ATOM 6840 C CA . GLY A 1 894 ? 122.309 102.208 148.471 1.00 23.32 894 GLY A CA 1
ATOM 6841 C C . GLY A 1 894 ? 123.686 101.649 148.746 1.00 21.07 894 GLY A C 1
ATOM 6842 O O . GLY A 1 894 ? 124.504 102.343 149.363 1.00 29.51 894 GLY A O 1
ATOM 6843 N N . LYS A 1 895 ? 123.972 100.423 148.317 1.00 18.77 895 LYS A N 1
ATOM 6844 C CA . LYS A 1 895 ? 125.291 99.845 148.533 1.00 23.72 895 LYS A CA 1
ATOM 6845 C C . LYS A 1 895 ? 126.320 100.537 147.650 1.00 25.52 895 LYS A C 1
ATOM 6846 O O . LYS A 1 895 ? 126.124 100.675 146.439 1.00 35.68 895 LYS A O 1
ATOM 6852 N N . ILE A 1 896 ? 127.419 100.972 148.255 1.00 26.44 896 ILE A N 1
ATOM 6853 C CA . ILE A 1 896 ? 128.483 101.639 147.516 1.00 21.49 896 ILE A CA 1
ATOM 6854 C C . ILE A 1 896 ? 129.330 100.591 146.807 1.00 22.68 896 ILE A C 1
ATOM 6855 O O . ILE A 1 896 ? 129.700 99.570 147.399 1.00 28.75 896 ILE A O 1
ATOM 6860 N N . VAL A 1 897 ? 129.636 100.839 145.539 1.00 22.42 897 VAL A N 1
ATOM 6861 C CA . VAL A 1 897 ? 130.505 99.969 144.755 1.00 25.81 897 VAL A CA 1
ATOM 6862 C C . VAL A 1 897 ? 131.914 100.533 144.654 1.00 27.31 897 VAL A C 1
ATOM 6863 O O . VAL A 1 897 ? 132.891 99.834 144.924 1.00 34.40 897 VAL A O 1
ATOM 6867 N N . GLU A 1 898 ? 132.040 101.799 144.266 1.00 24.78 898 GLU A N 1
ATOM 6868 C CA . GLU A 1 898 ? 133.339 102.420 144.053 1.00 26.51 898 GLU A CA 1
ATOM 6869 C C . GLU A 1 898 ? 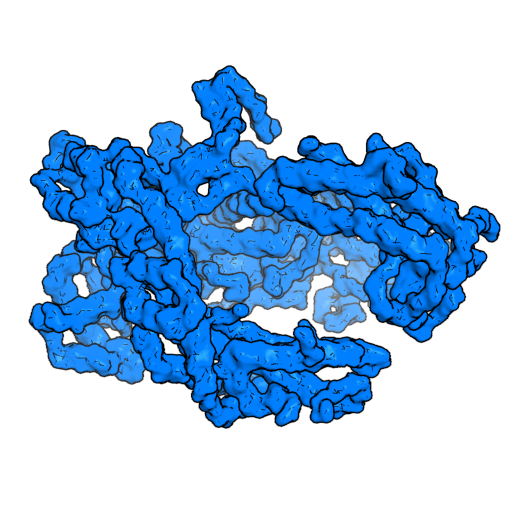133.414 103.732 144.818 1.00 23.07 898 GLU A C 1
ATOM 6870 O O . GLU A 1 898 ? 132.507 104.563 144.724 1.00 30.21 898 GLU A O 1
ATOM 6876 N N . GLN A 1 899 ? 134.497 103.911 145.570 1.00 25.68 899 GLN A N 1
ATOM 6877 C CA . GLN A 1 899 ? 134.801 105.166 146.242 1.00 25.95 899 GLN A CA 1
ATOM 6878 C C . GLN A 1 899 ? 136.208 105.588 145.856 1.00 34.11 899 GLN A C 1
ATOM 6879 O O . GLN A 1 899 ? 137.152 104.804 145.993 1.00 38.61 899 GLN A O 1
ATOM 6885 N N . ASP A 1 900 ? 136.348 106.823 145.380 1.00 25.32 900 ASP A N 1
ATOM 6886 C CA . ASP A 1 900 ? 137.653 107.321 144.968 1.00 26.56 900 ASP A CA 1
ATOM 6887 C C . ASP A 1 900 ? 137.607 108.836 144.880 1.00 21.99 900 ASP A C 1
ATOM 6888 O O . ASP A 1 900 ? 136.734 109.394 144.209 1.00 24.16 900 ASP A O 1
ATOM 6893 N N . SER A 1 901 ? 138.540 109.493 145.560 1.00 25.03 901 SER A N 1
ATOM 6894 C CA . SER A 1 901 ? 138.700 110.930 145.406 1.00 25.62 901 SER A CA 1
ATOM 6895 C C . SER A 1 901 ? 139.326 111.237 144.053 1.00 34.32 901 SER A C 1
ATOM 6896 O O . SER A 1 901 ? 140.267 110.567 143.620 1.00 36.37 901 SER A O 1
ATOM 6899 N N . LEU A 1 902 ? 138.797 112.256 143.379 1.00 26.28 902 LEU A N 1
ATOM 6900 C CA . LEU A 1 902 ? 139.266 112.623 142.053 1.00 21.04 902 LEU A CA 1
ATOM 6901 C C . LEU A 1 902 ? 140.420 113.615 142.095 1.00 24.32 902 LEU A C 1
ATOM 6902 O O . LEU A 1 902 ? 140.691 114.278 141.089 1.00 27.59 902 LEU A O 1
ATOM 6907 N N . ASN A 1 903 ? 141.116 113.720 143.230 1.00 32.03 903 ASN A N 1
ATOM 6908 C CA . ASN A 1 903 ? 142.258 114.624 143.317 1.00 31.20 903 ASN A CA 1
ATOM 6909 C C . ASN A 1 903 ? 143.415 114.133 142.456 1.00 32.15 903 ASN A C 1
ATOM 6910 O O . ASN A 1 903 ? 144.158 114.940 141.886 1.00 34.70 903 ASN A O 1
ATOM 6915 N N . THR A 1 904 ? 143.584 112.820 142.350 1.00 29.81 904 THR A N 1
ATOM 6916 C CA . THR A 1 904 ? 144.560 112.222 141.451 1.00 30.91 904 THR A CA 1
ATOM 6917 C C . THR A 1 904 ? 143.826 111.442 140.368 1.00 34.01 904 THR A C 1
ATOM 6918 O O . THR A 1 904 ? 142.911 110.665 140.663 1.00 36.48 904 THR A O 1
ATOM 6922 N N . ILE A 1 905 ? 144.199 111.681 139.116 1.00 32.75 905 ILE A N 1
ATOM 6923 C CA . ILE A 1 905 ? 143.580 111.023 137.973 1.00 32.23 905 ILE A CA 1
ATOM 6924 C C . ILE A 1 905 ? 144.531 109.947 137.473 1.00 35.19 905 ILE A C 1
ATOM 6925 O O . ILE A 1 905 ? 145.631 110.250 136.994 1.00 37.04 905 ILE A O 1
ATOM 6930 N N . THR A 1 906 ? 144.110 108.690 137.578 1.00 38.69 906 THR A N 1
ATOM 6931 C CA . THR A 1 906 ? 144.917 107.551 137.145 1.00 37.42 906 THR A CA 1
ATOM 6932 C C . THR A 1 906 ? 144.402 107.107 135.781 1.00 40.41 906 THR A C 1
ATOM 6933 O O . THR A 1 906 ? 143.454 106.328 135.674 1.00 40.98 906 THR A O 1
ATOM 6937 N N . ASN A 1 907 ? 145.035 107.617 134.730 1.00 37.61 907 ASN A N 1
ATOM 6938 C CA . ASN A 1 907 ? 144.727 107.228 133.364 1.00 36.80 907 ASN A CA 1
ATOM 6939 C C . ASN A 1 907 ? 145.535 105.969 133.040 1.00 36.71 907 ASN A C 1
ATOM 6940 O O . ASN A 1 907 ? 146.118 105.341 133.927 1.00 35.41 907 ASN A O 1
ATOM 6945 N N . GLU A 1 908 ? 145.568 105.572 131.764 1.00 38.84 908 GLU A N 1
ATOM 6946 C CA . GLU A 1 908 ? 146.343 104.398 131.374 1.00 35.82 908 GLU A CA 1
ATOM 6947 C C . GLU A 1 908 ? 147.826 104.571 131.677 1.00 38.59 908 GLU A C 1
ATOM 6948 O O . GLU A 1 908 ? 148.528 103.584 131.924 1.00 37.60 908 GLU A O 1
ATOM 6954 N N . HIS A 1 909 ? 148.321 105.806 131.664 1.00 34.53 909 HIS A N 1
ATOM 6955 C CA . HIS A 1 909 ? 149.706 106.091 132.003 1.00 35.62 909 HIS A CA 1
ATOM 6956 C C . HIS A 1 909 ? 149.811 106.338 133.508 1.00 36.86 909 HIS A C 1
ATOM 6957 O O . HIS A 1 909 ? 148.866 106.099 134.265 1.00 40.14 909 HIS A O 1
ATOM 6964 N N . ASN A 1 910 ? 150.970 106.812 133.958 1.00 34.97 910 ASN A N 1
ATOM 6965 C CA . ASN A 1 910 ? 151.167 107.091 135.373 1.00 38.17 910 ASN A CA 1
ATOM 6966 C C . ASN A 1 910 ? 150.193 108.163 135.850 1.00 35.33 910 ASN A C 1
ATOM 6967 O O . ASN A 1 910 ? 149.848 109.094 135.117 1.00 27.46 910 ASN A O 1
ATOM 6972 N N . GLU A 1 911 ? 149.741 108.018 137.092 1.00 33.85 911 GLU A N 1
ATOM 6973 C CA . GLU A 1 911 ? 148.778 108.949 137.655 1.00 27.94 911 GLU A CA 1
ATOM 6974 C C . GLU A 1 911 ? 149.415 110.317 137.886 1.00 28.16 911 GLU A C 1
ATOM 6975 O O . GLU A 1 911 ? 150.629 110.450 138.061 1.00 35.43 911 GLU A O 1
ATOM 6981 N N . THR A 1 912 ? 148.571 111.345 137.878 1.00 28.60 912 THR A N 1
ATOM 6982 C CA . THR A 1 912 ? 148.990 112.720 138.107 1.00 35.12 912 THR A CA 1
ATOM 6983 C C . THR A 1 912 ? 148.317 113.242 139.367 1.00 32.57 912 THR A C 1
ATOM 6984 O O . THR A 1 912 ? 147.089 113.189 139.485 1.00 35.40 912 THR A O 1
ATOM 6988 N N . ASP A 1 913 ? 149.121 113.744 140.304 1.00 30.43 913 ASP A N 1
ATOM 6989 C CA . ASP A 1 913 ? 148.607 114.255 141.575 1.00 34.77 913 ASP A CA 1
ATOM 6990 C C . ASP A 1 913 ? 148.215 115.716 141.381 1.00 33.90 913 ASP A C 1
ATOM 6991 O O . ASP A 1 913 ? 148.932 116.647 141.754 1.00 34.92 913 ASP A O 1
ATOM 6996 N N . TYR A 1 914 ? 147.043 115.911 140.771 1.00 24.97 914 TYR A N 1
ATOM 6997 C CA . TYR A 1 914 ? 146.564 117.262 140.494 1.00 26.54 914 TYR A CA 1
ATOM 6998 C C . TYR A 1 914 ? 146.340 118.056 141.773 1.00 25.71 914 TYR A C 1
ATOM 6999 O O . TYR A 1 914 ? 146.449 119.287 141.765 1.00 26.21 914 TYR A O 1
ATOM 7008 N N . HIS A 1 915 ? 146.019 117.377 142.877 1.00 32.31 915 HIS A N 1
ATOM 7009 C CA . HIS A 1 915 ? 145.931 118.064 144.161 1.00 37.16 915 HIS A CA 1
ATOM 7010 C C . HIS A 1 915 ? 147.282 118.640 144.567 1.00 40.00 915 HIS A C 1
ATOM 7011 O O . HIS A 1 915 ? 147.363 119.779 145.042 1.00 39.75 915 HIS A O 1
ATOM 7018 N N . ALA A 1 916 ? 148.355 117.865 144.390 1.00 36.22 916 ALA A N 1
ATOM 7019 C CA . ALA A 1 916 ? 149.691 118.368 144.688 1.00 35.35 916 ALA A CA 1
ATOM 7020 C C . ALA A 1 916 ? 150.059 119.531 143.776 1.00 34.01 916 ALA A C 1
ATOM 7021 O O . ALA A 1 916 ? 150.667 120.512 144.223 1.00 41.26 916 ALA A O 1
ATOM 7023 N N . LEU A 1 917 ? 149.703 119.437 142.492 1.00 27.71 917 LEU A N 1
ATOM 7024 C CA . LEU A 1 917 ? 150.025 120.503 141.548 1.00 32.04 917 LEU A CA 1
ATOM 7025 C C . LEU A 1 917 ? 149.374 121.816 141.961 1.00 31.53 917 LEU A C 1
ATOM 7026 O O . LEU A 1 917 ? 150.036 122.857 142.022 1.00 36.11 917 LEU A O 1
ATOM 7031 N N . LEU A 1 918 ? 148.070 121.785 142.246 1.00 30.12 918 LEU A N 1
ATOM 7032 C CA . LEU A 1 918 ? 147.369 123.000 142.653 1.00 34.83 918 LEU A CA 1
ATOM 7033 C C . LEU A 1 918 ? 147.896 123.525 143.983 1.00 37.55 918 LEU A C 1
ATOM 7034 O O . LEU A 1 918 ? 148.054 124.739 144.162 1.00 40.12 918 LEU A O 1
ATOM 7039 N N . ASP A 1 919 ? 148.169 122.624 144.930 1.00 30.88 919 ASP A N 1
ATOM 7040 C CA . ASP A 1 919 ? 148.662 123.045 146.237 1.00 33.43 919 ASP A CA 1
ATOM 7041 C C . ASP A 1 919 ? 150.014 123.738 146.121 1.00 39.34 919 ASP A C 1
ATOM 7042 O O . ASP A 1 919 ? 150.267 124.740 146.798 1.00 42.01 919 ASP A O 1
ATOM 7047 N N . ASP A 1 920 ? 150.903 123.213 145.274 1.00 39.54 920 ASP A N 1
ATOM 7048 C CA . ASP A 1 920 ? 152.194 123.863 145.073 1.00 35.85 920 ASP A CA 1
ATOM 7049 C C . ASP A 1 920 ? 152.046 125.167 144.298 1.00 36.20 920 ASP A C 1
ATOM 7050 O O . ASP A 1 920 ? 152.699 126.168 144.620 1.00 34.69 920 ASP A O 1
ATOM 7055 N N . LYS A 1 921 ? 151.187 125.180 143.276 1.00 37.50 921 LYS A N 1
ATOM 7056 C CA . LYS A 1 921 ? 151.105 126.341 142.402 1.00 44.08 921 LYS A CA 1
ATOM 7057 C C . LYS A 1 921 ? 150.387 127.515 143.048 1.00 43.43 921 LYS A C 1
ATOM 7058 O O . LYS A 1 921 ? 150.651 128.661 142.678 1.00 43.63 921 LYS A O 1
ATOM 7064 N N . GLU A 1 922 ? 149.489 127.274 144.007 1.00 33.29 922 GLU A N 1
ATOM 7065 C CA . GLU A 1 922 ? 148.912 128.402 144.732 1.00 37.53 922 GLU A CA 1
ATOM 7066 C C . GLU A 1 922 ? 149.987 129.144 145.522 1.00 43.30 922 GLU A C 1
ATOM 7067 O O . GLU A 1 922 ? 150.047 130.381 145.494 1.00 40.02 922 GLU A O 1
ATOM 7073 N N . LYS A 1 923 ? 150.866 128.402 146.205 1.00 39.37 923 LYS A N 1
ATOM 7074 C CA . LYS A 1 923 ? 151.990 129.027 146.893 1.00 36.20 923 LYS A CA 1
ATOM 7075 C C . LYS A 1 923 ? 152.923 129.710 145.905 1.00 38.55 923 LYS A C 1
ATOM 7076 O O . LYS A 1 923 ? 153.402 130.822 146.157 1.00 33.74 923 LYS A O 1
ATOM 7082 N N . GLU A 1 924 ? 153.187 129.059 144.770 1.00 42.00 924 GLU A N 1
ATOM 7083 C CA . GLU A 1 924 ? 154.058 129.652 143.760 1.00 42.18 924 GLU A CA 1
ATOM 7084 C C . GLU A 1 924 ? 153.505 130.987 143.274 1.00 42.40 924 GLU A C 1
ATOM 7085 O O . GLU A 1 924 ? 154.237 131.977 143.178 1.00 42.63 924 GLU A O 1
ATOM 7091 N N . ARG A 1 925 ? 152.206 131.033 142.972 1.00 43.50 925 ARG A N 1
ATOM 7092 C CA . ARG A 1 925 ? 151.602 132.266 142.480 1.00 44.79 925 ARG A CA 1
ATOM 7093 C C . ARG A 1 925 ? 151.581 133.347 143.553 1.00 48.72 925 ARG A C 1
ATOM 7094 O O . ARG A 1 925 ? 151.889 134.510 143.268 1.00 44.30 925 ARG A O 1
ATOM 7102 N N . ASP A 1 926 ? 151.219 132.995 144.792 1.00 45.81 926 ASP A N 1
ATOM 7103 C CA . ASP A 1 926 ? 151.143 134.030 145.819 1.00 42.76 926 ASP A CA 1
ATOM 7104 C C . ASP A 1 926 ? 152.525 134.552 146.199 1.00 45.87 926 ASP A C 1
ATOM 7105 O O . ASP A 1 926 ? 152.648 135.701 146.637 1.00 48.53 926 ASP A O 1
ATOM 7110 N N . LYS A 1 927 ? 153.572 133.736 146.042 1.00 42.36 927 LYS A N 1
ATOM 7111 C CA . LYS A 1 927 ? 154.917 134.227 146.320 1.00 42.98 927 LYS A CA 1
ATOM 7112 C C . LYS A 1 927 ? 155.510 134.986 145.138 1.00 43.95 927 LYS A C 1
ATOM 7113 O O . LYS A 1 927 ? 156.311 135.905 145.342 1.00 43.54 927 LYS A O 1
ATOM 7119 N N . ALA A 1 928 ? 155.137 134.630 143.906 1.00 42.40 928 ALA A N 1
ATOM 7120 C CA . ALA A 1 928 ? 155.640 135.333 142.733 1.00 43.81 928 ALA A CA 1
ATOM 7121 C C . ALA A 1 928 ? 154.861 136.602 142.416 1.00 45.86 928 ALA A C 1
ATOM 7122 O O . ALA A 1 928 ? 155.342 137.418 141.623 1.00 42.28 928 ALA A O 1
ATOM 7124 N N . ARG A 1 929 ? 153.674 136.783 143.003 1.00 48.29 929 ARG A N 1
ATOM 7125 C CA . ARG A 1 929 ? 152.930 138.019 142.783 1.00 51.57 929 ARG A CA 1
ATOM 7126 C C . ARG A 1 929 ? 153.701 139.221 143.314 1.00 51.20 929 ARG A C 1
ATOM 7127 O O . ARG A 1 929 ? 153.726 140.283 142.680 1.00 46.75 929 ARG A O 1
ATOM 7135 N N . LYS A 1 930 ? 154.334 139.074 144.481 1.00 42.50 930 LYS A N 1
ATOM 7136 C CA . LYS A 1 930 ? 155.193 140.136 144.994 1.00 42.23 930 LYS A CA 1
ATOM 7137 C C . LYS A 1 930 ? 156.374 140.379 144.065 1.00 40.72 930 LYS A C 1
ATOM 7138 O O . LYS A 1 930 ? 156.784 141.527 143.854 1.00 39.61 930 LYS A O 1
ATOM 7144 N N . SER A 1 931 ? 156.939 139.309 143.502 1.00 39.99 931 SER A N 1
ATOM 7145 C CA . SER A 1 931 ? 157.984 139.435 142.493 1.00 43.39 931 SER A CA 1
ATOM 7146 C C . SER A 1 931 ? 157.471 140.028 141.187 1.00 46.06 931 SER A C 1
ATOM 7147 O O . SER A 1 931 ? 158.285 140.357 140.318 1.00 44.27 931 SER A O 1
ATOM 7150 N N . TRP A 1 932 ? 156.150 140.142 141.024 1.00 45.71 932 TRP A N 1
ATOM 7151 C CA . TRP A 1 932 ? 155.498 140.751 139.867 1.00 44.37 932 TRP A CA 1
ATOM 7152 C C . TRP A 1 932 ? 155.673 139.937 138.592 1.00 45.99 932 TRP A C 1
ATOM 7153 O O . TRP A 1 932 ? 155.459 140.455 137.491 1.00 45.67 932 TRP A O 1
ATOM 7164 N N . GLY A 1 933 ? 156.059 138.670 138.713 1.00 40.52 933 GLY A N 1
ATOM 7165 C CA . GLY A 1 933 ? 156.082 137.778 137.571 1.00 37.22 933 GLY A CA 1
ATOM 7166 C C . GLY A 1 933 ? 154.685 137.334 137.192 1.00 40.22 933 GLY A C 1
ATOM 7167 O O . GLY A 1 933 ? 154.005 136.678 137.986 1.00 44.44 933 GLY A O 1
ATOM 7168 N N . THR A 1 934 ? 154.242 137.682 135.983 1.00 41.61 934 THR A N 1
ATOM 7169 C CA . THR A 1 934 ? 152.873 137.397 135.548 1.00 43.57 934 THR A CA 1
ATOM 7170 C C . THR A 1 934 ? 152.748 135.916 135.182 1.00 41.14 934 THR A C 1
ATOM 7171 O O . THR A 1 934 ? 152.533 135.532 134.031 1.00 35.73 934 THR A O 1
ATOM 7175 N N . ILE A 1 935 ? 152.891 135.074 136.207 1.00 43.44 935 ILE A N 1
ATOM 7176 C CA . ILE A 1 935 ? 152.736 133.635 136.016 1.00 45.09 935 ILE A CA 1
ATOM 7177 C C . ILE A 1 935 ? 151.274 133.279 135.774 1.00 44.14 935 ILE A C 1
ATOM 7178 O O . ILE A 1 935 ? 150.960 132.444 134.916 1.00 36.10 935 ILE A O 1
ATOM 7183 N N . GLU A 1 936 ? 150.360 133.911 136.516 1.00 48.69 936 GLU A N 1
ATOM 7184 C CA . GLU A 1 936 ? 148.930 133.633 136.438 1.00 45.99 936 GLU A CA 1
ATOM 7185 C C . GLU A 1 936 ? 148.650 132.149 136.645 1.00 45.50 936 GLU A C 1
ATOM 7186 O O . GLU A 1 936 ? 148.847 131.622 137.745 1.00 42.21 936 GLU A O 1
ATOM 7192 N N . ASN A 1 937 ? 148.203 131.477 135.591 1.00 45.71 937 ASN A N 1
ATOM 7193 C CA . ASN A 1 937 ? 147.853 130.045 135.605 1.00 42.26 937 ASN A CA 1
ATOM 7194 C C . ASN A 1 937 ? 146.816 129.835 136.714 1.00 37.66 937 ASN A C 1
ATOM 7195 O O . ASN A 1 937 ? 145.889 130.649 136.841 1.00 39.84 937 ASN A O 1
ATOM 7200 N N . ILE A 1 938 ? 146.936 128.769 137.508 1.00 33.72 938 ILE A N 1
ATOM 7201 C CA . ILE A 1 938 ? 145.985 128.425 138.565 1.00 31.22 938 ILE A CA 1
ATOM 7202 C C . ILE A 1 938 ? 144.598 128.212 137.970 1.00 33.74 938 ILE A C 1
ATOM 7203 O O . ILE A 1 938 ? 144.040 127.113 138.054 1.00 36.68 938 ILE A O 1
ATOM 7208 N N . LYS A 1 939 ? 144.030 129.263 137.375 1.00 38.29 939 LYS A N 1
ATOM 7209 C CA . LYS A 1 939 ? 142.746 129.128 136.695 1.00 34.67 939 LYS A CA 1
ATOM 7210 C C . LYS A 1 939 ? 142.841 128.144 135.535 1.00 39.94 939 LYS A C 1
ATOM 7211 O O . LYS A 1 939 ? 142.013 127.237 135.406 1.00 45.04 939 LYS A O 1
ATOM 7217 N N . GLU A 1 940 ? 143.857 128.306 134.683 1.00 38.29 940 GLU A N 1
ATOM 7218 C CA . GLU A 1 940 ? 143.988 127.438 133.517 1.00 34.05 940 GLU A CA 1
ATOM 7219 C C . GLU A 1 940 ? 144.246 125.993 133.924 1.00 31.39 940 GLU A C 1
ATOM 7220 O O . GLU A 1 940 ? 143.699 125.065 133.317 1.00 35.27 940 GLU A O 1
ATOM 7226 N N . LEU A 1 941 ? 145.086 125.780 134.939 1.00 23.75 941 LEU A N 1
ATOM 7227 C CA . LEU A 1 941 ? 145.319 124.424 135.424 1.00 24.90 941 LEU A CA 1
ATOM 7228 C C . LEU A 1 941 ? 144.043 123.815 135.988 1.00 25.96 941 LEU A C 1
ATOM 7229 O O . LEU A 1 941 ? 143.751 122.638 135.752 1.00 27.64 941 LEU A O 1
ATOM 7234 N N . LYS A 1 942 ? 143.266 124.603 136.735 1.00 26.99 942 LYS A N 1
ATOM 7235 C CA . LYS A 1 942 ? 142.019 124.095 137.289 1.00 23.60 942 LYS A CA 1
ATOM 7236 C C . LYS A 1 942 ? 140.946 123.927 136.224 1.00 26.19 942 LYS A C 1
ATOM 7237 O O . LYS A 1 942 ? 140.025 123.128 136.413 1.00 36.17 942 LYS A O 1
ATOM 7243 N N . GLU A 1 943 ? 141.043 124.657 135.116 1.00 29.26 943 GLU A N 1
ATOM 7244 C CA . GLU A 1 943 ? 140.140 124.464 133.992 1.00 28.13 943 GLU A CA 1
ATOM 7245 C C . GLU A 1 943 ? 140.656 123.427 133.002 1.00 29.27 943 GLU A C 1
ATOM 7246 O O . GLU A 1 943 ? 139.933 123.072 132.066 1.00 38.01 943 GLU A O 1
ATOM 7252 N N . GLY A 1 944 ? 141.885 122.946 133.183 1.00 21.88 944 GLY A N 1
ATOM 7253 C CA . GLY A 1 944 ? 142.425 121.867 132.378 1.00 19.19 944 GLY A CA 1
ATOM 7254 C C . GLY A 1 944 ? 142.487 120.584 133.179 1.00 17.81 944 GLY A C 1
ATOM 7255 O O . GLY A 1 944 ? 142.698 119.498 132.635 1.00 24.21 944 GLY A O 1
ATOM 7256 N N . TYR A 1 945 ? 142.319 120.719 134.493 1.00 20.51 945 TYR A N 1
ATOM 7257 C CA . TYR A 1 945 ? 142.100 119.573 135.366 1.00 13.45 945 TYR A CA 1
ATOM 7258 C C . TYR A 1 945 ? 140.712 118.980 135.180 1.00 16.72 945 TYR A C 1
ATOM 7259 O O . TYR A 1 945 ? 140.553 117.755 135.179 1.00 18.29 945 TYR A O 1
ATOM 7268 N N . LEU A 1 946 ? 139.696 119.832 135.028 1.00 23.33 946 LEU A N 1
ATOM 7269 C CA . LEU A 1 946 ? 138.325 119.345 134.964 1.00 13.01 946 LEU A CA 1
ATOM 7270 C C . LEU A 1 946 ? 138.051 118.528 133.711 1.00 20.63 946 LEU A C 1
ATOM 7271 O O . LEU A 1 946 ? 137.110 117.734 133.708 1.00 38.35 946 LEU A O 1
ATOM 7276 N N . SER A 1 947 ? 138.855 118.687 132.659 1.00 14.75 947 SER A N 1
ATOM 7277 C CA . SER A 1 947 ? 138.687 117.860 131.468 1.00 11.22 947 SER A CA 1
ATOM 7278 C C . SER A 1 947 ? 138.966 116.393 131.772 1.00 9.80 947 SER A C 1
ATOM 7279 O O . SER A 1 947 ? 138.252 115.502 131.291 1.00 22.93 947 SER A O 1
ATOM 7282 N N . GLN A 1 948 ? 140.007 116.123 132.562 1.00 12.25 948 GLN A N 1
ATOM 7283 C CA . GLN A 1 948 ? 140.300 114.752 132.964 1.00 16.35 948 GLN A CA 1
ATOM 7284 C C . GLN A 1 948 ? 139.147 114.169 133.770 1.00 20.15 948 GLN A C 1
ATOM 7285 O O . GLN A 1 948 ? 138.763 113.007 133.581 1.00 32.02 948 GLN A O 1
ATOM 7291 N N . VAL A 1 949 ? 138.585 114.970 134.677 1.00 16.63 949 VAL A N 1
ATOM 7292 C CA . VAL A 1 949 ? 137.452 114.524 135.482 1.00 12.00 949 VAL A CA 1
ATOM 7293 C C . VAL A 1 949 ? 136.249 114.235 134.593 1.00 11.47 949 VAL A C 1
ATOM 7294 O O . VAL A 1 949 ? 135.535 113.250 134.799 1.00 21.13 949 VAL A O 1
ATOM 7298 N N . VAL A 1 950 ? 136.006 115.084 133.592 1.00 12.42 950 VAL A N 1
ATOM 7299 C CA . VAL A 1 950 ? 134.900 114.858 132.664 1.00 5.67 950 VAL A CA 1
ATOM 7300 C C . VAL A 1 950 ? 135.089 113.551 131.906 1.00 15.04 950 VAL A C 1
ATOM 7301 O O . VAL A 1 950 ? 134.137 112.779 131.721 1.00 20.30 950 VAL A O 1
ATOM 7305 N N . HIS A 1 951 ? 136.314 113.285 131.449 1.00 25.98 951 HIS A N 1
ATOM 7306 C CA . HIS A 1 951 ? 136.584 112.018 130.774 1.00 15.26 951 HIS A CA 1
ATOM 7307 C C . HIS A 1 951 ? 136.323 110.836 131.701 1.00 16.62 951 HIS A C 1
ATOM 7308 O O . HIS A 1 951 ? 135.727 109.832 131.290 1.00 21.39 951 HIS A O 1
ATOM 7315 N N . LYS A 1 952 ? 136.761 110.941 132.958 1.00 18.55 952 LYS A N 1
ATOM 7316 C CA . LYS A 1 952 ? 136.538 109.856 133.910 1.00 7.31 952 LYS A CA 1
ATOM 7317 C C . LYS A 1 952 ? 135.051 109.639 134.170 1.00 12.15 952 LYS A C 1
ATOM 7318 O O . LYS A 1 952 ? 134.589 108.495 134.254 1.00 29.49 952 LYS A O 1
ATOM 7324 N N . ILE A 1 953 ? 134.286 110.726 134.304 1.00 10.91 953 ILE A N 1
ATOM 7325 C CA . ILE A 1 953 ? 132.848 110.607 134.536 1.00 0.48 953 ILE A CA 1
ATOM 7326 C C . ILE A 1 953 ? 132.170 109.942 133.349 1.00 12.30 953 ILE A C 1
ATOM 7327 O O . ILE A 1 953 ? 131.292 109.090 133.519 1.00 22.59 953 ILE A O 1
ATOM 7332 N N . ALA A 1 954 ? 132.539 110.340 132.130 1.00 15.39 954 ALA A N 1
ATOM 7333 C CA . ALA A 1 954 ? 131.946 109.721 130.949 1.00 5.57 954 ALA A CA 1
ATOM 7334 C C . ALA A 1 954 ? 132.274 108.234 130.883 1.00 9.37 954 ALA A C 1
ATOM 7335 O O . ALA A 1 954 ? 131.401 107.407 130.583 1.00 18.05 954 ALA A O 1
ATOM 7337 N N . LYS A 1 955 ? 133.528 107.874 131.172 1.00 13.29 955 LYS A N 1
ATOM 7338 C CA . LYS A 1 955 ? 133.906 106.464 131.178 1.00 7.92 955 LYS A CA 1
ATOM 7339 C C . LYS A 1 955 ? 133.106 105.683 132.212 1.00 16.57 955 LYS A C 1
ATOM 7340 O O . LYS A 1 955 ? 132.632 104.578 131.932 1.00 25.07 955 LYS A O 1
ATOM 7346 N N . LEU A 1 956 ? 132.958 106.236 133.418 1.00 17.44 956 LEU A N 1
ATOM 7347 C CA . LEU A 1 956 ? 132.207 105.544 134.462 1.00 6.93 956 LEU A CA 1
ATOM 7348 C C . LEU A 1 956 ? 130.734 105.410 134.096 1.00 16.41 956 LEU A C 1
ATOM 7349 O O . LEU A 1 956 ? 130.124 104.364 134.340 1.00 26.53 956 LEU A O 1
ATOM 7354 N N . MET A 1 957 ? 130.146 106.458 133.515 1.00 21.22 957 MET A N 1
ATOM 7355 C CA . MET A 1 957 ? 128.757 106.388 133.073 1.00 11.93 957 MET A CA 1
ATOM 7356 C C . MET A 1 957 ? 128.564 105.278 132.054 1.00 19.56 957 MET A C 1
ATOM 7357 O O . MET A 1 957 ? 127.614 104.493 132.143 1.00 18.66 957 MET A O 1
ATOM 7362 N N . VAL A 1 958 ? 129.459 105.199 131.068 1.00 26.41 958 VAL A N 1
ATOM 7363 C CA . VAL A 1 958 ? 129.300 104.199 130.019 1.00 21.52 958 VAL A CA 1
ATOM 7364 C C . VAL A 1 958 ? 129.552 102.797 130.566 1.00 30.53 958 VAL A C 1
ATOM 7365 O O . VAL A 1 958 ? 128.844 101.845 130.217 1.00 31.30 958 VAL A O 1
ATOM 7369 N N . GLU A 1 959 ? 130.553 102.648 131.437 1.00 30.00 959 GLU A N 1
ATOM 7370 C CA . GLU A 1 959 ? 130.945 101.321 131.902 1.00 20.19 959 GLU A CA 1
ATOM 7371 C C . GLU A 1 959 ? 129.960 100.756 132.919 1.00 27.75 959 GLU A C 1
ATOM 7372 O O . GLU A 1 959 ? 129.596 99.577 132.845 1.00 28.53 959 GLU A O 1
ATOM 7378 N N . HIS A 1 960 ? 129.514 101.574 133.871 1.00 31.53 960 HIS A N 1
ATOM 7379 C CA . HIS A 1 960 ? 128.732 101.096 135.003 1.00 25.29 960 HIS A CA 1
ATOM 7380 C C . HIS A 1 960 ? 127.242 101.377 134.868 1.00 23.04 960 HIS A C 1
ATOM 7381 O O . HIS A 1 960 ? 126.488 101.093 135.803 1.00 28.14 960 HIS A O 1
ATOM 7388 N N . ASN A 1 961 ? 126.804 101.923 133.733 1.00 26.58 961 ASN A N 1
ATOM 7389 C CA . ASN A 1 961 ? 125.382 102.126 133.454 1.00 24.56 961 ASN A CA 1
ATOM 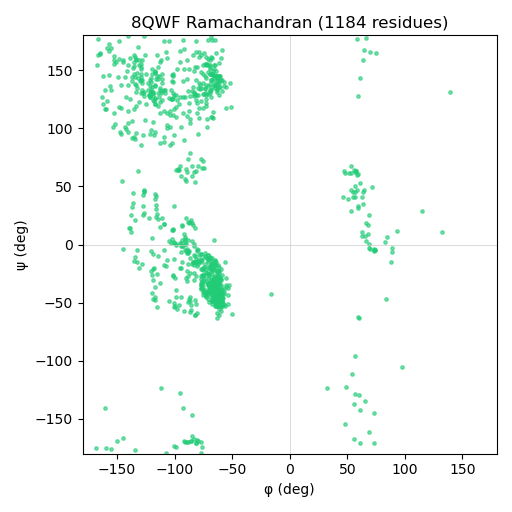7390 C C . ASN A 1 961 ? 124.712 102.976 134.532 1.00 25.44 961 ASN A C 1
ATOM 7391 O O . ASN A 1 961 ? 123.618 102.663 135.003 1.00 34.73 961 ASN A O 1
ATOM 7396 N N . ALA A 1 962 ? 125.371 104.061 134.925 1.00 24.94 962 ALA A N 1
ATOM 7397 C CA . ALA A 1 962 ? 124.940 104.876 136.051 1.00 19.68 962 ALA A CA 1
ATOM 7398 C C . ALA A 1 962 ? 124.549 106.273 135.594 1.00 16.15 962 ALA A C 1
ATOM 7399 O O . ALA A 1 962 ? 125.140 106.821 134.660 1.00 29.09 962 ALA A O 1
ATOM 7401 N N . ILE A 1 963 ? 123.542 106.839 136.257 1.00 8.18 963 ILE A N 1
ATOM 7402 C CA . ILE A 1 963 ? 123.177 108.241 136.091 1.00 15.37 963 ILE A CA 1
ATOM 7403 C C . ILE A 1 963 ? 124.109 109.082 136.954 1.00 16.71 963 ILE A C 1
ATOM 7404 O O . ILE A 1 963 ? 124.809 108.550 137.821 1.00 36.25 963 ILE A O 1
ATOM 7409 N N . VAL A 1 964 ? 124.130 110.393 136.728 1.00 1.69 964 VAL A N 1
ATOM 7410 C CA . VAL A 1 964 ? 124.995 111.307 137.465 1.00 9.29 964 VAL A CA 1
ATOM 7411 C C . VAL A 1 964 ? 124.132 112.338 138.175 1.00 23.81 964 VAL A C 1
ATOM 7412 O O . VAL A 1 964 ? 123.238 112.936 137.564 1.00 24.80 964 VAL A O 1
ATOM 7416 N N . VAL A 1 965 ? 124.402 112.542 139.462 1.00 24.19 965 VAL A N 1
ATOM 7417 C CA . VAL A 1 965 ? 123.671 113.484 140.300 1.00 12.15 965 VAL A CA 1
ATOM 7418 C C . VAL A 1 965 ? 124.668 114.477 140.877 1.00 9.54 965 VAL A C 1
ATOM 7419 O O . VAL A 1 965 ? 125.727 114.080 141.376 1.00 14.06 965 VAL A O 1
ATOM 7423 N N . MET A 1 966 ? 124.336 115.764 140.802 1.00 9.48 966 MET A N 1
ATOM 7424 C CA . MET A 1 966 ? 125.232 116.829 141.228 1.00 16.63 966 MET A CA 1
ATOM 7425 C C . MET A 1 966 ? 124.521 117.829 142.126 1.00 21.30 966 MET A C 1
ATOM 7426 O O . MET A 1 966 ? 123.298 117.814 142.283 1.00 32.63 966 MET A O 1
ATOM 7431 N N . GLU A 1 967 ? 125.331 118.704 142.714 1.00 20.45 967 GLU A N 1
ATOM 7432 C CA . GLU A 1 967 ? 124.824 119.842 143.463 1.00 24.16 967 GLU A CA 1
ATOM 7433 C C . GLU A 1 967 ? 124.111 120.817 142.538 1.00 26.59 967 GLU A C 1
ATOM 7434 O O . GLU A 1 967 ? 124.554 121.069 141.414 1.00 31.78 967 GLU A O 1
ATOM 7440 N N . ASP A 1 968 ? 123.001 121.371 143.017 1.00 24.94 968 ASP A N 1
ATOM 7441 C CA . ASP A 1 968 ? 122.278 122.410 142.294 1.00 24.97 968 ASP A CA 1
ATOM 7442 C C . ASP A 1 968 ? 122.851 123.759 142.709 1.00 31.10 968 ASP A C 1
ATOM 7443 O O . ASP A 1 968 ? 122.670 124.195 143.850 1.00 40.74 968 ASP A O 1
ATOM 7448 N N . LEU A 1 969 ? 123.542 124.421 141.785 1.00 27.47 969 LEU A N 1
ATOM 7449 C CA . LEU A 1 969 ? 124.208 125.679 142.086 1.00 25.60 969 LEU A CA 1
ATOM 7450 C C . LEU A 1 969 ? 123.311 126.891 141.886 1.00 25.02 969 LEU A C 1
ATOM 7451 O O . LEU A 1 969 ? 123.727 128.010 142.204 1.00 27.15 969 LEU A O 1
ATOM 7456 N N . ASN A 1 970 ? 122.098 126.699 141.370 1.00 27.56 970 ASN A N 1
ATOM 7457 C CA . ASN A 1 970 ? 121.137 127.788 141.236 1.00 31.12 970 ASN A CA 1
ATOM 7458 C C . ASN A 1 970 ? 120.346 127.983 142.527 1.00 35.07 970 ASN A C 1
ATOM 7459 O O . ASN A 1 970 ? 120.338 129.075 143.102 1.00 35.28 970 ASN A O 1
ATOM 7464 N N . PHE A 1 971 ? 119.680 126.927 142.989 1.00 37.51 971 PHE A N 1
ATOM 7465 C CA . PHE A 1 971 ? 118.876 126.960 144.209 1.00 36.50 971 PHE A CA 1
ATOM 7466 C C . PHE A 1 971 ? 119.237 125.725 145.029 1.00 35.03 971 PHE A C 1
ATOM 7467 O O . PHE A 1 971 ? 118.687 124.643 144.806 1.00 30.56 971 PHE A O 1
ATOM 7475 N N . GLY A 1 972 ? 120.157 125.888 145.977 1.00 34.48 972 GLY A N 1
ATOM 7476 C CA . GLY A 1 972 ? 120.624 124.763 146.763 1.00 32.71 972 GLY A CA 1
ATOM 7477 C C . GLY A 1 972 ? 122.131 124.678 146.889 1.00 37.62 972 GLY A C 1
ATOM 7478 O O . GLY A 1 972 ? 122.662 123.668 147.360 1.00 33.62 972 GLY A O 1
ATOM 7479 N N . PHE A 1 973 ? 122.831 125.729 146.467 1.00 39.83 973 PHE A N 1
ATOM 7480 C CA . PHE A 1 973 ? 124.284 125.750 146.557 1.00 37.33 973 PHE A CA 1
ATOM 7481 C C . PHE A 1 973 ? 124.738 125.703 148.015 1.00 38.93 973 PHE A C 1
ATOM 7482 O O . PHE A 1 973 ? 123.965 125.938 148.948 1.00 38.88 973 PHE A O 1
ATOM 7490 N N . LYS A 1 974 ? 126.018 125.397 148.201 1.00 33.61 974 LYS A N 1
ATOM 7491 C CA . LYS A 1 974 ? 126.605 125.209 149.516 1.00 37.25 974 LYS A CA 1
ATOM 7492 C C . LYS A 1 974 ? 127.373 126.460 149.938 1.00 41.44 974 LYS A C 1
ATOM 7493 O O . LYS A 1 974 ? 127.342 127.497 149.270 1.00 44.26 974 LYS A O 1
ATOM 7499 N N . ARG A 1 975 ? 128.076 126.360 151.062 1.00 41.73 975 ARG A N 1
ATOM 7500 C CA . ARG A 1 975 ? 128.866 127.459 151.599 1.00 39.85 975 ARG A CA 1
ATOM 7501 C C . ARG A 1 975 ? 130.192 127.542 150.842 1.00 41.93 975 ARG A C 1
ATOM 7502 O O . ARG A 1 975 ? 130.375 126.928 149.788 1.00 40.63 975 ARG A O 1
ATOM 7510 N N . GLY A 1 976 ? 131.120 128.337 151.352 1.00 40.20 976 GLY A N 1
ATOM 7511 C CA . GLY A 1 976 ? 132.456 128.433 150.797 1.00 35.94 976 GLY A CA 1
ATOM 7512 C C . GLY A 1 976 ? 133.377 127.355 151.324 1.00 38.71 976 GLY A C 1
ATOM 7513 O O . GLY A 1 976 ? 132.960 126.223 151.586 1.00 30.56 976 GLY A O 1
ATOM 7514 N N . ARG A 1 977 ? 134.655 127.715 151.460 1.00 42.59 977 ARG A N 1
ATOM 7515 C CA . ARG A 1 977 ? 135.707 126.862 152.032 1.00 36.01 977 ARG A CA 1
ATOM 7516 C C . ARG A 1 977 ? 135.744 125.470 151.394 1.00 36.83 977 ARG A C 1
ATOM 7517 O O . ARG A 1 977 ? 135.987 124.460 152.059 1.00 34.41 977 ARG A O 1
ATOM 7525 N N . PHE A 1 978 ? 135.530 125.418 150.081 1.00 38.03 978 PHE A N 1
ATOM 7526 C CA . PHE A 1 978 ? 135.841 124.237 149.288 1.00 32.33 978 PHE A CA 1
ATOM 7527 C C . PHE A 1 978 ? 136.864 124.587 148.217 1.00 33.55 978 PHE A C 1
ATOM 7528 O O . PHE A 1 978 ? 136.939 125.728 147.753 1.00 30.57 978 PHE A O 1
ATOM 7536 N N . LYS A 1 979 ? 137.661 123.584 147.841 1.00 37.30 979 LYS A N 1
ATOM 7537 C CA . LYS A 1 979 ? 138.722 123.797 146.861 1.00 30.96 979 LYS A CA 1
ATOM 7538 C C . LYS A 1 979 ? 138.158 124.248 145.521 1.00 32.66 979 LYS A C 1
ATOM 7539 O O . LYS A 1 979 ? 138.685 125.177 144.898 1.00 31.95 979 LYS A O 1
ATOM 7545 N N . VAL A 1 980 ? 137.090 123.603 145.060 1.00 34.38 980 VAL A N 1
ATOM 7546 C CA . VAL A 1 980 ? 136.451 123.952 143.796 1.00 33.59 980 VAL A CA 1
ATOM 7547 C C . VAL A 1 980 ? 135.312 124.911 144.124 1.00 33.41 980 VAL A C 1
ATOM 7548 O O . VAL A 1 980 ? 134.237 124.496 144.560 1.00 34.70 980 VAL A O 1
ATOM 7552 N N . GLU A 1 981 ? 135.553 126.203 143.913 1.00 31.36 981 GLU A N 1
ATOM 7553 C CA . GLU A 1 981 ? 134.574 127.229 144.237 1.00 27.28 981 GLU A CA 1
ATOM 7554 C C . GLU A 1 981 ? 133.360 127.121 143.315 1.00 28.46 981 GLU A C 1
ATOM 7555 O O . GLU A 1 981 ? 133.311 126.307 142.389 1.00 37.60 981 GLU A O 1
ATOM 7561 N N . LYS A 1 982 ? 132.362 127.964 143.586 1.00 25.50 982 LYS A N 1
ATOM 7562 C CA . LYS A 1 982 ? 131.119 127.922 142.822 1.00 27.58 982 LYS A CA 1
ATOM 7563 C C . LYS A 1 982 ? 131.355 128.250 141.353 1.00 24.44 982 LYS A C 1
ATOM 7564 O O . LYS A 1 982 ? 130.758 127.626 140.468 1.00 33.80 982 LYS A O 1
ATOM 7570 N N . GLN A 1 983 ? 132.212 129.234 141.073 1.00 33.09 983 GLN A N 1
ATOM 7571 C CA . GLN A 1 983 ? 132.473 129.617 139.688 1.00 36.17 983 GLN A CA 1
ATOM 7572 C C . GLN A 1 983 ? 133.108 128.475 138.903 1.00 31.36 983 GLN A C 1
ATOM 7573 O O . GLN A 1 983 ? 132.730 128.217 137.754 1.00 37.50 983 GLN A O 1
ATOM 7579 N N . VAL A 1 984 ? 134.074 127.780 139.504 1.00 26.75 984 VAL A N 1
ATOM 7580 C CA . VAL A 1 984 ? 134.731 126.673 138.816 1.00 25.16 984 VAL A CA 1
ATOM 7581 C C . VAL A 1 984 ? 133.776 125.495 138.653 1.00 32.31 984 VAL A C 1
ATOM 7582 O O . VAL A 1 984 ? 133.771 124.823 137.614 1.00 43.00 984 VAL A O 1
ATOM 7586 N N . TYR A 1 985 ? 132.957 125.223 139.672 1.00 26.07 985 TYR A N 1
ATOM 7587 C CA . TYR A 1 985 ? 132.035 124.092 139.601 1.00 19.69 985 TYR A CA 1
ATOM 7588 C C . TYR A 1 985 ? 130.988 124.292 138.512 1.00 26.51 985 TYR A C 1
ATOM 7589 O O . TYR A 1 985 ? 130.585 123.329 137.847 1.00 36.39 985 TYR A O 1
ATOM 7598 N N . GLN A 1 986 ? 130.526 125.530 138.322 1.00 23.93 986 GLN A N 1
ATOM 7599 C CA . GLN A 1 986 ? 129.598 125.808 137.232 1.00 21.10 986 GLN A CA 1
ATOM 7600 C C . GLN A 1 986 ? 130.230 125.486 135.885 1.00 29.87 986 GLN A C 1
ATOM 7601 O O . GLN A 1 986 ? 129.590 124.882 135.014 1.00 37.81 986 GLN A O 1
ATOM 7607 N N . LYS A 1 987 ? 131.495 125.872 135.702 1.00 24.99 987 LYS A N 1
ATOM 7608 C CA . LYS A 1 987 ? 132.188 125.560 134.459 1.00 24.59 987 LYS A CA 1
ATOM 7609 C C . LYS A 1 987 ? 132.374 124.058 134.291 1.00 18.44 987 LYS A C 1
ATOM 7610 O O . LYS A 1 987 ? 132.265 123.541 133.178 1.00 32.44 987 LYS A O 1
ATOM 7616 N N . PHE A 1 988 ? 132.656 123.342 135.381 1.00 10.82 988 PHE A N 1
ATOM 7617 C CA . PHE A 1 988 ? 132.787 121.890 135.290 1.00 11.47 988 PHE A CA 1
ATOM 7618 C C . PHE A 1 988 ? 131.476 121.242 134.864 1.00 17.47 988 PHE A C 1
ATOM 7619 O O . PHE A 1 988 ? 131.466 120.324 134.034 1.00 31.93 988 PHE A O 1
ATOM 7627 N N . GLU A 1 989 ? 130.360 121.702 135.431 1.00 17.75 989 GLU A N 1
ATOM 7628 C CA . GLU A 1 989 ? 129.062 121.161 135.043 1.00 10.93 989 GLU A CA 1
ATOM 7629 C C . GLU A 1 989 ? 128.757 121.469 133.583 1.00 17.14 989 GLU A C 1
ATOM 7630 O O . GLU A 1 989 ? 128.237 120.615 132.855 1.00 30.13 989 GLU A O 1
ATOM 7636 N N . LYS A 1 990 ? 129.087 122.683 133.135 1.00 16.74 990 LYS A N 1
ATOM 7637 C CA . LYS A 1 990 ? 128.894 123.030 131.730 1.00 16.08 990 LYS A CA 1
ATOM 7638 C C . LYS A 1 990 ? 129.750 122.157 130.819 1.00 17.08 990 LYS A C 1
ATOM 7639 O O . LYS A 1 990 ? 129.291 121.715 129.760 1.00 22.28 990 LYS A O 1
ATOM 7645 N N . MET A 1 991 ? 130.999 121.900 131.213 1.00 21.84 991 MET A N 1
ATOM 7646 C CA . MET A 1 991 ? 131.882 121.063 130.408 1.00 10.72 991 MET A CA 1
ATOM 7647 C C . MET A 1 991 ? 131.372 119.632 130.328 1.00 13.62 991 MET A C 1
ATOM 7648 O O . MET A 1 991 ? 131.439 119.003 129.267 1.00 26.81 991 MET A O 1
ATOM 7653 N N . LEU A 1 992 ? 130.863 119.092 131.438 1.00 6.55 992 LEU A N 1
ATOM 7654 C CA . LEU A 1 992 ? 130.317 117.738 131.390 1.00 6.64 992 LEU A CA 1
ATOM 7655 C C . LEU A 1 992 ? 129.052 117.678 130.543 1.00 12.67 992 LEU A C 1
ATOM 7656 O O . LEU A 1 992 ? 128.848 116.714 129.794 1.00 25.32 992 LEU A O 1
ATOM 7661 N N . ILE A 1 993 ? 128.195 118.697 130.639 1.00 15.82 993 ILE A N 1
ATOM 7662 C CA . ILE A 1 993 ? 127.014 118.750 129.782 1.00 6.20 993 ILE A CA 1
ATOM 7663 C C . ILE A 1 993 ? 127.422 118.778 128.314 1.00 16.50 993 ILE A C 1
ATOM 7664 O O . ILE A 1 993 ? 126.852 118.062 127.482 1.00 30.30 993 ILE A O 1
ATOM 7669 N N . ASP A 1 994 ? 128.416 119.602 127.973 1.00 18.88 994 ASP A N 1
ATOM 7670 C CA . ASP A 1 994 ? 128.879 119.679 126.590 1.00 15.06 994 ASP A CA 1
ATOM 7671 C C . ASP A 1 994 ? 129.471 118.355 126.125 1.00 15.08 994 ASP A C 1
ATOM 7672 O O . ASP A 1 994 ? 129.231 117.924 124.992 1.00 22.04 994 ASP A O 1
ATOM 7677 N N . LYS A 1 995 ? 130.258 117.701 126.981 1.00 10.46 995 LYS A N 1
ATOM 7678 C CA . LYS A 1 995 ? 130.880 116.438 126.599 1.00 7.01 995 LYS A CA 1
ATOM 7679 C C . LYS A 1 995 ? 129.840 115.353 126.374 1.00 9.32 995 LYS A C 1
ATOM 7680 O O . LYS A 1 995 ? 129.947 114.573 125.422 1.00 26.14 995 LYS A O 1
ATOM 7686 N N . LEU A 1 996 ? 128.823 115.287 127.231 1.00 10.09 996 LEU A N 1
ATOM 7687 C CA . LEU A 1 996 ? 127.817 114.243 127.096 1.00 8.97 996 LEU A CA 1
ATOM 7688 C C . LEU A 1 996 ? 126.797 114.541 126.007 1.00 5.68 996 LEU A C 1
ATOM 7689 O O . LEU A 1 996 ? 125.990 113.664 125.683 1.00 10.02 996 LEU A O 1
ATOM 7694 N N . ASN A 1 997 ? 126.808 115.750 125.441 1.00 12.61 997 ASN A N 1
ATOM 7695 C CA . ASN A 1 997 ? 125.992 116.025 124.264 1.00 0.00 997 ASN A CA 1
ATOM 7696 C C . ASN A 1 997 ? 126.431 115.164 123.087 1.00 8.96 997 ASN A C 1
ATOM 7697 O O . ASN A 1 997 ? 125.596 114.660 122.329 1.00 22.64 997 ASN A O 1
ATOM 7702 N N . TYR A 1 998 ? 127.740 114.994 122.916 1.00 10.14 998 TYR A N 1
ATOM 7703 C CA . TYR A 1 998 ? 128.302 114.136 121.877 1.00 0.84 998 TYR A CA 1
ATOM 7704 C C . TYR A 1 998 ? 129.494 113.415 122.487 1.00 11.89 998 TYR A C 1
ATOM 7705 O O . TYR A 1 998 ? 130.556 114.016 122.669 1.00 10.20 998 TYR A O 1
ATOM 7714 N N . LEU A 1 999 ? 129.324 112.133 122.797 1.00 10.95 999 LEU A N 1
ATOM 7715 C CA . LEU A 1 999 ? 130.319 111.364 123.536 1.00 9.95 999 LEU A CA 1
ATOM 7716 C C . LEU A 1 999 ? 130.803 110.214 122.662 1.00 19.70 999 LEU A C 1
ATOM 7717 O O . LEU A 1 999 ? 130.084 109.228 122.469 1.00 24.94 999 LEU A O 1
ATOM 7722 N N . VAL A 1 1000 ? 132.016 110.345 122.134 1.00 18.15 1000 VAL A N 1
ATOM 7723 C CA . VAL A 1 1000 ? 132.640 109.309 121.326 1.00 11.59 1000 VAL A CA 1
ATOM 7724 C C . VAL A 1 1000 ? 133.819 108.721 122.090 1.00 16.75 1000 VAL A C 1
ATOM 7725 O O . VAL A 1 1000 ? 134.378 109.335 123.004 1.00 10.05 1000 VAL A O 1
ATOM 7729 N N . ASP A 1 1001 ? 134.197 107.509 121.699 1.00 14.52 1001 ASP A N 1
ATOM 7730 C CA . ASP A 1 1001 ? 135.365 106.826 122.234 1.00 7.64 1001 ASP A CA 1
ATOM 7731 C C . ASP A 1 1001 ? 136.333 106.558 121.092 1.00 18.33 1001 ASP A C 1
ATOM 7732 O O . ASP A 1 1001 ? 135.933 106.043 120.044 1.00 21.37 1001 ASP A O 1
ATOM 7737 N N . LYS A 1 1002 ? 137.603 106.915 121.291 1.00 26.93 1002 LYS A N 1
ATOM 7738 C CA . LYS A 1 1002 ? 138.606 106.696 120.257 1.00 19.60 1002 LYS A CA 1
ATOM 7739 C C . LYS A 1 1002 ? 138.962 105.227 120.081 1.00 25.06 1002 LYS A C 1
ATOM 7740 O O . LYS A 1 1002 ? 139.638 104.887 119.104 1.00 29.75 1002 LYS A O 1
ATOM 7746 N N . ASP A 1 1003 ? 138.533 104.355 120.992 1.00 22.53 1003 ASP A N 1
ATOM 7747 C CA . ASP A 1 1003 ? 138.819 102.929 120.897 1.00 18.83 1003 ASP A CA 1
ATOM 7748 C C . ASP A 1 1003 ? 137.664 102.119 120.328 1.00 25.69 1003 ASP A C 1
ATOM 7749 O O . ASP A 1 1003 ? 137.901 101.074 119.714 1.00 29.60 1003 ASP A O 1
ATOM 7754 N N . LYS A 1 1004 ? 136.427 102.570 120.517 1.00 24.93 1004 LYS A N 1
ATOM 7755 C CA . LYS A 1 1004 ? 135.271 101.830 120.038 1.00 16.44 1004 LYS A CA 1
ATOM 7756 C C . LYS A 1 1004 ? 135.227 101.818 118.513 1.00 21.16 1004 LYS A C 1
ATOM 7757 O O . LYS A 1 1004 ? 135.850 102.641 117.837 1.00 25.83 1004 LYS A O 1
ATOM 7763 N N . GLU A 1 1005 ? 134.479 100.860 117.974 1.00 24.51 1005 GLU A N 1
ATOM 7764 C CA . GLU A 1 1005 ? 134.299 100.780 116.536 1.00 22.30 1005 GLU A CA 1
ATOM 7765 C C . GLU A 1 1005 ? 133.448 101.952 116.047 1.00 31.12 1005 GLU A C 1
ATOM 7766 O O . GLU A 1 1005 ? 132.633 102.491 116.799 1.00 39.14 1005 GLU A O 1
ATOM 7772 N N . PRO A 1 1006 ? 133.629 102.375 114.793 1.00 24.98 1006 PRO A N 1
ATOM 7773 C CA . PRO A 1 1006 ? 132.845 103.514 114.289 1.00 22.33 1006 PRO A CA 1
ATOM 7774 C C . PRO A 1 1006 ? 131.343 103.294 114.327 1.00 27.03 1006 PRO A C 1
ATOM 7775 O O . PRO A 1 1006 ? 130.596 104.248 114.574 1.00 31.76 1006 PRO A O 1
ATOM 7779 N N . ASN A 1 1007 ? 130.873 102.070 114.096 1.00 28.65 1007 ASN A N 1
ATOM 7780 C CA . ASN A 1 1007 ? 129.441 101.807 114.051 1.00 28.39 1007 ASN A CA 1
ATOM 7781 C C . ASN A 1 1007 ? 128.876 101.326 115.380 1.00 30.63 1007 ASN A C 1
ATOM 7782 O O . ASN A 1 1007 ? 127.661 101.421 115.588 1.00 32.96 1007 ASN A O 1
ATOM 7787 N N . GLU A 1 1008 ? 129.716 100.807 116.268 1.00 27.74 1008 GLU A N 1
ATOM 7788 C CA . GLU A 1 1008 ? 129.249 100.398 117.583 1.00 18.95 1008 GLU A CA 1
ATOM 7789 C C . GLU A 1 1008 ? 128.732 101.616 118.346 1.00 19.39 1008 GLU A C 1
ATOM 7790 O O . GLU A 1 1008 ? 129.309 102.704 118.234 1.00 22.59 1008 GLU A O 1
ATOM 7796 N N . PRO A 1 1009 ? 127.640 101.481 119.102 1.00 19.03 1009 PRO A N 1
ATOM 7797 C CA . PRO A 1 1009 ? 127.129 102.626 119.866 1.00 14.85 1009 PRO A CA 1
ATOM 7798 C C . PRO A 1 1009 ? 128.196 103.206 120.780 1.00 14.92 1009 PRO A C 1
ATOM 7799 O O . PRO A 1 1009 ? 128.919 102.481 121.464 1.00 29.21 1009 PRO A O 1
ATOM 7803 N N . GLY A 1 1010 ? 128.285 104.533 120.787 1.00 14.89 1010 GLY A N 1
ATOM 7804 C CA . GLY A 1 1010 ? 129.362 105.223 121.455 1.00 12.77 1010 GLY A CA 1
ATOM 7805 C C . GLY A 1 1010 ? 130.585 105.453 120.597 1.00 12.44 1010 GLY A C 1
ATOM 7806 O O . GLY A 1 1010 ? 131.510 106.145 121.039 1.00 20.66 1010 GLY A O 1
ATOM 7807 N N . GLY A 1 1011 ? 130.617 104.899 119.389 1.00 16.46 1011 GLY A N 1
ATOM 7808 C CA . GLY A 1 1011 ? 131.738 105.064 118.492 1.00 14.03 1011 GLY A CA 1
ATOM 7809 C C . GLY A 1 1011 ? 131.665 106.364 117.717 1.00 15.69 1011 GLY A C 1
ATOM 7810 O O . GLY A 1 1011 ? 130.879 107.266 118.012 1.00 34.27 1011 GLY A O 1
ATOM 7811 N N . LEU A 1 1012 ? 132.512 106.450 116.690 1.00 9.79 1012 LEU A N 1
ATOM 7812 C CA . LEU A 1 1012 ? 132.651 107.697 115.943 1.00 11.61 1012 LEU A CA 1
ATOM 7813 C C . LEU A 1 1012 ? 131.366 108.064 115.210 1.00 16.13 1012 LEU A C 1
ATOM 7814 O O . LEU A 1 1012 ? 130.949 109.228 115.221 1.00 24.39 1012 LEU A O 1
ATOM 7819 N N . LEU A 1 1013 ? 130.723 107.092 114.569 1.00 15.75 1013 LEU A N 1
ATOM 7820 C CA . LEU A 1 1013 ? 129.544 107.350 113.753 1.00 18.84 1013 LEU A CA 1
ATOM 7821 C C . LEU A 1 1013 ? 128.234 107.047 114.468 1.00 22.76 1013 LEU A C 1
ATOM 7822 O O . LEU A 1 1013 ? 127.168 107.223 113.873 1.00 26.59 1013 LEU A O 1
ATOM 7827 N N . ASN A 1 1014 ? 128.282 106.596 115.718 1.00 18.87 1014 ASN A N 1
ATOM 7828 C CA . ASN A 1 1014 ? 127.081 106.214 116.455 1.00 9.68 1014 ASN A CA 1
ATOM 7829 C C . ASN A 1 1014 ? 127.169 106.770 117.876 1.00 11.71 1014 ASN A C 1
ATOM 7830 O O . ASN A 1 1014 ? 126.896 106.085 118.862 1.00 24.44 1014 ASN A O 1
ATOM 7835 N N . ALA A 1 1015 ? 127.582 108.032 117.984 1.00 8.50 1015 ALA A N 1
ATOM 7836 C CA . ALA A 1 1015 ? 127.931 108.626 119.269 1.00 0.00 1015 ALA A CA 1
ATOM 7837 C C . ALA A 1 1015 ? 126.741 108.691 120.219 1.00 8.07 1015 ALA A C 1
ATOM 7838 O O . ALA A 1 1015 ? 125.599 108.913 119.811 1.00 27.42 1015 ALA A O 1
ATOM 7840 N N . TYR A 1 1016 ? 127.032 108.509 121.505 1.00 14.03 1016 TYR A N 1
ATOM 7841 C CA . TYR A 1 1016 ? 126.038 108.695 122.551 1.00 4.82 1016 TYR A CA 1
ATOM 7842 C C . TYR A 1 1016 ? 125.636 110.161 122.659 1.00 7.06 1016 TYR A C 1
ATOM 7843 O O . TYR A 1 1016 ? 126.441 111.068 122.435 1.00 12.70 1016 TYR A O 1
ATOM 7852 N N . GLN A 1 1017 ? 124.372 110.389 123.013 1.00 9.44 1017 GLN A N 1
ATOM 7853 C CA . GLN A 1 1017 ? 123.844 111.725 123.295 1.00 0.00 1017 GLN A CA 1
ATOM 7854 C C . GLN A 1 1017 ? 123.019 111.605 124.571 1.00 8.20 1017 GLN A C 1
ATOM 7855 O O . GLN A 1 1017 ? 121.827 111.293 124.525 1.00 19.74 1017 GLN A O 1
ATOM 7861 N N . LEU A 1 1018 ? 123.661 111.859 125.713 1.00 16.92 1018 LEU A N 1
ATOM 7862 C CA . LEU A 1 1018 ? 123.079 111.594 127.022 1.00 3.97 1018 LEU A CA 1
ATOM 7863 C C . LEU A 1 1018 ? 122.746 112.871 127.784 1.00 8.99 1018 LEU A C 1
ATOM 7864 O O . LEU A 1 1018 ? 122.661 112.847 129.015 1.00 11.00 1018 LEU A O 1
ATOM 7869 N N . THR A 1 1019 ? 122.558 113.984 127.082 1.00 12.69 1019 THR A N 1
ATOM 7870 C CA . THR A 1 1019 ? 122.320 115.262 127.735 1.00 10.22 1019 THR A CA 1
ATOM 7871 C C . THR A 1 1019 ? 121.715 116.220 126.720 1.00 17.35 1019 THR A C 1
ATOM 7872 O O . THR A 1 1019 ? 122.049 116.165 125.535 1.00 28.14 1019 THR A O 1
ATOM 7876 N N . ASN A 1 1020 ? 120.816 117.082 127.188 1.00 25.57 1020 ASN 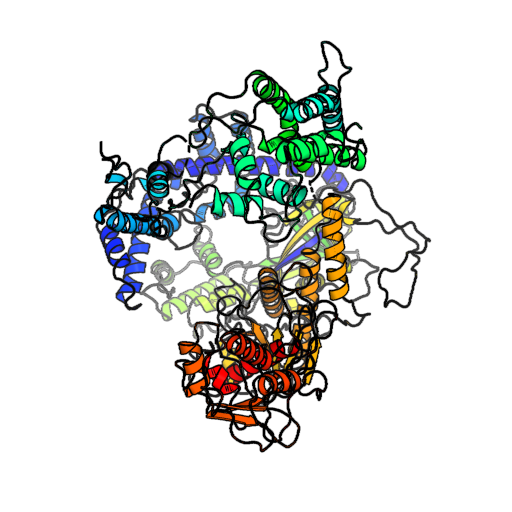A N 1
ATOM 7877 C CA . ASN A 1 1020 ? 120.208 118.078 126.320 1.00 23.11 1020 ASN A CA 1
ATOM 7878 C C . ASN A 1 1020 ? 121.218 119.164 125.967 1.00 27.50 1020 ASN A C 1
ATOM 7879 O O . ASN A 1 1020 ? 122.188 119.401 126.691 1.00 31.77 1020 ASN A O 1
ATOM 7884 N N . LYS A 1 1021 ? 120.985 119.820 124.832 1.00 16.06 1021 LYS A N 1
ATOM 7885 C CA . LYS A 1 1021 ? 121.868 120.895 124.398 1.00 10.00 1021 LYS A CA 1
ATOM 7886 C C . LYS A 1 1021 ? 121.881 122.020 125.424 1.00 18.93 1021 LYS A C 1
ATOM 7887 O O . LYS A 1 1021 ? 120.838 122.425 125.943 1.00 29.99 1021 LYS A O 1
ATOM 7893 N N . PHE A 1 1022 ? 123.076 122.522 125.719 1.00 22.96 1022 PHE A N 1
ATOM 7894 C CA . PHE A 1 1022 ? 123.240 123.541 126.746 1.00 22.58 1022 PHE A CA 1
ATOM 7895 C C . PHE A 1 1022 ? 122.928 124.921 126.185 1.00 29.27 1022 PHE A C 1
ATOM 7896 O O . PHE A 1 1022 ? 123.448 125.308 125.134 1.00 29.99 1022 PHE A O 1
ATOM 7904 N N . GLU A 1 1023 ? 122.075 125.660 126.888 1.00 36.94 1023 GLU A N 1
ATOM 7905 C CA . GLU A 1 1023 ? 121.753 127.036 126.533 1.00 36.26 1023 GLU A CA 1
ATOM 7906 C C . GLU A 1 1023 ? 122.116 128.033 127.620 1.00 31.19 1023 GLU A C 1
ATOM 7907 O O . GLU A 1 1023 ? 122.642 129.106 127.312 1.00 34.99 1023 GLU A O 1
ATOM 7913 N N . SER A 1 1024 ? 121.856 127.708 128.885 1.00 28.64 1024 SER A N 1
ATOM 7914 C CA . SER A 1 1024 ? 122.214 128.579 129.996 1.00 34.38 1024 SER A CA 1
ATOM 7915 C C . SER A 1 1024 ? 122.132 127.782 131.289 1.00 38.08 1024 SER A C 1
ATOM 7916 O O . SER A 1 1024 ? 121.539 126.702 131.337 1.00 39.90 1024 SER A O 1
ATOM 7919 N N . PHE A 1 1025 ? 122.747 128.332 132.339 1.00 33.14 1025 PHE A N 1
ATOM 7920 C CA . PHE A 1 1025 ? 122.676 127.699 133.652 1.00 29.84 1025 PHE A CA 1
ATOM 7921 C C . PHE A 1 1025 ? 121.251 127.698 134.193 1.00 33.77 1025 PHE A C 1
ATOM 7922 O O . PHE A 1 1025 ? 120.831 126.738 134.848 1.00 33.48 1025 PHE A O 1
ATOM 7930 N N . GLN A 1 1026 ? 120.496 128.768 133.939 1.00 43.54 1026 GLN A N 1
ATOM 7931 C CA . GLN A 1 1026 ? 119.135 128.859 134.456 1.00 42.75 1026 GLN A CA 1
ATOM 7932 C C . GLN A 1 1026 ? 118.153 128.003 133.667 1.00 38.82 1026 GLN A C 1
ATOM 7933 O O . GLN A 1 1026 ? 117.187 127.492 134.244 1.00 40.87 1026 GLN A O 1
ATOM 7939 N N . LYS A 1 1027 ? 118.370 127.846 132.357 1.00 35.29 1027 LYS A N 1
ATOM 7940 C CA . LYS A 1 1027 ? 117.418 127.105 131.533 1.00 37.43 1027 LYS A CA 1
ATOM 7941 C C . LYS A 1 1027 ? 117.328 125.644 131.957 1.00 36.62 1027 LYS A C 1
ATOM 7942 O O . LYS A 1 1027 ? 116.236 125.063 131.975 1.00 35.42 1027 LYS A O 1
ATOM 7948 N N . MET A 1 1028 ? 118.459 125.031 132.295 1.00 38.77 1028 MET A N 1
ATOM 7949 C CA . MET A 1 1028 ? 118.440 123.658 132.780 1.00 39.87 1028 MET A CA 1
ATOM 7950 C C . MET A 1 1028 ? 117.798 123.603 134.162 1.00 40.53 1028 MET A C 1
ATOM 7951 O O . MET A 1 1028 ? 118.101 124.420 135.037 1.00 39.74 1028 MET A O 1
ATOM 7956 N N . GLY A 1 1029 ? 116.886 122.653 134.349 1.00 38.45 1029 GLY A N 1
ATOM 7957 C CA . GLY A 1 1029 ? 116.192 122.525 135.613 1.00 34.49 1029 GLY A CA 1
ATOM 7958 C C . GLY A 1 1029 ? 116.823 121.507 136.537 1.00 31.40 1029 GLY A C 1
ATOM 7959 O O . GLY A 1 1029 ? 118.027 121.559 136.804 1.00 31.80 1029 GLY A O 1
ATOM 7960 N N . LYS A 1 1030 ? 116.016 120.572 137.031 1.00 29.64 1030 LYS A N 1
ATOM 7961 C CA . LYS A 1 1030 ? 116.491 119.508 137.901 1.00 21.01 1030 LYS A CA 1
ATOM 7962 C C . LYS A 1 1030 ? 116.898 118.261 137.130 1.00 24.51 1030 LYS A C 1
ATOM 7963 O O . LYS A 1 1030 ? 117.206 117.238 137.749 1.00 37.35 1030 LYS A O 1
ATOM 7969 N N . GLN A 1 1031 ? 116.902 118.320 135.802 1.00 21.17 1031 GLN A N 1
ATOM 7970 C CA . GLN A 1 1031 ? 117.272 117.176 134.982 1.00 15.64 1031 GLN A CA 1
ATOM 7971 C C . GLN A 1 1031 ? 117.775 117.678 133.639 1.00 24.97 1031 GLN A C 1
ATOM 7972 O O . GLN A 1 1031 ? 117.142 118.538 133.020 1.00 31.83 1031 GLN A O 1
ATOM 7978 N N . SER A 1 1032 ? 118.905 117.138 133.196 1.00 28.54 1032 SER A N 1
ATOM 7979 C CA . SER A 1 1032 ? 119.520 117.487 131.920 1.00 19.01 1032 SER A CA 1
ATOM 7980 C C . SER A 1 1032 ? 119.770 116.229 131.105 1.00 13.37 1032 SER A C 1
ATOM 7981 O O . SER A 1 1032 ? 120.849 116.014 130.553 1.00 26.54 1032 SER A O 1
ATOM 7984 N N . GLY A 1 1033 ? 118.760 115.367 131.037 1.00 3.84 1033 GLY A N 1
ATOM 7985 C CA . GLY A 1 1033 ? 118.889 114.092 130.364 1.00 8.31 1033 GLY A CA 1
ATOM 7986 C C . GLY A 1 1033 ? 119.183 112.981 131.346 1.00 13.82 1033 GLY A C 1
ATOM 7987 O O . GLY A 1 1033 ? 118.295 112.553 132.088 1.00 25.75 1033 GLY A O 1
ATOM 7988 N N . PHE A 1 1034 ? 120.426 112.509 131.369 1.00 17.06 1034 PHE A N 1
ATOM 7989 C CA . PHE A 1 1034 ? 120.864 111.533 132.354 1.00 9.34 1034 PHE A CA 1
ATOM 7990 C C . PHE A 1 1034 ? 121.529 112.177 133.560 1.00 5.67 1034 PHE A C 1
ATOM 7991 O O . PHE A 1 1034 ? 121.966 111.462 134.465 1.00 16.73 1034 PHE A O 1
ATOM 7999 N N . LEU A 1 1035 ? 121.616 113.503 133.595 1.00 10.54 1035 LEU A N 1
ATOM 8000 C CA . LEU A 1 1035 ? 122.156 114.231 134.734 1.00 9.08 1035 LEU A CA 1
ATOM 8001 C C . LEU A 1 1035 ? 121.012 114.834 135.534 1.00 9.96 1035 LEU A C 1
ATOM 8002 O O . LEU A 1 1035 ? 120.186 115.570 134.986 1.00 25.05 1035 LEU A O 1
ATOM 8007 N N . PHE A 1 1036 ? 120.969 114.524 136.823 1.00 15.00 1036 PHE A N 1
ATOM 8008 C CA . PHE A 1 1036 ? 119.970 115.067 137.728 1.00 14.66 1036 PHE A CA 1
ATOM 8009 C C . PHE A 1 1036 ? 120.640 116.016 138.708 1.00 16.77 1036 PHE A C 1
ATOM 8010 O O . PHE A 1 1036 ? 121.740 115.744 139.196 1.00 25.04 1036 PHE A O 1
ATOM 8018 N N . TYR A 1 1037 ? 119.982 117.134 138.986 1.00 14.90 1037 TYR A N 1
ATOM 8019 C CA . TYR A 1 1037 ? 120.497 118.135 139.908 1.00 12.94 1037 TYR A CA 1
ATOM 8020 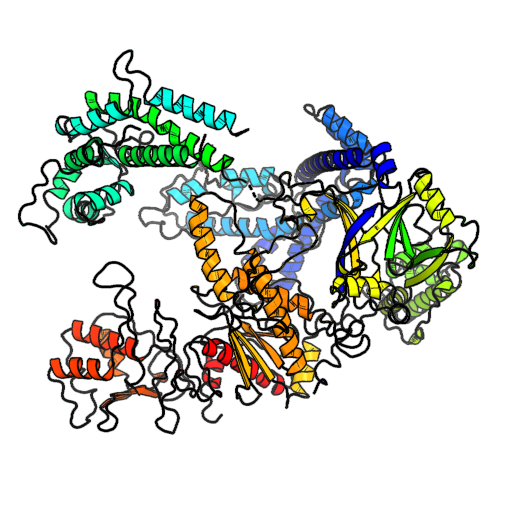C C . TYR A 1 1037 ? 119.640 118.145 141.163 1.00 21.41 1037 TYR A C 1
ATOM 8021 O O . TYR A 1 1037 ? 118.408 118.167 141.081 1.00 30.26 1037 TYR A O 1
ATOM 8030 N N . VAL A 1 1038 ? 120.295 118.124 142.319 1.00 16.87 1038 VAL A N 1
ATOM 8031 C CA . VAL A 1 1038 ? 119.602 118.085 143.602 1.00 21.24 1038 VAL A CA 1
ATOM 8032 C C . VAL A 1 1038 ? 120.158 119.195 144.485 1.00 26.81 1038 VAL A C 1
ATOM 8033 O O . VAL A 1 1038 ? 121.324 119.585 144.327 1.00 25.52 1038 VAL A O 1
ATOM 8037 N N . PRO A 1 1039 ? 119.370 119.741 145.410 1.00 27.55 1039 PRO A N 1
ATOM 8038 C CA . PRO A 1 1039 ? 119.920 120.728 146.347 1.00 22.25 1039 PRO A CA 1
ATOM 8039 C C . PRO A 1 1039 ? 120.818 120.047 147.366 1.00 25.74 1039 PRO A C 1
ATOM 8040 O O . PRO A 1 1039 ? 120.404 119.107 148.049 1.00 25.24 1039 PRO A O 1
ATOM 8044 N N . ALA A 1 1040 ? 122.057 120.523 147.465 1.00 27.56 1040 ALA A N 1
ATOM 8045 C CA . ALA A 1 1040 ? 123.002 119.924 148.397 1.00 25.08 1040 ALA A CA 1
ATOM 8046 C C . ALA A 1 1040 ? 122.799 120.481 149.799 1.00 34.03 1040 ALA A C 1
ATOM 8047 O O . ALA A 1 1040 ? 123.745 120.968 150.427 1.00 36.88 1040 ALA A O 1
ATOM 8049 N N . TRP A 1 1041 ? 121.568 120.410 150.294 1.00 34.06 1041 TRP A N 1
ATOM 8050 C CA . TRP A 1 1041 ? 121.248 120.750 151.671 1.00 29.14 1041 TRP A CA 1
ATOM 8051 C C . TRP A 1 1041 ? 121.256 119.471 152.492 1.00 32.17 1041 TRP A C 1
ATOM 8052 O O . TRP A 1 1041 ? 120.576 118.502 152.138 1.00 36.40 1041 TRP A O 1
ATOM 8063 N N . ASN A 1 1042 ? 122.020 119.471 153.584 1.00 30.47 1042 ASN A N 1
ATOM 8064 C CA . ASN A 1 1042 ? 122.148 118.299 154.445 1.00 30.48 1042 ASN A CA 1
ATOM 8065 C C . ASN A 1 1042 ? 122.614 117.085 153.637 1.00 32.02 1042 ASN A C 1
ATOM 8066 O O . ASN A 1 1042 ? 121.883 116.115 153.438 1.00 31.33 1042 ASN A O 1
ATOM 8071 N N . THR A 1 1043 ? 123.832 117.191 153.106 1.00 31.92 1043 THR A N 1
ATOM 8072 C CA . THR A 1 1043 ? 124.474 116.072 152.434 1.00 27.64 1043 THR A CA 1
ATOM 8073 C C . THR A 1 1043 ? 125.773 115.627 153.085 1.00 31.02 1043 THR A C 1
ATOM 8074 O O . THR A 1 1043 ? 126.186 114.484 152.868 1.00 35.01 1043 THR A O 1
ATOM 8078 N N . SER A 1 1044 ? 126.422 116.481 153.874 1.00 29.48 1044 SER A N 1
ATOM 8079 C CA . SER A 1 1044 ? 127.694 116.149 154.503 1.00 27.19 1044 SER A CA 1
ATOM 8080 C C . SER A 1 1044 ? 127.538 115.717 155.955 1.00 29.51 1044 SER A C 1
ATOM 8081 O O . SER A 1 1044 ? 128.020 114.647 156.337 1.00 37.15 1044 SER A O 1
ATOM 8084 N N . LYS A 1 1045 ? 126.870 116.527 156.773 1.00 21.66 1045 LYS A N 1
ATOM 8085 C CA . LYS A 1 1045 ? 126.758 116.259 158.206 1.00 20.24 1045 LYS A CA 1
ATOM 8086 C C . LYS A 1 1045 ? 125.529 115.399 158.510 1.00 26.11 1045 LYS A C 1
ATOM 8087 O O . LYS A 1 1045 ? 124.606 115.802 159.217 1.00 27.31 1045 LYS A O 1
ATOM 8093 N N . ILE A 1 1046 ? 125.534 114.187 157.959 1.00 26.03 1046 ILE A N 1
ATOM 8094 C CA . ILE A 1 1046 ? 124.507 113.190 158.242 1.00 15.21 1046 ILE A CA 1
ATOM 8095 C C . ILE A 1 1046 ? 125.179 111.838 158.430 1.00 16.48 1046 ILE A C 1
ATOM 8096 O O . ILE A 1 1046 ? 126.134 111.504 157.722 1.00 24.27 1046 ILE A O 1
ATOM 8101 N N . ASP A 1 1047 ? 124.682 111.069 159.390 1.00 20.12 1047 ASP A N 1
ATOM 8102 C CA . ASP A 1 1047 ? 125.154 109.708 159.578 1.00 23.04 1047 ASP A CA 1
ATOM 8103 C C . ASP A 1 1047 ? 124.837 108.880 158.337 1.00 24.86 1047 ASP A C 1
ATOM 8104 O O . ASP A 1 1047 ? 123.720 108.963 157.812 1.00 37.30 1047 ASP A O 1
ATOM 8109 N N . PRO A 1 1048 ? 125.791 108.107 157.814 1.00 14.51 1048 PRO A N 1
ATOM 8110 C CA . PRO A 1 1048 ? 125.453 107.220 156.690 1.00 15.75 1048 PRO A CA 1
ATOM 8111 C C . PRO A 1 1048 ? 124.617 106.023 157.102 1.00 19.52 1048 PRO A C 1
ATOM 8112 O O . PRO A 1 1048 ? 123.668 105.666 156.394 1.00 29.70 1048 PRO A O 1
ATOM 8116 N N . THR A 1 1049 ? 124.949 105.384 158.227 1.00 21.17 1049 THR A N 1
ATOM 8117 C CA . THR A 1 1049 ? 124.226 104.189 158.653 1.00 29.76 1049 THR A CA 1
ATOM 8118 C C . THR A 1 1049 ? 122.765 104.502 158.952 1.00 31.74 1049 THR A C 1
ATOM 8119 O O . THR A 1 1049 ? 121.854 103.988 158.293 1.00 32.90 1049 THR A O 1
ATOM 8123 N N . THR A 1 1050 ? 122.524 105.345 159.950 1.00 28.39 1050 THR A N 1
ATOM 8124 C CA . THR A 1 1050 ? 121.188 105.816 160.274 1.00 25.72 1050 THR A CA 1
ATOM 8125 C C . THR A 1 1050 ? 120.929 107.117 159.517 1.00 26.76 1050 THR A C 1
ATOM 8126 O O . THR A 1 1050 ? 121.678 107.489 158.613 1.00 32.26 1050 THR A O 1
ATOM 8130 N N . GLY A 1 1051 ? 119.849 107.814 159.855 1.00 26.18 1051 GLY A N 1
ATOM 8131 C CA . GLY A 1 1051 ? 119.554 109.068 159.190 1.00 26.39 1051 GLY A CA 1
ATOM 8132 C C . GLY A 1 1051 ? 119.582 110.269 160.111 1.00 26.60 1051 GLY A C 1
ATOM 8133 O O . GLY A 1 1051 ? 118.855 111.242 159.890 1.00 31.00 1051 GLY A O 1
ATOM 8134 N N . PHE A 1 1052 ? 120.417 110.216 161.145 1.00 29.00 1052 PHE A N 1
ATOM 8135 C CA . PHE A 1 1052 ? 120.470 111.299 162.117 1.00 32.05 1052 PHE A CA 1
ATOM 8136 C C . PHE A 1 1052 ? 121.030 112.570 161.493 1.00 30.08 1052 PHE A C 1
ATOM 8137 O O . PHE A 1 1052 ? 122.030 112.541 160.771 1.00 36.07 1052 PHE A O 1
ATOM 8145 N N . VAL A 1 1053 ? 120.376 113.693 161.780 1.00 27.46 1053 VAL A N 1
ATOM 8146 C CA . VAL A 1 1053 ? 120.827 115.011 161.354 1.00 25.25 1053 VAL A CA 1
ATOM 8147 C C . VAL A 1 1053 ? 120.725 115.951 162.546 1.00 35.48 1053 VAL A C 1
ATOM 8148 O O . VAL A 1 1053 ? 119.807 115.832 163.364 1.00 35.70 1053 VAL A O 1
ATOM 8152 N N . ASN A 1 1054 ? 121.674 116.879 162.652 1.00 43.27 1054 ASN A N 1
ATOM 8153 C CA . ASN A 1 1054 ? 121.678 117.865 163.732 1.00 41.52 1054 ASN A CA 1
ATOM 8154 C C . ASN A 1 1054 ? 120.925 119.101 163.259 1.00 42.02 1054 ASN A C 1
ATOM 8155 O O . ASN A 1 1054 ? 121.501 120.028 162.690 1.00 43.58 1054 ASN A O 1
ATOM 8160 N N . LEU A 1 1055 ? 119.617 119.118 163.505 1.00 35.04 1055 LEU A N 1
ATOM 8161 C CA . LEU A 1 1055 ? 118.781 120.269 163.189 1.00 34.96 1055 LEU A CA 1
ATOM 8162 C C . LEU A 1 1055 ? 118.728 121.288 164.316 1.00 38.46 1055 LEU A C 1
ATOM 8163 O O . LEU A 1 1055 ? 117.987 122.270 164.208 1.00 38.52 1055 LEU A O 1
ATOM 8168 N N . PHE A 1 1056 ? 119.483 121.078 165.391 1.00 36.37 1056 PHE A N 1
ATOM 8169 C CA . PHE A 1 1056 ? 119.453 121.999 166.516 1.00 35.67 1056 PHE A CA 1
ATOM 8170 C C . PHE A 1 1056 ? 120.009 123.359 166.112 1.00 42.07 1056 PHE A C 1
ATOM 8171 O O . PHE A 1 1056 ? 120.955 123.454 165.324 1.00 44.53 1056 PHE A O 1
ATOM 8179 N N . HIS A 1 1057 ? 119.413 124.415 166.657 1.00 39.69 1057 HIS A N 1
ATOM 8180 C CA . HIS A 1 1057 ? 119.956 125.771 166.562 1.00 36.38 1057 HIS A CA 1
ATOM 8181 C C . HIS A 1 1057 ? 119.943 126.405 167.948 1.00 38.24 1057 HIS A C 1
ATOM 8182 O O . HIS A 1 1057 ? 119.254 127.402 168.186 1.00 42.41 1057 HIS A O 1
ATOM 8189 N N . PRO A 1 1058 ? 120.697 125.835 168.902 1.00 38.67 1058 PRO A N 1
ATOM 8190 C CA . PRO A 1 1058 ? 120.576 126.274 170.301 1.00 39.52 1058 PRO A CA 1
ATOM 8191 C C . PRO A 1 1058 ? 120.886 127.747 170.529 1.00 42.11 1058 PRO A C 1
ATOM 8192 O O . PRO A 1 1058 ? 120.042 128.480 171.055 1.00 37.45 1058 PRO A O 1
ATOM 8196 N N . ARG A 1 1059 ? 122.089 128.183 170.141 1.00 44.37 1059 ARG A N 1
ATOM 8197 C CA . ARG A 1 1059 ? 122.597 129.519 170.448 1.00 43.77 1059 ARG A CA 1
ATOM 8198 C C . ARG A 1 1059 ? 122.634 129.738 171.958 1.00 43.25 1059 ARG A C 1
ATOM 8199 O O . ARG A 1 1059 ? 122.223 128.863 172.725 1.00 40.65 1059 ARG A O 1
ATOM 8207 N N . TYR A 1 1060 ? 123.129 130.887 172.407 1.00 47.54 1060 TYR A N 1
ATOM 8208 C CA . TYR A 1 1060 ? 123.189 131.186 173.831 1.00 48.00 1060 TYR A CA 1
ATOM 8209 C C . TYR A 1 1060 ? 122.365 132.426 174.146 1.00 50.75 1060 TYR A C 1
ATOM 8210 O O . TYR A 1 1060 ? 122.435 133.426 173.424 1.00 47.99 1060 TYR A O 1
ATOM 8219 N N . GLU A 1 1061 ? 121.588 132.348 175.223 1.00 50.52 1061 GLU A N 1
ATOM 8220 C CA . GLU A 1 1061 ? 120.822 133.474 175.734 1.00 49.21 1061 GLU A CA 1
ATOM 8221 C C . GLU A 1 1061 ? 120.816 133.347 177.256 1.00 47.69 1061 GLU A C 1
ATOM 8222 O O . GLU A 1 1061 ? 121.593 132.581 177.832 1.00 43.39 1061 GLU A O 1
ATOM 8228 N N . ASN A 1 1062 ? 119.942 134.107 177.911 1.00 45.24 1062 ASN A N 1
ATOM 8229 C CA . ASN A 1 1062 ? 119.893 134.139 179.364 1.00 43.83 1062 ASN A CA 1
ATOM 8230 C C . ASN A 1 1062 ? 119.472 132.779 179.926 1.00 45.90 1062 ASN A C 1
ATOM 8231 O O . ASN A 1 1062 ? 119.159 131.834 179.195 1.00 42.02 1062 ASN A O 1
ATOM 8236 N N . VAL A 1 1063 ? 119.477 132.691 181.258 1.00 45.64 1063 VAL A N 1
ATOM 8237 C CA . VAL A 1 1063 ? 119.227 131.424 181.941 1.00 42.71 1063 VAL A CA 1
ATOM 8238 C C . VAL A 1 1063 ? 117.848 130.879 181.587 1.00 41.88 1063 VAL A C 1
ATOM 8239 O O . VAL A 1 1063 ? 117.686 129.682 181.323 1.00 39.38 1063 VAL A O 1
ATOM 8243 N N . GLU A 1 1064 ? 116.838 131.752 181.567 1.00 40.11 1064 GLU A N 1
ATOM 8244 C CA . GLU A 1 1064 ? 115.454 131.299 181.447 1.00 43.98 1064 GLU A CA 1
ATOM 8245 C C . GLU A 1 1064 ? 115.229 130.501 180.166 1.00 45.34 1064 GLU A C 1
ATOM 8246 O O . GLU A 1 1064 ? 114.656 129.404 180.196 1.00 43.73 1064 GLU A O 1
ATOM 8252 N N . LYS A 1 1065 ? 115.688 131.027 179.026 1.00 44.31 1065 LYS A N 1
ATOM 8253 C CA . LYS A 1 1065 ? 115.459 130.320 177.771 1.00 45.60 1065 LYS A CA 1
ATOM 8254 C C . LYS A 1 1065 ? 116.278 129.039 177.704 1.00 44.06 1065 LYS A C 1
ATOM 8255 O O . LYS A 1 1065 ? 115.810 128.037 177.156 1.00 41.03 1065 LYS A O 1
ATOM 8261 N N . ALA A 1 1066 ? 117.493 129.048 178.258 1.00 43.25 1066 ALA A N 1
ATOM 8262 C CA . ALA A 1 1066 ? 118.288 127.825 178.300 1.00 45.46 1066 ALA A CA 1
ATOM 8263 C C . ALA A 1 1066 ? 117.603 126.754 179.138 1.00 42.93 1066 ALA A C 1
ATOM 8264 O O . ALA A 1 1066 ? 117.556 125.582 178.746 1.00 43.27 1066 ALA A O 1
ATOM 8266 N N . LYS A 1 1067 ? 117.055 127.141 180.293 1.00 39.35 1067 LYS A N 1
ATOM 8267 C CA . LYS A 1 1067 ? 116.349 126.180 181.133 1.00 42.33 1067 LYS A CA 1
ATOM 8268 C C . LYS A 1 1067 ? 115.108 125.649 180.433 1.00 42.44 1067 LYS A C 1
ATOM 8269 O O . LYS A 1 1067 ? 114.779 124.463 180.552 1.00 39.35 1067 LYS A O 1
ATOM 8275 N N . GLU A 1 1068 ? 114.399 126.513 179.703 1.00 43.62 1068 GLU A N 1
ATOM 8276 C CA . GLU A 1 1068 ? 113.270 126.038 178.911 1.00 45.17 1068 GLU A CA 1
ATOM 8277 C C . GLU A 1 1068 ? 113.730 125.058 177.836 1.00 46.84 1068 GLU A C 1
ATOM 8278 O O . GLU A 1 1068 ? 113.041 124.072 177.547 1.00 44.91 1068 GLU A O 1
ATOM 8284 N N . PHE A 1 1069 ? 114.893 125.317 177.232 1.00 43.28 1069 PHE A N 1
ATOM 8285 C CA . PHE A 1 1069 ? 115.420 124.431 176.197 1.00 43.56 1069 PHE A CA 1
ATOM 8286 C C . PHE A 1 1069 ? 115.748 123.051 176.759 1.00 42.58 1069 PHE A C 1
ATOM 8287 O O . PHE A 1 1069 ? 115.315 122.029 176.215 1.00 41.55 1069 PHE A O 1
ATOM 8295 N N . PHE A 1 1070 ? 116.518 123.000 177.850 1.00 36.97 1070 PHE A N 1
ATOM 8296 C CA . PHE A 1 1070 ? 116.849 121.713 178.455 1.00 38.15 1070 PHE A CA 1
ATOM 8297 C C . PHE A 1 1070 ? 115.655 121.037 179.115 1.00 41.24 1070 PHE A C 1
ATOM 8298 O O . PHE A 1 1070 ? 115.761 119.862 179.482 1.00 41.61 1070 PHE A O 1
ATOM 8306 N N . ASN A 1 1071 ? 114.535 121.737 179.280 1.00 37.67 1071 ASN A N 1
ATOM 8307 C CA . ASN A 1 1071 ? 113.356 121.133 179.886 1.00 39.51 1071 ASN A CA 1
ATOM 8308 C C . ASN A 1 1071 ? 112.631 120.182 178.941 1.00 41.66 1071 ASN A C 1
ATOM 8309 O O . ASN A 1 1071 ? 111.897 119.304 179.408 1.00 40.75 1071 ASN A O 1
ATOM 8314 N N . LYS A 1 1072 ? 112.829 120.324 177.631 1.00 43.29 1072 LYS A N 1
ATOM 8315 C CA . LYS A 1 1072 ? 112.119 119.521 176.644 1.00 44.55 1072 LYS A CA 1
ATOM 8316 C C . LYS A 1 1072 ? 112.834 118.223 176.289 1.00 42.94 1072 LYS A C 1
ATOM 8317 O O . LYS A 1 1072 ? 112.292 117.435 175.506 1.00 41.64 1072 LYS A O 1
ATOM 8323 N N . PHE A 1 1073 ? 114.028 117.983 176.824 1.00 41.50 1073 PHE A N 1
ATOM 8324 C CA . PHE A 1 1073 ? 114.660 116.684 176.648 1.00 42.40 1073 PHE A CA 1
ATOM 8325 C C . PHE A 1 1073 ? 113.832 115.603 177.327 1.00 40.31 1073 PHE A C 1
ATOM 8326 O O . PHE A 1 1073 ? 113.328 115.788 178.438 1.00 39.39 1073 PHE A O 1
ATOM 8334 N N . ASP A 1 1074 ? 113.676 114.471 176.637 1.00 38.34 1074 ASP A N 1
ATOM 8335 C CA . ASP A 1 1074 ? 112.893 113.372 177.191 1.00 37.72 1074 ASP A CA 1
ATOM 8336 C C . ASP A 1 1074 ? 113.536 112.819 178.457 1.00 39.40 1074 ASP A C 1
ATOM 8337 O O . ASP A 1 1074 ? 112.886 112.723 179.504 1.00 42.66 1074 ASP A O 1
ATOM 8342 N N . SER A 1 1075 ? 114.816 112.460 178.385 1.00 36.71 1075 SER A N 1
ATOM 8343 C CA . SER A 1 1075 ? 115.482 111.827 179.521 1.00 38.89 1075 SER A CA 1
ATOM 8344 C C . SER A 1 1075 ? 116.988 111.968 179.366 1.00 38.25 1075 SER A C 1
ATOM 8345 O O . SER A 1 1075 ? 117.565 111.428 178.417 1.00 42.14 1075 SER A O 1
ATOM 8348 N N . ILE A 1 1076 ? 117.619 112.682 180.294 1.00 35.91 1076 ILE A N 1
ATOM 8349 C CA . ILE A 1 1076 ? 119.072 112.776 180.375 1.00 37.56 1076 ILE A CA 1
ATOM 8350 C C . ILE A 1 1076 ? 119.540 111.857 181.493 1.00 40.45 1076 ILE A C 1
ATOM 8351 O O . ILE A 1 1076 ? 119.070 111.969 182.632 1.00 41.77 1076 ILE A O 1
ATOM 8356 N N . ARG A 1 1077 ? 120.457 110.946 181.177 1.00 36.66 1077 ARG A N 1
ATOM 8357 C CA . ARG A 1 1077 ? 120.890 109.953 182.148 1.00 39.59 1077 ARG A CA 1
ATOM 8358 C C . ARG A 1 1077 ? 122.289 109.468 181.799 1.00 41.82 1077 ARG A C 1
ATOM 8359 O O . ARG A 1 1077 ? 122.817 109.742 180.719 1.00 40.38 1077 ARG A O 1
ATOM 8367 N N . TYR A 1 1078 ? 122.883 108.735 182.737 1.00 45.72 1078 TYR A N 1
ATOM 8368 C CA . TYR A 1 1078 ? 124.199 108.133 182.573 1.00 42.03 1078 TYR A CA 1
ATOM 8369 C C . TYR A 1 1078 ? 124.055 106.625 182.429 1.00 44.62 1078 TYR A C 1
ATOM 8370 O O . TYR A 1 1078 ? 123.331 105.989 183.203 1.00 44.90 1078 TYR A O 1
ATOM 8379 N N . ASN A 1 1079 ? 124.743 106.060 181.442 1.00 42.38 1079 ASN A N 1
ATOM 8380 C CA . ASN A 1 1079 ? 124.764 104.619 181.236 1.00 44.06 1079 ASN A CA 1
ATOM 8381 C C . ASN A 1 1079 ? 125.878 104.009 182.077 1.00 43.47 1079 ASN A C 1
ATOM 8382 O O . ASN A 1 1079 ? 127.048 104.380 181.929 1.00 39.24 1079 ASN A O 1
ATOM 8387 N N . SER A 1 1080 ? 125.512 103.082 182.964 1.00 40.50 1080 SER A N 1
ATOM 8388 C CA . SER A 1 1080 ? 126.518 102.385 183.759 1.00 42.54 1080 SER A CA 1
ATOM 8389 C C . SER A 1 1080 ? 127.473 101.602 182.868 1.00 42.09 1080 SER A C 1
ATOM 8390 O O . SER A 1 1080 ? 128.689 101.605 183.092 1.00 42.89 1080 SER A O 1
ATOM 8393 N N . GLU A 1 1081 ? 126.941 100.926 181.854 1.00 40.66 1081 GLU A N 1
ATOM 8394 C CA . GLU A 1 1081 ? 127.754 100.154 180.928 1.00 43.13 1081 GLU A CA 1
ATOM 8395 C C . GLU A 1 1081 ? 128.211 101.027 179.766 1.00 40.68 1081 GLU A C 1
ATOM 8396 O O . GLU A 1 1081 ? 127.474 101.904 179.304 1.00 38.48 1081 GLU A O 1
ATOM 8402 N N . LYS A 1 1082 ? 129.447 100.794 179.320 1.00 38.97 1082 LYS A N 1
ATOM 8403 C CA . LYS A 1 1082 ? 130.097 101.420 178.170 1.00 41.58 1082 LYS A CA 1
ATOM 8404 C C . LYS A 1 1082 ? 130.500 102.868 178.426 1.00 38.81 1082 LYS A C 1
ATOM 8405 O O . LYS A 1 1082 ? 131.131 103.479 177.555 1.00 34.53 1082 LYS A O 1
ATOM 8411 N N . ASP A 1 1083 ? 130.161 103.435 179.586 1.00 37.89 1083 ASP A N 1
ATOM 8412 C CA . ASP A 1 1083 ? 130.691 104.722 180.042 1.00 39.14 1083 ASP A CA 1
ATOM 8413 C C . ASP A 1 1083 ? 130.406 105.849 179.045 1.00 40.81 1083 ASP A C 1
ATOM 8414 O O . ASP A 1 1083 ? 131.315 106.457 178.476 1.00 43.13 1083 ASP A O 1
ATOM 8419 N N . TYR A 1 1084 ? 129.119 106.122 178.837 1.00 40.96 1084 TYR A N 1
ATOM 8420 C CA . TYR A 1 1084 ? 128.723 107.265 178.026 1.00 38.96 1084 TYR A CA 1
ATOM 8421 C C . TYR A 1 1084 ? 127.351 107.753 178.467 1.00 35.01 1084 TYR A C 1
ATOM 8422 O O . TYR A 1 1084 ? 126.574 107.018 179.082 1.00 35.73 1084 TYR A O 1
ATOM 8431 N N . PHE A 1 1085 ? 127.066 109.011 178.143 1.00 34.14 1085 PHE A N 1
ATOM 8432 C CA . PHE A 1 1085 ? 125.800 109.646 178.478 1.00 37.83 1085 PHE A CA 1
ATOM 8433 C C . PHE A 1 1085 ? 124.767 109.385 177.389 1.00 40.72 1085 PHE A C 1
ATOM 8434 O O . PHE A 1 1085 ? 125.105 109.201 176.217 1.00 42.54 1085 PHE A O 1
ATOM 8442 N N . GLU A 1 1086 ? 123.497 109.362 177.789 1.00 36.82 1086 GLU A N 1
ATOM 8443 C CA . GLU A 1 1086 ? 122.378 109.254 176.859 1.00 31.68 1086 GLU A CA 1
ATOM 8444 C C . GLU A 1 1086 ? 121.520 110.505 176.967 1.00 34.87 1086 GLU A C 1
ATOM 8445 O O . GLU A 1 1086 ? 121.042 110.841 178.056 1.00 41.96 1086 GLU A O 1
ATOM 8451 N N . PHE A 1 1087 ? 121.329 111.190 175.844 1.00 31.81 1087 PHE A N 1
ATOM 8452 C CA . PHE A 1 1087 ? 120.466 112.366 175.759 1.00 28.66 1087 PHE A CA 1
ATOM 8453 C C . PHE A 1 1087 ? 119.235 111.962 174.950 1.00 33.84 1087 PHE A C 1
ATOM 8454 O O . PHE A 1 1087 ? 119.198 112.117 173.729 1.00 36.89 1087 PHE A O 1
ATOM 8462 N N . ALA A 1 1088 ? 118.226 111.436 175.640 1.00 32.57 1088 ALA A N 1
ATOM 8463 C CA . ALA A 1 1088 ? 116.995 111.018 174.984 1.00 32.49 1088 ALA A CA 1
ATOM 8464 C C . ALA A 1 1088 ? 116.067 112.211 174.802 1.00 33.21 1088 ALA A C 1
ATOM 8465 O O . ALA A 1 1088 ? 115.885 113.013 175.723 1.00 35.33 1088 ALA A O 1
ATOM 8467 N N . PHE A 1 1089 ? 115.481 112.324 173.615 1.00 37.47 1089 PHE A N 1
ATOM 8468 C CA . PHE A 1 1089 ? 114.593 113.433 173.279 1.00 38.12 1089 PHE A CA 1
ATOM 8469 C C . PHE A 1 1089 ? 113.856 113.074 171.995 1.00 38.74 1089 PHE A C 1
ATOM 8470 O O . PHE A 1 1089 ? 114.095 112.024 171.391 1.00 39.14 1089 PHE A O 1
ATOM 8478 N N . ASP A 1 1090 ? 112.9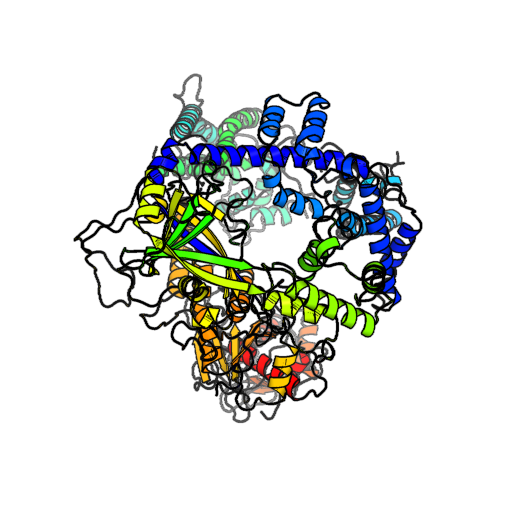53 113.961 171.582 1.00 38.40 1090 ASP A N 1
ATOM 8479 C CA . ASP A 1 1090 ? 112.225 113.826 170.329 1.00 39.06 1090 ASP A CA 1
ATOM 8480 C C . ASP A 1 1090 ? 112.282 115.143 169.569 1.00 42.18 1090 ASP A C 1
ATOM 8481 O O . ASP A 1 1090 ? 112.240 116.219 170.172 1.00 43.49 1090 ASP A O 1
ATOM 8486 N N . TYR A 1 1091 ? 112.382 115.051 168.241 1.00 46.11 1091 TYR A N 1
ATOM 8487 C CA . TYR A 1 1091 ? 112.439 116.250 167.410 1.00 46.85 1091 TYR A CA 1
ATOM 8488 C C . TYR A 1 1091 ? 111.152 117.062 167.453 1.00 46.15 1091 TYR A C 1
ATOM 8489 O O . TYR A 1 1091 ? 111.175 118.246 167.102 1.00 43.40 1091 TYR A O 1
ATOM 8498 N N . ASN A 1 1092 ? 110.033 116.463 167.867 1.00 45.52 1092 ASN A N 1
ATOM 8499 C CA . ASN A 1 1092 ? 108.768 117.190 167.852 1.00 46.31 1092 ASN A CA 1
ATOM 8500 C C . ASN A 1 1092 ? 108.775 118.360 168.827 1.00 46.31 1092 ASN A C 1
ATOM 8501 O O . ASN A 1 1092 ? 108.110 119.373 168.585 1.00 44.18 1092 ASN A O 1
ATOM 8506 N N . ASN A 1 1093 ? 109.521 118.245 169.928 1.00 42.89 1093 ASN A N 1
ATOM 8507 C CA . ASN A 1 1093 ? 109.610 119.340 170.884 1.00 39.64 1093 ASN A CA 1
ATOM 8508 C C . ASN A 1 1093 ? 110.428 120.510 170.354 1.00 40.37 1093 ASN A C 1
ATOM 8509 O O . ASN A 1 1093 ? 110.239 121.641 170.815 1.00 44.85 1093 ASN A O 1
ATOM 8514 N N . PHE A 1 1094 ? 111.329 120.267 169.406 1.00 41.52 1094 PHE A N 1
ATOM 8515 C CA . PHE A 1 1094 ? 112.260 121.276 168.918 1.00 45.00 1094 PHE A CA 1
ATOM 8516 C C . PHE A 1 1094 ? 111.863 121.710 167.513 1.00 45.88 1094 PHE A C 1
ATOM 8517 O O . PHE A 1 1094 ? 111.649 120.865 166.638 1.00 46.14 1094 PHE A O 1
ATOM 8525 N N . THR A 1 1095 ? 111.776 123.028 167.305 1.00 45.47 1095 THR A N 1
ATOM 8526 C CA . THR A 1 1095 ? 111.448 123.642 166.018 1.00 48.97 1095 THR A CA 1
ATOM 8527 C C . THR A 1 1095 ? 110.039 123.280 165.553 1.00 44.82 1095 THR A C 1
ATOM 8528 O O . THR A 1 1095 ? 109.459 122.285 165.999 1.00 39.40 1095 THR A O 1
ATOM 8532 N N . GLU A 1 1096 ? 109.472 124.096 164.665 1.00 42.73 1096 GLU A N 1
ATOM 8533 C CA . GLU A 1 1096 ? 108.114 123.874 164.169 1.00 43.55 1096 GLU A CA 1
ATOM 8534 C C . GLU A 1 1096 ? 108.109 122.823 163.055 1.00 44.12 1096 GLU A C 1
ATOM 8535 O O . GLU A 1 1096 ? 107.758 123.082 161.905 1.00 42.72 1096 GLU A O 1
ATOM 8541 N N . LYS A 1 1097 ? 108.513 121.608 163.425 1.00 45.57 1097 LYS A N 1
ATOM 8542 C CA . LYS A 1 1097 ? 108.503 120.474 162.513 1.00 46.48 1097 LYS A CA 1
ATOM 8543 C C . LYS A 1 1097 ? 107.958 119.252 163.236 1.00 44.30 1097 LYS A C 1
ATOM 8544 O O . LYS A 1 1097 ? 108.077 119.129 164.458 1.00 49.50 1097 LYS A O 1
ATOM 8550 N N . ALA A 1 1098 ? 107.356 118.348 162.464 1.00 36.59 1098 ALA A N 1
ATOM 8551 C CA . ALA A 1 1098 ? 106.821 117.084 162.971 1.00 38.80 1098 ALA A CA 1
ATOM 8552 C C . ALA A 1 1098 ? 107.259 115.979 162.015 1.00 38.90 1098 ALA A C 1
ATOM 8553 O O . ALA A 1 1098 ? 106.567 115.683 161.037 1.00 35.97 1098 ALA A O 1
ATOM 8555 N N . GLU A 1 1099 ? 108.409 115.371 162.297 1.00 42.27 1099 GLU A N 1
ATOM 8556 C CA . GLU A 1 1099 ? 108.932 114.307 161.450 1.00 41.39 1099 GLU A CA 1
ATOM 8557 C C . GLU A 1 1099 ? 109.882 113.447 162.271 1.00 44.30 1099 GLU A C 1
ATOM 8558 O O . GLU A 1 1099 ? 110.306 113.823 163.366 1.00 44.49 1099 GLU A O 1
ATOM 8564 N N . GLY A 1 1100 ? 110.211 112.281 161.720 1.00 39.30 1100 GLY A N 1
ATOM 8565 C CA . GLY A 1 1100 ? 111.136 111.376 162.369 1.00 36.45 1100 GLY A CA 1
ATOM 8566 C C . GLY A 1 1100 ? 110.559 110.756 163.633 1.00 41.02 1100 GLY A C 1
ATOM 8567 O O . GLY A 1 1100 ? 109.348 110.735 163.867 1.00 43.61 1100 GLY A O 1
ATOM 8568 N N . THR A 1 1101 ? 111.466 110.240 164.460 1.00 37.60 1101 THR A N 1
ATOM 8569 C CA . THR A 1 1101 ? 111.126 109.612 165.728 1.00 37.41 1101 THR A CA 1
ATOM 8570 C C . THR A 1 1101 ? 112.078 110.121 166.804 1.00 38.83 1101 THR A C 1
ATOM 8571 O O . THR A 1 1101 ? 112.928 110.982 166.559 1.00 40.74 1101 THR A O 1
ATOM 8575 N N . LYS A 1 1102 ? 111.927 109.582 168.010 1.00 39.54 1102 LYS A N 1
ATOM 8576 C CA . LYS A 1 1102 ? 112.797 109.967 169.112 1.00 42.15 1102 LYS A CA 1
ATOM 8577 C C . LYS A 1 1102 ? 114.172 109.331 168.946 1.00 42.13 1102 LYS A C 1
ATOM 8578 O O . LYS A 1 1102 ? 114.289 108.124 168.711 1.00 43.26 1102 LYS A O 1
ATOM 8584 N N . TRP A 1 1103 ? 115.212 110.149 169.053 1.00 34.13 1103 TRP A N 1
ATOM 8585 C CA . TRP A 1 1103 ? 116.586 109.701 168.913 1.00 29.74 1103 TRP A CA 1
ATOM 8586 C C . TRP A 1 1103 ? 117.203 109.498 170.295 1.00 33.43 1103 TRP A C 1
ATOM 8587 O O . TRP A 1 1103 ? 116.532 109.608 171.325 1.00 37.43 1103 TRP A O 1
ATOM 8598 N N . THR A 1 1104 ? 118.501 109.192 170.323 1.00 31.83 1104 THR A N 1
ATOM 8599 C CA . THR A 1 1104 ? 119.238 109.080 171.583 1.00 29.03 1104 THR A CA 1
ATOM 8600 C C . THR A 1 1104 ? 120.668 109.551 171.308 1.00 29.37 1104 THR A C 1
ATOM 8601 O O . THR A 1 1104 ? 121.515 108.775 170.864 1.00 33.34 1104 THR A O 1
ATOM 8605 N N . VAL A 1 1105 ? 120.921 110.825 171.591 1.00 31.64 1105 VAL A N 1
ATOM 8606 C CA . VAL A 1 1105 ? 122.237 111.413 171.368 1.00 28.38 1105 VAL A CA 1
ATOM 8607 C C . VAL A 1 1105 ? 123.159 111.012 172.509 1.00 30.82 1105 VAL A C 1
ATOM 8608 O O . VAL A 1 1105 ? 122.818 111.173 173.687 1.00 36.80 1105 VAL A O 1
ATOM 8612 N N . CYS A 1 1106 ? 124.326 110.485 172.166 1.00 26.89 1106 CYS A N 1
ATOM 8613 C CA . CYS A 1 1106 ? 125.295 110.016 173.142 1.00 26.42 1106 CYS A CA 1
ATOM 8614 C C . CYS A 1 1106 ? 126.485 110.970 173.200 1.00 34.47 1106 CYS A C 1
ATOM 8615 O O . CYS A 1 1106 ? 126.536 111.988 172.505 1.00 40.45 1106 CYS A O 1
ATOM 8618 N N . THR A 1 1107 ? 127.449 110.628 174.051 1.00 37.92 1107 THR A N 1
ATOM 8619 C CA . THR A 1 1107 ? 128.655 111.420 174.272 1.00 38.64 1107 THR A CA 1
ATOM 8620 C C . THR A 1 1107 ? 129.893 110.555 174.084 1.00 35.47 1107 THR A C 1
ATOM 8621 O O . THR A 1 1107 ? 130.832 110.575 174.882 1.00 37.07 1107 THR A O 1
ATOM 8625 N N . TYR A 1 1108 ? 129.902 109.777 173.007 1.00 37.32 1108 TYR A N 1
ATOM 8626 C CA . TYR A 1 1108 ? 130.981 108.847 172.701 1.00 40.92 1108 TYR A CA 1
ATOM 8627 C C . TYR A 1 1108 ? 131.767 109.253 171.464 1.00 41.61 1108 TYR A C 1
ATOM 8628 O O . TYR A 1 1108 ? 132.984 109.061 171.418 1.00 38.17 1108 TYR A O 1
ATOM 8637 N N . GLY A 1 1109 ? 131.107 109.861 170.484 1.00 43.39 1109 GLY A N 1
ATOM 8638 C CA . GLY A 1 1109 ? 131.679 110.051 169.167 1.00 46.85 1109 GLY A CA 1
ATOM 8639 C C . GLY A 1 1109 ? 131.899 111.489 168.742 1.00 46.98 1109 GLY A C 1
ATOM 8640 O O . GLY A 1 1109 ? 131.552 111.851 167.617 1.00 37.08 1109 GLY A O 1
ATOM 8641 N N . GLU A 1 1110 ? 132.391 112.343 169.637 1.00 45.06 1110 GLU A N 1
ATOM 8642 C CA . GLU A 1 1110 ? 132.715 113.725 169.285 1.00 40.15 1110 GLU A CA 1
ATOM 8643 C C . GLU A 1 1110 ? 134.003 114.111 169.999 1.00 43.51 1110 GLU A C 1
ATOM 8644 O O . GLU A 1 1110 ? 134.039 114.159 171.232 1.00 43.44 1110 GLU A O 1
ATOM 8650 N N . ARG A 1 1111 ? 135.062 114.367 169.232 1.00 40.56 1111 ARG A N 1
ATOM 8651 C CA . ARG A 1 1111 ? 136.383 114.614 169.800 1.00 39.10 1111 ARG A CA 1
ATOM 8652 C C . ARG A 1 1111 ? 136.903 116.022 169.552 1.00 40.42 1111 ARG A C 1
ATOM 8653 O O . ARG A 1 1111 ? 137.276 116.714 170.505 1.00 44.81 1111 ARG A O 1
ATOM 8661 N N . ILE A 1 1112 ? 136.941 116.468 168.300 1.00 38.08 1112 ILE A N 1
ATOM 8662 C CA . ILE A 1 1112 ? 137.670 117.680 167.934 1.00 38.89 1112 ILE A CA 1
ATOM 8663 C C . ILE A 1 1112 ? 136.904 118.919 168.379 1.00 39.23 1112 ILE A C 1
ATOM 8664 O O . ILE A 1 1112 ? 135.675 118.992 168.257 1.00 41.07 1112 ILE A O 1
ATOM 8669 N N . LYS A 1 1113 ? 137.639 119.902 168.898 1.00 38.14 1113 LYS A N 1
ATOM 8670 C CA . LYS A 1 1113 ? 137.073 121.173 169.328 1.00 41.78 1113 LYS A CA 1
ATOM 8671 C C . LYS A 1 1113 ? 138.115 122.266 169.126 1.00 42.09 1113 LYS A C 1
ATOM 8672 O O . LYS A 1 1113 ? 139.312 122.028 169.311 1.00 43.07 1113 LYS A O 1
ATOM 8678 N N . THR A 1 1114 ? 137.657 123.459 168.747 1.00 41.17 1114 THR A N 1
ATOM 8679 C CA . THR A 1 1114 ? 138.528 124.603 168.521 1.00 42.20 1114 THR A CA 1
ATOM 8680 C C . THR A 1 1114 ? 138.198 125.718 169.505 1.00 42.67 1114 THR A C 1
ATOM 8681 O O . THR A 1 1114 ? 137.049 125.875 169.930 1.00 40.85 1114 THR A O 1
ATOM 8685 N N . TYR A 1 1115 ? 139.224 126.490 169.873 1.00 44.78 1115 TYR A N 1
ATOM 8686 C CA . TYR A 1 1115 ? 139.052 127.545 170.868 1.00 45.53 1115 TYR A CA 1
ATOM 8687 C C . TYR A 1 1115 ? 138.488 128.825 170.259 1.00 44.24 1115 TYR A C 1
ATOM 8688 O O . TYR A 1 1115 ? 137.403 129.280 170.638 1.00 46.56 1115 TYR A O 1
ATOM 8697 N N . ARG A 1 1116 ? 139.208 129.421 169.312 1.00 44.31 1116 ARG A N 1
ATOM 8698 C CA . ARG A 1 1116 ? 138.829 130.717 168.759 1.00 46.74 1116 ARG A CA 1
ATOM 8699 C C . ARG A 1 1116 ? 139.315 130.776 167.312 1.00 46.99 1116 ARG A C 1
ATOM 8700 O O . ARG A 1 1116 ? 139.728 129.765 166.738 1.00 45.11 1116 ARG A O 1
ATOM 8708 N N . ASN A 1 1117 ? 139.260 131.968 166.716 1.00 47.01 1117 ASN A N 1
ATOM 8709 C CA . ASN A 1 1117 ? 139.620 132.160 165.316 1.00 48.34 1117 ASN A CA 1
ATOM 8710 C C . ASN A 1 1117 ? 141.004 132.760 165.110 1.00 47.69 1117 ASN A C 1
ATOM 8711 O O . ASN A 1 1117 ? 141.607 132.534 164.056 1.00 49.62 1117 ASN A O 1
ATOM 8716 N N . ALA A 1 1118 ? 141.524 133.522 166.071 1.00 41.81 1118 ALA A N 1
ATOM 8717 C CA . ALA A 1 1118 ? 142.805 134.194 165.889 1.00 41.85 1118 ALA A CA 1
ATOM 8718 C C . ALA A 1 1118 ? 143.419 134.485 167.251 1.00 43.37 1118 ALA A C 1
ATOM 8719 O O . ALA A 1 1118 ? 142.797 134.267 168.293 1.00 42.65 1118 ALA A O 1
ATOM 8721 N N . ASP A 1 1119 ? 144.668 134.967 167.216 1.00 39.91 1119 ASP A N 1
ATOM 8722 C CA . ASP A 1 1119 ? 145.458 135.354 168.385 1.00 39.55 1119 ASP A CA 1
ATOM 8723 C C . ASP A 1 1119 ? 145.964 134.132 169.144 1.00 40.74 1119 ASP A C 1
ATOM 8724 O O . ASP A 1 1119 ? 145.495 133.014 168.916 1.00 37.09 1119 ASP A O 1
ATOM 8729 N N . LYS A 1 1120 ? 146.943 134.331 170.023 1.00 43.60 1120 LYS A N 1
ATOM 8730 C CA . LYS A 1 1120 ? 147.487 133.230 170.802 1.00 41.18 1120 LYS A CA 1
ATOM 8731 C C . LYS A 1 1120 ? 146.631 132.964 172.038 1.00 44.73 1120 LYS A C 1
ATOM 8732 O O . LYS A 1 1120 ? 145.813 133.791 172.452 1.00 43.21 1120 LYS A O 1
ATOM 8738 N N . ASN A 1 1121 ? 146.824 131.776 172.615 1.00 44.92 1121 ASN A N 1
ATOM 8739 C CA . ASN A 1 1121 ? 146.098 131.221 173.757 1.00 43.07 1121 ASN A CA 1
ATOM 8740 C C . ASN A 1 1121 ? 144.658 130.866 173.409 1.00 40.38 1121 ASN A C 1
ATOM 8741 O O . ASN A 1 1121 ? 143.946 130.314 174.258 1.00 41.45 1121 ASN A O 1
ATOM 8746 N N . ASN A 1 1122 ? 144.210 131.156 172.191 1.00 40.48 1122 ASN A N 1
ATOM 8747 C CA . ASN A 1 1122 ? 142.930 130.683 171.670 1.00 44.47 1122 ASN A CA 1
ATOM 8748 C C . ASN A 1 1122 ? 142.980 130.839 170.159 1.00 45.42 1122 ASN A C 1
ATOM 8749 O O . ASN A 1 1122 ? 143.158 131.953 169.660 1.00 46.29 1122 ASN A O 1
ATOM 8754 N N . GLN A 1 1123 ? 142.811 129.742 169.430 1.00 41.22 1123 GLN A N 1
ATOM 8755 C CA . GLN A 1 1123 ? 143.177 129.731 168.020 1.00 42.03 1123 GLN A CA 1
ATOM 8756 C C . GLN A 1 1123 ? 142.416 128.609 167.330 1.00 47.98 1123 GLN A C 1
ATOM 8757 O O . GLN A 1 1123 ? 141.794 127.764 167.977 1.00 44.51 1123 GLN A O 1
ATOM 8763 N N . TRP A 1 1124 ? 142.475 128.611 165.998 1.00 49.80 1124 TRP A N 1
ATOM 8764 C CA . TRP A 1 1124 ? 141.887 127.537 165.210 1.00 48.85 1124 TRP A CA 1
ATOM 8765 C C . TRP A 1 1124 ? 142.776 126.305 165.310 1.00 49.70 1124 TRP A C 1
ATOM 8766 O O . TRP A 1 1124 ? 143.371 125.873 164.318 1.00 49.19 1124 TRP A O 1
ATOM 8777 N N . ASP A 1 1125 ? 142.871 125.741 166.511 1.00 46.49 1125 ASP A N 1
ATOM 8778 C CA . ASP A 1 1125 ? 143.712 124.588 166.790 1.00 46.08 1125 ASP A CA 1
ATOM 8779 C C . ASP A 1 1125 ? 142.841 123.463 167.326 1.00 43.15 1125 ASP A C 1
ATOM 8780 O O . ASP A 1 1125 ? 142.088 123.658 168.286 1.00 47.13 1125 ASP A O 1
ATOM 8785 N N . SER A 1 1126 ? 142.944 122.293 166.706 1.00 31.58 1126 SER A N 1
ATOM 8786 C CA . SER A 1 1126 ? 142.162 121.150 167.148 1.00 37.12 1126 SER A CA 1
ATOM 8787 C C . SER A 1 1126 ? 142.711 120.609 168.461 1.00 38.68 1126 SER A C 1
ATOM 8788 O O . SER A 1 1126 ? 143.924 120.588 168.686 1.00 38.43 1126 SER A O 1
ATOM 8791 N N . LYS A 1 1127 ? 141.807 120.169 169.331 1.00 40.19 1127 LYS A N 1
ATOM 8792 C CA . LYS A 1 1127 ? 142.184 119.536 170.591 1.00 41.05 1127 LYS A CA 1
ATOM 8793 C C . LYS A 1 1127 ? 141.282 118.328 170.791 1.00 38.55 1127 LYS A C 1
ATOM 8794 O O . LYS A 1 1127 ? 140.097 118.481 171.100 1.00 39.09 1127 LYS A O 1
ATOM 8800 N N . GLU A 1 1128 ? 141.839 117.133 170.610 1.00 36.53 1128 GLU A N 1
ATOM 8801 C CA . GLU A 1 1128 ? 141.069 115.911 170.792 1.00 40.54 1128 GLU A CA 1
ATOM 8802 C C . GLU A 1 1128 ? 140.696 115.758 172.261 1.00 41.77 1128 GLU A C 1
ATOM 8803 O O . GLU A 1 1128 ? 141.569 115.573 173.115 1.00 46.03 1128 GLU A O 1
ATOM 8809 N N . VAL A 1 1129 ? 139.401 115.839 172.555 1.00 38.75 1129 VAL A N 1
ATOM 8810 C CA . VAL A 1 1129 ? 138.895 115.748 173.917 1.00 38.66 1129 VAL A CA 1
ATOM 8811 C C . VAL A 1 1129 ? 137.719 114.782 173.939 1.00 37.13 1129 VAL A C 1
ATOM 8812 O O . VAL A 1 1129 ? 136.848 114.825 173.063 1.00 37.14 1129 VAL A O 1
ATOM 8816 N N . ASN A 1 1130 ? 137.707 113.896 174.932 1.00 32.65 1130 ASN A N 1
ATOM 8817 C CA . ASN A 1 1130 ? 136.604 112.960 175.113 1.00 32.98 1130 ASN A CA 1
ATOM 8818 C C . ASN A 1 1130 ? 135.472 113.689 175.824 1.00 33.67 1130 ASN A C 1
ATOM 8819 O O . ASN A 1 1130 ? 135.609 114.076 176.990 1.00 30.21 1130 ASN A O 1
ATOM 8824 N N . VAL A 1 1131 ? 134.354 113.888 175.121 1.00 40.20 1131 VAL A N 1
ATOM 8825 C CA . VAL A 1 1131 ? 133.234 114.624 175.699 1.00 38.93 1131 VAL A CA 1
ATOM 8826 C C . VAL A 1 1131 ? 132.659 113.900 176.907 1.00 39.21 1131 VAL A C 1
ATOM 8827 O O . VAL A 1 1131 ? 132.079 114.533 177.795 1.00 37.05 1131 VAL A O 1
ATOM 8831 N N . THR A 1 1132 ? 132.796 112.573 176.966 1.00 37.26 1132 THR A N 1
ATOM 8832 C CA . THR A 1 1132 ? 132.338 111.842 178.144 1.00 37.50 1132 THR A CA 1
ATOM 8833 C C . THR A 1 1132 ? 133.094 112.286 179.391 1.00 38.93 1132 THR A C 1
ATOM 8834 O O . THR A 1 1132 ? 132.491 112.573 180.432 1.00 35.32 1132 THR A O 1
ATOM 8838 N N . GLU A 1 1133 ? 134.423 112.360 179.296 1.00 42.87 1133 GLU A N 1
ATOM 8839 C CA . GLU A 1 1133 ? 135.239 112.748 180.442 1.00 42.99 1133 GLU A CA 1
ATOM 8840 C C . GLU A 1 1133 ? 134.973 114.194 180.849 1.00 44.48 1133 GLU A C 1
ATOM 8841 O O . GLU A 1 1133 ? 134.871 114.502 182.045 1.00 45.03 1133 GLU A O 1
ATOM 8847 N N . GLU A 1 1134 ? 134.863 115.095 179.870 1.00 43.32 1134 GLU A N 1
ATOM 8848 C CA . GLU A 1 1134 ? 134.586 116.494 180.181 1.00 45.94 1134 GLU A CA 1
ATOM 8849 C C . GLU A 1 1134 ? 133.205 116.659 180.804 1.00 44.81 1134 GLU A C 1
ATOM 8850 O O . GLU A 1 1134 ? 133.035 117.441 181.746 1.00 42.86 1134 GLU A O 1
ATOM 8856 N N . PHE A 1 1135 ? 132.207 115.935 180.290 1.00 40.41 1135 PHE A N 1
ATOM 8857 C CA . PHE A 1 1135 ? 130.880 115.952 180.897 1.00 44.87 1135 PHE A CA 1
ATOM 8858 C C . PHE A 1 1135 ? 130.928 115.445 182.331 1.00 44.30 1135 PHE A C 1
ATOM 8859 O O . PHE A 1 1135 ? 130.289 116.017 183.223 1.00 41.23 1135 PHE A O 1
ATOM 8867 N N . LYS A 1 1136 ? 131.677 114.365 182.568 1.00 35.97 1136 LYS A N 1
ATOM 8868 C CA . LYS A 1 1136 ? 131.795 113.824 183.916 1.00 39.76 1136 LYS A CA 1
ATOM 8869 C C . LYS A 1 1136 ? 132.401 114.851 184.861 1.00 40.69 1136 LYS A C 1
ATOM 8870 O O . LYS A 1 1136 ? 131.895 115.067 185.968 1.00 37.74 1136 LYS A O 1
ATOM 8876 N N . ASN A 1 1137 ? 133.486 115.502 184.434 1.00 39.34 1137 ASN A N 1
ATOM 8877 C CA . ASN A 1 1137 ? 134.113 116.517 185.276 1.00 39.48 1137 ASN A CA 1
ATOM 8878 C C . ASN A 1 1137 ? 133.173 117.690 185.528 1.00 41.43 1137 ASN A C 1
ATOM 8879 O O . ASN A 1 1137 ? 133.063 118.174 186.661 1.00 38.28 1137 ASN A O 1
ATOM 8884 N N . LEU A 1 1138 ? 132.482 118.155 184.484 1.00 45.88 1138 LEU A N 1
ATOM 8885 C CA . LEU A 1 1138 ? 131.592 119.303 184.628 1.00 45.29 1138 LEU A CA 1
ATOM 8886 C C . LEU A 1 1138 ? 130.447 119.001 185.584 1.00 44.80 1138 LEU A C 1
ATOM 8887 O O . LEU A 1 1138 ? 130.063 119.853 186.394 1.00 42.72 1138 LEU A O 1
ATOM 8892 N N . PHE A 1 1139 ? 129.877 117.797 185.498 1.00 43.96 1139 PHE A N 1
ATOM 8893 C CA . PHE A 1 1139 ? 128.793 117.439 186.406 1.00 46.28 1139 PHE A CA 1
ATOM 8894 C C . PHE A 1 1139 ? 129.303 117.223 187.826 1.00 44.14 1139 PHE A C 1
ATOM 8895 O O . PHE A 1 1139 ? 128.649 117.630 188.793 1.00 41.90 1139 PHE A O 1
ATOM 8903 N N . ASP A 1 1140 ? 130.474 116.597 187.976 1.00 40.93 1140 ASP A N 1
ATOM 8904 C CA . ASP A 1 1140 ? 130.978 116.289 189.310 1.00 42.03 1140 ASP A CA 1
ATOM 8905 C C . ASP A 1 1140 ? 131.431 117.537 190.055 1.00 43.84 1140 ASP A C 1
ATOM 8906 O O . ASP A 1 1140 ? 131.299 117.604 191.282 1.00 44.24 1140 ASP A O 1
ATOM 8911 N N . GLU A 1 1141 ? 131.962 118.534 189.343 1.00 43.48 1141 GLU A N 1
ATOM 8912 C CA . GLU A 1 1141 ? 132.533 119.693 190.018 1.00 44.33 1141 GLU A CA 1
ATOM 8913 C C . GLU A 1 1141 ? 131.477 120.589 190.661 1.00 43.94 1141 GLU A C 1
ATOM 8914 O O . GLU A 1 1141 ? 131.840 121.473 191.444 1.00 40.42 1141 GLU A O 1
ATOM 8920 N N . TYR A 1 1142 ? 130.192 120.376 190.364 1.00 46.71 1142 TYR A N 1
ATOM 8921 C CA . TYR A 1 1142 ? 129.084 121.016 191.070 1.00 45.20 1142 TYR A CA 1
ATOM 8922 C C . TYR A 1 1142 ? 128.208 120.002 191.802 1.00 42.31 1142 TYR A C 1
ATOM 8923 O O . TYR A 1 1142 ? 126.993 120.183 191.907 1.00 42.61 1142 TYR A O 1
ATOM 8932 N N . ASN A 1 1143 ? 128.820 118.934 192.316 1.00 40.29 1143 ASN A N 1
ATOM 8933 C CA . ASN A 1 1143 ? 128.172 118.004 193.243 1.00 41.13 1143 ASN A CA 1
ATOM 8934 C C . ASN A 1 1143 ? 126.920 117.357 192.652 1.00 41.58 1143 ASN A C 1
ATOM 8935 O O . ASN A 1 1143 ? 125.959 117.076 193.372 1.00 45.82 1143 ASN A O 1
ATOM 8940 N N . ILE A 1 1144 ? 126.911 117.114 191.347 1.00 38.42 1144 ILE A N 1
ATOM 8941 C CA . ILE A 1 1144 ? 125.816 116.397 190.703 1.00 39.45 1144 ILE A CA 1
ATOM 8942 C C . ILE A 1 1144 ? 126.151 114.913 190.688 1.00 42.78 1144 ILE A C 1
ATOM 8943 O O . ILE A 1 1144 ? 127.226 114.514 190.225 1.00 44.65 1144 ILE A O 1
ATOM 8948 N N . ASP A 1 1145 ? 125.233 114.094 191.193 1.00 41.56 1145 ASP A N 1
ATOM 8949 C CA . ASP A 1 1145 ? 125.458 112.663 191.347 1.00 39.04 1145 ASP A CA 1
ATOM 8950 C C . ASP A 1 1145 ? 124.822 111.906 190.188 1.00 41.21 1145 ASP A C 1
ATOM 8951 O O . ASP A 1 1145 ? 123.641 112.102 189.884 1.00 43.68 1145 ASP A O 1
ATOM 8956 N N . TYR A 1 1146 ? 125.613 111.043 189.545 1.00 43.79 1146 TYR A N 1
ATOM 8957 C CA . TYR A 1 1146 ? 125.116 110.235 188.439 1.00 45.87 1146 TYR A CA 1
ATOM 8958 C C . TYR A 1 1146 ? 125.619 108.797 188.493 1.00 46.62 1146 TYR A C 1
ATOM 8959 O O . TYR A 1 1146 ? 125.441 108.061 187.513 1.00 43.33 1146 TYR A O 1
ATOM 8968 N N . LYS A 1 1147 ? 126.245 108.376 189.594 1.00 45.96 1147 LYS A N 1
ATOM 8969 C CA . LYS A 1 1147 ? 126.837 107.043 189.652 1.00 45.19 1147 LYS A CA 1
ATOM 8970 C C . LYS A 1 1147 ? 125.775 105.954 189.565 1.00 46.48 1147 LYS A C 1
ATOM 8971 O O . LYS A 1 1147 ? 125.958 104.955 188.859 1.00 48.52 1147 LYS A O 1
ATOM 8977 N N . ASN A 1 1148 ? 124.658 106.128 190.275 1.00 39.56 1148 ASN A N 1
ATOM 8978 C CA . ASN A 1 1148 ? 123.610 105.114 190.288 1.00 39.23 1148 ASN A CA 1
ATOM 8979 C C . ASN A 1 1148 ? 122.922 104.963 188.938 1.00 40.27 1148 ASN A C 1
ATOM 8980 O O . ASN A 1 1148 ? 122.252 103.951 188.711 1.00 35.37 1148 ASN A O 1
ATOM 8985 N N . GLY A 1 1149 ? 123.069 105.935 188.043 1.00 41.69 1149 GLY A N 1
ATOM 8986 C CA . GLY A 1 1149 ? 122.414 105.882 186.755 1.00 42.41 1149 GLY A CA 1
ATOM 8987 C C . GLY A 1 1149 ? 121.068 106.565 186.691 1.00 40.70 1149 GLY A C 1
ATOM 8988 O O . GLY A 1 1149 ? 120.345 106.378 185.705 1.00 36.41 1149 GLY A O 1
ATOM 8989 N N . ASN A 1 1150 ? 120.705 107.344 187.706 1.00 42.00 1150 ASN A N 1
ATOM 8990 C CA . ASN A 1 1150 ? 119.406 107.995 187.730 1.00 43.34 1150 ASN A CA 1
ATOM 8991 C C . ASN A 1 1150 ? 119.323 109.080 186.660 1.00 44.88 1150 ASN A C 1
ATOM 8992 O O . ASN A 1 1150 ? 120.332 109.559 186.135 1.00 44.01 1150 ASN A O 1
ATOM 8997 N N . ASP A 1 1151 ? 118.089 109.458 186.334 1.00 43.85 1151 ASP A N 1
ATOM 8998 C CA . ASP A 1 1151 ? 117.863 110.492 185.335 1.00 39.20 1151 ASP A CA 1
ATOM 8999 C C . ASP A 1 1151 ? 118.407 111.829 185.825 1.00 40.05 1151 ASP A C 1
ATOM 9000 O O . ASP A 1 1151 ? 118.232 112.203 186.988 1.00 39.50 1151 ASP A O 1
ATOM 9005 N N . LEU A 1 1152 ? 119.072 112.551 184.927 1.00 37.24 1152 LEU A N 1
ATOM 9006 C CA . LEU A 1 1152 ? 119.772 113.782 185.270 1.00 35.19 1152 LEU A CA 1
ATOM 9007 C C . LEU A 1 1152 ? 118.893 115.020 185.126 1.00 36.04 1152 LEU A C 1
ATOM 9008 O O . LEU A 1 1152 ? 119.356 116.129 185.411 1.00 32.57 1152 LEU A O 1
ATOM 9013 N N . LYS A 1 1153 ? 117.627 114.854 184.733 1.00 40.79 1153 LYS A N 1
ATOM 9014 C CA . LYS A 1 1153 ? 116.727 116.000 184.637 1.00 41.73 1153 LYS A CA 1
ATOM 9015 C C . LYS A 1 1153 ? 116.591 116.704 185.981 1.00 48.73 1153 LYS A C 1
ATOM 9016 O O . LYS A 1 1153 ? 116.603 117.938 186.049 1.00 41.17 1153 LYS A O 1
ATOM 9022 N N . GLU A 1 1154 ? 116.455 115.938 187.059 1.00 52.84 1154 GLU A N 1
ATOM 9023 C CA . GLU A 1 1154 ? 116.534 116.514 188.391 1.00 45.18 1154 GLU A CA 1
ATOM 9024 C C . GLU A 1 1154 ? 117.962 116.963 188.685 1.00 44.43 1154 GLU A C 1
ATOM 9025 O O . GLU A 1 1154 ? 118.933 116.371 188.205 1.00 44.44 1154 GLU A O 1
ATOM 9031 N N . ALA A 1 1155 ? 118.074 118.041 189.462 1.00 35.18 1155 ALA A N 1
ATOM 9032 C CA . ALA A 1 1155 ? 119.312 118.692 189.886 1.00 36.26 1155 ALA A CA 1
ATOM 9033 C C . ALA A 1 1155 ? 119.980 119.476 188.764 1.00 38.82 1155 ALA A C 1
ATOM 9034 O O . ALA A 1 1155 ? 120.992 120.143 189.015 1.00 38.30 1155 ALA A O 1
ATOM 9036 N N . ILE A 1 1156 ? 119.457 119.424 187.535 1.00 37.20 1156 ILE A N 1
ATOM 9037 C CA . ILE A 1 1156 ? 119.916 120.323 186.480 1.00 41.36 1156 ILE A CA 1
ATOM 9038 C C . ILE A 1 1156 ? 119.055 121.574 186.394 1.00 43.06 1156 ILE A C 1
ATOM 9039 O O . ILE A 1 1156 ? 119.466 122.557 185.758 1.00 44.52 1156 ILE A O 1
ATOM 9044 N N . LEU A 1 1157 ? 117.877 121.571 187.019 1.00 38.72 1157 LEU A N 1
ATOM 9045 C CA . LEU A 1 1157 ? 117.017 122.742 187.103 1.00 38.35 1157 LEU A CA 1
ATOM 9046 C C . LEU A 1 1157 ? 117.350 123.625 188.301 1.00 35.75 1157 LEU A C 1
ATOM 9047 O O . LEU A 1 1157 ? 116.516 124.442 188.709 1.00 34.45 1157 LEU A O 1
ATOM 9052 N N . SER A 1 1158 ? 118.548 123.479 188.870 1.00 37.76 1158 SER A N 1
ATOM 9053 C CA . SER A 1 1158 ? 118.935 124.233 190.055 1.00 40.43 1158 SER A CA 1
ATOM 9054 C C . SER A 1 1158 ? 119.172 125.711 189.773 1.00 44.32 1158 SER A C 1
ATOM 9055 O O . SER A 1 1158 ? 119.291 126.487 190.728 1.00 43.19 1158 SER A O 1
ATOM 9058 N N . GLN A 1 1159 ? 119.259 126.109 188.501 1.00 43.76 1159 GLN A N 1
ATOM 9059 C CA . GLN A 1 1159 ? 119.510 127.493 188.107 1.00 43.43 1159 GLN A CA 1
ATOM 9060 C C . GLN A 1 1159 ? 120.849 127.986 188.641 1.00 42.07 1159 GLN A C 1
ATOM 9061 O O . GLN A 1 1159 ? 121.651 127.193 189.147 1.00 47.30 1159 GLN A O 1
ATOM 9067 N N . ASP A 1 1160 ? 121.103 129.291 188.507 1.00 36.64 1160 ASP A N 1
ATOM 9068 C CA . ASP A 1 1160 ? 122.322 129.936 188.988 1.00 38.64 1160 ASP A CA 1
ATOM 9069 C C . ASP A 1 1160 ? 123.559 129.426 188.255 1.00 41.31 1160 ASP A C 1
ATOM 9070 O O . ASP A 1 1160 ? 123.495 128.423 187.537 1.00 41.27 1160 ASP A O 1
ATOM 9075 N N . ASP A 1 1161 ? 124.684 130.125 188.417 1.00 47.34 1161 ASP A N 1
ATOM 9076 C CA . ASP A 1 1161 ? 125.952 129.749 187.792 1.00 47.61 1161 ASP A CA 1
ATOM 9077 C C . ASP A 1 1161 ? 125.805 129.668 186.271 1.00 44.46 1161 ASP A C 1
ATOM 9078 O O . ASP A 1 1161 ? 125.935 128.606 185.659 1.00 45.46 1161 ASP A O 1
ATOM 9083 N N . ALA A 1 1162 ? 125.501 130.824 185.674 1.00 41.64 1162 ALA A N 1
ATOM 9084 C CA . ALA A 1 1162 ? 125.254 130.888 184.236 1.00 44.45 1162 ALA A CA 1
ATOM 9085 C C . ALA A 1 1162 ? 126.424 130.325 183.437 1.00 42.84 1162 ALA A C 1
ATOM 9086 O O . ALA A 1 1162 ? 126.223 129.717 182.379 1.00 40.95 1162 ALA A O 1
ATOM 9088 N N . ASP A 1 1163 ? 127.653 130.519 183.925 1.00 37.93 1163 ASP A N 1
ATOM 9089 C CA . ASP A 1 1163 ? 128.824 129.991 183.229 1.00 39.13 1163 ASP A CA 1
ATOM 9090 C C . ASP A 1 1163 ? 128.750 128.474 183.090 1.00 39.44 1163 ASP A C 1
ATOM 9091 O O . ASP A 1 1163 ? 129.180 127.914 182.074 1.00 33.13 1163 ASP A O 1
ATOM 9096 N N . PHE A 1 1164 ? 128.216 127.793 184.106 1.00 49.34 1164 PHE A N 1
ATOM 9097 C CA . PHE A 1 1164 ? 127.977 126.359 183.989 1.00 48.46 1164 PHE A CA 1
ATOM 9098 C C . PHE A 1 1164 ? 127.029 126.053 182.839 1.00 47.13 1164 PHE A C 1
ATOM 9099 O O . PHE A 1 1164 ? 127.226 125.080 182.104 1.00 47.06 1164 PHE A O 1
ATOM 9107 N N . PHE A 1 1165 ? 125.984 126.866 182.678 1.00 43.03 1165 PHE A N 1
ATOM 9108 C CA . PHE A 1 1165 ? 125.053 126.661 181.574 1.00 44.25 1165 PHE A CA 1
ATOM 9109 C C . PHE A 1 1165 ? 125.734 126.884 180.229 1.00 45.71 1165 PHE A C 1
ATOM 9110 O O . PHE A 1 1165 ? 125.496 126.130 179.279 1.00 45.78 1165 PHE A O 1
ATOM 9118 N N . LYS A 1 1166 ? 126.588 127.907 180.131 1.00 42.04 1166 LYS A N 1
ATOM 9119 C CA . LYS A 1 1166 ? 127.337 128.119 178.895 1.00 43.01 1166 LYS A CA 1
ATOM 9120 C C . LYS A 1 1166 ? 128.228 126.924 178.582 1.00 40.50 1166 LYS A C 1
ATOM 9121 O O . LYS A 1 1166 ? 128.292 126.474 177.432 1.00 38.18 1166 LYS A O 1
ATOM 9127 N N . SER A 1 1167 ? 128.930 126.404 179.590 1.00 38.28 1167 SER A N 1
ATOM 9128 C CA . SER A 1 1167 ? 129.800 125.251 179.372 1.00 41.79 1167 SER A CA 1
ATOM 9129 C C . SER A 1 1167 ? 128.996 124.027 178.945 1.00 42.02 1167 SER A C 1
ATOM 9130 O O . SER A 1 1167 ? 129.377 123.313 178.009 1.00 46.12 1167 SER A O 1
ATOM 9133 N N . LEU A 1 1168 ? 127.874 123.771 179.621 1.00 36.87 1168 LEU A N 1
ATOM 9134 C CA . LEU A 1 1168 ? 127.049 122.619 179.276 1.00 38.04 1168 LEU A CA 1
ATOM 9135 C C . LEU A 1 1168 ? 126.509 122.743 177.859 1.00 38.96 1168 LEU A C 1
ATOM 9136 O O . LEU A 1 1168 ? 126.486 121.765 177.105 1.00 41.74 1168 LEU A O 1
ATOM 9141 N N . LEU A 1 1169 ? 126.087 123.948 177.474 1.00 36.99 1169 LEU A N 1
ATOM 9142 C CA . LEU A 1 1169 ? 125.581 124.164 176.125 1.00 37.45 1169 LEU A CA 1
ATOM 9143 C C . LEU A 1 1169 ? 126.687 124.010 175.087 1.00 35.50 1169 LEU A C 1
ATOM 9144 O O . LEU A 1 1169 ? 126.448 123.486 173.992 1.00 31.74 1169 LEU A O 1
ATOM 9149 N N . HIS A 1 1170 ? 127.902 124.464 175.407 1.00 36.77 1170 HIS A N 1
ATOM 9150 C CA . HIS A 1 1170 ? 129.017 124.303 174.480 1.00 39.42 1170 HIS A CA 1
ATOM 9151 C C . HIS A 1 1170 ? 129.362 122.834 174.278 1.00 39.75 1170 HIS A C 1
ATOM 9152 O O . HIS A 1 1170 ? 129.654 122.409 173.154 1.00 46.00 1170 HIS A O 1
ATOM 9159 N N . LEU A 1 1171 ? 129.340 122.043 175.352 1.00 31.71 1171 LEU A N 1
ATOM 9160 C CA . LEU A 1 1171 ? 129.525 120.602 175.196 1.00 31.83 1171 LEU A CA 1
ATOM 9161 C C . LEU A 1 1171 ? 128.380 119.973 174.413 1.00 35.64 1171 LEU A C 1
ATOM 9162 O O . LEU A 1 1171 ? 128.600 119.049 173.622 1.00 38.07 1171 LEU A O 1
ATOM 9167 N N . LEU A 1 1172 ? 127.150 120.449 174.621 1.00 36.86 1172 LEU A N 1
ATOM 9168 C CA . LEU A 1 1172 ? 126.023 119.924 173.854 1.00 37.27 1172 LEU A CA 1
ATOM 9169 C C . LEU A 1 1172 ? 126.202 120.185 172.364 1.00 40.69 1172 LEU A C 1
ATOM 9170 O O . LEU A 1 1172 ? 125.934 119.308 171.535 1.00 39.37 1172 LEU A O 1
ATOM 9175 N N . ARG A 1 1173 ? 126.641 121.391 172.002 1.00 38.35 1173 ARG A N 1
ATOM 9176 C CA . ARG A 1 1173 ? 127.010 121.651 170.615 1.00 32.80 1173 ARG A CA 1
ATOM 9177 C C . ARG A 1 1173 ? 128.228 120.830 170.213 1.00 32.68 1173 ARG A C 1
ATOM 9178 O O . ARG A 1 1173 ? 128.332 120.378 169.067 1.00 35.95 1173 ARG A O 1
ATOM 9186 N N . LEU A 1 1174 ? 129.166 120.636 171.143 1.00 31.51 1174 LEU A N 1
ATOM 9187 C CA . LEU A 1 1174 ? 130.331 119.803 170.862 1.00 31.03 1174 LEU A CA 1
ATOM 9188 C C . LEU A 1 1174 ? 129.930 118.360 170.582 1.00 34.29 1174 LEU A C 1
ATOM 9189 O O . LEU A 1 1174 ? 130.482 117.720 169.681 1.00 40.54 1174 LEU A O 1
ATOM 9194 N N . THR A 1 1175 ? 128.969 117.829 171.341 1.00 32.40 1175 THR A N 1
ATOM 9195 C CA . THR A 1 1175 ? 128.558 116.438 171.206 1.00 29.45 1175 THR A CA 1
ATOM 9196 C C . THR A 1 1175 ? 127.508 116.237 170.118 1.00 34.38 1175 THR A C 1
ATOM 9197 O O . THR A 1 1175 ? 126.786 115.235 170.142 1.00 35.40 1175 THR A O 1
ATOM 9201 N N . LEU A 1 1176 ? 127.402 117.169 169.172 1.00 38.77 1176 LEU A N 1
ATOM 9202 C CA . LEU A 1 1176 ? 126.481 117.023 168.056 1.00 33.75 1176 LEU A CA 1
ATOM 9203 C C . LEU A 1 1176 ? 127.098 117.333 166.700 1.00 36.57 1176 LEU A C 1
ATOM 9204 O O . LEU A 1 1176 ? 126.409 117.173 165.687 1.00 43.88 1176 LEU A O 1
ATOM 9209 N N . GLN A 1 1177 ? 128.349 117.782 166.643 1.00 30.74 1177 GLN A N 1
ATOM 9210 C CA . GLN A 1 1177 ? 128.988 118.048 165.361 1.00 34.10 1177 GLN A CA 1
ATOM 9211 C C . GLN A 1 1177 ? 129.343 116.738 164.665 1.00 33.93 1177 GLN A C 1
ATOM 9212 O O . GLN A 1 1177 ? 129.876 115.814 165.286 1.00 31.50 1177 GLN A O 1
ATOM 9218 N N . MET A 1 1178 ? 129.025 116.654 163.373 1.00 37.80 1178 MET A N 1
ATOM 9219 C CA . MET A 1 1178 ? 129.308 115.441 162.613 1.00 34.49 1178 MET A CA 1
ATOM 9220 C C . MET A 1 1178 ? 130.758 115.400 162.147 1.00 36.28 1178 MET A C 1
ATOM 9221 O O . MET A 1 1178 ? 131.459 114.405 162.361 1.00 35.79 1178 MET A O 1
ATOM 9226 N N . ARG A 1 1179 ? 131.222 116.472 161.511 1.00 40.15 1179 ARG A N 1
ATOM 9227 C CA . ARG A 1 1179 ? 132.524 116.493 160.852 1.00 39.90 1179 ARG A CA 1
ATOM 9228 C C . ARG A 1 1179 ? 133.573 117.019 161.824 1.00 36.80 1179 ARG A C 1
ATOM 9229 O O . ARG A 1 1179 ? 133.544 118.193 162.207 1.00 34.98 1179 ARG A O 1
ATOM 9237 N N . ASN A 1 1180 ? 134.501 116.150 162.218 1.00 35.83 1180 ASN A N 1
ATOM 9238 C CA . ASN A 1 1180 ? 135.612 116.511 163.092 1.00 33.38 1180 ASN A CA 1
ATOM 9239 C C . ASN A 1 1180 ? 136.842 116.742 162.223 1.00 35.06 1180 ASN A C 1
ATOM 9240 O O . ASN A 1 1180 ? 137.401 115.793 161.663 1.00 40.31 1180 ASN A O 1
ATOM 9245 N N . SER A 1 1181 ? 137.268 117.998 162.114 1.00 32.34 1181 SER A N 1
ATOM 9246 C CA . SER A 1 1181 ? 138.296 118.397 161.164 1.00 31.89 1181 SER A CA 1
ATOM 9247 C C . SER A 1 1181 ? 139.493 119.007 161.879 1.00 35.67 1181 SER A C 1
ATOM 9248 O O . SER A 1 1181 ? 139.341 119.717 162.879 1.00 33.85 1181 SER A O 1
ATOM 9251 N N . ILE A 1 1182 ? 140.681 118.722 161.352 1.00 39.54 1182 ILE A N 1
ATOM 9252 C CA . ILE A 1 1182 ? 141.933 119.329 161.789 1.00 40.48 1182 ILE A CA 1
ATOM 9253 C C . ILE A 1 1182 ? 142.558 120.037 160.594 1.00 42.50 1182 ILE A C 1
ATOM 9254 O O . ILE A 1 1182 ? 142.611 119.479 159.491 1.00 42.45 1182 ILE A O 1
ATOM 9259 N N . THR A 1 1183 ? 143.000 121.277 160.805 1.00 37.77 1183 THR A N 1
ATOM 9260 C CA . THR A 1 1183 ? 143.544 122.062 159.701 1.00 40.27 1183 THR A CA 1
ATOM 9261 C C . THR A 1 1183 ? 144.921 121.557 159.285 1.00 37.39 1183 THR A C 1
ATOM 9262 O O . THR A 1 1183 ? 145.205 121.412 158.090 1.00 36.36 1183 THR A O 1
ATOM 9266 N N . GLY A 1 1184 ? 145.794 121.292 160.258 1.00 38.09 1184 GLY A N 1
ATOM 9267 C CA . GLY A 1 1184 ? 147.160 120.913 159.926 1.00 37.05 1184 GLY A CA 1
ATOM 9268 C C . GLY A 1 1184 ? 147.262 119.534 159.301 1.00 36.81 1184 GLY A C 1
ATOM 9269 O O . GLY A 1 1184 ? 147.894 119.358 158.256 1.00 39.09 1184 GLY A O 1
ATOM 9270 N N . THR A 1 1185 ? 146.644 118.541 159.929 1.00 38.20 1185 THR A N 1
ATOM 9271 C CA . THR A 1 1185 ? 146.768 117.162 159.485 1.00 38.81 1185 THR A CA 1
ATOM 9272 C C . THR A 1 1185 ? 145.636 116.826 158.516 1.00 40.36 1185 THR A C 1
ATOM 9273 O O . THR A 1 1185 ? 144.550 117.408 158.575 1.00 40.85 1185 THR A O 1
ATOM 9277 N N . GLU A 1 1186 ? 145.914 115.898 157.598 1.00 38.45 1186 GLU A N 1
ATOM 9278 C CA . GLU A 1 1186 ? 144.962 115.543 156.552 1.00 38.45 1186 GLU A CA 1
ATOM 9279 C C . GLU A 1 1186 ? 143.783 114.716 157.053 1.00 39.94 1186 GLU A C 1
ATOM 9280 O O . GLU A 1 1186 ? 142.829 114.522 156.292 1.00 40.64 1186 GLU A O 1
ATOM 9286 N N . ILE A 1 1187 ? 143.818 114.220 158.291 1.00 41.00 1187 ILE A N 1
ATOM 9287 C CA . ILE A 1 1187 ? 142.747 113.357 158.779 1.00 42.59 1187 ILE A CA 1
ATOM 9288 C C . ILE A 1 1187 ? 141.469 114.168 158.957 1.00 38.60 1187 ILE A C 1
ATOM 9289 O O . ILE A 1 1187 ? 141.479 115.261 159.537 1.00 34.65 1187 ILE A O 1
ATOM 9294 N N . ASP A 1 1188 ? 140.359 113.634 158.445 1.00 38.87 1188 ASP A N 1
ATOM 9295 C CA . ASP A 1 1188 ? 139.060 114.300 158.536 1.00 35.74 1188 ASP A CA 1
ATOM 9296 C C . ASP A 1 1188 ? 137.998 113.204 158.519 1.00 37.73 1188 ASP A C 1
ATOM 9297 O O . ASP A 1 1188 ? 137.713 112.631 157.465 1.00 35.40 1188 ASP A O 1
ATOM 9302 N N . TYR A 1 1189 ? 137.429 112.914 159.685 1.00 40.07 1189 TYR A N 1
ATOM 9303 C CA . TYR A 1 1189 ? 136.543 111.775 159.861 1.00 39.00 1189 TYR A CA 1
ATOM 9304 C C . TYR A 1 1189 ? 135.174 112.230 160.344 1.00 34.33 1189 TYR A C 1
ATOM 9305 O O . TYR A 1 1189 ? 135.066 113.148 161.163 1.00 32.86 1189 TYR A O 1
ATOM 9314 N N . ILE A 1 1190 ? 134.131 111.585 159.827 1.00 31.09 1190 ILE A N 1
ATOM 9315 C CA . ILE A 1 1190 ? 132.769 111.752 160.321 1.00 34.63 1190 ILE A CA 1
ATOM 9316 C C . ILE A 1 1190 ? 132.438 110.567 161.213 1.00 35.47 1190 ILE A C 1
ATOM 9317 O O . ILE A 1 1190 ? 132.619 109.409 160.816 1.00 40.15 1190 ILE A O 1
ATOM 9322 N N . ILE A 1 1191 ? 131.961 110.857 162.419 1.00 31.73 1191 ILE A N 1
ATOM 9323 C CA . ILE A 1 1191 ? 131.665 109.852 163.430 1.00 35.52 1191 ILE A CA 1
ATOM 9324 C C . ILE A 1 1191 ? 130.292 110.131 164.029 1.00 36.13 1191 ILE A C 1
ATOM 9325 O O . ILE A 1 1191 ? 129.984 111.271 164.393 1.00 36.85 1191 ILE A O 1
ATOM 9330 N N . SER A 1 1192 ? 129.464 109.088 164.104 1.00 37.70 1192 SER A N 1
ATOM 9331 C CA . SER A 1 1192 ? 128.064 109.171 164.489 1.00 30.21 1192 SER A CA 1
ATOM 9332 C C . SER A 1 1192 ? 127.903 109.365 165.996 1.00 27.61 1192 SER A C 1
ATOM 9333 O O . SER A 1 1192 ? 128.703 108.858 166.785 1.00 37.69 1192 SER A O 1
ATOM 9336 N N . PRO A 1 1193 ? 126.868 110.097 166.417 1.00 23.73 1193 PRO A N 1
ATOM 9337 C CA . PRO A 1 1193 ? 126.538 110.177 167.842 1.00 29.25 1193 PRO A CA 1
ATOM 9338 C C . PRO A 1 1193 ? 125.481 109.188 168.307 1.00 30.53 1193 PRO A C 1
ATOM 9339 O O . PRO A 1 1193 ? 125.225 109.117 169.517 1.00 40.17 1193 PRO A O 1
ATOM 9343 N N . VAL A 1 1194 ? 124.861 108.434 167.397 1.00 23.01 1194 VAL A N 1
ATOM 9344 C CA . VAL A 1 1194 ? 123.772 107.528 167.736 1.00 24.61 1194 VAL A CA 1
ATOM 9345 C C . VAL A 1 1194 ? 124.050 106.164 167.120 1.00 33.74 1194 VAL A C 1
ATOM 9346 O O . VAL A 1 1194 ? 124.822 106.028 166.169 1.00 40.58 1194 VAL A O 1
ATOM 9350 N N . ALA A 1 1195 ? 123.408 105.145 167.683 1.00 33.18 1195 ALA A N 1
ATOM 9351 C CA . ALA A 1 1195 ? 123.539 103.775 167.212 1.00 32.26 1195 ALA A CA 1
ATOM 9352 C C . ALA A 1 1195 ? 122.405 103.427 166.254 1.00 31.47 1195 ALA A C 1
ATOM 9353 O O . ALA A 1 1195 ? 121.404 104.139 166.149 1.00 35.17 1195 ALA A O 1
ATOM 9355 N N . ASN A 1 1196 ? 122.571 102.306 165.549 1.00 30.74 1196 ASN A N 1
ATOM 9356 C CA . ASN A 1 1196 ? 121.566 101.818 164.602 1.00 32.78 1196 ASN A CA 1
ATOM 9357 C C . ASN A 1 1196 ? 121.268 100.348 164.894 1.00 32.54 1196 ASN A C 1
ATOM 9358 O O . ASN A 1 1196 ? 121.866 99.448 164.298 1.00 33.62 1196 ASN A O 1
ATOM 9363 N N . GLU A 1 1197 ? 120.342 100.110 165.822 1.00 33.58 1197 GLU A N 1
ATOM 9364 C CA . GLU A 1 1197 ? 119.696 98.826 166.080 1.00 37.03 1197 GLU A CA 1
ATOM 9365 C C . GLU A 1 1197 ? 120.636 97.778 166.666 1.00 44.45 1197 GLU A C 1
ATOM 9366 O O . GLU A 1 1197 ? 120.183 96.669 166.970 1.00 45.61 1197 GLU A O 1
ATOM 9372 N N . ASN A 1 1198 ? 121.926 98.082 166.834 1.00 39.60 1198 ASN A N 1
ATOM 9373 C CA . ASN A 1 1198 ? 122.854 97.107 167.393 1.00 35.74 1198 ASN A CA 1
ATOM 9374 C C . ASN A 1 1198 ? 123.844 97.726 168.372 1.00 38.75 1198 ASN A C 1
ATOM 9375 O O . ASN A 1 1198 ? 124.841 97.075 168.711 1.00 38.92 1198 ASN A O 1
ATOM 9380 N N . GLY A 1 1199 ? 123.606 98.949 168.839 1.00 37.50 1199 GLY A N 1
ATOM 9381 C CA . GLY A 1 1199 ? 124.549 99.604 169.728 1.00 38.45 1199 GLY A CA 1
ATOM 9382 C C . GLY A 1 1199 ? 125.902 99.868 169.107 1.00 38.15 1199 GLY A C 1
ATOM 9383 O O . GLY A 1 1199 ? 126.921 99.793 169.801 1.00 39.03 1199 GLY A O 1
ATOM 9384 N N . GLU A 1 1200 ? 125.942 100.175 167.813 1.00 38.47 1200 GLU A N 1
ATOM 9385 C CA . GLU A 1 1200 ? 127.181 100.474 167.109 1.00 39.97 1200 GLU A CA 1
ATOM 9386 C C . GLU A 1 1200 ? 127.116 101.890 166.558 1.00 35.28 1200 GLU A C 1
ATOM 9387 O O . GLU A 1 1200 ? 126.134 102.266 165.911 1.00 31.96 1200 GLU A O 1
ATOM 9393 N N . PHE A 1 1201 ? 128.164 102.667 166.811 1.00 30.93 1201 PHE A N 1
ATOM 9394 C CA . PHE A 1 1201 ? 128.251 104.049 166.362 1.00 33.52 1201 PHE A CA 1
ATOM 9395 C C . PHE A 1 1201 ? 129.146 104.125 165.133 1.00 33.37 1201 PHE A C 1
ATOM 9396 O O . PHE A 1 1201 ? 130.286 103.650 165.162 1.00 32.30 1201 PHE A O 1
ATOM 9404 N N . PHE A 1 1202 ? 128.624 104.711 164.058 1.00 31.12 1202 PHE A N 1
ATOM 9405 C CA . PHE A 1 1202 ? 129.377 104.791 162.814 1.00 31.12 1202 PHE A CA 1
ATOM 9406 C C . PHE A 1 1202 ? 130.662 105.585 163.011 1.00 31.77 1202 PHE A C 1
ATOM 9407 O O . PHE A 1 1202 ? 130.701 106.566 163.757 1.00 28.47 1202 PHE A O 1
ATOM 9415 N N . ASP A 1 1203 ? 131.717 105.148 162.330 1.00 37.86 1203 ASP A N 1
ATOM 9416 C CA . ASP A 1 1203 ? 133.003 105.835 162.359 1.00 30.87 1203 ASP A CA 1
ATOM 9417 C C . ASP A 1 1203 ? 133.650 105.671 160.995 1.00 38.19 1203 ASP A C 1
ATOM 9418 O O . ASP A 1 1203 ? 133.927 104.544 160.574 1.00 40.63 1203 ASP A O 1
ATOM 9423 N N . SER A 1 1204 ? 133.873 106.792 160.303 1.00 34.08 1204 SER A N 1
ATOM 9424 C CA . SER A 1 1204 ? 134.464 106.737 158.970 1.00 33.30 1204 SER A CA 1
ATOM 9425 C C . SER A 1 1204 ? 135.839 106.083 158.988 1.00 36.98 1204 SER A C 1
ATOM 9426 O O . SER A 1 1204 ? 136.244 105.467 157.996 1.00 38.86 1204 SER A O 1
ATOM 9429 N N . ARG A 1 1205 ? 136.573 106.217 160.094 1.00 35.69 1205 ARG A N 1
ATOM 9430 C CA . ARG A 1 1205 ? 137.900 105.615 160.182 1.00 36.02 1205 ARG A CA 1
ATOM 9431 C C . ARG A 1 1205 ? 137.828 104.098 160.047 1.00 37.20 1205 ARG A C 1
ATOM 9432 O O . ARG A 1 1205 ? 138.564 103.498 159.256 1.00 39.44 1205 ARG A O 1
ATOM 9440 N N . LYS A 1 1206 ? 136.947 103.461 160.811 1.00 33.46 1206 LYS A N 1
ATOM 9441 C CA . LYS A 1 1206 ? 136.746 102.013 160.725 1.00 35.89 1206 LYS A CA 1
ATOM 9442 C C . LYS A 1 1206 ? 135.551 101.685 159.830 1.00 35.29 1206 LYS A C 1
ATOM 9443 O O . LYS A 1 1206 ? 134.537 101.138 160.264 1.00 34.56 1206 LYS A O 1
ATOM 9449 N N . ALA A 1 1207 ? 135.684 102.023 158.553 1.00 32.97 1207 ALA A N 1
ATOM 9450 C CA . ALA A 1 1207 ? 134.632 101.762 157.584 1.00 37.47 1207 ALA A CA 1
ATOM 9451 C C . ALA A 1 1207 ? 134.800 100.377 156.965 1.00 36.87 1207 ALA A C 1
ATOM 9452 O O . ALA A 1 1207 ? 135.886 99.793 156.970 1.00 36.50 1207 ALA A O 1
ATOM 9454 N N . ASP A 1 1208 ? 133.698 99.856 156.424 1.00 36.37 1208 ASP A N 1
ATOM 9455 C CA . ASP A 1 1208 ? 133.651 98.508 155.868 1.00 37.78 1208 ASP A CA 1
ATOM 9456 C C . ASP A 1 1208 ? 133.550 98.506 154.346 1.00 40.34 1208 ASP A C 1
ATOM 9457 O O . ASP A 1 1208 ? 133.129 97.502 153.762 1.00 41.54 1208 ASP A O 1
ATOM 9462 N N . GLU A 1 1209 ? 133.880 99.630 153.704 1.00 41.36 1209 GLU A N 1
ATOM 9463 C CA . GLU A 1 1209 ? 133.933 99.779 152.250 1.00 41.21 1209 GLU A CA 1
ATOM 9464 C C . GLU A 1 1209 ? 132.522 99.826 151.668 1.00 40.81 1209 GLU A C 1
ATOM 9465 O O . GLU A 1 1209 ? 132.339 100.091 150.475 1.00 40.38 1209 GLU A O 1
ATOM 9471 N N . SER A 1 1210 ? 131.512 99.614 152.510 1.00 39.57 1210 SER A N 1
ATOM 9472 C CA . SER A 1 1210 ? 130.123 99.825 152.130 1.00 38.43 1210 SER A CA 1
ATOM 9473 C C . SER A 1 1210 ? 129.582 101.145 152.655 1.00 38.83 1210 SER A C 1
ATOM 9474 O O . SER A 1 1210 ? 128.401 101.446 152.452 1.00 39.98 1210 SER A O 1
ATOM 9477 N N . LEU A 1 1211 ? 130.416 101.930 153.322 1.00 34.17 1211 LEU A N 1
ATOM 9478 C CA . LEU A 1 1211 ? 130.065 103.227 153.875 1.00 32.30 1211 LEU A CA 1
ATOM 9479 C C . LEU A 1 1211 ? 131.185 104.195 153.535 1.00 32.13 1211 LEU A C 1
ATOM 9480 O O . LEU A 1 1211 ? 132.314 103.772 153.262 1.00 34.23 1211 LEU A O 1
ATOM 9485 N N . PRO A 1 1212 ? 130.903 105.498 153.519 1.00 22.94 1212 PRO A N 1
ATOM 9486 C CA . PRO A 1 1212 ? 131.947 106.469 153.173 1.00 26.23 1212 PRO A CA 1
ATOM 9487 C C . PRO A 1 1212 ? 133.156 106.357 154.091 1.00 31.33 1212 PRO A C 1
ATOM 9488 O O . PRO A 1 1212 ? 133.029 106.220 155.309 1.00 34.66 1212 PRO A O 1
ATOM 9492 N N . LYS A 1 1213 ? 134.339 106.419 153.484 1.00 34.32 1213 LYS A N 1
ATOM 9493 C CA . LYS A 1 1213 ? 135.608 106.284 154.186 1.00 31.31 1213 LYS A CA 1
ATOM 9494 C C . LYS A 1 1213 ? 136.178 107.615 154.655 1.00 33.21 1213 LYS A C 1
ATOM 9495 O O . LYS A 1 1213 ? 137.207 107.624 155.338 1.00 35.68 1213 LYS A O 1
ATOM 9501 N N . ASP A 1 1214 ? 135.542 108.732 154.312 1.00 31.40 1214 ASP A N 1
ATOM 9502 C CA . ASP A 1 1214 ? 136.127 110.042 154.547 1.00 31.64 1214 ASP A CA 1
ATOM 9503 C C . ASP A 1 1214 ? 135.015 111.044 154.816 1.00 32.17 1214 ASP A C 1
ATOM 9504 O O . ASP A 1 1214 ? 133.854 110.821 154.466 1.00 35.31 1214 ASP A O 1
ATOM 9509 N N . ALA A 1 1215 ? 135.387 112.156 155.453 1.00 35.97 1215 ALA A N 1
ATOM 9510 C CA . ALA A 1 1215 ? 134.419 113.212 155.720 1.00 28.98 1215 ALA A CA 1
ATOM 9511 C C . ALA A 1 1215 ? 133.929 113.881 154.445 1.00 32.17 1215 ALA A C 1
ATOM 9512 O O . ALA A 1 1215 ? 132.847 114.476 154.448 1.00 32.66 1215 ALA A O 1
ATOM 9514 N N . ASP A 1 1216 ? 134.698 113.794 153.362 1.00 31.77 1216 ASP A N 1
ATOM 9515 C CA . ASP A 1 1216 ? 134.268 114.300 152.066 1.00 26.13 1216 ASP A CA 1
ATOM 9516 C C . ASP A 1 1216 ? 133.465 113.272 151.286 1.00 28.09 1216 ASP A C 1
ATOM 9517 O O . ASP A 1 1216 ? 132.662 113.646 150.424 1.00 33.20 1216 ASP A O 1
ATOM 9522 N N . ALA A 1 1217 ? 133.672 111.985 151.572 1.00 25.08 1217 ALA A N 1
ATOM 9523 C CA . ALA A 1 1217 ? 132.918 110.931 150.903 1.00 21.65 1217 ALA A CA 1
ATOM 9524 C C . ALA A 1 1217 ? 131.439 110.981 151.255 1.00 19.30 1217 ALA A C 1
ATOM 9525 O O . ALA A 1 1217 ? 130.601 110.521 150.470 1.00 32.21 1217 ALA A O 1
ATOM 9527 N N . ASN A 1 1218 ? 131.106 111.513 152.432 1.00 18.14 1218 ASN A N 1
ATOM 9528 C CA . ASN A 1 1218 ? 129.718 111.533 152.876 1.00 13.88 1218 ASN A CA 1
ATOM 9529 C C . ASN A 1 1218 ? 128.861 112.411 151.973 1.00 23.36 1218 ASN A C 1
ATOM 9530 O O . ASN A 1 1218 ? 127.713 112.067 151.669 1.00 29.96 1218 ASN A O 1
ATOM 9535 N N . GLY A 1 1219 ? 129.401 113.549 151.534 1.00 24.79 1219 GLY A N 1
ATOM 9536 C CA . GLY A 1 1219 ? 128.651 114.411 150.635 1.00 21.80 1219 GLY A CA 1
ATOM 9537 C C . GLY A 1 1219 ? 128.314 113.729 149.324 1.00 23.30 1219 GLY A C 1
ATOM 9538 O O . GLY A 1 1219 ? 127.177 113.789 148.851 1.00 35.63 1219 GLY A O 1
ATOM 9539 N N . ALA A 1 1220 ? 129.302 113.066 148.720 1.00 17.74 1220 ALA A N 1
ATOM 9540 C CA . ALA A 1 1220 ? 129.058 112.352 147.471 1.00 17.45 1220 ALA A CA 1
ATOM 9541 C C . ALA A 1 1220 ? 128.079 111.203 147.673 1.00 27.75 1220 ALA A C 1
ATOM 9542 O O . ALA A 1 1220 ? 127.194 110.978 146.838 1.00 44.36 1220 ALA A O 1
ATOM 9544 N N . TYR A 1 1221 ? 128.215 110.468 148.780 1.00 21.15 1221 TYR A N 1
ATOM 9545 C CA . TYR A 1 1221 ? 127.306 109.357 149.044 1.00 12.49 1221 TYR A CA 1
ATOM 9546 C C . TYR A 1 1221 ? 125.873 109.842 149.215 1.00 17.50 1221 TYR A C 1
ATOM 9547 O O . TYR A 1 1221 ? 124.933 109.222 148.704 1.00 30.58 1221 TYR A O 1
ATOM 9556 N N . HIS A 1 1222 ? 125.680 110.958 149.916 1.00 14.77 1222 HIS A N 1
ATOM 9557 C CA . HIS A 1 1222 ? 124.322 111.444 150.123 1.00 17.11 1222 HIS A CA 1
ATOM 9558 C C . HIS A 1 1222 ? 123.757 112.125 148.884 1.00 15.97 1222 HIS A C 1
ATOM 9559 O O . HIS A 1 1222 ? 122.541 112.106 148.680 1.00 26.95 1222 HIS A O 1
ATOM 9566 N N . ILE A 1 1223 ? 124.607 112.699 148.031 1.00 12.94 1223 ILE A N 1
ATOM 9567 C CA . ILE A 1 1223 ? 124.129 113.168 146.733 1.00 10.31 1223 ILE A CA 1
ATOM 9568 C C . ILE A 1 1223 ? 123.671 111.988 145.882 1.00 19.95 1223 ILE A C 1
ATOM 9569 O O . ILE A 1 1223 ? 122.639 112.053 145.199 1.00 33.48 1223 ILE A O 1
ATOM 9574 N N . ALA A 1 1224 ? 124.423 110.885 145.917 1.00 13.42 1224 ALA A N 1
ATOM 9575 C CA . ALA A 1 1224 ? 123.993 109.674 145.227 1.00 5.83 1224 ALA A CA 1
ATOM 9576 C C . ALA A 1 1224 ? 122.675 109.154 145.790 1.00 23.22 1224 ALA A C 1
ATOM 9577 O O . ALA A 1 1224 ? 121.819 108.673 145.041 1.00 34.96 1224 ALA A O 1
ATOM 9579 N N . ARG A 1 1225 ? 122.497 109.228 147.111 1.00 21.07 1225 ARG A N 1
ATOM 9580 C CA . ARG A 1 1225 ? 121.231 108.796 147.703 1.00 20.33 1225 ARG A CA 1
ATOM 9581 C C . ARG A 1 1225 ? 120.080 109.715 147.303 1.00 24.43 1225 ARG A C 1
ATOM 9582 O O . ARG A 1 1225 ? 118.949 109.254 147.112 1.00 35.75 1225 ARG A O 1
ATOM 9590 N N . LYS A 1 1226 ? 120.340 111.019 147.190 1.00 15.84 1226 LYS A N 1
ATOM 9591 C CA . LYS A 1 1226 ? 119.325 111.930 146.669 1.00 11.69 1226 LYS A CA 1
ATOM 9592 C C . LYS A 1 1226 ? 118.942 111.557 145.243 1.00 19.70 1226 LYS A C 1
ATOM 9593 O O . LYS A 1 1226 ? 117.762 111.594 144.873 1.00 31.28 1226 LYS A O 1
ATOM 9599 N N . GLY A 1 1227 ? 119.930 111.197 144.426 1.00 23.42 1227 GLY A N 1
ATOM 9600 C CA . GLY A 1 1227 ? 119.626 110.709 143.090 1.00 25.56 1227 GLY A CA 1
ATOM 9601 C C . GLY A 1 1227 ? 118.823 109.422 143.109 1.00 28.25 1227 GLY A C 1
ATOM 9602 O O . GLY A 1 1227 ? 117.957 109.205 142.259 1.00 36.30 1227 GLY A O 1
ATOM 9603 N N . LEU A 1 1228 ? 119.113 108.544 144.069 1.00 24.04 1228 LEU A N 1
ATOM 9604 C CA . LEU A 1 1228 ? 118.315 107.333 144.235 1.00 20.82 1228 LEU A CA 1
ATOM 9605 C C . LEU A 1 1228 ? 116.868 107.675 144.562 1.00 14.91 1228 LEU A C 1
ATOM 9606 O O . LEU A 1 1228 ? 115.939 107.047 144.045 1.00 23.05 1228 LEU A O 1
ATOM 9611 N N . TRP A 1 1229 ? 116.661 108.672 145.423 1.00 21.15 1229 TRP A N 1
ATOM 9612 C CA . TRP A 1 1229 ? 115.307 109.128 145.723 1.00 21.79 1229 TRP A CA 1
ATOM 9613 C C . TRP A 1 1229 ? 114.628 109.686 144.478 1.00 27.42 1229 TRP A C 1
ATOM 9614 O O . TRP A 1 1229 ? 113.429 109.471 144.263 1.00 35.13 1229 TRP A O 1
ATOM 9625 N N . VAL A 1 1230 ? 115.381 110.415 143.653 1.00 32.20 1230 VAL A N 1
ATOM 9626 C CA . VAL A 1 1230 ? 114.838 110.922 142.395 1.00 23.35 1230 VAL A CA 1
ATOM 9627 C C . VAL A 1 1230 ? 114.405 109.766 141.501 1.00 20.84 1230 VAL A C 1
ATOM 9628 O O . VAL A 1 1230 ? 113.341 109.811 140.869 1.00 28.15 1230 VAL A O 1
ATOM 9632 N N . LEU A 1 1231 ? 115.225 108.716 141.431 1.00 25.77 1231 LEU A N 1
ATOM 9633 C CA . LEU A 1 1231 ? 114.870 107.543 140.637 1.00 24.05 1231 LEU A CA 1
ATOM 9634 C C . LEU A 1 1231 ? 113.615 106.866 141.172 1.00 23.03 1231 LEU A C 1
ATOM 9635 O O . LEU A 1 1231 ? 112.765 106.419 140.394 1.00 22.31 1231 LEU A O 1
ATOM 9640 N N . GLU A 1 1232 ? 113.489 106.762 142.497 1.00 26.49 1232 GLU A N 1
ATOM 9641 C CA . GLU A 1 1232 ? 112.279 106.180 143.073 1.00 26.47 1232 GLU A CA 1
ATOM 9642 C C . GLU A 1 1232 ? 111.051 107.016 142.735 1.00 32.87 1232 GLU A C 1
ATOM 9643 O O . GLU A 1 1232 ? 109.985 106.471 142.427 1.00 42.63 1232 GLU A O 1
ATOM 9649 N N . GLN A 1 1233 ? 111.182 108.343 142.792 1.00 30.14 1233 GLN A N 1
ATOM 9650 C CA . GLN A 1 1233 ? 110.066 109.212 142.427 1.00 28.50 1233 GLN A CA 1
ATOM 9651 C C . GLN A 1 1233 ? 109.681 109.032 140.965 1.00 30.49 1233 GLN A C 1
ATOM 9652 O O . GLN A 1 1233 ? 108.492 108.984 140.630 1.00 32.18 1233 GLN A O 1
ATOM 9658 N N . ILE A 1 1234 ? 110.675 108.938 140.079 1.00 33.15 1234 ILE A N 1
ATOM 9659 C CA . ILE A 1 1234 ? 110.396 108.730 138.659 1.00 24.53 1234 ILE A CA 1
ATOM 9660 C C . ILE A 1 1234 ? 109.696 107.395 138.441 1.00 26.21 1234 ILE A C 1
ATOM 9661 O O . ILE A 1 1234 ? 108.719 107.304 137.689 1.00 32.52 1234 ILE A O 1
ATOM 9666 N N . LYS A 1 1235 ? 110.184 106.340 139.096 1.00 30.06 1235 LYS A N 1
ATOM 9667 C CA . LYS A 1 1235 ? 109.611 105.012 138.904 1.00 33.21 1235 LYS A CA 1
ATOM 9668 C C . LYS A 1 1235 ? 108.183 104.933 139.431 1.00 31.20 1235 LYS A C 1
ATOM 9669 O O . LYS A 1 1235 ? 107.311 104.339 138.788 1.00 27.00 1235 LYS A O 1
ATOM 9675 N N . GLN A 1 1236 ? 107.925 105.520 140.602 1.00 35.83 1236 GLN A N 1
ATOM 9676 C CA . GLN A 1 1236 ? 106.611 105.377 141.221 1.00 40.17 1236 GLN A CA 1
ATOM 9677 C C . GLN A 1 1236 ? 105.531 106.115 140.437 1.00 40.25 1236 GLN A C 1
ATOM 9678 O O . GLN A 1 1236 ? 104.412 105.611 140.293 1.00 40.27 1236 GLN A O 1
ATOM 9684 N N . THR A 1 1237 ? 105.842 107.304 139.927 1.00 36.26 1237 THR A N 1
ATOM 9685 C CA . THR A 1 1237 ? 104.828 108.117 139.267 1.00 37.96 1237 THR A CA 1
ATOM 9686 C C . THR A 1 1237 ? 104.437 107.516 137.919 1.00 38.60 1237 THR A C 1
ATOM 9687 O O . THR A 1 1237 ? 105.291 107.051 137.157 1.00 36.11 1237 THR A O 1
ATOM 9691 N N . ASP A 1 1238 ? 103.134 107.489 137.648 1.00 38.09 1238 ASP A N 1
ATOM 9692 C CA . ASP A 1 1238 ? 102.602 107.082 136.355 1.00 35.16 1238 ASP A CA 1
ATOM 9693 C C . ASP A 1 1238 ? 102.184 108.272 135.501 1.00 36.55 1238 ASP A C 1
ATOM 9694 O O . ASP A 1 1238 ? 101.500 108.090 134.490 1.00 35.66 1238 ASP A O 1
ATOM 9699 N N . ASP A 1 1239 ? 102.579 109.480 135.889 1.00 39.17 1239 ASP A N 1
ATOM 9700 C CA . ASP A 1 1239 ? 102.197 110.719 135.224 1.00 36.85 1239 ASP A CA 1
ATOM 9701 C C . ASP A 1 1239 ? 103.423 111.419 134.648 1.00 39.16 1239 ASP A C 1
ATOM 9702 O O . ASP A 1 1239 ? 103.595 112.632 134.791 1.00 37.00 1239 ASP A O 1
ATOM 9707 N N . LEU A 1 1240 ? 104.302 110.646 134.012 1.00 40.02 1240 LEU A N 1
ATOM 9708 C CA . LEU A 1 1240 ? 105.563 111.165 133.503 1.00 36.91 1240 LEU A CA 1
ATOM 9709 C C . LEU A 1 1240 ? 105.328 112.289 132.494 1.00 41.21 1240 LEU A C 1
ATOM 9710 O O . LEU A 1 1240 ? 104.213 112.526 132.022 1.00 39.44 1240 LEU A O 1
ATOM 9715 N N . LYS A 1 1241 ? 106.418 112.989 132.173 1.00 43.84 1241 LYS A N 1
ATOM 9716 C CA . LYS A 1 1241 ? 106.472 114.218 131.384 1.00 41.05 1241 LYS A CA 1
ATOM 9717 C C . LYS A 1 1241 ? 105.856 115.399 132.124 1.00 43.54 1241 LYS A C 1
ATOM 9718 O O . LYS A 1 1241 ? 105.822 116.508 131.575 1.00 47.53 1241 LYS A O 1
ATOM 9724 N N . LYS A 1 1242 ? 105.367 115.201 133.349 1.00 35.26 1242 LYS A N 1
ATOM 9725 C CA . LYS A 1 1242 ? 104.894 116.286 134.195 1.00 36.50 1242 LYS A CA 1
ATOM 9726 C C . LYS A 1 1242 ? 105.394 116.190 135.630 1.00 34.43 1242 LYS A C 1
ATOM 9727 O O . LYS A 1 1242 ? 105.224 117.151 136.387 1.00 32.19 1242 LYS A O 1
ATOM 9733 N N . VAL A 1 1243 ? 106.004 115.068 136.024 1.00 37.86 1243 VAL A N 1
ATOM 9734 C CA . VAL A 1 1243 ? 106.407 114.880 137.411 1.00 41.27 1243 VAL A CA 1
ATOM 9735 C C . VAL A 1 1243 ? 107.496 115.884 137.786 1.00 43.36 1243 VAL A C 1
ATOM 9736 O O . VAL A 1 1243 ? 108.246 116.378 136.934 1.00 42.23 1243 VAL A O 1
ATOM 9740 N N . ASN A 1 1244 ? 107.577 116.192 139.077 1.00 40.66 1244 ASN A N 1
ATOM 9741 C CA . ASN A 1 1244 ? 108.573 117.102 139.617 1.00 37.54 1244 ASN A CA 1
ATOM 9742 C C . ASN A 1 1244 ? 109.687 116.318 140.299 1.00 40.59 1244 ASN A C 1
ATOM 9743 O O . ASN A 1 1244 ? 109.456 115.264 140.897 1.00 37.08 1244 ASN A O 1
ATOM 9748 N N . LEU A 1 1245 ? 110.907 116.845 140.198 1.00 39.02 1245 LEU A N 1
ATOM 9749 C CA . LEU A 1 1245 ? 112.078 116.205 140.776 1.00 29.06 1245 LEU A CA 1
ATOM 9750 C C . LEU A 1 1245 ? 112.711 117.003 141.905 1.00 24.42 1245 LEU A C 1
ATOM 9751 O O . LEU A 1 1245 ? 113.593 116.474 142.591 1.00 33.67 1245 LEU A O 1
ATOM 9756 N N . ALA A 1 1246 ? 112.295 118.249 142.116 1.00 26.65 1246 ALA A N 1
ATOM 9757 C CA . ALA A 1 1246 ? 112.874 119.077 143.169 1.00 32.00 1246 ALA A CA 1
ATOM 9758 C C . ALA A 1 1246 ? 112.518 118.491 144.529 1.00 32.48 1246 ALA A C 1
ATOM 9759 O O . ALA A 1 1246 ? 111.363 118.555 144.960 1.00 29.98 1246 ALA A O 1
ATOM 9761 N N . ILE A 1 1247 ? 113.513 117.914 145.205 1.00 39.13 1247 ILE A N 1
ATOM 9762 C CA . ILE A 1 1247 ? 113.279 117.335 146.521 1.00 37.29 1247 ILE A CA 1
ATOM 9763 C C . ILE A 1 1247 ? 113.102 118.444 147.555 1.00 36.50 1247 ILE A C 1
ATOM 9764 O O . ILE A 1 1247 ? 113.568 119.578 147.390 1.00 40.59 1247 ILE A O 1
ATOM 9769 N N . SER A 1 1248 ? 112.399 118.110 148.632 1.00 30.34 1248 SER A N 1
ATOM 9770 C CA . SER A 1 1248 ? 112.196 119.014 149.751 1.00 33.97 1248 SER A CA 1
ATOM 9771 C C . SER A 1 1248 ? 112.918 118.483 150.982 1.00 33.62 1248 SER A C 1
ATOM 9772 O O . SER A 1 1248 ? 113.203 117.288 151.095 1.00 30.16 1248 SER A O 1
ATOM 9775 N N . ASN A 1 1249 ? 113.221 119.398 151.906 1.00 36.69 1249 ASN A N 1
ATOM 9776 C CA . ASN A 1 1249 ? 113.970 119.023 153.101 1.00 36.08 1249 ASN A CA 1
ATOM 9777 C C . ASN A 1 1249 ? 113.212 117.999 153.937 1.00 35.22 1249 ASN A C 1
ATOM 9778 O O . ASN A 1 1249 ? 113.810 117.050 154.457 1.00 41.23 1249 ASN A O 1
ATOM 9783 N N . LYS A 1 1250 ? 111.897 118.173 154.082 1.00 30.59 1250 LYS A N 1
ATOM 9784 C CA . LYS A 1 1250 ? 111.109 117.218 154.856 1.00 32.15 1250 LYS A CA 1
ATOM 9785 C C . LYS A 1 1250 ? 111.142 115.833 154.221 1.00 36.82 1250 LYS A C 1
ATOM 9786 O O . LYS A 1 1250 ? 111.327 114.825 154.915 1.00 38.07 1250 LYS A O 1
ATOM 9792 N N . GLU A 1 1251 ? 110.969 115.766 152.900 1.00 40.49 1251 GLU A N 1
ATOM 9793 C CA . GLU A 1 1251 ? 110.997 114.480 152.210 1.00 37.52 1251 GLU A CA 1
ATOM 9794 C C . GLU A 1 1251 ? 112.378 113.840 152.283 1.00 35.70 1251 GLU A C 1
ATOM 9795 O O . GLU A 1 1251 ? 112.491 112.621 152.439 1.00 35.03 1251 GLU A O 1
ATOM 9801 N N . TRP A 1 1252 ? 113.439 114.641 152.172 1.00 27.41 1252 TRP A N 1
ATOM 9802 C CA . TRP A 1 1252 ? 114.792 114.102 152.292 1.00 18.33 1252 TRP A CA 1
ATOM 9803 C C . TRP A 1 1252 ? 115.048 113.555 153.692 1.00 26.40 1252 TRP A C 1
ATOM 9804 O O . TRP A 1 1252 ? 115.641 112.479 153.848 1.00 38.28 1252 TRP A O 1
ATOM 9815 N N . LEU A 1 1253 ? 114.605 114.282 154.722 1.00 29.19 1253 LEU A N 1
ATOM 9816 C CA . LEU A 1 1253 ? 114.752 113.807 156.094 1.00 30.07 1253 LEU A CA 1
ATOM 9817 C C . LEU A 1 1253 ? 113.967 112.522 156.323 1.00 33.04 1253 LEU A C 1
ATOM 9818 O O . LEU A 1 1253 ? 114.431 111.620 157.030 1.00 35.78 1253 LEU A O 1
ATOM 9823 N N . GLU A 1 1254 ? 112.767 112.427 155.750 1.00 35.00 1254 GLU A N 1
ATOM 9824 C CA . GLU A 1 1254 ? 112.010 111.182 155.844 1.00 36.12 1254 GLU A CA 1
ATOM 9825 C C . GLU A 1 1254 ? 112.716 110.052 155.104 1.00 33.85 1254 GLU A C 1
ATOM 9826 O O . GLU A 1 1254 ? 112.688 108.899 155.548 1.00 33.55 1254 GLU A O 1
ATOM 9832 N N . PHE A 1 1255 ? 113.343 110.364 153.969 1.00 30.07 1255 PHE A N 1
ATOM 9833 C CA . PHE A 1 1255 ? 114.034 109.348 153.184 1.00 29.50 1255 PHE A CA 1
ATOM 9834 C C . PHE A 1 1255 ? 115.227 108.778 153.941 1.00 28.12 1255 PHE A C 1
ATOM 9835 O O . PHE A 1 1255 ? 115.415 107.557 153.991 1.00 30.26 1255 PHE A O 1
ATOM 9843 N N . VAL A 1 1256 ? 116.053 109.646 154.530 1.00 27.15 1256 VAL A N 1
ATOM 9844 C CA . VAL A 1 1256 ? 117.206 109.152 155.279 1.00 27.90 1256 VAL A CA 1
ATOM 9845 C C . VAL A 1 1256 ? 116.755 108.414 156.535 1.00 35.13 1256 VAL A C 1
ATOM 9846 O O . VAL A 1 1256 ? 117.388 107.439 156.958 1.00 34.37 1256 VAL A O 1
ATOM 9850 N N . GLN A 1 1257 ? 115.679 108.876 157.164 1.00 35.28 1257 GLN A N 1
ATOM 9851 C CA . GLN A 1 1257 ? 115.082 108.182 158.305 1.00 32.41 1257 GLN A CA 1
ATOM 9852 C C . GLN A 1 1257 ? 113.902 107.324 157.851 1.00 36.96 1257 GLN A C 1
ATOM 9853 O O . GLN A 1 1257 ? 112.751 107.553 158.222 1.00 35.26 1257 GLN A O 1
ATOM 9859 N N . GLU A 1 1258 ? 114.200 106.316 157.031 1.00 40.46 1258 GLU A N 1
ATOM 9860 C CA . GLU A 1 1258 ? 113.172 105.464 156.450 1.00 41.41 1258 GLU A CA 1
ATOM 9861 C C . GLU A 1 1258 ? 112.911 104.205 157.272 1.00 43.34 1258 GLU A C 1
ATOM 9862 O O . GLU A 1 1258 ? 112.272 103.272 156.770 1.00 43.76 1258 GLU A O 1
ATOM 9868 N N . ARG A 1 1259 ? 113.366 104.174 158.527 1.00 43.74 1259 ARG A N 1
ATOM 9869 C CA . ARG A 1 1259 ? 113.206 103.015 159.400 1.00 43.02 1259 ARG A CA 1
ATOM 9870 C C . ARG A 1 1259 ? 113.815 101.776 158.756 1.00 45.10 1259 ARG A C 1
ATOM 9871 O O . ARG A 1 1259 ? 115.023 101.544 158.861 1.00 48.45 1259 ARG A O 1
ATOM 9879 N N . LYS A 1 1260 ? 112.986 100.979 158.087 1.00 44.19 1260 LYS A N 1
ATOM 9880 C CA . LYS A 1 1260 ? 113.474 99.815 157.361 1.00 44.21 1260 LYS A CA 1
ATOM 9881 C C . LYS A 1 1260 ? 114.018 100.243 156.004 1.00 46.05 1260 LYS A C 1
ATOM 9882 O O . LYS A 1 1260 ? 113.342 100.947 155.248 1.00 47.85 1260 LYS A O 1
ATOM 9888 N N . ASN A 1 1261 ? 115.239 99.817 155.697 1.00 41.18 1261 ASN A N 1
ATOM 9889 C CA . ASN A 1 1261 ? 115.867 100.160 154.427 1.00 41.52 1261 ASN A CA 1
ATOM 9890 C C . ASN A 1 1261 ? 115.524 99.134 153.352 1.00 41.28 1261 ASN A C 1
ATOM 9891 O O . ASN A 1 1261 ? 115.362 97.948 153.641 1.00 41.08 1261 ASN A O 1
#

Radius of gyration: 38.81 Å; Cα contacts (8 Å, |Δi|>4): 1712; chains: 1; bounding box: 79×82×112 Å

Sequence (1186 aa):
GPKMFSNFTNQYPLSKTLRFELKPVGKTLEHIEKKGLLEQDEKRAEDYKKVKKIIDEYHKDFIEEALNNVKLNGEGLEEYYELYFKKNKDDKDKKKKEFEKIQDNLRKQIVEAFKNHEKYKNLFKKELIKEDLPNWLKNSEDTGEEDKETVEKFKNFTTYFTGFHENRKNMYSDEEKSTAIAYRLIHENLPKFLDNMKVFEKIKEKHPEAEQLEKTNVEDIFSLDYFNHTLTQSGIDIYNTIIGGKIQGLNEYINLYRQKNNEKNRKLPKLKPLYKQILSDFENDEELLEAIEEFYENLNFSNNNEATNVLEKLKELLSNLADYDLNKIYIRNDTSLTDISQKIFGDWSVIKDALNAHYDQKWLKKQKYFSIAELQEALDSYCKESDESKEQKENSIADYFKTLAQTKNETDKKKDVEKIKAFLDSIMNLQHFVKPLHLVKGGSAGAEMEKDEAFYSEFEALYEELSQVIPLYNKVRNYLTQKPYSTEKIKLNFENSTLLDGWDVNKETDNTSVLLRKDGLYYLGIMNKKHNKVFENIPESNENDKCYEKMDYKLLPGANKMLPKVFFSNKNIDYFNPSAEILEIYENGTHKKSGDNFNLDDCHKLIDFF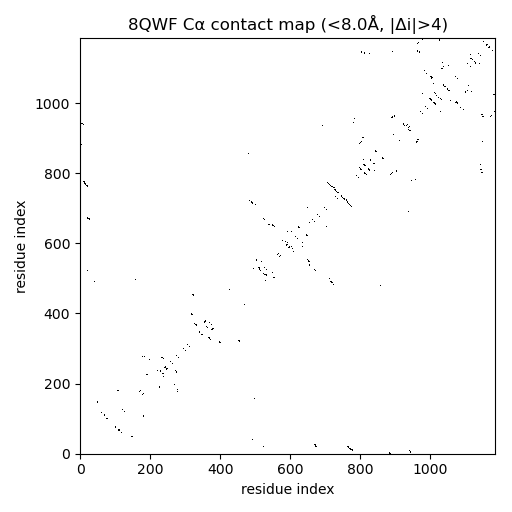KESINKHEDWKKFGFKFSPTSSYEDISGFYREVEQQGYKISFKNISESYIDELVDEGKLYLFQIYNKDFSPYSKGKPNLHTLYWKALFDEENLKDVVYKLNGEAEVFYRKASINETIVHKANEPIKNKNPLNPKKQSTFEYDIIKDRRYTVDKFQFHVPITMNFKAEGNSNINDEVNEFLKGNAPDVNIIGIDRGERHLLYLTLIDQKGKIVEQDSLNTITNEHNETDYHALLDDKEKERDKARKSWGTIENIKELKEGYLSQVVHKIAKLMVEHNAIVVMEDLNFGFKRGRFKVEKQVYQKFEKMLIDKLNYLVDKDKEPNEPGGLLNAYQLTNKFESFQKMGKQSGFLFYVPAWNTSKIDPTTGFVNLFHPRYENVEKAKEFFNKFDSIRYNSEKDYFEFAFDYNNFTEKAEGTKWTVCTYGERIKTYRNADKNNQWDSKEVNVTEEFKNLFDEYNIDYKNGNDLKEAILSQDDADFFKSLLHLLRLTLQMRNSITGTEIDYIISPVANENGEFFDSRKADESLPKDADANGAYHIARKGLWVLEQIKQTDDLKKVNLAISNKEWLEFVQERKN

B-factor: mean 33.07, std 13.61, range [0.02, 81.92]

Nearest PDB structures (foldseek):
  8qwf-assembly1_A  TM=1.001E+00  e=0.000E+00  synthetic construct
  8qwe-assembly1_A  TM=9.966E-01  e=0.000E+00  synthetic construct
  8qwd-assembly1_A  TM=6.035E-01  e=0.000E+00  synthetic construct
  6gtg-assembly1_A  TM=9.019E-01  e=5.552E-97  Francisella tularensis subsp. novicida U112
  6gtf-assembly1_A  TM=8.754E-01  e=4.969E-94  Francisella tularensis subsp. novicida U112

Solvent-accessible surface area: 64414 Å² total; per-residue (Å²): 69,95,126,10,1,39,96,4,23,59,15,1,48,15,81,72,64,0,160,9,37,2,83,44,46,68,91,0,67,98,26,0,114,144,97,29,3,30,129,65,3,61,104,37,28,103,7,35,126,95,0,57,136,15,0,18,85,2,0,56,64,2,3,89,89,8,1,110,130,21,175,10,96,16,128,15,6,82,91,2,56,54,5,77,84,112,163,122,144,99,92,103,124,111,51,108,128,52,51,61,119,17,12,38,75,3,12,120,52,0,2,86,20,0,87,117,34,144,58,41,161,37,2,32,120,119,52,0,2,89,102,29,0,30,97,52,8,154,126,39,167,123,52,13,141,90,41,56,93,5,0,96,87,5,98,128,26,24,74,32,0,69,44,17,10,89,94,40,86,53,8,9,18,46,110,98,75,80,77,0,0,0,41,46,0,0,29,52,1,4,23,37,2,3,35,1,20,89,10,47,100,95,16,43,106,144,95,45,110,62,61,94,64,46,116,164,150,67,74,57,18,7,53,43,99,28,1,32,118,2,0,10,54,55,6,2,82,85,0,45,62,62,0,18,88,244,125,97,1,43,22,80,60,15,75,114,10,20,76,139,132,53,12,116,121,116,127,171,8,72,8,72,66,7,83,101,0,30,36,11,177,75,136,76,86,102,66,11,37,106,22,9,91,105,11,74,100,53,4,16,108,82,94,89,150,123,24,44,23,0,17,44,49,2,64,107,14,0,37,56,0,39,123,39,66,40,103,77,0,19,0,34,64,76,90,4,12,49,67,4,1,85,133,45,47,48,73,135,18,20,0,98,58,3,11,96,59,80,87,21,138,170,170,36,119,153,53,108,16,9,18,0,34,64,0,19,113,5,0,83,58,12,103,77,115,111,64,116,92,157,48,142,18,131,48,6,0,1,55,19,1,65,56,29,4,48,77,98,67,132,86,34,119,121,177,88,74,139,111,13,25,46,10,2,59,46,5,31,99,19,11,82,17,0,48,4,0,54,57,50,162,44,44,29,63,44,50,87,86,134,31,20,128,56,0,11,58,87,2,109,53,18,21,96,42,2,39,77,0,91,72,26,37,74,115,2,99,115,44,55,48,152,174,97,79,50,86,146,89,33,54,0,3,6,48,6,33,36,10,0,67,16,7,23,44,92,105,6,24,68,4,2,2,3,2,0,56,37,115,45,50,14,17,0,0,0,2,9,92,166,74,37,131,16,5,103,127,26,96,63,61,84,122,141,63,103,16,7,50,6,4,29,3,33,36,2,87,8,0,78,140,46,0,13,143,24,0,46,30,151,179,32,63,120,135,12,109,14,58,81,91,21,71,88,3,76,145,80,15,5,10,104,119,105,30,156,80,66,64,86,94,21,0,39,76,0,0,57,10,0,39,108,1,5,106,91,38,118,42,21,110,151,23,49,34,160,47,44,98,36,92,70,14,145,30,19,50,26,0,22,113,36,0,33,45,43,0,11,76,16,50,40,77,40,0,5,42,55,43,0,66,97,5,6,72,111,8,59,0,1,2,0,24,0,49,34,146,20,13,26,130,195,49,197,56,110,36,57,37,69,0,35,2,0,81,2,0,6,37,136,75,0,48,173,85,12,22,0,19,0,29,21,122,4,65,0,20,16,27,102,55,40,20,144,132,62,111,53,79,114,37,108,89,89,35,158,42,192,52,115,86,30,112,134,139,105,27,89,64,150,134,68,66,58,116,21,156,127,24,28,72,69,44,8,31,0,34,0,26,0,17,0,7,34,71,8,126,39,64,48,85,1,26,49,75,0,11,97,36,1,65,65,62,9,103,103,3,27,0,0,0,0,4,5,4,50,58,35,2,0,11,0,0,0,0,42,39,167,5,131,16,74,63,46,38,25,0,18,39,12,89,61,141,126,56,59,51,62,34,53,49,74,15,57,90,37,95,104,56,112,82,123,21,140,139,82,49,38,69,72,83,46,25,119,108,31,25,35,38,0,0,53,54,0,6,80,44,0,2,86,14,0,38,124,42,19,0,0,0,0,1,0,12,8,70,145,3,108,33,210,50,203,31,69,0,78,82,123,14,0,27,63,0,3,60,32,0,1,50,54,0,8,0,14,12,52,92,103,61,113,44,101,85,42,2,0,26,22,39,2,5,0,0,0,17,73,48,103,37,56,155,153,37,44,44,16,5,0,0,0,1,4,0,5,6,80,55,3,12,110,0,1,11,36,22,2,1,3,56,28,20,155,23,158,96,93,81,35,119,69,3,23,98,25,11,76,50,6,90,29,5,85,18,26,96,120,150,74,27,0,24,7,14,1,31,15,78,76,15,67,180,104,84,20,36,53,112,36,53,2,5,0,99,0,0,42,23,53,68,119,143,90,55,113,172,146,42,72,150,88,28,116,131,38,73,0,5,88,63,0,48,78,24,1,85,87,83,141,26,98,9,130,117,9,62,59,9,40,139,49,8,80,84,105,103,80,35,82,17,7,88,44,8,6,79,5,3,76,11,0,4,56,1,44,2,42,39,110,74,55,135,104,10,17,2,5,0,0,3,36,36,166,102,58,97,28,6,9,2,121,142,13,114,130,55,38,1,99,29,0,4,0,0,2,0,9,3,0,0,22,2,0,9,24,1,1,69,66,0,68,147,25,132,80,27,150,163,38,111,16,60,11,49,66,123,76,0,4,78,41,11,28,52,187,171,144

Secondary structure (DSSP, 8-state):
-THHHHT-BS-S-EEEEEEEEE---TTHHHHHHHHTTTHHHHHHHHHHHHHHHHHHHHHHHHHHHHTTS----SHHHHHHHHHHTS-S----HIIIIIHHHHHHHHHHHHHHHHHHSGGGTTTTSHHIIIIIHHHHHHHSSS--HHHHHHHHTTTT-GGGGHHHHHHHHSSS-SS--SS-HHHHHHHTHHHHHHHHHHHHHHHHHH----S-------GGGTSTT-TTGGGSHHHHHHHHHHH------HHHHHHHHS-TTTSSS--TTPPPPPPPPTT-----HHHHHHHHHHHHHHHTTTS-SS---HHHHHHHHHHTTTTS-SSS-EEE-SHHHHHHHHHHTS-TTHHHHHIIIII----TT--SEEEHHHHHHHHT-STTSSS-SS---SSHHHHHHHIIIIITTS------HHHHHHHHHHHHHHHHHHGGGS--SS-SSS---S--IIIIIHHHHHHHHHTTHHHHHHHHHHHH----S---EEEE-TT-SS-SS--BSGGGTTT--EEEEETTEEEEEEE-TTS--TTTS-----SSS-EEEEEEEEE---HHHHHHHHHTSTTTHHHH---HHHHHHHHHT-S-SSSTT--HHHHHHHHHHHHHHHHH-TTTGGG---PPPGGG-SSHHHHHHHHHHHSEEEEEEEEEHHHHHHHHHHTSEEEEEEE-GGGSTT--SPPPHHHHHHHHHT-HHHHHS-SEEE-S--EEEEE-----S--EE-TTS-EE-S-TT-S--EE--SS-EETTGGGSS-EEEEEEEEEE-TT-------HHHHHHHHHHS-SS-EEEEEE--SSSS-EEEEE-TTS-EEEEEETTEE--SS--EEHHHHHHHHHHHHHHHHHTT-----SHHHHHHHHHHHHHHHHHHHHHHTEEEEEE-SSSS---S--SS-HHHHHHHHHHHHHHHHSB--SSS-SSSTTSSSS-B--BPPP--TTT--SBSBSEEEE--SSSSSB-SSS--B---------HHHHHHHHHT-SEEEEETTTTEEEEEEEGGGSSS---S-EEEEESSS-------SSSTTS-S------HHHHHHHHHHTTT---TT--BSSTTT-----HHHHHHHHHHHHHTT-SEEE-SSSS-EEEEEEEE-SSS-EEESTT--SSS-SSTTHHHHHHHHHHHHHHHHHHHH-S-TTS------HHHHHHHHT-S--

Foldseek 3Di:
DLPQQLPFFQFAWDWDKDKFFWFFDDCLVVLCVVVVQPVVLQVVVVLVVLVLVLLLVVVLVLLQVQLLPQADPQVLVVVLLVLVVPPCPDPDCCNPVVNVVSLLVQLVSSLVSSCPDPCNVDSLHLCCLAPVSLVVLVVDPVRDPVSNVSSVVCNPQSLLCNVVSVLVVQQSDSDCDPNHLSNQLRPAQVVLLSLLLVLCVPPVVVPPDDFDPPPCVLCVLNDPSLSSQLSRQVNLVVSDVCCDPVPDHVLNRVCVVLDPVPNVVVPVSRRDRGDGGNSDDDDDLVVLVVVLVVLVCQQQPPCPPHRSNLLVVVLVLLLCVVVDDQQFQKFFPPCLQQVLCCPLPVHSCQLVQLLDPPVDDVVSLDAGIDTLVSSVVSVCPRPCPDDDPHDPCPSVSSVVSNCVSDVVPNQLDDSDPVVSVVVLVSLVVVLVNCVGRDDPDPPRVDDPPDHDCVRVVVVNVSSVSSVVSVVVVVVCLVPLFDDQFDDDWRFGQLPASQAQQDAAPVCCLRNQKWWKAAPRWIKIKRFHNVPSCLVVDFPDFDPVAGWIWIKNKFADAFCVPRQCPQCVDPVCVVVLVDDPLLVVLVVQVCQPPVDPNDDLVSQLVNLVSSVVVLCVDPSNVVLVQDDDPSVPDPGVVRVRLSSRQSRIAMGIGIGHPVSVVVCSVVRRMGMITRDDPCPDPPDDDQDDPSVVLVVLCPDPVCRVRPFKHFHTDKTKIKAAATHADKDKDAAQDWDADPDPPDPDGTDGHRHIDIPPVVRRHMIMMIITMMMGSSSRPRCLACQQVLLVCLQVDDQQAKAKFWDQFLLFRIWIWIAHLVLFTDDTDGLCWQPDVDHIDRNSVVLVVVVVVCVVCVSVSPPPPCSVVSLLVSLVSVLVVVVVCCSPRVYFYEYAQLPPQDDDDSTPQGSVNVVSSVVVSQVCLQWAADSPDDCPRQRHVRGTRGQFRDDDDSVVDDQDGRSYGYARLDPQQQADQVFGDDPPDDPDDDDQVVLLVVLLQFPFWWFDLPPQKTWGWHFCVVPDVDDDFGIFIFIQAWFFWDAFDPDDPPGHRATGGDRLSVVVVCLCVVVPHDHNVTDTRNPPVSPDDPVVSSVVVVVSVVRSRGQWRDGDPDPAIKGWARGDDPPPDIDILCPDDSRGHNHSRSSNRSSSRVLVSVLSVQSNVDPPGPPDDSHDDPRVSSCSSNVPPD